Protein 3OTN (pdb70)

Secondary structure (DSSP, 8-state):
---HHHHHHHHHHHTTGGGGGG---BBSS--GGGGGT---SEE-S-GGG-HHHHHTT---TT-SSHHHHHHHHHHHHHHHHHHHHHHTT--SS-HHHHHH--TTT--HHHHHHHHHHHSSB----S-GGG-S-SS--PBPHHHIIIIIIHHHHHHHHTS---S--SSS----HHHHHHHHHHHHHHSTTT---HHHHHHHHHHHHHHHHTT-----SSSGGGG-GGGTTSTTEEEEE---TTS---GGGGGGSPTT---SSSS------EE-HHHHTTSPTT-GGGSBTTTEES-----TTTS-TT-GGGT---SS-EE-TT--HHIIIIIS-----EEEEEHHHHH--HHHHHHHHSS--HHHHHHHHHHHHHTTPPPP----HHHHHHHHHHHHHHHHTTS-------S-EEE-TTT--EEESTT-B-TTS-B--GGGGSPPPPHHHHHH-TT----TT-/---HHHHHHHHHHHTTGGGGGG---BBSS--GGGTTT---SEE-S-GGG-HHHHHTT---TT-SSHHHHHHHHHHHHHHHHHHHHHHTT--SS-HHHHHH--TTT--HHHHHHHHHHHSSEE---S-GGG-S-SS--EEPHHHHIIIIIHHHHHHHHTS---S--SSS----HHHHHHHHHHHHHHSTTT---HHHHHHHHHHHHHHHHHT-----SSGGGGG-GGGTTSTTEEEEE---TTS---GGGGGSSPTT---SSSS------EE-HHHHTTSPTT-GGGSBTTTEES--PPPTTTS-TT-GGGT---SS-EE-TT--HHIIIIIS-----EEEEEHHHHH--HHHHHHHHSS--HHHHHHHHHHHHHTTPPPP----HHHHHHHHHHHHHHHHTTS-------S-EEE-TTT--EEESTT-B-TTS-B--GGGGSPPPPHHHHHH-TTS---TT-

Sequence (924 aa):
KLTSKESALALTNSAYLKNTVFNKTPGWGCNTILLLEYTGKATSENSQSNYKDFQDLLVSDRSLYIEEDWWQDCYAGIANCNLALQKLGEFENLDASLVNGYAEVKFRALYYFYLVRIFGDVPKITTVQSELGELQVSRAPVKEIYDEIIIPDLLEAEQSDLAFSDHHTGRVSGAVKALLADVYLTYAGYPLQGGKSYYAEESAKKRSLEVIKSNEYTLFTDYESLRLPSQNNKGEFIYQVQFSLNKRRHNESVRIFLPSRSGISAYDLEYGSLIPTKEFVESFEKGDKRTEEKQYFFTNYKGHPSKFSPGAAELEFDLNGYYIYKFFDQVAVDNNTAKSDLNWSVYRYTDVLLYAEAQVNADGTPNQQSIDIVNQQIRGRAGLAPFKQQTNASSAFLEEVWDQRYFDLCYENKWFDLRTRKIRDDKSGEYVDFIGYKTNWGKVYTEETQLLFPIPLSERRQANPNLTQNQGYKLTSKESALALTNSAYLKNTVFNKTPGWGCNTILLLEYTGKATSENSQSNYKDFQDLLVSDRSLYIEEDWWQDCYAGIANCNLALQKKLGEFENLDASLVNGYAEVKFRALYYFYLVRIFGDVPKITTVQSELGELQVSRAPVKEIYDEIIIPDLLEAEQSDLAFSDHHTGRVSGAVKALLADVYLTYAGYPLQGGKSYYAESAKKRSLEVIKSNEYTTLFTDYESLRLPSQNNKGEFIYQVQFSLNKRRHNESVRIFLPSRSGISAYDDLEYGSLIPTKEFVESFEKGDKRTEEKQYFFTNYKGHPSKFSPGAAELEFDLNGYYIYKFFDQVAVDNNTAKSDLNWSVYRYTDVLLYAEAQVNADGTPNQQSIDIVNQIRGRAGLAPFKQTNASSAFLEEVWDQRYFDLCYENKWFDLRTRKIRDDKSGEYVDFIGYKTNWGKVYTETQLLFPIPLSERQANPNLTQNQGY

CATH classification: 1.25.40.390

B-factor: mean 27.87, std 10.06, range [10.9, 78.7]

Nearest PDB structures (foldseek):
  3otn-assembly1_A  TM=1.002E+00  e=6.088E-83  Parabacteroides distasonis ATCC 8503
  3qnk-assembly1_A  TM=7.348E-01  e=1.858E-20  Bacteroides fragilis NCTC 9343
  3qnk-assembly1_B  TM=7.389E-01  e=2.280E-20  Bacteroides fragilis NCTC 9343
  5e76-assembly1_A  TM=7.725E-01  e=3.586E-18  Bacteroides ovatus ATCC 8483
  4l7t-assembly1_A  TM=7.509E-01  e=1.425E-17  Bacteroides fragilis NCTC 9343

Organism: Parabacteroides distasonis (strain ATCC 8503 / DSM 20701 / CIP 104284 / JCM 5825 / NCTC 11152) (NCBI:txid435591)

InterPro domains:
  IPR011990 Tetratricopeptide-like helical domain superfamily [SSF48452] (17-506)
  IPR012944 RagB/SusD domain [PF07980] (345-506)
  IPR033985 SusD-like, N-terminal [PF14322] (22-223)

Foldseek 3Di:
DDPPVRVLVVLLVLLCPLVCLLWHDPWFLEILLVLLVLLLFKAFPFPRNQNVCS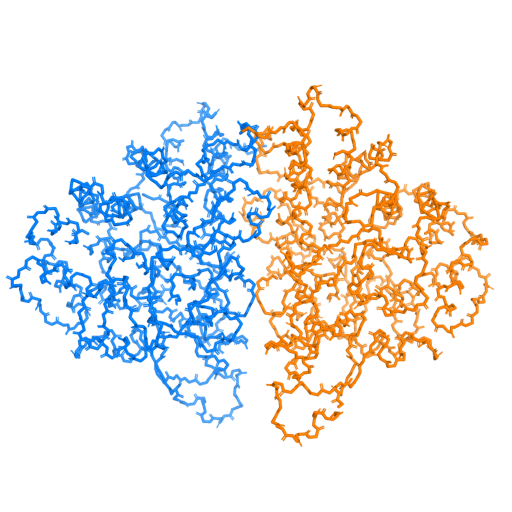LVVNFDLADPNLVSLVVSLVSSLLSLLVSVVVLVVDDPDDPQSSQQSLQSLLNLVSLVVVCQFFAFAFDDNHHPVPDPDPLTEGHGSVCCLVPRNVVSLVSSVVGNAAQADQPAGAGLSSLLSQLVSLLLCCFPDNVNDLVSLVVSLVSLVCSVVVPQAAADLALVLQAELVCRRHHFFGHWAFFDPVDHFRLNLLSQDQFQLQQFPDPTRGRGIFGDPLQLVLDDPQFQCNPDLGQKHFKGAHAPVRDDPPDPSRVMGNHGITGNSHNNPCCGRPNVGHRRIQGPGTSLSSLLSLLSQCSNVVFGDPSNQVSLQSLCVSRVHHRDDDDGSVVSNLSSVVSCCRVVPSNSPSSVLRHQWRQDSPPRDTHGVQQDAHPSGDGHHPQVSHRWNRPVSCVVRVSYDIGPPD/DDDPVRVLVVLLVLLCPLVCLCWDDPWPLEILLVLLVLLLFKAFPFPGHQNVCSVVVNFDLAGPNQVSLVVSLVSSLLSLLVSVVVLVPDDPPDPQSSQLSLLSLCNLVSLVVCCQFANFAFQDNHHPVPDPDPLTETDGSVCCLVPRNVVSLVSSVPGNAAQADLPAGAGVSSLLVQLVSLLLCCFPDNVPDLVSLVRSLVSLVVSVVVPQAAADLALCLQQELVCRSHHFFGHWDFFDPVDHFRLNLLSQDCFQPQQFPDPTRGRGIFGDPLQLVLDDPQFQCNPDLGQKHFKGAHAPVRDDPPDPSNVMGNHGITGNSNNNPCCGHPNVGHRRIAGPGTSLSSQLSLLSVCSNPVFGDPSSQVSLQVLCVSRVHHRDDDDGSVVSNLSSVVSCCSVVPSSSPNSVLRHQWRQDRPPRDTHGVQQDQHPSGDGHHPQVSHHWNRPVVCVVRVSYDIGPPD

Structure (mmCIF, N/CA/C/O backbone):
data_3OTN
#
_entry.id   3OTN
#
_cell.length_a   74.740
_cell.length_b   92.479
_cell.length_c   152.104
_cell.angle_alpha   90.000
_cell.angle_beta   90.000
_cell.angle_gamma   90.000
#
_symmetry.space_group_name_H-M   'P 21 21 21'
#
loop_
_entity.id
_entity.type
_entity.pdbx_description
1 polymer 'SusD superfamily protein'
2 non-polymer 'CHLORIDE ION'
3 non-polymer 'ACETATE ION'
4 non-polymer 1,2-ETHANEDIOL
5 non-polymer DI(HYDROXYETHYL)ETHER
6 water water
#
loop_
_atom_site.group_PDB
_atom_site.id
_atom_site.type_symbol
_atom_site.label_atom_id
_atom_site.label_alt_id
_atom_site.label_comp_id
_atom_site.label_asym_id
_atom_site.label_entity_id
_atom_site.label_seq_id
_atom_site.pdbx_PDB_ins_code
_atom_site.Cartn_x
_atom_site.Cartn_y
_atom_site.Cartn_z
_atom_site.occupancy
_atom_site.B_iso_or_equiv
_atom_site.auth_seq_id
_atom_site.auth_comp_id
_atom_site.auth_asym_id
_atom_site.auth_atom_id
_atom_site.pdbx_PDB_model_num
ATOM 1 N N . LYS A 1 12 ? 90.765 29.716 47.493 1.00 50.39 36 LYS A N 1
ATOM 2 C CA . LYS A 1 12 ? 90.357 30.995 48.168 1.00 51.62 36 LYS A CA 1
ATOM 3 C C . LYS A 1 12 ? 88.810 31.156 48.325 1.00 49.33 36 LYS A C 1
ATOM 4 O O . LYS A 1 12 ? 88.242 32.256 48.181 1.00 51.31 36 LYS A O 1
ATOM 7 N N . LEU A 1 13 ? 88.134 30.040 48.614 1.00 44.67 37 LEU A N 1
ATOM 8 C CA . LEU A 1 13 ? 86.827 30.105 49.268 1.00 38.94 37 LEU A CA 1
ATOM 9 C C . LEU A 1 13 ? 87.115 30.413 50.745 1.00 33.87 37 LEU A C 1
ATOM 10 O O . LEU A 1 13 ? 88.073 29.911 51.307 1.00 30.63 37 LEU A O 1
ATOM 15 N N . THR A 1 14 ? 86.292 31.247 51.361 1.00 29.27 38 THR A N 1
ATOM 16 C CA . THR A 1 14 ? 86.343 31.420 52.814 1.00 26.79 38 THR A CA 1
ATOM 17 C C . THR A 1 14 ? 85.778 30.172 53.487 1.00 22.58 38 THR A C 1
ATOM 18 O O . THR A 1 14 ? 85.137 29.326 52.853 1.00 21.50 38 THR A O 1
ATOM 22 N N . SER A 1 15 ? 86.027 30.037 54.774 1.00 20.95 39 SER A N 1
ATOM 23 C CA . SER A 1 15 ? 85.560 28.867 55.503 1.00 22.51 39 SER A CA 1
ATOM 24 C C . SER A 1 15 ? 84.041 28.674 55.386 1.00 21.94 39 SER A C 1
ATOM 25 O O . SER A 1 15 ? 83.559 27.528 55.189 1.00 21.96 39 SER A O 1
ATOM 28 N N . LYS A 1 16 ? 83.277 29.764 55.468 1.00 19.50 40 LYS A N 1
ATOM 29 C CA . LYS A 1 16 ? 81.826 29.623 55.380 1.00 20.18 40 LYS A CA 1
ATOM 30 C C . LYS A 1 16 ? 81.401 29.179 53.984 1.00 18.22 40 LYS A C 1
ATOM 31 O O . LYS A 1 16 ? 80.536 28.322 53.830 1.00 16.60 40 LYS A O 1
ATOM 37 N N . GLU A 1 17 ? 82.023 29.711 52.954 1.00 18.30 41 GLU A N 1
ATOM 38 C CA . GLU A 1 17 ? 81.666 29.271 51.612 1.00 18.61 41 GLU A CA 1
ATOM 39 C C . GLU A 1 17 ? 81.959 27.779 51.408 1.00 15.36 41 GLU A C 1
ATOM 40 O O . GLU A 1 17 ? 81.166 27.082 50.798 1.00 16.89 41 GLU A O 1
ATOM 46 N N . SER A 1 18 ? 83.086 27.321 51.923 1.00 20.96 42 SER A N 1
ATOM 47 C CA . SER A 1 18 ? 83.513 25.917 51.759 1.00 22.77 42 SER A CA 1
ATOM 48 C C . SER A 1 18 ? 82.561 24.962 52.503 1.00 21.70 42 SER A C 1
ATOM 49 O O . SER A 1 18 ? 82.092 23.987 51.925 1.00 19.97 42 SER A O 1
ATOM 52 N N . ALA A 1 19 ? 82.257 25.297 53.755 1.00 20.71 43 ALA A N 1
ATOM 53 C CA . ALA A 1 19 ? 81.287 24.560 54.580 1.00 19.64 43 ALA A CA 1
ATOM 54 C C . ALA A 1 19 ? 79.887 24.554 53.964 1.00 16.88 43 ALA A C 1
ATOM 55 O O . ALA A 1 19 ? 79.229 23.545 53.948 1.00 20.16 43 ALA A O 1
ATOM 57 N N . LEU A 1 20 ? 79.431 25.695 53.440 1.00 19.17 44 LEU A N 1
ATOM 58 C CA . LEU A 1 20 ? 78.121 25.761 52.780 1.00 18.64 44 LEU A CA 1
ATOM 59 C C . LEU A 1 20 ? 78.058 24.859 51.525 1.00 19.03 44 LEU A C 1
ATOM 60 O O . LEU A 1 20 ? 77.040 24.155 51.296 1.00 17.43 44 LEU A O 1
ATOM 65 N N . ALA A 1 21 ? 79.138 24.876 50.738 1.00 20.44 45 ALA A N 1
ATOM 66 C CA . ALA A 1 21 ? 79.236 24.041 49.543 1.00 22.74 45 ALA A CA 1
ATOM 67 C C . ALA A 1 21 ? 79.189 22.545 49.907 1.00 22.25 45 ALA A C 1
ATOM 68 O O . ALA A 1 21 ? 78.452 21.768 49.280 1.00 23.29 45 ALA A O 1
ATOM 70 N N . LEU A 1 22 ? 79.925 22.147 50.929 1.00 22.69 46 LEU A N 1
ATOM 71 C CA . LEU A 1 22 ? 79.861 20.754 51.429 1.00 23.10 46 LEU A CA 1
ATOM 72 C C . LEU A 1 22 ? 78.439 20.400 51.848 1.00 21.50 46 LEU A C 1
ATOM 73 O O . LEU A 1 22 ? 77.926 19.343 51.479 1.00 22.46 46 LEU A O 1
ATOM 78 N N . THR A 1 23 ? 77.798 21.304 52.603 1.00 19.15 47 THR A N 1
ATOM 79 C CA . THR A 1 23 ? 76.415 21.102 53.082 1.00 18.26 47 THR A CA 1
ATOM 80 C C . THR A 1 23 ? 75.454 21.002 51.927 1.00 19.86 47 THR A C 1
ATOM 81 O O . THR A 1 23 ? 74.631 20.064 51.876 1.00 16.35 47 THR A O 1
ATOM 85 N N . ASN A 1 24 ? 75.596 21.917 50.969 1.00 18.35 48 ASN A N 1
ATOM 86 C CA . ASN A 1 24 ? 74.758 21.898 49.761 1.00 20.81 48 ASN A CA 1
ATOM 87 C C . ASN A 1 24 ? 74.920 20.631 48.910 1.00 18.45 48 ASN A C 1
ATOM 88 O O . ASN A 1 24 ? 73.971 20.179 48.280 1.00 17.93 48 ASN A O 1
ATOM 93 N N . SER A 1 25 ? 76.103 20.021 48.948 1.00 19.81 49 SER A N 1
ATOM 94 C CA . SER A 1 25 ? 76.373 18.808 48.157 1.00 21.34 49 SER A CA 1
ATOM 95 C C . SER A 1 25 ? 75.403 17.683 48.560 1.00 19.33 49 SER A C 1
ATOM 96 O O . SER A 1 25 ? 75.048 16.839 47.735 1.00 19.36 49 SER A O 1
ATOM 99 N N . ALA A 1 26 ? 74.932 17.718 49.807 1.00 16.24 50 ALA A N 1
ATOM 100 C CA . ALA A 1 26 ? 73.991 16.715 50.334 1.00 16.29 50 ALA A CA 1
ATOM 101 C C . ALA A 1 26 ? 72.616 16.788 49.691 1.00 16.33 50 ALA A C 1
ATOM 102 O O . ALA A 1 26 ? 71.909 15.756 49.576 1.00 20.38 50 ALA A O 1
ATOM 104 N N . TYR A 1 27 ? 72.259 17.983 49.223 1.00 18.88 51 TYR A N 1
ATOM 105 C CA . TYR A 1 27 ? 70.978 18.230 48.545 1.00 20.17 51 TYR A CA 1
ATOM 106 C C . TYR A 1 27 ? 70.957 17.791 47.077 1.00 18.48 51 TYR A C 1
ATOM 107 O O . TYR A 1 27 ? 69.875 17.633 46.512 1.00 18.46 51 TYR A O 1
ATOM 116 N N . LEU A 1 28 ? 72.122 17.625 46.468 1.00 17.47 52 LEU A N 1
ATOM 117 C CA . LEU A 1 28 ? 72.223 17.458 45.014 1.00 19.08 52 LEU A CA 1
ATOM 118 C C . LEU A 1 28 ? 71.426 16.278 44.507 1.00 18.61 52 LEU A C 1
ATOM 119 O O . LEU A 1 28 ? 70.701 16.387 43.519 1.00 17.98 52 LEU A O 1
ATOM 124 N N . LYS A 1 29 ? 71.521 15.160 45.220 1.00 18.42 53 LYS A N 1
ATOM 125 C CA . LYS A 1 29 ? 70.852 13.941 44.769 1.00 19.88 53 LYS A CA 1
ATOM 126 C C . LYS A 1 29 ? 69.389 13.860 45.235 1.00 18.13 53 LYS A C 1
ATOM 127 O O . LYS A 1 29 ? 68.733 12.837 45.035 1.00 18.71 53 LYS A O 1
ATOM 133 N N . ASN A 1 30 ? 68.850 14.953 45.794 1.00 19.41 54 ASN A N 1
ATOM 134 C CA . ASN A 1 30 ? 67.393 15.111 45.927 1.00 18.78 54 ASN A CA 1
ATOM 135 C C . ASN A 1 30 ? 66.606 15.057 44.588 1.00 18.19 54 ASN A C 1
ATOM 136 O O . ASN A 1 30 ? 65.370 14.935 44.590 1.00 19.32 54 ASN A O 1
ATOM 141 N N . THR A 1 31 ? 67.313 15.197 43.472 1.00 17.22 55 THR A N 1
ATOM 142 C CA . THR A 1 31 ? 66.772 14.956 42.157 1.00 18.90 55 THR A CA 1
ATOM 143 C C . THR A 1 31 ? 66.120 13.588 42.072 1.00 18.15 55 THR A C 1
ATOM 144 O O . THR A 1 31 ? 65.109 13.440 41.401 1.00 18.32 55 THR A O 1
ATOM 148 N N . VAL A 1 32 ? 66.619 12.608 42.816 1.00 19.23 56 VAL A N 1
ATOM 149 C CA . VAL A 1 32 ? 66.051 11.237 42.737 1.00 17.88 56 VAL A CA 1
ATOM 150 C C . VAL A 1 32 ? 64.563 11.151 43.109 1.00 17.90 56 VAL A C 1
ATOM 151 O O . VAL A 1 32 ? 63.846 10.263 42.623 1.00 17.70 56 VAL A O 1
ATOM 155 N N . PHE A 1 33 ? 64.085 12.075 43.948 1.00 16.21 57 PHE A N 1
ATOM 156 C CA . PHE A 1 33 ? 62.696 12.034 44.431 1.00 18.40 57 PHE A CA 1
ATOM 157 C C . PHE A 1 33 ? 61.706 12.466 43.340 1.00 18.71 57 PHE A C 1
ATOM 158 O O . PHE A 1 33 ? 60.496 12.234 43.482 1.00 15.87 57 PHE A O 1
ATOM 166 N N . ASN A 1 34 ? 62.215 13.125 42.290 1.00 16.13 58 ASN A N 1
ATOM 167 C CA . ASN A 1 34 ? 61.404 13.436 41.093 1.00 15.46 58 ASN A CA 1
ATOM 168 C C . ASN A 1 34 ? 62.348 13.852 40.005 1.00 16.94 58 ASN A C 1
ATOM 169 O O . ASN A 1 34 ? 62.852 14.981 39.985 1.00 19.66 58 ASN A O 1
ATOM 174 N N . LYS A 1 35 ? 62.660 12.914 39.126 1.00 17.32 59 LYS A N 1
ATOM 175 C CA . LYS A 1 35 ? 63.439 13.237 37.970 1.00 18.36 59 LYS A CA 1
ATOM 176 C C . LYS A 1 35 ? 63.063 12.336 36.811 1.00 17.18 59 LYS A C 1
ATOM 177 O O . LYS A 1 35 ? 62.633 11.181 37.002 1.00 14.23 59 LYS A O 1
ATOM 191 N N . THR A 1 37 ? 63.758 9.893 33.737 1.00 18.97 61 THR A N 1
ATOM 192 C CA . THR A 1 37 ? 64.644 8.743 33.529 1.00 21.56 61 THR A CA 1
ATOM 193 C C . THR A 1 37 ? 64.574 8.276 32.043 1.00 22.29 61 THR A C 1
ATOM 194 O O . THR A 1 37 ? 63.756 8.763 31.266 1.00 21.83 61 THR A O 1
ATOM 198 N N . PRO A 1 38 ? 65.459 7.366 31.627 1.00 25.03 62 PRO A N 1
ATOM 199 C CA . PRO A 1 38 ? 65.436 6.959 30.194 1.00 28.31 62 PRO A CA 1
ATOM 200 C C . PRO A 1 38 ? 64.133 6.316 29.832 1.00 31.18 62 PRO A C 1
ATOM 201 O O . PRO A 1 38 ? 63.613 5.543 30.615 1.00 26.44 62 PRO A O 1
ATOM 205 N N . GLY A 1 39 ? 63.609 6.638 28.654 1.00 36.93 63 GLY A N 1
ATOM 206 C CA . GLY A 1 39 ? 62.300 6.181 28.239 1.00 40.08 63 GLY A CA 1
ATOM 207 C C . GLY A 1 39 ? 61.453 7.403 27.951 1.00 46.08 63 GLY A C 1
ATOM 208 O O . GLY A 1 39 ? 61.922 8.518 28.137 1.00 50.11 63 GLY A O 1
ATOM 209 N N . TRP A 1 40 ? 60.203 7.203 27.553 1.00 47.42 64 TRP A N 1
ATOM 210 C CA . TRP A 1 40 ? 59.334 8.323 27.263 1.00 49.08 64 TRP A CA 1
ATOM 211 C C . TRP A 1 40 ? 58.392 8.477 28.404 1.00 41.70 64 TRP A C 1
ATOM 212 O O . TRP A 1 40 ? 57.657 7.545 28.748 1.00 41.97 64 TRP A O 1
ATOM 223 N N . GLY A 1 41 ? 58.403 9.664 28.994 1.00 35.62 65 GLY A N 1
ATOM 224 C CA . GLY A 1 41 ? 57.556 9.908 30.140 1.00 29.48 65 GLY A CA 1
ATOM 225 C C . GLY A 1 41 ? 57.898 9.019 31.318 1.00 22.36 65 GLY A C 1
ATOM 226 O O . GLY A 1 41 ? 57.032 8.676 32.065 1.00 23.77 65 GLY A O 1
ATOM 227 N N . CYS A 1 42 ? 59.171 8.664 31.485 1.00 21.99 66 CYS A N 1
ATOM 228 C CA . CYS A 1 42 ? 59.624 7.839 32.632 1.00 20.33 66 CYS A CA 1
ATOM 229 C C . CYS A 1 42 ? 60.224 8.768 33.692 1.00 17.35 66 CYS A C 1
ATOM 230 O O . CYS A 1 42 ? 60.987 9.677 33.389 1.00 17.09 66 CYS A O 1
ATOM 233 N N . ASN A 1 43 ? 59.888 8.517 34.934 1.00 15.96 67 ASN A N 1
ATOM 234 C CA . ASN A 1 43 ? 60.296 9.375 36.051 1.00 16.32 67 ASN A CA 1
ATOM 235 C C . ASN A 1 43 ? 60.327 8.496 37.254 1.00 16.46 67 ASN A C 1
ATOM 236 O O . ASN A 1 43 ? 59.497 7.588 37.351 1.00 16.21 67 ASN A O 1
ATOM 241 N N . THR A 1 44 ? 61.251 8.793 38.179 1.00 18.57 68 THR A N 1
ATOM 242 C CA . THR A 1 44 ? 61.428 8.035 39.405 1.00 16.93 68 THR A CA 1
ATOM 243 C C . THR A 1 44 ? 60.138 7.912 40.235 1.00 19.21 68 THR A C 1
ATOM 244 O O . THR A 1 44 ? 59.943 6.890 40.933 1.00 18.16 68 THR A O 1
ATOM 248 N N . ILE A 1 45 ? 59.265 8.919 40.168 1.00 17.29 69 ILE A N 1
ATOM 249 C CA . ILE A 1 45 ? 58.008 8.874 40.927 1.00 16.69 69 ILE A CA 1
ATOM 250 C C . ILE A 1 45 ? 57.090 7.729 40.545 1.00 18.22 69 ILE A C 1
ATOM 251 O O . ILE A 1 45 ? 56.260 7.306 41.357 1.00 19.85 69 ILE A O 1
ATOM 256 N N . LEU A 1 46 ? 57.253 7.206 39.329 1.00 18.66 70 LEU A N 1
ATOM 257 C CA . LEU A 1 46 ? 56.394 6.139 38.857 1.00 18.27 70 LEU A CA 1
ATOM 258 C C . LEU A 1 46 ? 56.587 4.831 39.600 1.00 15.43 70 LEU A C 1
ATOM 259 O O . LEU A 1 46 ? 55.615 4.068 39.703 1.00 18.03 70 LEU A O 1
ATOM 264 N N . LEU A 1 47 ? 57.800 4.567 40.105 1.00 18.87 71 LEU A N 1
ATOM 265 C CA . LEU A 1 47 ? 58.092 3.319 40.833 1.00 19.25 71 LEU A CA 1
ATOM 266 C C . LEU A 1 47 ? 57.147 3.125 42.003 1.00 19.14 71 LEU A C 1
ATOM 267 O O . LEU A 1 47 ? 56.697 2.001 42.272 1.00 16.96 71 LEU A O 1
ATOM 272 N N . LEU A 1 48 ? 56.868 4.228 42.694 1.00 16.47 72 LEU A N 1
ATOM 273 C CA . LEU A 1 48 ? 56.048 4.225 43.900 1.00 18.06 72 LEU A CA 1
ATOM 274 C C . LEU A 1 48 ? 54.557 4.367 43.632 1.00 20.17 72 LEU A C 1
ATOM 275 O O . LEU A 1 48 ? 53.775 4.311 44.563 1.00 22.51 72 LEU A O 1
ATOM 280 N N . GLU A 1 49 ? 54.166 4.550 42.375 1.00 17.31 73 GLU A N 1
ATOM 281 C CA . GLU A 1 49 ? 52.752 4.574 41.993 1.00 19.46 73 GLU A CA 1
ATOM 282 C C . GLU A 1 49 ? 52.297 3.376 41.207 1.00 19.33 73 GLU A C 1
ATOM 283 O O . GLU A 1 49 ? 51.094 3.064 41.184 1.00 20.36 73 GLU A O 1
ATOM 289 N N . TYR A 1 50 ? 53.221 2.710 40.536 1.00 20.57 74 TYR A N 1
ATOM 290 C CA . TYR A 1 50 ? 52.810 1.615 39.629 1.00 19.48 74 TYR A CA 1
ATOM 291 C C . TYR A 1 50 ? 52.371 0.334 40.284 1.00 21.03 74 TYR A C 1
ATOM 292 O O . TYR A 1 50 ? 51.703 -0.470 39.613 1.00 21.40 74 TYR A O 1
ATOM 309 N N . THR A 1 52 ? 50.473 0.289 43.288 1.00 22.93 76 THR A N 1
ATOM 310 C CA . THR A 1 52 ? 49.314 0.496 44.131 1.00 21.77 76 THR A CA 1
ATOM 311 C C . THR A 1 52 ? 48.055 -0.133 43.574 1.00 19.97 76 THR A C 1
ATOM 312 O O . THR A 1 52 ? 47.133 -0.391 44.336 1.00 20.02 76 THR A O 1
ATOM 316 N N . GLY A 1 53 ? 47.999 -0.343 42.257 1.00 19.81 77 GLY A N 1
ATOM 317 C CA . GLY A 1 53 ? 46.771 -0.735 41.588 1.00 22.38 77 GLY A CA 1
ATOM 318 C C . GLY A 1 53 ? 45.768 0.391 41.347 1.00 21.75 77 GLY A C 1
ATOM 319 O O . GLY A 1 53 ? 44.646 0.140 40.869 1.00 22.57 77 GLY A O 1
ATOM 320 N N . LYS A 1 54 ? 46.174 1.632 41.638 1.00 23.13 78 LYS A N 1
ATOM 321 C CA . LYS A 1 54 ? 45.335 2.817 41.468 1.00 23.32 78 LYS A CA 1
ATOM 322 C C . LYS A 1 54 ? 45.793 3.735 40.324 1.00 23.14 78 LYS A C 1
ATOM 323 O O . LYS A 1 54 ? 45.228 4.819 40.138 1.00 21.44 78 LYS A O 1
ATOM 329 N N . ALA A 1 55 ? 46.795 3.304 39.571 1.00 21.28 79 ALA A N 1
ATOM 330 C CA . ALA A 1 55 ? 47.299 4.064 38.438 1.00 23.41 79 ALA A CA 1
ATOM 331 C C . ALA A 1 55 ? 47.639 3.115 37.310 1.00 23.98 79 ALA A C 1
ATOM 332 O O . ALA A 1 55 ? 48.083 1.984 37.541 1.00 23.59 79 ALA A O 1
ATOM 334 N N . THR A 1 56 ? 47.419 3.582 36.090 1.00 24.35 80 THR A N 1
ATOM 335 C CA . THR A 1 56 ? 47.872 2.914 34.877 1.00 25.22 80 THR A CA 1
ATOM 336 C C . THR A 1 56 ? 48.653 3.942 34.016 1.00 27.20 80 THR A C 1
ATOM 337 O O . THR A 1 56 ? 49.023 5.045 34.492 1.00 20.89 80 THR A O 1
ATOM 341 N N . SER A 1 57 ? 48.941 3.544 32.782 1.00 27.77 81 SER A N 1
ATOM 342 C CA . SER A 1 57 ? 49.691 4.347 31.832 1.00 29.13 81 SER A CA 1
ATOM 343 C C . SER A 1 57 ? 49.012 4.251 30.482 1.00 32.01 81 SER A C 1
ATOM 344 O O . SER A 1 57 ? 48.445 3.212 30.164 1.00 33.93 81 SER A O 1
ATOM 347 N N . GLU A 1 58 ? 49.003 5.351 29.733 1.00 32.12 82 GLU A N 1
ATOM 348 C CA . GLU A 1 58 ? 48.696 5.333 28.289 1.00 36.55 82 GLU A CA 1
ATOM 349 C C . GLU A 1 58 ? 50.014 5.246 27.453 1.00 42.59 82 GLU A C 1
ATOM 350 O O . GLU A 1 58 ? 49.969 5.215 26.231 1.00 49.80 82 GLU A O 1
ATOM 356 N N . ASN A 1 59 ? 51.164 5.234 28.129 1.00 46.60 83 ASN A N 1
ATOM 357 C CA . ASN A 1 59 ? 52.498 5.368 27.542 1.00 46.32 83 ASN A CA 1
ATOM 358 C C . ASN A 1 59 ? 53.221 4.006 27.649 1.00 49.46 83 ASN A C 1
ATOM 359 O O . ASN A 1 59 ? 53.627 3.579 28.732 1.00 52.39 83 ASN A O 1
ATOM 364 N N . SER A 1 60 ? 53.386 3.364 26.503 1.00 49.80 84 SER A N 1
ATOM 365 C CA . SER A 1 60 ? 54.011 2.030 26.352 1.00 48.18 84 SER A CA 1
ATOM 366 C C . SER A 1 60 ? 55.490 1.911 26.799 1.00 46.06 84 SER A C 1
ATOM 367 O O . SER A 1 60 ? 55.970 0.818 27.146 1.00 40.88 84 SER A O 1
ATOM 370 N N . GLN A 1 61 ? 56.198 3.036 26.734 1.00 43.83 85 GLN A N 1
ATOM 371 C CA . GLN A 1 61 ? 57.616 3.108 27.080 1.00 47.53 85 GLN A CA 1
ATOM 372 C C . GLN A 1 61 ? 57.891 3.229 28.583 1.00 44.40 85 GLN A C 1
ATOM 373 O O . GLN A 1 61 ? 59.046 3.156 28.988 1.00 44.89 85 GLN A O 1
ATOM 379 N N . SER A 1 62 ? 56.844 3.455 29.380 1.00 44.17 86 SER A N 1
ATOM 380 C CA . SER A 1 62 ? 56.965 3.646 30.844 1.00 42.18 86 SER A CA 1
ATOM 381 C C . SER A 1 62 ? 57.174 2.350 31.610 1.00 44.09 86 SER A C 1
ATOM 382 O O . SER A 1 62 ? 57.401 2.392 32.829 1.00 48.03 86 SER A O 1
ATOM 385 N N . ASN A 1 63 ? 57.082 1.214 30.911 1.00 42.69 87 ASN A N 1
ATOM 386 C CA . ASN A 1 63 ? 57.233 -0.111 31.517 1.00 44.07 87 ASN A CA 1
ATOM 387 C C . ASN A 1 63 ? 56.137 -0.365 32.552 1.00 40.01 87 ASN A C 1
ATOM 388 O O . ASN A 1 63 ? 56.309 -1.258 33.384 1.00 42.98 87 ASN A O 1
ATOM 393 N N . TYR A 1 64 ? 54.998 0.351 32.477 1.00 34.90 88 TYR A N 1
ATOM 394 C CA . TYR A 1 64 ? 53.880 0.015 33.371 1.00 29.63 88 TYR A CA 1
ATOM 395 C C . TYR A 1 64 ? 53.555 -1.461 33.243 1.00 27.12 88 TYR A C 1
ATOM 396 O O . TYR A 1 64 ? 53.249 -2.083 34.257 1.00 25.99 88 TYR A O 1
ATOM 405 N N . LYS A 1 65 ? 53.662 -2.023 32.023 1.00 27.29 89 LYS A N 1
ATOM 406 C CA . LYS A 1 65 ? 53.339 -3.438 31.774 1.00 29.07 89 LYS A CA 1
ATOM 407 C C . LYS A 1 65 ? 53.944 -4.438 32.760 1.00 26.81 89 LYS A C 1
ATOM 408 O O . LYS A 1 65 ? 53.228 -5.313 33.225 1.00 27.52 89 LYS A O 1
ATOM 410 N N . ASP A 1 66 ? 55.251 -4.341 33.037 1.00 28.08 90 ASP A N 1
ATOM 411 C CA . ASP A 1 66 ? 55.911 -5.235 34.031 1.00 26.48 90 ASP A CA 1
ATOM 412 C C . ASP A 1 66 ? 55.144 -5.220 35.390 1.00 26.99 90 ASP A C 1
ATOM 413 O O . ASP A 1 66 ? 54.932 -6.256 36.020 1.00 25.74 90 ASP A O 1
ATOM 418 N N . PHE A 1 67 ? 54.768 -4.025 35.816 1.00 23.93 91 PHE A N 1
ATOM 419 C CA . PHE A 1 67 ? 54.110 -3.793 37.100 1.00 26.70 91 PHE A CA 1
ATOM 420 C C . PHE A 1 67 ? 52.672 -4.325 37.042 1.00 29.63 91 PHE A C 1
ATOM 421 O O . PHE A 1 67 ? 52.260 -5.057 37.932 1.00 26.61 91 PHE A O 1
ATOM 429 N N . GLN A 1 68 ? 51.933 -3.989 35.983 1.00 32.36 92 GLN A N 1
ATOM 430 C CA . GLN A 1 68 ? 50.575 -4.571 35.784 1.00 34.42 92 GLN A CA 1
ATOM 431 C C . GLN A 1 68 ? 50.533 -6.095 35.729 1.00 33.42 92 GLN A C 1
ATOM 432 O O . GLN A 1 68 ? 49.588 -6.720 36.218 1.00 33.29 92 GLN A O 1
ATOM 438 N N . ASP A 1 69 ? 51.545 -6.686 35.106 1.00 31.98 93 ASP A N 1
ATOM 439 C CA . ASP A 1 69 ? 51.572 -8.124 34.897 1.00 33.87 93 ASP A CA 1
ATOM 440 C C . ASP A 1 69 ? 52.163 -8.908 36.061 1.00 34.17 93 ASP A C 1
ATOM 441 O O . ASP A 1 69 ? 52.209 -10.145 36.009 1.00 34.13 93 ASP A O 1
ATOM 446 N N . LEU A 1 70 ? 52.615 -8.208 37.101 1.00 30.15 94 LEU A N 1
ATOM 447 C CA . LEU A 1 70 ? 53.379 -8.843 38.172 1.00 30.75 94 LEU A CA 1
ATOM 448 C C . LEU A 1 70 ? 54.575 -9.622 37.598 1.00 31.21 94 LEU A C 1
ATOM 449 O O . LEU A 1 70 ? 54.792 -10.795 37.923 1.00 34.92 94 LEU A O 1
ATOM 454 N N . LEU A 1 71 ? 55.312 -8.963 36.705 1.00 27.87 95 LEU A N 1
ATOM 455 C CA . LEU A 1 71 ? 56.540 -9.487 36.113 1.00 28.95 95 LEU A CA 1
ATOM 456 C C . LEU A 1 71 ? 57.727 -8.542 36.303 1.00 25.38 95 LEU A C 1
ATOM 457 O O . LEU A 1 71 ? 58.684 -8.602 35.557 1.00 26.93 95 LEU A O 1
ATOM 462 N N . VAL A 1 72 ? 57.651 -7.679 37.294 1.00 21.16 96 VAL A N 1
ATOM 463 C CA . VAL A 1 72 ? 58.767 -6.860 37.713 1.00 20.00 96 VAL A CA 1
ATOM 464 C C . VAL A 1 72 ? 59.994 -7.769 37.961 1.00 23.89 96 VAL A C 1
ATOM 465 O O . VAL A 1 72 ? 59.869 -8.885 38.524 1.00 23.19 96 VAL A O 1
ATOM 469 N N . SER A 1 73 ? 61.145 -7.316 37.468 1.00 21.59 97 SER A N 1
ATOM 470 C CA . SER A 1 73 ? 62.393 -8.104 37.510 1.00 23.18 97 SER A CA 1
ATOM 471 C C . SER A 1 73 ? 63.562 -7.193 37.842 1.00 21.31 97 SER A C 1
ATOM 472 O O . SER A 1 73 ? 63.401 -5.954 37.962 1.00 19.59 97 SER A O 1
ATOM 475 N N . ASP A 1 74 ? 64.746 -7.798 37.962 1.00 20.31 98 ASP A N 1
ATOM 476 C CA . ASP A 1 74 ? 65.965 -7.020 38.201 1.00 20.02 98 ASP A CA 1
ATOM 477 C C . ASP A 1 74 ? 66.339 -6.110 37.015 1.00 20.87 98 ASP A C 1
ATOM 478 O O . ASP A 1 74 ? 67.203 -5.276 37.151 1.00 21.10 98 ASP A O 1
ATOM 483 N N . ARG A 1 75 ? 65.699 -6.299 35.863 1.00 21.61 99 ARG A N 1
ATOM 484 C CA . ARG A 1 75 ? 65.846 -5.416 34.696 1.00 24.78 99 ARG A CA 1
ATOM 485 C C . ARG A 1 75 ? 64.748 -4.335 34.583 1.00 24.06 99 ARG A C 1
ATOM 486 O O . ARG A 1 75 ? 64.787 -3.532 33.657 1.00 21.70 99 ARG A O 1
ATOM 494 N N . SER A 1 76 ? 63.776 -4.304 35.487 1.00 21.59 100 SER A N 1
ATOM 495 C CA . SER A 1 76 ? 62.717 -3.265 35.398 1.00 22.98 100 SER A CA 1
ATOM 496 C C . SER A 1 76 ? 63.264 -1.834 35.516 1.00 21.68 100 SER A C 1
ATOM 497 O O . SER A 1 76 ? 64.347 -1.584 36.041 1.00 22.77 100 SER A O 1
ATOM 500 N N . LEU A 1 77 ? 62.519 -0.893 34.976 1.00 22.53 101 LEU A N 1
ATOM 501 C CA . LEU A 1 77 ? 62.868 0.506 35.064 1.00 21.81 101 LEU A CA 1
ATOM 502 C C . LEU A 1 77 ? 62.819 1.060 36.486 1.00 22.39 101 LEU A C 1
ATOM 503 O O . LEU A 1 77 ? 62.260 0.445 37.413 1.00 22.05 101 LEU A O 1
ATOM 508 N N . TYR A 1 78 ? 63.408 2.247 36.639 1.00 22.67 102 TYR A N 1
ATOM 509 C CA . TYR A 1 78 ? 63.394 3.070 37.863 1.00 19.40 102 TYR A CA 1
ATOM 510 C C . TYR A 1 78 ? 64.293 2.608 38.983 1.00 19.06 102 TYR A C 1
ATOM 511 O O . TYR A 1 78 ? 64.900 3.436 39.656 1.00 22.48 102 TYR A O 1
ATOM 520 N N . ILE A 1 79 ? 64.336 1.300 39.249 1.00 20.85 103 ILE A N 1
ATOM 521 C CA . ILE A 1 79 ? 65.077 0.777 40.367 1.00 19.25 103 ILE A CA 1
ATOM 522 C C . ILE A 1 79 ? 66.590 1.149 40.295 1.00 20.16 103 ILE A C 1
ATOM 523 O O . ILE A 1 79 ? 67.199 1.425 41.321 1.00 19.26 103 ILE A O 1
ATOM 528 N N . GLU A 1 80 ? 67.186 1.172 39.106 1.00 18.98 104 GLU A N 1
ATOM 529 C CA A GLU A 1 80 ? 68.593 1.576 38.961 0.50 19.58 104 GLU A CA 1
ATOM 530 C CA B GLU A 1 80 ? 68.589 1.548 38.979 0.50 20.34 104 GLU A CA 1
ATOM 531 C C . GLU A 1 80 ? 68.815 3.010 39.407 1.00 19.41 104 GLU A C 1
ATOM 532 O O . GLU A 1 80 ? 69.796 3.312 40.079 1.00 17.67 104 GLU A O 1
ATOM 543 N N . ASP A 1 81 ? 67.905 3.893 38.997 1.00 17.26 105 ASP A N 1
ATOM 544 C CA . ASP A 1 81 ? 68.021 5.333 39.282 1.00 21.19 105 ASP A CA 1
ATOM 545 C C . ASP A 1 81 ? 67.911 5.574 40.785 1.00 20.14 105 ASP A C 1
ATOM 546 O O . ASP A 1 81 ? 68.668 6.351 41.354 1.00 15.53 105 ASP A O 1
ATOM 551 N N . TRP A 1 82 ? 66.961 4.883 41.404 1.00 19.09 106 TRP A N 1
ATOM 552 C CA . TRP A 1 82 ? 66.742 5.017 42.822 1.00 18.72 106 TRP A CA 1
ATOM 553 C C . TRP A 1 82 ? 67.942 4.526 43.608 1.00 20.26 106 TRP A C 1
ATOM 554 O O . TRP A 1 82 ? 68.377 5.218 44.518 1.00 20.19 106 TRP A O 1
ATOM 565 N N . TRP A 1 83 ? 68.484 3.364 43.242 1.00 17.84 107 TRP A N 1
ATOM 566 C CA . TRP A 1 83 ? 69.657 2.825 43.948 1.00 19.29 107 TRP A CA 1
ATOM 567 C C . TRP A 1 83 ? 70.907 3.701 43.775 1.00 17.57 107 TRP A C 1
ATOM 568 O O . TRP A 1 83 ? 71.531 4.075 44.729 1.00 18.76 107 TRP A O 1
ATOM 579 N N . GLN A 1 84 ? 71.257 3.993 42.543 1.00 20.65 108 GLN A N 1
ATOM 580 C CA . GLN A 1 84 ? 72.482 4.739 42.244 1.00 21.99 108 GLN A CA 1
ATOM 581 C C . GLN A 1 84 ? 72.446 6.155 42.819 1.00 21.01 108 GLN A C 1
ATOM 582 O O . GLN A 1 84 ? 73.442 6.601 43.405 1.00 20.87 108 GLN A O 1
ATOM 588 N N . ASP A 1 85 ? 71.309 6.842 42.705 1.00 16.35 109 ASP A N 1
ATOM 589 C CA . ASP A 1 85 ? 71.267 8.245 43.159 1.00 18.66 109 ASP A CA 1
ATOM 590 C C . ASP A 1 85 ? 71.169 8.360 44.654 1.00 18.00 109 ASP A C 1
ATOM 591 O O . ASP A 1 85 ? 71.762 9.264 45.191 1.00 19.41 109 ASP A O 1
ATOM 596 N N . CYS A 1 86 ? 70.400 7.480 45.317 1.00 17.90 110 CYS A N 1
ATOM 597 C CA . CYS A 1 86 ? 70.410 7.439 46.778 1.00 18.71 110 CYS A CA 1
ATOM 598 C C . CYS A 1 86 ? 71.816 7.171 47.293 1.00 17.10 110 CYS A C 1
ATOM 599 O O . CYS A 1 86 ? 72.298 7.875 48.194 1.00 19.66 110 CYS A O 1
ATOM 602 N N . TYR A 1 87 ? 72.497 6.182 46.720 1.00 18.40 111 TYR A N 1
ATOM 603 C CA . TYR A 1 87 ? 73.863 5.898 47.165 1.00 17.94 111 TYR A CA 1
ATOM 604 C C . TYR A 1 87 ? 74.847 7.019 46.817 1.00 17.66 111 TYR A C 1
ATOM 605 O O . TYR A 1 87 ? 75.729 7.311 47.636 1.00 17.65 111 TYR A O 1
ATOM 614 N N . ALA A 1 88 ? 74.676 7.676 45.668 1.00 16.40 112 ALA A N 1
ATOM 615 C CA . ALA A 1 88 ? 75.509 8.876 45.364 1.00 19.01 112 ALA A CA 1
ATOM 616 C C . ALA A 1 88 ? 75.268 9.961 46.408 1.00 17.59 112 ALA A C 1
ATOM 617 O O . ALA A 1 88 ? 76.195 10.586 46.876 1.00 17.57 112 ALA A O 1
ATOM 619 N N . GLY A 1 89 ? 74.002 10.186 46.765 1.00 19.17 113 GLY A N 1
ATOM 620 C CA . GLY A 1 89 ? 73.649 11.132 47.820 1.00 19.63 113 GLY A CA 1
ATOM 621 C C . GLY A 1 89 ? 74.291 10.810 49.164 1.00 19.59 113 GLY A C 1
ATOM 622 O O . GLY A 1 89 ? 74.796 11.708 49.844 1.00 15.82 113 GLY A O 1
ATOM 623 N N . ILE A 1 90 ? 74.274 9.521 49.525 1.00 18.61 114 ILE A N 1
ATOM 624 C CA . ILE A 1 90 ? 74.879 9.020 50.766 1.00 18.44 114 ILE A CA 1
ATOM 625 C C . ILE A 1 90 ? 76.386 9.246 50.736 1.00 17.94 114 ILE A C 1
ATOM 626 O O . ILE A 1 90 ? 76.956 9.715 51.744 1.00 20.88 114 ILE A O 1
ATOM 631 N N . ALA A 1 91 ? 77.016 9.003 49.587 1.00 19.78 115 ALA A N 1
ATOM 632 C CA . ALA A 1 91 ? 78.483 9.268 49.426 1.00 20.46 115 ALA A CA 1
ATOM 633 C C . ALA A 1 91 ? 78.772 10.746 49.607 1.00 18.19 115 ALA A C 1
ATOM 634 O O . ALA A 1 91 ? 79.759 11.108 50.265 1.00 18.77 115 ALA A O 1
ATOM 636 N N . ASN A 1 92 ? 77.911 11.603 49.053 1.00 19.14 116 ASN A N 1
ATOM 637 C CA . ASN A 1 92 ? 78.039 13.053 49.275 1.00 21.66 116 ASN A CA 1
ATOM 638 C C . ASN A 1 92 ? 77.935 13.394 50.745 1.00 19.62 116 ASN A C 1
ATOM 639 O O . ASN A 1 92 ? 78.730 14.175 51.243 1.00 19.36 116 ASN A O 1
ATOM 644 N N . CYS A 1 93 ? 76.966 12.799 51.435 1.00 20.39 117 CYS A N 1
ATOM 645 C CA . CYS A 1 93 ? 76.786 13.039 52.854 1.00 17.56 117 CYS A CA 1
ATOM 646 C C . CYS A 1 93 ? 77.952 12.577 53.703 1.00 18.50 117 CYS A C 1
ATOM 647 O O . CYS A 1 93 ? 78.339 13.287 54.660 1.00 16.67 117 CYS A O 1
ATOM 650 N N . ASN A 1 94 ? 78.473 11.376 53.428 1.00 18.79 118 ASN A N 1
ATOM 651 C CA . ASN A 1 94 ? 79.581 10.835 54.217 1.00 20.34 118 ASN A CA 1
ATOM 652 C C . ASN A 1 94 ? 80.808 11.711 54.107 1.00 21.01 118 ASN A C 1
ATOM 653 O O . ASN A 1 94 ? 81.471 11.989 55.099 1.00 21.24 118 ASN A O 1
ATOM 658 N N . LEU A 1 95 ? 81.092 12.183 52.901 1.00 21.16 119 LEU A N 1
ATOM 659 C CA . LEU A 1 95 ? 82.245 13.045 52.672 1.00 21.34 119 LEU A CA 1
ATOM 660 C C . LEU A 1 95 ? 82.037 14.436 53.294 1.00 21.26 119 LEU A C 1
ATOM 661 O O . LEU A 1 95 ? 82.956 15.009 53.911 1.00 19.16 119 LEU A O 1
ATOM 666 N N . ALA A 1 96 ? 80.830 14.979 53.123 1.00 18.99 120 ALA A N 1
ATOM 667 C CA . ALA A 1 96 ? 80.428 16.240 53.743 1.00 19.58 120 ALA A CA 1
ATOM 668 C C . ALA A 1 96 ? 80.604 16.211 55.276 1.00 21.86 120 ALA A C 1
ATOM 669 O O . ALA A 1 96 ? 81.181 17.145 55.861 1.00 21.40 120 ALA A O 1
ATOM 671 N N . LEU A 1 97 ? 80.144 15.135 55.922 1.00 21.51 121 LEU A N 1
ATOM 672 C CA . LEU A 1 97 ? 80.268 15.010 57.372 1.00 21.25 121 LEU A CA 1
ATOM 673 C C . LEU A 1 97 ? 81.725 14.873 57.807 1.00 23.28 121 LEU A C 1
ATOM 674 O O . LEU A 1 97 ? 82.107 15.422 58.843 1.00 22.98 121 LEU A O 1
ATOM 679 N N . GLN A 1 98 ? 82.540 14.162 57.033 1.00 22.47 122 GLN A N 1
ATOM 680 C CA . GLN A 1 98 ? 83.972 14.030 57.368 1.00 24.92 122 GLN A CA 1
ATOM 681 C C . GLN A 1 98 ? 84.644 15.391 57.282 1.00 24.81 122 GLN A C 1
ATOM 682 O O . GLN A 1 98 ? 85.315 15.803 58.216 1.00 26.33 122 GLN A O 1
ATOM 688 N N . LYS A 1 99 ? 84.397 16.123 56.192 1.00 23.23 123 LYS A N 1
ATOM 689 C CA . LYS A 1 99 ? 85.033 17.431 56.012 1.00 23.21 123 LYS A CA 1
ATOM 690 C C . LYS A 1 99 ? 84.501 18.503 56.977 1.00 23.61 123 LYS A C 1
ATOM 691 O O . LYS A 1 99 ? 85.291 19.291 57.539 1.00 25.30 123 LYS A O 1
ATOM 697 N N . LEU A 1 100 ? 83.193 18.522 57.216 1.00 20.98 124 LEU A N 1
ATOM 698 C CA . LEU A 1 100 ? 82.609 19.468 58.197 1.00 24.09 124 LEU A CA 1
ATOM 699 C C . LEU A 1 100 ? 83.210 19.337 59.607 1.00 28.31 124 LEU A C 1
ATOM 700 O O . LEU A 1 100 ? 83.360 20.341 60.316 1.00 30.91 124 LEU A O 1
ATOM 705 N N . GLY A 1 101 ? 83.559 18.109 60.002 1.00 31.66 125 GLY A N 1
ATOM 706 C CA . GLY A 1 101 ? 84.192 17.839 61.289 1.00 34.20 125 GLY A CA 1
ATOM 707 C C . GLY A 1 101 ? 85.620 18.328 61.411 1.00 36.75 125 GLY A C 1
ATOM 708 O O . GLY A 1 101 ? 86.141 18.385 62.509 1.00 42.08 125 GLY A O 1
ATOM 709 N N . GLU A 1 102 ? 86.252 18.672 60.293 1.00 39.04 126 GLU A N 1
ATOM 710 C CA . GLU A 1 102 ? 87.622 19.176 60.264 1.00 41.33 126 GLU A CA 1
ATOM 711 C C . GLU A 1 102 ? 87.715 20.697 60.292 1.00 43.40 126 GLU A C 1
ATOM 712 O O . GLU A 1 102 ? 88.825 21.227 60.313 1.00 47.33 126 GLU A O 1
ATOM 718 N N . PHE A 1 103 ? 86.576 21.401 60.261 1.00 42.91 127 PHE A N 1
ATOM 719 C CA . PHE A 1 103 ? 86.556 22.869 60.422 1.00 45.27 127 PHE A CA 1
ATOM 720 C C . PHE A 1 103 ? 86.798 23.207 61.892 1.00 48.29 127 PHE A C 1
ATOM 721 O O . PHE A 1 103 ? 86.035 22.761 62.753 1.00 51.49 127 PHE A O 1
ATOM 729 N N . GLU A 1 104 ? 87.833 23.983 62.188 1.00 50.55 128 GLU A N 1
ATOM 730 C CA . GLU A 1 104 ? 88.148 24.333 63.591 1.00 54.03 128 GLU A CA 1
ATOM 731 C C . GLU A 1 104 ? 87.824 25.778 63.959 1.00 52.82 128 GLU A C 1
ATOM 732 O O . GLU A 1 104 ? 87.219 26.021 65.005 1.00 55.29 128 GLU A O 1
ATOM 738 N N . ASN A 1 105 ? 88.198 26.720 63.101 1.00 50.33 129 ASN A N 1
ATOM 739 C CA . ASN A 1 105 ? 88.018 28.148 63.397 1.00 49.97 129 ASN A CA 1
ATOM 740 C C . ASN A 1 105 ? 86.590 28.712 63.177 1.00 48.26 129 ASN A C 1
ATOM 741 O O . ASN A 1 105 ? 86.240 29.749 63.764 1.00 49.90 129 ASN A O 1
ATOM 743 N N . LEU A 1 106 ? 85.783 28.067 62.320 1.00 43.35 130 LEU A N 1
ATOM 744 C CA . LEU A 1 106 ? 84.442 28.579 61.967 1.00 37.76 130 LEU A CA 1
ATOM 745 C C . LEU A 1 106 ? 83.425 28.323 63.076 1.00 35.02 130 LEU A C 1
ATOM 746 O O . LEU A 1 106 ? 83.437 27.257 63.688 1.00 34.43 130 LEU A O 1
ATOM 751 N N . ASP A 1 107 ? 82.538 29.289 63.283 1.00 29.89 131 ASP A N 1
ATOM 752 C CA . ASP A 1 107 ? 81.530 29.268 64.334 1.00 30.02 131 ASP A CA 1
ATOM 753 C C . ASP A 1 107 ? 80.907 27.885 64.505 1.00 30.43 131 ASP A C 1
ATOM 754 O O . ASP A 1 107 ? 80.436 27.290 63.514 1.00 24.69 131 ASP A O 1
ATOM 759 N N . ALA A 1 108 ? 80.932 27.372 65.745 1.00 29.14 132 ALA A N 1
ATOM 760 C CA . ALA A 1 108 ? 80.434 26.006 66.037 1.00 29.43 132 ALA A CA 1
ATOM 761 C C . ALA A 1 108 ? 78.932 25.857 65.810 1.00 28.84 132 ALA A C 1
ATOM 762 O O . ALA A 1 108 ? 78.459 24.817 65.296 1.00 27.19 132 ALA A O 1
ATOM 764 N N . SER A 1 109 ? 78.180 26.889 66.172 1.00 28.06 133 SER A N 1
ATOM 765 C CA . SER A 1 109 ? 76.741 26.880 65.946 1.00 30.95 133 SER A CA 1
ATOM 766 C C . SER A 1 109 ? 76.399 26.718 64.455 1.00 28.83 133 SER A C 1
ATOM 767 O O . SER A 1 109 ? 75.537 25.937 64.108 1.00 24.32 133 SER A O 1
ATOM 770 N N . LEU A 1 110 ? 77.092 27.460 63.594 1.00 26.25 134 LEU A N 1
ATOM 771 C CA . LEU A 1 110 ? 76.881 27.404 62.153 1.00 25.13 134 LEU A CA 1
ATOM 772 C C . LEU A 1 110 ? 77.256 26.029 61.604 1.00 23.69 134 LEU A C 1
ATOM 773 O O . LEU A 1 110 ? 76.477 25.414 60.850 1.00 20.26 134 LEU A O 1
ATOM 778 N N . VAL A 1 111 ? 78.422 25.516 62.023 1.00 23.23 135 VAL A N 1
ATOM 779 C CA . VAL A 1 111 ? 78.848 24.143 61.618 1.00 23.12 135 VAL A CA 1
ATOM 780 C C . VAL A 1 111 ? 77.889 23.048 62.149 1.00 26.00 135 VAL A C 1
ATOM 781 O O . VAL A 1 111 ? 77.524 22.130 61.404 1.00 22.94 135 VAL A O 1
ATOM 785 N N . ASN A 1 112 ? 77.442 23.170 63.398 1.00 26.02 136 ASN A N 1
ATOM 786 C CA . ASN A 1 112 ? 76.454 22.235 63.976 1.00 23.75 136 ASN A CA 1
ATOM 787 C C . ASN A 1 112 ? 75.162 22.147 63.138 1.00 22.22 136 ASN A C 1
ATOM 788 O O . ASN A 1 112 ? 74.653 21.053 62.867 1.00 20.10 136 ASN A O 1
ATOM 793 N N . GLY A 1 113 ? 74.651 23.296 62.707 1.00 19.70 137 GLY A N 1
ATOM 794 C CA . GLY A 1 113 ? 73.465 23.349 61.831 1.00 21.63 137 GLY A CA 1
ATOM 795 C C . GLY A 1 113 ? 73.676 22.643 60.526 1.00 20.28 137 GLY A C 1
ATOM 796 O O . GLY A 1 113 ? 72.851 21.825 60.094 1.00 18.80 137 GLY A O 1
ATOM 797 N N . TYR A 1 114 ? 74.820 22.934 59.917 1.00 20.33 138 TYR A N 1
ATOM 798 C CA . TYR A 1 114 ? 75.167 22.352 58.653 1.00 20.00 138 TYR A CA 1
ATOM 799 C C . TYR A 1 114 ? 75.251 20.828 58.739 1.00 19.04 138 TYR A C 1
ATOM 800 O O . TYR A 1 114 ? 74.748 20.144 57.873 1.00 18.66 138 TYR A O 1
ATOM 822 N N . ALA A 1 116 ? 73.768 18.960 60.916 1.00 18.39 140 ALA A N 1
ATOM 823 C CA . ALA A 1 116 ? 72.380 18.499 61.100 1.00 20.08 140 ALA A CA 1
ATOM 824 C C . ALA A 1 116 ? 71.650 18.342 59.756 1.00 18.53 140 ALA A C 1
ATOM 825 O O . ALA A 1 116 ? 70.848 17.421 59.568 1.00 16.74 140 ALA A O 1
ATOM 827 N N . GLU A 1 117 ? 71.894 19.249 58.823 1.00 19.29 141 GLU A N 1
ATOM 828 C CA . GLU A 1 117 ? 71.229 19.177 57.511 1.00 18.13 141 GLU A CA 1
ATOM 829 C C . GLU A 1 117 ? 71.686 17.885 56.781 1.00 15.67 141 GLU A C 1
ATOM 830 O O . GLU A 1 117 ? 70.897 17.198 56.147 1.00 16.83 141 GLU A O 1
ATOM 836 N N . VAL A 1 118 ? 72.974 17.612 56.856 1.00 15.40 142 VAL A N 1
ATOM 837 C CA . VAL A 1 118 ? 73.610 16.477 56.194 1.00 17.34 142 VAL A CA 1
ATOM 838 C C . VAL A 1 118 ? 73.173 15.193 56.859 1.00 17.14 142 VAL A C 1
ATOM 839 O O . VAL A 1 118 ? 72.889 14.219 56.164 1.00 19.21 142 VAL A O 1
ATOM 843 N N . LYS A 1 119 ? 73.086 15.170 58.189 1.00 17.15 143 LYS A N 1
ATOM 844 C CA . LYS A 1 119 ? 72.627 13.947 58.849 1.00 18.11 143 LYS A CA 1
ATOM 845 C C . LYS A 1 119 ? 71.165 13.679 58.514 1.00 16.21 143 LYS A C 1
ATOM 846 O O . LYS A 1 119 ? 70.790 12.522 58.306 1.00 19.41 143 LYS A O 1
ATOM 852 N N . PHE A 1 120 ? 70.339 14.734 58.477 1.00 16.52 144 PHE A N 1
ATOM 853 C CA . PHE A 1 120 ? 68.956 14.596 58.011 1.00 14.91 144 PHE A CA 1
ATOM 854 C C . PHE A 1 120 ? 68.941 13.928 56.638 1.00 17.33 144 PHE A C 1
ATOM 855 O O . PHE A 1 120 ? 68.176 12.984 56.426 1.00 18.95 144 PHE A O 1
ATOM 871 N N . ARG A 1 122 ? 71.179 12.062 54.998 1.00 18.54 146 ARG A N 1
ATOM 872 C CA . ARG A 1 122 ? 71.648 10.706 54.976 1.00 16.13 146 ARG A CA 1
ATOM 873 C C . ARG A 1 122 ? 70.525 9.792 55.450 1.00 15.64 146 ARG A C 1
ATOM 874 O O . ARG A 1 122 ? 70.266 8.767 54.837 1.00 16.73 146 ARG A O 1
ATOM 882 N N . ALA A 1 123 ? 69.868 10.168 56.548 1.00 16.29 147 ALA A N 1
ATOM 883 C CA . ALA A 1 123 ? 68.720 9.450 57.043 1.00 16.23 147 ALA A CA 1
ATOM 884 C C . ALA A 1 123 ? 67.625 9.341 55.993 1.00 16.07 147 ALA A C 1
ATOM 885 O O . ALA A 1 123 ? 67.012 8.285 55.871 1.00 17.20 147 ALA A O 1
ATOM 887 N N . LEU A 1 124 ? 67.372 10.427 55.273 1.00 15.78 148 LEU A N 1
ATOM 888 C CA . LEU A 1 124 ? 66.344 10.479 54.238 1.00 16.99 148 LEU A CA 1
ATOM 889 C C . LEU A 1 124 ? 66.628 9.485 53.091 1.00 16.25 148 LEU A C 1
ATOM 890 O O . LEU A 1 124 ? 65.757 8.685 52.705 1.00 14.57 148 LEU A O 1
ATOM 895 N N . TYR A 1 125 ? 67.855 9.512 52.581 1.00 16.75 149 TYR A N 1
ATOM 896 C CA . TYR A 1 125 ? 68.237 8.626 51.472 1.00 16.08 149 TYR A CA 1
ATOM 897 C C . TYR A 1 125 ? 68.090 7.153 51.894 1.00 16.53 149 TYR A C 1
ATOM 898 O O . TYR A 1 125 ? 67.531 6.348 51.136 1.00 18.01 149 TYR A O 1
ATOM 907 N N . TYR A 1 126 ? 68.578 6.825 53.096 1.00 16.10 150 TYR A N 1
ATOM 908 C CA . TYR A 1 126 ? 68.505 5.473 53.611 1.00 16.30 150 TYR A CA 1
ATOM 909 C C . TYR A 1 126 ? 67.077 5.021 53.888 1.00 17.29 150 TYR A C 1
ATOM 910 O O . TYR A 1 126 ? 66.751 3.865 53.654 1.00 16.29 150 TYR A O 1
ATOM 919 N N . PHE A 1 127 ? 66.229 5.934 54.359 1.00 16.00 151 PHE A N 1
ATOM 920 C CA . PHE A 1 127 ? 64.824 5.605 54.626 1.00 15.77 151 PHE A CA 1
ATOM 921 C C . PHE A 1 127 ? 64.105 5.240 53.341 1.00 18.29 151 PHE A C 1
ATOM 922 O O . PHE A 1 127 ? 63.277 4.345 53.366 1.00 19.77 151 PHE A O 1
ATOM 930 N N . TYR A 1 128 ? 64.402 5.921 52.225 1.00 15.92 152 TYR A N 1
ATOM 931 C CA . TYR A 1 128 ? 63.842 5.516 50.927 1.00 17.20 152 TYR A CA 1
ATOM 932 C C . TYR A 1 128 ? 64.427 4.148 50.516 1.00 18.24 152 TYR A C 1
ATOM 933 O O . TYR A 1 128 ? 63.675 3.223 50.200 1.00 17.93 152 TYR A O 1
ATOM 942 N N . LEU A 1 129 ? 65.754 4.008 50.603 1.00 16.36 153 LEU A N 1
ATOM 943 C CA . LEU A 1 129 ? 66.398 2.733 50.241 1.00 18.43 153 LEU A CA 1
ATOM 944 C C . LEU A 1 129 ? 65.835 1.516 50.984 1.00 18.36 153 LEU A C 1
ATOM 945 O O . LEU A 1 129 ? 65.502 0.477 50.352 1.00 17.75 153 LEU A O 1
ATOM 950 N N . VAL A 1 130 ? 65.683 1.617 52.294 1.00 17.06 154 VAL A N 1
ATOM 951 C CA . VAL A 1 130 ? 65.226 0.445 53.066 1.00 18.08 154 VAL A CA 1
ATOM 952 C C . VAL A 1 130 ? 63.784 0.098 52.782 1.00 18.25 154 VAL A C 1
ATOM 953 O O . VAL A 1 130 ? 63.439 -1.085 52.780 1.00 19.08 154 VAL A O 1
ATOM 957 N N . ARG A 1 131 ? 62.943 1.103 52.527 1.00 19.72 155 ARG A N 1
ATOM 958 C CA . ARG A 1 131 ? 61.513 0.865 52.238 1.00 20.80 155 ARG A CA 1
ATOM 959 C C . ARG A 1 131 ? 61.284 0.246 50.861 1.00 20.13 155 ARG A C 1
ATOM 960 O O . ARG A 1 131 ? 60.403 -0.585 50.713 1.00 18.02 155 ARG A O 1
ATOM 968 N N . ILE A 1 132 ? 62.109 0.646 49.899 1.00 18.04 156 ILE A N 1
ATOM 969 C CA . ILE A 1 132 ? 62.026 0.196 48.510 1.00 20.04 156 ILE A CA 1
ATOM 970 C C . ILE A 1 132 ? 62.642 -1.181 48.335 1.00 19.68 156 ILE A C 1
ATOM 971 O O . ILE A 1 132 ? 62.018 -2.046 47.722 1.00 20.57 156 ILE A O 1
ATOM 976 N N . PHE A 1 133 ? 63.861 -1.365 48.870 1.00 16.47 157 PHE A N 1
ATOM 977 C CA . PHE A 1 133 ? 64.682 -2.541 48.611 1.00 17.16 157 PHE A CA 1
ATOM 978 C C . PHE A 1 133 ? 64.917 -3.458 49.771 1.00 17.43 157 PHE A C 1
ATOM 979 O O . PHE A 1 133 ? 65.471 -4.539 49.565 1.00 20.89 157 PHE A O 1
ATOM 987 N N . GLY A 1 134 ? 64.584 -3.037 50.995 1.00 19.19 158 GLY A N 1
ATOM 988 C CA . GLY A 1 134 ? 64.775 -3.885 52.159 1.00 17.96 158 GLY A CA 1
ATOM 989 C C . GLY A 1 134 ? 66.203 -3.765 52.653 1.00 20.40 158 GLY A C 1
ATOM 990 O O . GLY A 1 134 ? 66.685 -2.659 52.844 1.00 20.00 158 GLY A O 1
ATOM 991 N N . ASP A 1 135 ? 66.867 -4.891 52.886 1.00 18.39 159 ASP A N 1
ATOM 992 C CA . ASP A 1 135 ? 68.257 -4.888 53.329 1.00 20.53 159 ASP A CA 1
ATOM 993 C C . ASP A 1 135 ? 69.115 -4.163 52.277 1.00 19.84 159 ASP A C 1
ATOM 994 O O . ASP A 1 135 ? 68.955 -4.414 51.108 1.00 20.55 159 ASP A O 1
ATOM 999 N N . VAL A 1 136 ? 69.997 -3.287 52.710 1.00 20.54 160 VAL A N 1
ATOM 1000 C CA . VAL A 1 136 ? 70.897 -2.541 51.813 1.00 19.12 160 VAL A CA 1
ATOM 1001 C C . VAL A 1 136 ? 72.235 -2.348 52.492 1.00 19.95 160 VAL A C 1
ATOM 1002 O O . VAL A 1 136 ? 72.323 -2.482 53.740 1.00 20.65 160 VAL A O 1
ATOM 1006 N N . PRO A 1 137 ? 73.303 -2.090 51.702 1.00 19.48 161 PRO A N 1
ATOM 1007 C CA . PRO A 1 137 ? 74.614 -1.829 52.310 1.00 19.93 161 PRO A CA 1
ATOM 1008 C C . PRO A 1 137 ? 74.623 -0.684 53.315 1.00 20.21 161 PRO A C 1
ATOM 1009 O O . PRO A 1 137 ? 74.043 0.356 53.076 1.00 19.16 161 PRO A O 1
ATOM 1013 N N . LYS A 1 138 ? 75.288 -0.931 54.430 1.00 20.08 162 LYS A N 1
ATOM 1014 C CA . LYS A 1 138 ? 75.402 -0.031 55.549 1.00 21.38 162 LYS A CA 1
ATOM 1015 C C . LYS A 1 138 ? 76.726 0.726 55.416 1.00 21.92 162 LYS A C 1
ATOM 1016 O O . LYS A 1 138 ? 77.760 0.223 55.822 1.00 24.97 162 LYS A O 1
ATOM 1022 N N . ILE A 1 139 ? 76.664 1.940 54.856 1.00 20.65 163 ILE A N 1
ATOM 1023 C CA . ILE A 1 139 ? 77.826 2.744 54.494 1.00 21.29 163 ILE A CA 1
ATOM 1024 C C . ILE A 1 139 ? 77.723 4.138 55.100 1.00 20.63 163 ILE A C 1
ATOM 1025 O O . ILE A 1 139 ? 76.843 4.926 54.729 1.00 19.72 163 ILE A O 1
ATOM 1030 N N . THR A 1 140 ? 78.595 4.410 56.058 1.00 20.86 164 THR A N 1
ATOM 1031 C CA . THR A 1 140 ? 78.708 5.720 56.681 1.00 23.28 164 THR A CA 1
ATOM 1032 C C . THR A 1 140 ? 80.131 6.254 56.617 1.00 26.51 164 THR A C 1
ATOM 1033 O O . THR A 1 140 ? 80.414 7.283 57.230 1.00 29.38 164 THR A O 1
ATOM 1037 N N . THR A 1 141 ? 81.033 5.577 55.909 1.00 25.69 165 THR A N 1
ATOM 1038 C CA . THR A 1 141 ? 82.416 6.032 55.814 1.00 28.18 165 THR A CA 1
ATOM 1039 C C . THR A 1 141 ? 82.700 6.390 54.365 1.00 26.73 165 THR A C 1
ATOM 1040 O O . THR A 1 141 ? 82.053 5.877 53.457 1.00 25.26 165 THR A O 1
ATOM 1044 N N . VAL A 1 142 ? 83.670 7.281 54.159 1.00 22.99 166 VAL A N 1
ATOM 1045 C CA . VAL A 1 142 ? 84.050 7.686 52.826 1.00 23.43 166 VAL A CA 1
ATOM 1046 C C . VAL A 1 142 ? 84.596 6.447 52.101 1.00 26.29 166 VAL A C 1
ATOM 1047 O O . VAL A 1 142 ? 85.155 5.535 52.739 1.00 25.54 166 VAL A O 1
ATOM 1051 N N . GLN A 1 143 ? 84.388 6.401 50.785 1.00 27.49 167 GLN A N 1
ATOM 1052 C CA . GLN A 1 143 ? 84.705 5.200 49.989 1.00 31.63 167 GLN A CA 1
ATOM 1053 C C . GLN A 1 143 ? 86.139 4.724 50.078 1.00 31.27 167 GLN A C 1
ATOM 1054 O O . GLN A 1 143 ? 86.373 3.521 50.132 1.00 34.40 167 GLN A O 1
ATOM 1060 N N . SER A 1 144 ? 87.091 5.656 50.094 1.00 31.16 168 SER A N 1
ATOM 1061 C CA . SER A 1 144 ? 88.512 5.311 50.206 1.00 30.91 168 SER A CA 1
ATOM 1062 C C . SER A 1 144 ? 88.868 4.656 51.549 1.00 32.44 168 SER A C 1
ATOM 1063 O O . SER A 1 144 ? 89.877 3.978 51.645 1.00 31.37 168 SER A O 1
ATOM 1066 N N . GLU A 1 145 ? 88.035 4.847 52.571 1.00 34.23 169 GLU A N 1
ATOM 1067 C CA . GLU A 1 145 ? 88.295 4.274 53.898 1.00 36.85 169 GLU A CA 1
ATOM 1068 C C . GLU A 1 145 ? 87.481 3.022 54.173 1.00 38.54 169 GLU A C 1
ATOM 1069 O O . GLU A 1 145 ? 87.576 2.475 55.260 1.00 40.50 169 GLU A O 1
ATOM 1075 N N . LEU A 1 146 ? 86.684 2.578 53.206 1.00 38.99 170 LEU A N 1
ATOM 1076 C CA . LEU A 1 146 ? 86.066 1.243 53.262 1.00 42.67 170 LEU A CA 1
ATOM 1077 C C . LEU A 1 146 ? 87.145 0.175 53.043 1.00 44.57 170 LEU A C 1
ATOM 1078 O O . LEU A 1 146 ? 88.065 0.341 52.215 1.00 46.39 170 LEU A O 1
ATOM 1083 N N . GLY A 1 147 ? 87.020 -0.915 53.789 1.00 46.89 171 GLY A N 1
ATOM 1084 C CA . GLY A 1 147 ? 87.936 -2.045 53.677 1.00 47.92 171 GLY A CA 1
ATOM 1085 C C . GLY A 1 147 ? 87.792 -2.856 52.394 1.00 47.90 171 GLY A C 1
ATOM 1086 O O . GLY A 1 147 ? 88.798 -3.298 51.823 1.00 52.61 171 GLY A O 1
ATOM 1087 N N . GLU A 1 148 ? 86.552 -3.077 51.963 1.00 42.93 172 GLU A N 1
ATOM 1088 C CA . GLU A 1 148 ? 86.255 -3.870 50.760 1.00 41.37 172 GLU A CA 1
ATOM 1089 C C . GLU A 1 148 ? 85.051 -3.231 50.065 1.00 38.03 172 GLU A C 1
ATOM 1090 O O . GLU A 1 148 ? 84.006 -3.037 50.686 1.00 35.42 172 GLU A O 1
ATOM 1096 N N . LEU A 1 149 ? 85.220 -2.882 48.791 1.00 35.22 173 LEU A N 1
ATOM 1097 C CA . LEU A 1 149 ? 84.188 -2.168 48.043 1.00 33.42 173 LEU A CA 1
ATOM 1098 C C . LEU A 1 149 ? 83.044 -3.069 47.558 1.00 30.48 173 LEU A C 1
ATOM 1099 O O . LEU A 1 149 ? 81.947 -2.560 47.295 1.00 25.87 173 LEU A O 1
ATOM 1104 N N . GLN A 1 150 ? 83.285 -4.387 47.497 1.00 27.39 174 GLN A N 1
ATOM 1105 C CA . GLN A 1 150 ? 82.239 -5.396 47.282 1.00 27.03 174 GLN A CA 1
ATOM 1106 C C . GLN A 1 150 ? 81.449 -5.598 48.592 1.00 24.80 174 GLN A C 1
ATOM 1107 O O . GLN A 1 150 ? 81.470 -6.653 49.193 1.00 24.70 174 GLN A O 1
ATOM 1113 N N . VAL A 1 151 ? 80.710 -4.562 48.998 1.00 24.56 175 VAL A N 1
ATOM 1114 C CA . VAL A 1 151 ? 79.913 -4.586 50.243 1.00 23.15 175 VAL A CA 1
ATOM 1115 C C . VAL A 1 151 ? 78.762 -5.597 50.159 1.00 22.53 175 VAL A C 1
ATOM 1116 O O . VAL A 1 151 ? 78.424 -6.056 49.076 1.00 24.64 175 VAL A O 1
ATOM 1120 N N . SER A 1 152 ? 78.174 -5.919 51.310 1.00 21.97 176 SER A N 1
ATOM 1121 C CA . SER A 1 152 ? 77.016 -6.780 51.414 1.00 22.82 176 SER A CA 1
ATOM 1122 C C . SER A 1 152 ? 75.850 -5.972 51.934 1.00 22.70 176 SER A C 1
ATOM 1123 O O . SER A 1 152 ? 76.034 -4.918 52.532 1.00 24.89 176 SER A O 1
ATOM 1126 N N . ARG A 1 153 ? 74.651 -6.479 51.703 1.00 24.69 177 ARG A N 1
ATOM 1127 C CA . ARG A 1 153 ? 73.441 -5.845 52.192 1.00 22.24 177 ARG A CA 1
ATOM 1128 C C . ARG A 1 153 ? 73.336 -6.136 53.690 1.00 24.81 177 ARG A C 1
ATOM 1129 O O . ARG A 1 153 ? 73.520 -7.265 54.105 1.00 25.28 177 ARG A O 1
ATOM 1137 N N . ALA A 1 154 ? 72.999 -5.126 54.493 1.00 21.57 178 ALA A N 1
ATOM 1138 C CA . ALA A 1 154 ? 72.888 -5.285 55.939 1.00 21.28 178 ALA A CA 1
ATOM 1139 C C . ALA A 1 154 ? 71.388 -5.347 56.287 1.00 22.37 178 ALA A C 1
ATOM 1140 O O . ALA A 1 154 ? 70.540 -4.824 55.522 1.00 21.80 178 ALA A O 1
ATOM 1142 N N . PRO A 1 155 ? 71.046 -5.928 57.447 1.00 22.44 179 PRO A N 1
ATOM 1143 C CA . PRO A 1 155 ? 69.608 -5.990 57.785 1.00 23.50 179 PRO A CA 1
ATOM 1144 C C . PRO A 1 155 ? 68.939 -4.625 57.862 1.00 23.44 179 PRO A C 1
ATOM 1145 O O . PRO A 1 155 ? 69.559 -3.675 58.328 1.00 23.57 179 PRO A O 1
ATOM 1149 N N . VAL A 1 156 ? 67.686 -4.539 57.426 1.00 23.69 180 VAL A N 1
ATOM 1150 C CA . VAL A 1 156 ? 66.902 -3.325 57.567 1.00 21.62 180 VAL A CA 1
ATOM 1151 C C . VAL A 1 156 ? 67.005 -2.764 58.993 1.00 21.95 180 VAL A C 1
ATOM 1152 O O . VAL A 1 156 ? 67.310 -1.580 59.179 1.00 17.93 180 VAL A O 1
ATOM 1156 N N . LYS A 1 157 ? 66.806 -3.606 60.003 1.00 19.74 181 LYS A N 1
ATOM 1157 C CA . LYS A 1 157 ? 66.850 -3.137 61.400 1.00 21.96 181 LYS A CA 1
ATOM 1158 C C . LYS A 1 157 ? 68.149 -2.407 61.767 1.00 22.31 181 LYS A C 1
ATOM 1159 O O . LYS A 1 157 ? 68.109 -1.373 62.449 1.00 22.52 181 LYS A O 1
ATOM 1165 N N . GLU A 1 158 ? 69.276 -2.903 61.272 1.00 21.68 182 GLU A N 1
ATOM 1166 C CA . GLU A 1 158 ? 70.555 -2.237 61.480 1.00 20.28 182 GLU A CA 1
ATOM 1167 C C . GLU A 1 158 ? 70.634 -0.853 60.811 1.00 19.71 182 GLU A C 1
ATOM 1168 O O . GLU A 1 158 ? 71.209 0.073 61.384 1.00 20.18 182 GLU A O 1
ATOM 1174 N N . ILE A 1 159 ? 70.078 -0.712 59.612 1.00 19.52 183 ILE A N 1
ATOM 1175 C CA . ILE A 1 159 ? 70.098 0.565 58.911 1.00 19.65 183 ILE A CA 1
ATOM 1176 C C . ILE A 1 159 ? 69.299 1.584 59.744 1.00 20.54 183 ILE A C 1
ATOM 1177 O O . ILE A 1 159 ? 69.765 2.696 59.984 1.00 18.91 183 ILE A O 1
ATOM 1182 N N . TYR A 1 160 ? 68.119 1.191 60.205 1.00 20.09 184 TYR A N 1
ATOM 1183 C CA . TYR A 1 160 ? 67.344 2.046 61.092 1.00 21.19 184 TYR A CA 1
ATOM 1184 C C . TYR A 1 160 ? 68.074 2.354 62.426 1.00 19.46 184 TYR A C 1
ATOM 1185 O O . TYR A 1 160 ? 68.199 3.517 62.807 1.00 20.29 184 TYR A O 1
ATOM 1194 N N . ASP A 1 161 ? 68.547 1.322 63.112 1.00 20.77 185 ASP A N 1
ATOM 1195 C CA . ASP A 1 161 ? 69.096 1.511 64.466 1.00 19.65 185 ASP A CA 1
ATOM 1196 C C . ASP A 1 161 ? 70.466 2.202 64.488 1.00 20.35 185 ASP A C 1
ATOM 1197 O O . ASP A 1 161 ? 70.796 2.865 65.466 1.00 21.37 185 ASP A O 1
ATOM 1202 N N . GLU A 1 162 ? 71.276 1.980 63.459 1.00 19.45 186 GLU A N 1
ATOM 1203 C CA . GLU A 1 162 ? 72.637 2.514 63.405 1.00 21.76 186 GLU A CA 1
ATOM 1204 C C . GLU A 1 162 ? 72.794 3.773 62.587 1.00 20.10 186 GLU A C 1
ATOM 1205 O O . GLU A 1 162 ? 73.704 4.569 62.855 1.00 21.15 186 GLU A O 1
ATOM 1211 N N . ILE A 1 163 ? 71.944 3.976 61.589 1.00 19.80 187 ILE A N 1
ATOM 1212 C CA . ILE A 1 163 ? 72.081 5.141 60.724 1.00 20.85 187 ILE A CA 1
ATOM 1213 C C . ILE A 1 163 ? 70.903 6.089 60.849 1.00 17.73 187 ILE A C 1
ATOM 1214 O O . ILE A 1 163 ? 71.046 7.203 61.328 1.00 20.16 187 ILE A O 1
ATOM 1219 N N . ILE A 1 164 ? 69.733 5.644 60.418 1.00 17.71 188 ILE A N 1
ATOM 1220 C CA . ILE A 1 164 ? 68.591 6.529 60.270 1.00 15.72 188 ILE A CA 1
ATOM 1221 C C . ILE A 1 164 ? 68.212 7.203 61.598 1.00 18.64 188 ILE A C 1
ATOM 1222 O O . ILE A 1 164 ? 68.145 8.422 61.671 1.00 18.77 188 ILE A O 1
ATOM 1227 N N . ILE A 1 165 ? 67.963 6.409 62.637 1.00 20.26 189 ILE A N 1
ATOM 1228 C CA . ILE A 1 165 ? 67.481 6.963 63.909 1.00 21.95 189 ILE A CA 1
ATOM 1229 C C . ILE A 1 165 ? 68.552 7.814 64.601 1.00 21.40 189 ILE A C 1
ATOM 1230 O O . ILE A 1 165 ? 68.257 8.962 64.971 1.00 21.49 189 ILE A O 1
ATOM 1235 N N . PRO A 1 166 ? 69.783 7.296 64.741 1.00 19.90 190 PRO A N 1
ATOM 1236 C CA . PRO A 1 166 ? 70.790 8.164 65.387 1.00 21.73 190 PRO A CA 1
ATOM 1237 C C . PRO A 1 166 ? 71.053 9.473 64.647 1.00 21.87 190 PRO A C 1
ATOM 1238 O O . PRO A 1 166 ? 71.240 10.500 65.290 1.00 22.08 190 PRO A O 1
ATOM 1242 N N . ASP A 1 167 ? 71.044 9.459 63.314 1.00 22.28 191 ASP A N 1
ATOM 1243 C CA . ASP A 1 167 ? 71.228 10.706 62.529 1.00 22.86 191 ASP A CA 1
ATOM 1244 C C . ASP A 1 167 ? 70.138 11.714 62.891 1.00 22.41 191 ASP A C 1
ATOM 1245 O O . ASP A 1 167 ? 70.412 12.883 63.150 1.00 20.12 191 ASP A O 1
ATOM 1250 N N . LEU A 1 168 ? 68.899 11.234 62.920 1.00 18.68 192 LEU A N 1
ATOM 1251 C CA . LEU A 1 168 ? 67.760 12.114 63.145 1.00 19.86 192 LEU A CA 1
ATOM 1252 C C . LEU A 1 168 ? 67.725 12.581 64.608 1.00 21.18 192 LEU A C 1
ATOM 1253 O O . LEU A 1 168 ? 67.425 13.735 64.863 1.00 18.83 192 LEU A O 1
ATOM 1258 N N . LEU A 1 169 ? 68.108 11.717 65.545 1.00 18.72 193 LEU A N 1
ATOM 1259 C CA . LEU A 1 169 ? 68.084 12.105 66.960 1.00 20.98 193 LEU A CA 1
ATOM 1260 C C . LEU A 1 169 ? 69.157 13.158 67.226 1.00 22.15 193 LEU A C 1
ATOM 1261 O O . LEU A 1 169 ? 68.966 14.060 68.060 1.00 21.30 193 LEU A O 1
ATOM 1266 N N . GLU A 1 170 ? 70.292 13.043 66.541 1.00 20.63 194 GLU A N 1
ATOM 1267 C CA . GLU A 1 170 ? 71.333 14.075 66.668 1.00 22.74 194 GLU A CA 1
ATOM 1268 C C . GLU A 1 170 ? 70.858 15.365 65.985 1.00 21.61 194 GLU A C 1
ATOM 1269 O O . GLU A 1 170 ? 70.977 16.456 66.574 1.00 21.70 194 GLU A O 1
ATOM 1275 N N . ALA A 1 171 ? 70.266 15.256 64.788 1.00 18.46 195 ALA A N 1
ATOM 1276 C CA . ALA A 1 171 ? 69.778 16.469 64.089 1.00 22.80 195 ALA A CA 1
ATOM 1277 C C . ALA A 1 171 ? 68.722 17.212 64.943 1.00 24.71 195 ALA A C 1
ATOM 1278 O O . ALA A 1 171 ? 68.687 18.449 65.025 1.00 23.78 195 ALA A O 1
ATOM 1280 N N . GLU A 1 172 ? 67.885 16.425 65.607 1.00 24.82 196 GLU A N 1
ATOM 1281 C CA . GLU A 1 172 ? 66.885 16.932 66.530 1.00 27.88 196 GLU A CA 1
ATOM 1282 C C . GLU A 1 172 ? 67.466 17.746 67.726 1.00 28.37 196 GLU A C 1
ATOM 1283 O O . GLU A 1 172 ? 66.818 18.654 68.265 1.00 28.24 196 GLU A O 1
ATOM 1289 N N . GLN A 1 173 ? 68.684 17.418 68.136 1.00 29.30 197 GLN A N 1
ATOM 1290 C CA . GLN A 1 173 ? 69.362 18.136 69.231 1.00 31.30 197 GLN A CA 1
ATOM 1291 C C . GLN A 1 173 ? 70.293 19.236 68.733 1.00 32.39 197 GLN A C 1
ATOM 1292 O O . GLN A 1 173 ? 71.168 19.667 69.468 1.00 38.07 197 GLN A O 1
ATOM 1298 N N . SER A 1 174 ? 70.073 19.742 67.522 1.00 29.97 198 SER A N 1
ATOM 1299 C CA . SER A 1 174 ? 70.993 20.691 66.895 1.00 29.24 198 SER A CA 1
ATOM 1300 C C . SER A 1 174 ? 70.446 22.107 66.931 1.00 30.43 198 SER A C 1
ATOM 1301 O O . SER A 1 174 ? 69.330 22.357 67.393 1.00 32.27 198 SER A O 1
ATOM 1304 N N . ASP A 1 175 ? 71.227 23.024 66.381 1.00 35.29 199 ASP A N 1
ATOM 1305 C CA . ASP A 1 175 ? 70.833 24.423 66.213 1.00 36.86 199 ASP A CA 1
ATOM 1306 C C . ASP A 1 175 ? 69.972 24.772 64.959 1.00 36.72 199 ASP A C 1
ATOM 1307 O O . ASP A 1 175 ? 69.800 25.951 64.667 1.00 36.67 199 ASP A O 1
ATOM 1312 N N . LEU A 1 176 ? 69.374 23.787 64.278 1.00 33.27 200 LEU A N 1
ATOM 1313 C CA . LEU A 1 176 ? 68.566 24.047 63.073 1.00 33.10 200 LEU A CA 1
ATOM 1314 C C . LEU A 1 176 ? 67.333 24.886 63.317 1.00 32.65 200 LEU A C 1
ATOM 1315 O O . LEU A 1 176 ? 66.602 24.614 64.267 1.00 32.99 200 LEU A O 1
ATOM 1320 N N . ALA A 1 177 ? 67.042 25.829 62.408 1.00 29.31 201 ALA A N 1
ATOM 1321 C CA . ALA A 1 177 ? 65.814 26.625 62.482 1.00 32.48 201 ALA A CA 1
ATOM 1322 C C . ALA A 1 177 ? 64.610 25.708 62.391 1.00 33.64 201 ALA A C 1
ATOM 1323 O O . ALA A 1 177 ? 64.697 24.682 61.706 1.00 32.88 201 ALA A O 1
ATOM 1325 N N . PHE A 1 178 ? 63.479 26.051 63.027 1.00 33.97 202 PHE A N 1
ATOM 1326 C CA . PHE A 1 178 ? 62.316 25.148 62.965 1.00 34.45 202 PHE A CA 1
ATOM 1327 C C . PHE A 1 178 ? 61.675 25.071 61.587 1.00 32.52 202 PHE A C 1
ATOM 1328 O O . PHE A 1 178 ? 61.217 24.006 61.177 1.00 32.00 202 PHE A O 1
ATOM 1336 N N . SER A 1 179 ? 61.616 26.199 60.878 1.00 31.56 203 SER A N 1
ATOM 1337 C CA . SER A 1 179 ? 61.045 26.241 59.548 1.00 30.78 203 SER A CA 1
ATOM 1338 C C . SER A 1 179 ? 61.972 27.013 58.621 1.00 28.80 203 SER A C 1
ATOM 1339 O O . SER A 1 179 ? 62.838 27.755 59.084 1.00 29.93 203 SER A O 1
ATOM 1342 N N . ASP A 1 180 ? 61.821 26.777 57.323 1.00 26.15 204 ASP A N 1
ATOM 1343 C CA . ASP A 1 180 ? 62.561 27.510 56.304 1.00 24.75 204 ASP A CA 1
ATOM 1344 C C . ASP A 1 180 ? 61.735 27.580 55.042 1.00 25.26 204 ASP A C 1
ATOM 1345 O O . ASP A 1 180 ? 61.301 26.529 54.517 1.00 28.24 204 ASP A O 1
ATOM 1350 N N . HIS A 1 181 ? 61.625 28.770 54.474 1.00 26.12 205 HIS A N 1
ATOM 1351 C CA A HIS A 1 181 ? 60.773 29.050 53.300 0.50 28.41 205 HIS A CA 1
ATOM 1352 C CA B HIS A 1 181 ? 60.758 28.936 53.309 0.50 28.95 205 HIS A CA 1
ATOM 1353 C C . HIS A 1 181 ? 61.551 29.206 52.023 1.00 29.75 205 HIS A C 1
ATOM 1354 O O . HIS A 1 181 ? 61.040 29.759 51.057 1.00 31.93 205 HIS A O 1
ATOM 1367 N N . THR A 1 182 ? 62.797 28.731 52.012 1.00 27.03 206 THR A N 1
ATOM 1368 C CA . THR A 1 182 ? 63.640 28.798 50.835 1.00 27.80 206 THR A CA 1
ATOM 1369 C C . THR A 1 182 ? 64.027 27.427 50.336 1.00 25.97 206 THR A C 1
ATOM 1370 O O . THR A 1 182 ? 64.650 27.330 49.321 1.00 27.97 206 THR A O 1
ATOM 1374 N N . GLY A 1 183 ? 63.679 26.368 51.050 1.00 24.66 207 GLY A N 1
ATOM 1375 C CA . GLY A 1 183 ? 63.942 25.021 50.590 1.00 25.73 207 GLY A CA 1
ATOM 1376 C C . GLY A 1 183 ? 64.966 24.277 51.444 1.00 26.42 207 GLY A C 1
ATOM 1377 O O . GLY A 1 183 ? 65.159 23.094 51.230 1.00 23.37 207 GLY A O 1
ATOM 1378 N N . ARG A 1 184 ? 65.577 24.926 52.437 1.00 21.91 208 ARG A N 1
ATOM 1379 C CA . ARG A 1 184 ? 66.626 24.231 53.249 1.00 22.18 208 ARG A CA 1
ATOM 1380 C C . ARG A 1 184 ? 65.961 23.299 54.268 1.00 20.13 208 ARG A C 1
ATOM 1381 O O . ARG A 1 184 ? 64.779 23.463 54.582 1.00 18.78 208 ARG A O 1
ATOM 1389 N N . VAL A 1 185 ? 66.703 22.284 54.694 1.00 16.33 209 VAL A N 1
ATOM 1390 C CA . VAL A 1 185 ? 66.283 21.422 55.791 1.00 18.32 209 VAL A CA 1
ATOM 1391 C C . VAL A 1 185 ? 66.020 22.288 57.057 1.00 19.02 209 VAL A C 1
ATOM 1392 O O . VAL A 1 185 ? 66.722 23.263 57.303 1.00 22.67 209 VAL A O 1
ATOM 1396 N N . SER A 1 186 ? 64.979 21.961 57.810 1.00 18.10 210 SER A N 1
ATOM 1397 C CA . SER A 1 186 ? 64.589 22.683 59.023 1.00 18.48 210 SER A CA 1
ATOM 1398 C C . SER A 1 186 ? 64.264 21.643 60.081 1.00 21.12 210 SER A C 1
ATOM 1399 O O . SER A 1 186 ? 64.150 20.467 59.767 1.00 16.58 210 SER A O 1
ATOM 1410 N N . GLY A 1 188 ? 61.426 21.278 61.393 1.00 18.54 212 GLY A N 1
ATOM 1411 C CA . GLY A 1 188 ? 60.143 20.701 60.971 1.00 20.07 212 GLY A CA 1
ATOM 1412 C C . GLY A 1 188 ? 60.312 19.499 60.032 1.00 18.45 212 GLY A C 1
ATOM 1413 O O . GLY A 1 188 ? 59.596 18.515 60.150 1.00 19.28 212 GLY A O 1
ATOM 1414 N N . ALA A 1 189 ? 61.275 19.585 59.109 1.00 19.68 213 ALA A N 1
ATOM 1415 C CA . ALA A 1 189 ? 61.601 18.500 58.217 1.00 17.14 213 ALA A CA 1
ATOM 1416 C C . ALA A 1 189 ? 62.127 17.292 59.002 1.00 16.67 213 ALA A C 1
ATOM 1417 O O . ALA A 1 189 ? 61.721 16.157 58.741 1.00 16.20 213 ALA A O 1
ATOM 1419 N N . VAL A 1 190 ? 63.018 17.549 59.962 1.00 18.57 214 VAL A N 1
ATOM 1420 C CA . VAL A 1 190 ? 63.573 16.481 60.794 1.00 19.23 214 VAL A CA 1
ATOM 1421 C C . VAL A 1 190 ? 62.471 15.787 61.567 1.00 20.61 214 VAL A C 1
ATOM 1422 O O . VAL A 1 190 ? 62.459 14.557 61.654 1.00 20.38 214 VAL A O 1
ATOM 1426 N N . LYS A 1 191 ? 61.572 16.570 62.155 1.00 18.99 215 LYS A N 1
ATOM 1427 C CA . LYS A 1 191 ? 60.474 15.983 62.956 1.00 19.63 215 LYS A CA 1
ATOM 1428 C C . LYS A 1 191 ? 59.494 15.222 62.080 1.00 19.69 215 LYS A C 1
ATOM 1429 O O . LYS A 1 191 ? 59.020 14.185 62.489 1.00 19.70 215 LYS A O 1
ATOM 1435 N N . ALA A 1 192 ? 59.209 15.722 60.879 1.00 17.37 216 ALA A N 1
ATOM 1436 C CA . ALA A 1 192 ? 58.301 15.028 59.935 1.00 18.69 216 ALA A CA 1
ATOM 1437 C C . ALA A 1 192 ? 58.891 13.683 59.498 1.00 19.40 216 ALA A C 1
ATOM 1438 O O . ALA A 1 192 ? 58.207 12.658 59.500 1.00 22.09 216 ALA A O 1
ATOM 1440 N N . LEU A 1 193 ? 60.167 13.686 59.130 1.00 17.25 217 LEU A N 1
ATOM 1441 C CA . LEU A 1 193 ? 60.845 12.471 58.748 1.00 17.48 217 LEU A CA 1
ATOM 1442 C C . LEU A 1 193 ? 60.936 11.493 59.897 1.00 17.17 217 LEU A C 1
ATOM 1443 O O . LEU A 1 193 ? 60.653 10.306 59.704 1.00 20.20 217 LEU A O 1
ATOM 1448 N N . LEU A 1 194 ? 61.321 11.980 61.084 1.00 17.41 218 LEU A N 1
ATOM 1449 C CA . LEU A 1 194 ? 61.475 11.101 62.241 1.00 18.69 218 LEU A CA 1
ATOM 1450 C C . LEU A 1 194 ? 60.100 10.549 62.691 1.00 20.00 218 LEU A C 1
ATOM 1451 O O . LEU A 1 194 ? 60.008 9.383 63.094 1.00 19.77 218 LEU A O 1
ATOM 1456 N N . ALA A 1 195 ? 59.026 11.334 62.558 1.00 19.67 219 ALA A N 1
ATOM 1457 C CA . ALA A 1 195 ? 57.676 10.787 62.796 1.00 22.68 219 ALA A CA 1
ATOM 1458 C C . ALA A 1 195 ? 57.398 9.567 61.881 1.00 18.95 219 ALA A C 1
ATOM 1459 O O . ALA A 1 195 ? 56.912 8.526 62.312 1.00 18.61 219 ALA A O 1
ATOM 1461 N N . ASP A 1 196 ? 57.737 9.725 60.625 1.00 18.61 220 ASP A N 1
ATOM 1462 C CA . ASP A 1 196 ? 57.497 8.724 59.614 1.00 20.85 220 ASP A CA 1
ATOM 1463 C C . ASP A 1 196 ? 58.396 7.491 59.861 1.00 20.56 220 ASP A C 1
ATOM 1464 O O . ASP A 1 196 ? 57.933 6.329 59.732 1.00 21.97 220 ASP A O 1
ATOM 1469 N N . VAL A 1 197 ? 59.658 7.737 60.213 1.00 18.83 221 VAL A N 1
ATOM 1470 C CA . VAL A 1 197 ? 60.587 6.665 60.559 1.00 17.35 221 VAL A CA 1
ATOM 1471 C C . VAL A 1 197 ? 60.054 5.787 61.694 1.00 19.29 221 VAL A C 1
ATOM 1472 O O . VAL A 1 197 ? 59.970 4.585 61.558 1.00 19.48 221 VAL A O 1
ATOM 1476 N N . TYR A 1 198 ? 59.666 6.402 62.795 1.00 17.79 222 TYR A N 1
ATOM 1477 C CA . TYR A 1 198 ? 59.145 5.660 63.926 1.00 18.86 222 TYR A CA 1
ATOM 1478 C C . TYR A 1 198 ? 57.790 4.983 63.678 1.00 18.12 222 TYR A C 1
ATOM 1479 O O . TYR A 1 198 ? 57.578 3.859 64.125 1.00 18.21 222 TYR A O 1
ATOM 1488 N N . LEU A 1 199 ? 56.889 5.656 62.945 1.00 21.73 223 LEU A N 1
ATOM 1489 C CA . LEU A 1 199 ? 55.624 5.054 62.547 1.00 20.89 223 LEU A CA 1
ATOM 1490 C C . LEU A 1 199 ? 55.861 3.793 61.707 1.00 20.81 223 LEU A C 1
ATOM 1491 O O . LEU A 1 199 ? 55.212 2.764 61.934 1.00 22.26 223 LEU A O 1
ATOM 1496 N N . THR A 1 200 ? 56.799 3.868 60.766 1.00 20.50 224 THR A N 1
ATOM 1497 C CA . THR A 1 200 ? 57.157 2.740 59.888 1.00 18.83 224 THR A CA 1
ATOM 1498 C C . THR A 1 200 ? 57.835 1.624 60.665 1.00 20.39 224 THR A C 1
ATOM 1499 O O . THR A 1 200 ? 57.520 0.447 60.467 1.00 22.32 224 THR A O 1
ATOM 1503 N N . TYR A 1 201 ? 58.754 1.993 61.559 1.00 21.65 225 TYR A N 1
ATOM 1504 C CA . TYR A 1 201 ? 59.439 1.032 62.442 1.00 20.08 225 TYR A CA 1
ATOM 1505 C C . TYR A 1 201 ? 58.466 0.207 63.256 1.00 20.36 225 TYR A C 1
ATOM 1506 O O . TYR A 1 201 ? 58.689 -0.981 63.474 1.00 24.64 225 TYR A O 1
ATOM 1515 N N . ALA A 1 202 ? 57.368 0.827 63.684 1.00 20.46 226 ALA A N 1
ATOM 1516 C CA . ALA A 1 202 ? 56.309 0.129 64.409 1.00 20.59 226 ALA A CA 1
ATOM 1517 C C . ALA A 1 202 ? 55.492 -0.801 63.507 1.00 23.56 226 ALA A C 1
ATOM 1518 O O . ALA A 1 202 ? 54.933 -1.787 63.984 1.00 23.31 226 ALA A O 1
ATOM 1520 N N . GLY A 1 203 ? 55.416 -0.474 62.223 1.00 21.47 227 GLY A N 1
ATOM 1521 C CA . GLY A 1 203 ? 54.727 -1.294 61.228 1.00 23.04 227 GLY A CA 1
ATOM 1522 C C . GLY A 1 203 ? 55.654 -2.313 60.605 1.00 22.49 227 GLY A C 1
ATOM 1523 O O . GLY A 1 203 ? 56.720 -2.628 61.147 1.00 21.28 227 GLY A O 1
ATOM 1524 N N . TYR A 1 204 ? 55.265 -2.813 59.451 1.00 22.21 228 TYR A N 1
ATOM 1525 C CA . TYR A 1 204 ? 56.062 -3.834 58.759 1.00 23.08 228 TYR A CA 1
ATOM 1526 C C . TYR A 1 204 ? 57.183 -3.205 57.926 1.00 22.03 228 TYR A C 1
ATOM 1527 O O . TYR A 1 204 ? 57.006 -2.103 57.391 1.00 21.85 228 TYR A O 1
ATOM 1536 N N . PRO A 1 205 ? 58.315 -3.922 57.759 1.00 23.53 229 PRO A N 1
ATOM 1537 C CA . PRO A 1 205 ? 58.585 -5.286 58.259 1.00 22.78 229 PRO A CA 1
ATOM 1538 C C . PRO A 1 205 ? 59.030 -5.421 59.729 1.00 23.23 229 PRO A C 1
ATOM 1539 O O . PRO A 1 205 ? 58.972 -6.537 60.270 1.00 22.19 229 PRO A O 1
ATOM 1543 N N . LEU A 1 206 ? 59.499 -4.349 60.367 1.00 21.06 230 LEU A N 1
ATOM 1544 C CA . LEU A 1 206 ? 60.215 -4.509 61.650 1.00 23.71 230 LEU A CA 1
ATOM 1545 C C . LEU A 1 206 ? 59.327 -4.838 62.872 1.00 23.55 230 LEU A C 1
ATOM 1546 O O . LEU A 1 206 ? 59.769 -5.532 63.771 1.00 24.87 230 LEU A O 1
ATOM 1551 N N . GLN A 1 207 ? 58.111 -4.313 62.893 1.00 23.58 231 GLN A N 1
ATOM 1552 C CA . GLN A 1 207 ? 57.155 -4.495 63.988 1.00 24.93 231 GLN A CA 1
ATOM 1553 C C . GLN A 1 207 ? 57.807 -4.244 65.323 1.00 25.06 231 GLN A C 1
ATOM 1554 O O . GLN A 1 207 ? 57.807 -5.104 66.190 1.00 21.13 231 GLN A O 1
ATOM 1560 N N . GLY A 1 208 ? 58.399 -3.065 65.444 1.00 23.73 232 GLY A N 1
ATOM 1561 C CA . GLY A 1 208 ? 59.304 -2.779 66.523 1.00 25.12 232 GLY A CA 1
ATOM 1562 C C . GLY A 1 208 ? 58.712 -2.679 67.906 1.00 23.40 232 GLY A C 1
ATOM 1563 O O . GLY A 1 208 ? 59.442 -2.783 68.862 1.00 26.27 232 GLY A O 1
ATOM 1564 N N . GLY A 1 209 ? 57.414 -2.429 68.005 1.00 24.72 233 GLY A N 1
ATOM 1565 C CA . GLY A 1 209 ? 56.738 -2.332 69.294 1.00 27.41 233 GLY A CA 1
ATOM 1566 C C . GLY A 1 209 ? 55.905 -1.063 69.382 1.00 28.81 233 GLY A C 1
ATOM 1567 O O . GLY A 1 209 ? 56.194 -0.052 68.699 1.00 23.43 233 GLY A O 1
ATOM 1568 N N . LYS A 1 210 ? 54.866 -1.102 70.224 1.00 26.16 234 LYS A N 1
ATOM 1569 C CA . LYS A 1 210 ? 53.946 0.031 70.340 1.00 25.70 234 LYS A CA 1
ATOM 1570 C C . LYS A 1 210 ? 54.608 1.331 70.781 1.00 24.05 234 LYS A C 1
ATOM 1571 O O . LYS A 1 210 ? 54.148 2.396 70.413 1.00 23.56 234 LYS A O 1
ATOM 1577 N N . SER A 1 211 ? 55.689 1.267 71.562 1.00 25.47 235 SER A N 1
ATOM 1578 C CA . SER A 1 211 ? 56.354 2.484 72.000 1.00 27.41 235 SER A CA 1
ATOM 1579 C C . SER A 1 211 ? 56.821 3.327 70.804 1.00 27.51 235 SER A C 1
ATOM 1580 O O . SER A 1 211 ? 56.889 4.562 70.919 1.00 26.39 235 SER A O 1
ATOM 1583 N N . TYR A 1 212 ? 57.089 2.673 69.666 1.00 24.33 236 TYR A N 1
ATOM 1584 C CA . TYR A 1 212 ? 57.487 3.391 68.461 1.00 26.31 236 TYR A CA 1
ATOM 1585 C C . TYR A 1 212 ? 56.365 4.274 67.927 1.00 23.94 236 TYR A C 1
ATOM 1586 O O . TYR A 1 212 ? 56.632 5.373 67.410 1.00 22.36 236 TYR A O 1
ATOM 1595 N N . TYR A 1 213 ? 55.121 3.840 68.078 1.00 21.78 237 TYR A N 1
ATOM 1596 C CA . TYR A 1 213 ? 53.993 4.739 67.759 1.00 23.90 237 TYR A CA 1
ATOM 1597 C C . TYR A 1 213 ? 54.015 5.991 68.646 1.00 25.03 237 TYR A C 1
ATOM 1598 O O . TYR A 1 213 ? 53.773 7.085 68.168 1.00 22.15 237 TYR A O 1
ATOM 1607 N N . ALA A 1 214 ? 54.282 5.816 69.946 1.00 24.68 238 ALA A N 1
ATOM 1608 C CA . ALA A 1 214 ? 54.322 6.963 70.857 1.00 24.08 238 ALA A CA 1
ATOM 1609 C C . ALA A 1 214 ? 55.508 7.881 70.509 1.00 24.85 238 ALA A C 1
ATOM 1610 O O . ALA A 1 214 ? 55.365 9.106 70.555 1.00 27.40 238 ALA A O 1
ATOM 1612 N N . GLU A 1 215 ? 56.667 7.314 70.156 1.00 23.17 239 GLU A N 1
ATOM 1613 C CA A GLU A 1 215 ? 57.807 8.151 69.746 0.50 24.52 239 GLU A CA 1
ATOM 1614 C CA B GLU A 1 215 ? 57.814 8.150 69.744 0.50 24.77 239 GLU A CA 1
ATOM 1615 C C . GLU A 1 215 ? 57.464 8.954 68.484 1.00 23.79 239 GLU A C 1
ATOM 1616 O O . GLU A 1 215 ? 57.862 10.117 68.358 1.00 22.58 239 GLU A O 1
ATOM 1627 N N . SER A 1 216 ? 56.727 8.330 67.554 1.00 22.20 240 SER A N 1
ATOM 1628 C CA . SER A 1 216 ? 56.265 9.009 66.313 1.00 22.70 240 SER A CA 1
ATOM 1629 C C . SER A 1 216 ? 55.371 10.191 66.637 1.00 21.56 240 SER A C 1
ATOM 1630 O O . SER A 1 216 ? 55.639 11.322 66.196 1.00 21.63 240 SER A O 1
ATOM 1633 N N . ALA A 1 217 ? 54.312 9.907 67.394 1.00 23.24 241 ALA A N 1
ATOM 1634 C CA . ALA A 1 217 ? 53.317 10.903 67.802 1.00 22.75 241 ALA A CA 1
ATOM 1635 C C . ALA A 1 217 ? 53.956 12.148 68.471 1.00 23.99 241 ALA A C 1
ATOM 1636 O O . ALA A 1 217 ? 53.500 13.259 68.211 1.00 23.72 241 ALA A O 1
ATOM 1638 N N . LYS A 1 218 ? 55.018 11.952 69.269 1.00 24.43 242 LYS A N 1
ATOM 1639 C CA A LYS A 1 218 ? 55.755 13.047 69.911 0.50 26.54 242 LYS A CA 1
ATOM 1640 C CA B LYS A 1 218 ? 55.734 13.071 69.904 0.50 26.73 242 LYS A CA 1
ATOM 1641 C C . LYS A 1 218 ? 56.246 14.055 68.858 1.00 26.32 242 LYS A C 1
ATOM 1642 O O . LYS A 1 218 ? 56.118 15.286 69.025 1.00 23.85 242 LYS A O 1
ATOM 1653 N N . ARG A 1 219 ? 56.829 13.525 67.781 1.00 24.56 243 ARG A N 1
ATOM 1654 C CA . ARG A 1 219 ? 57.422 14.372 66.751 1.00 22.60 243 ARG A CA 1
ATOM 1655 C C . ARG A 1 219 ? 56.407 15.128 65.924 1.00 21.82 243 ARG A C 1
ATOM 1656 O O . ARG A 1 219 ? 56.578 16.306 65.690 1.00 20.43 243 ARG A O 1
ATOM 1664 N N . SER A 1 220 ? 55.383 14.435 65.450 1.00 21.68 244 SER A N 1
ATOM 1665 C CA . SER A 1 220 ? 54.327 15.094 64.676 1.00 21.32 244 SER A CA 1
ATOM 1666 C C . SER A 1 220 ? 53.585 16.138 65.522 1.00 23.30 244 SER A C 1
ATOM 1667 O O . SER A 1 220 ? 53.221 17.209 64.996 1.00 22.75 244 SER A O 1
ATOM 1670 N N . LEU A 1 221 ? 53.374 15.843 66.820 1.00 22.73 245 LEU A N 1
ATOM 1671 C CA . LEU A 1 221 ? 52.740 16.794 67.735 1.00 23.12 245 LEU A CA 1
ATOM 1672 C C . LEU A 1 221 ? 53.589 18.054 67.891 1.00 23.64 245 LEU A C 1
ATOM 1673 O O . LEU A 1 221 ? 53.037 19.158 67.913 1.00 21.72 245 LEU A O 1
ATOM 1678 N N . GLU A 1 222 ? 54.917 17.893 67.959 1.00 26.61 246 GLU A N 1
ATOM 1679 C CA . GLU A 1 222 ? 55.833 19.049 68.012 1.00 27.07 246 GLU A CA 1
ATOM 1680 C C . GLU A 1 222 ? 55.625 19.954 66.796 1.00 25.97 246 GLU A C 1
ATOM 1681 O O . GLU A 1 222 ? 55.571 21.188 66.942 1.00 24.09 246 GLU A O 1
ATOM 1687 N N . VAL A 1 223 ? 55.480 19.355 65.604 1.00 23.76 247 VAL A N 1
ATOM 1688 C CA . VAL A 1 223 ? 55.247 20.143 64.387 1.00 23.40 247 VAL A CA 1
ATOM 1689 C C . VAL A 1 223 ? 53.922 20.924 64.476 1.00 21.56 247 VAL A C 1
ATOM 1690 O O . VAL A 1 223 ? 53.862 22.088 64.091 1.00 24.89 247 VAL A O 1
ATOM 1694 N N . ILE A 1 224 ? 52.876 20.267 64.954 1.00 23.06 248 ILE A N 1
ATOM 1695 C CA . ILE A 1 224 ? 51.568 20.911 65.174 1.00 26.17 248 ILE A CA 1
ATOM 1696 C C . ILE A 1 224 ? 51.703 22.087 66.150 1.00 27.25 248 ILE A C 1
ATOM 1697 O O . ILE A 1 224 ? 51.289 23.203 65.847 1.00 27.31 248 ILE A O 1
ATOM 1702 N N . LYS A 1 225 ? 52.299 21.831 67.311 1.00 27.87 249 LYS A N 1
ATOM 1703 C CA . LYS A 1 225 ? 52.433 22.855 68.372 1.00 29.89 249 LYS A CA 1
ATOM 1704 C C . LYS A 1 225 ? 53.341 24.018 67.996 1.00 30.41 249 LYS A C 1
ATOM 1705 O O . LYS A 1 225 ? 53.217 25.085 68.564 1.00 31.23 249 LYS A O 1
ATOM 1711 N N . SER A 1 226 ? 54.241 23.809 67.044 1.00 26.85 250 SER A N 1
ATOM 1712 C CA . SER A 1 226 ? 55.110 24.875 66.556 1.00 28.08 250 SER A CA 1
ATOM 1713 C C . SER A 1 226 ? 54.375 26.052 65.919 1.00 29.22 250 SER A C 1
ATOM 1714 O O . SER A 1 226 ? 54.903 27.147 65.939 1.00 29.52 250 SER A O 1
ATOM 1717 N N . ASN A 1 227 ? 53.181 25.840 65.349 1.00 30.89 251 ASN A N 1
ATOM 1718 C CA . ASN A 1 227 ? 52.437 26.920 64.657 1.00 31.86 251 ASN A CA 1
ATOM 1719 C C . ASN A 1 227 ? 53.200 27.522 63.468 1.00 30.70 251 ASN A C 1
ATOM 1720 O O . ASN A 1 227 ? 52.894 28.606 63.043 1.00 31.77 251 ASN A O 1
ATOM 1725 N N . GLU A 1 228 ? 54.166 26.803 62.921 1.00 28.84 252 GLU A N 1
ATOM 1726 C CA . GLU A 1 228 ? 54.943 27.252 61.776 1.00 30.04 252 GLU A CA 1
ATOM 1727 C C . GLU A 1 228 ? 54.350 26.798 60.448 1.00 28.48 252 GLU A C 1
ATOM 1728 O O . GLU A 1 228 ? 54.892 27.154 59.413 1.00 26.06 252 GLU A O 1
ATOM 1734 N N . TYR A 1 229 ? 53.329 25.932 60.486 1.00 25.01 253 TYR A N 1
ATOM 1735 C CA . TYR A 1 229 ? 52.680 25.402 59.274 1.00 23.72 253 TYR A CA 1
ATOM 1736 C C . TYR A 1 229 ? 51.169 25.517 59.475 1.00 24.76 253 TYR A C 1
ATOM 1737 O O . TYR A 1 229 ? 50.669 25.428 60.605 1.00 23.59 253 TYR A O 1
ATOM 1746 N N . THR A 1 230 ? 50.461 25.693 58.368 1.00 23.60 254 THR A N 1
ATOM 1747 C CA . THR A 1 230 ? 49.011 25.837 58.358 1.00 25.94 254 THR A CA 1
ATOM 1748 C C . THR A 1 230 ? 48.479 25.024 57.198 1.00 23.82 254 THR A C 1
ATOM 1749 O O . THR A 1 230 ? 49.180 24.831 56.204 1.00 27.25 254 THR A O 1
ATOM 1753 N N . LEU A 1 231 ? 47.269 24.509 57.350 1.00 21.95 255 LEU A N 1
ATOM 1754 C CA . LEU A 1 231 ? 46.603 23.770 56.286 1.00 25.06 255 LEU A CA 1
ATOM 1755 C C . LEU A 1 231 ? 46.174 24.740 55.162 1.00 26.18 255 LEU A C 1
ATOM 1756 O O . LEU A 1 231 ? 45.715 25.847 55.427 1.00 27.41 255 LEU A O 1
ATOM 1761 N N . PHE A 1 232 ? 46.334 24.321 53.915 1.00 23.51 256 PHE A N 1
ATOM 1762 C CA . PHE A 1 232 ? 45.765 25.057 52.781 1.00 22.95 256 PHE A CA 1
ATOM 1763 C C . PHE A 1 232 ? 44.251 24.953 52.860 1.00 21.45 256 PHE A C 1
ATOM 1764 O O . PHE A 1 232 ? 43.713 23.929 53.272 1.00 22.84 256 PHE A O 1
ATOM 1772 N N . THR A 1 233 ? 43.563 26.003 52.447 1.00 23.97 257 THR A N 1
ATOM 1773 C CA . THR A 1 233 ? 42.102 26.031 52.502 1.00 26.53 257 THR A CA 1
ATOM 1774 C C . THR A 1 233 ? 41.507 25.359 51.294 1.00 28.43 257 THR A C 1
ATOM 1775 O O . THR A 1 233 ? 40.369 24.919 51.332 1.00 32.37 257 THR A O 1
ATOM 1779 N N . ASP A 1 234 ? 42.259 25.290 50.206 1.00 31.57 258 ASP A N 1
ATOM 1780 C CA . ASP A 1 234 ? 41.799 24.537 49.027 1.00 34.51 258 ASP A CA 1
ATOM 1781 C C . ASP A 1 234 ? 42.933 23.776 48.342 1.00 31.87 258 ASP A C 1
ATOM 1782 O O . ASP A 1 234 ? 44.063 23.797 48.817 1.00 38.14 258 ASP A O 1
ATOM 1787 N N . TYR A 1 235 ? 42.636 23.119 47.232 1.00 26.95 259 TYR A N 1
ATOM 1788 C CA . TYR A 1 235 ? 43.584 22.208 46.581 1.00 24.00 259 TYR A CA 1
ATOM 1789 C C . TYR A 1 235 ? 44.448 22.857 45.547 1.00 24.60 259 TYR A C 1
ATOM 1790 O O . TYR A 1 235 ? 45.471 22.297 45.191 1.00 21.64 259 TYR A O 1
ATOM 1799 N N . GLU A 1 236 ? 44.030 24.021 45.037 1.00 22.87 260 GLU A N 1
ATOM 1800 C CA . GLU A 1 236 ? 44.831 24.757 44.053 1.00 24.01 260 GLU A CA 1
ATOM 1801 C C . GLU A 1 236 ? 46.265 25.064 44.567 1.00 20.87 260 GLU A C 1
ATOM 1802 O O . GLU A 1 236 ? 47.231 25.130 43.785 1.00 20.17 260 GLU A O 1
ATOM 1808 N N . SER A 1 237 ? 46.420 25.269 45.864 1.00 20.95 261 SER A N 1
ATOM 1809 C CA . SER A 1 237 ? 47.769 25.500 46.400 1.00 22.81 261 SER A CA 1
ATOM 1810 C C . SER A 1 237 ? 48.811 24.432 46.048 1.00 24.39 261 SER A C 1
ATOM 1811 O O . SER A 1 237 ? 49.999 24.770 45.936 1.00 23.61 261 SER A O 1
ATOM 1814 N N . LEU A 1 238 ? 48.373 23.175 45.873 1.00 21.38 262 LEU A N 1
ATOM 1815 C CA . LEU A 1 238 ? 49.283 22.050 45.563 1.00 21.42 262 LEU A CA 1
ATOM 1816 C C . LEU A 1 238 ? 49.878 22.171 44.155 1.00 20.41 262 LEU A C 1
ATOM 1817 O O . LEU A 1 238 ? 50.827 21.485 43.852 1.00 21.37 262 LEU A O 1
ATOM 1822 N N . ARG A 1 239 ? 49.295 23.030 43.312 1.00 19.97 263 ARG A N 1
ATOM 1823 C CA . ARG A 1 239 ? 49.724 23.219 41.941 1.00 20.35 263 ARG A CA 1
ATOM 1824 C C . ARG A 1 239 ? 49.979 24.692 41.602 1.00 21.45 263 ARG A C 1
ATOM 1825 O O . ARG A 1 239 ? 49.975 25.058 40.422 1.00 21.50 263 ARG A O 1
ATOM 1833 N N . LEU A 1 240 ? 50.212 25.522 42.635 1.00 19.31 264 LEU A N 1
ATOM 1834 C CA . LEU A 1 240 ? 50.600 26.892 42.473 1.00 17.69 264 LEU A CA 1
ATOM 1835 C C . LEU A 1 240 ? 52.068 27.093 42.834 1.00 17.91 264 LEU A C 1
ATOM 1836 O O . LEU A 1 240 ? 52.442 26.954 44.016 1.00 16.73 264 LEU A O 1
ATOM 1841 N N . PRO A 1 241 ? 52.913 27.468 41.846 1.00 17.50 265 PRO A N 1
ATOM 1842 C CA . PRO A 1 241 ? 54.329 27.714 42.186 1.00 18.33 265 PRO A CA 1
ATOM 1843 C C . PRO A 1 241 ? 54.578 28.768 43.286 1.00 17.84 265 PRO A C 1
ATOM 1844 O O . PRO A 1 241 ? 55.571 28.668 44.029 1.00 18.29 265 PRO A O 1
ATOM 1848 N N . SER A 1 242 ? 53.699 29.763 43.392 1.00 19.29 266 SER A N 1
ATOM 1849 C CA . SER A 1 242 ? 53.815 30.802 44.412 1.00 20.61 266 SER A CA 1
ATOM 1850 C C . SER A 1 242 ? 53.764 30.283 45.841 1.00 20.67 266 SER A C 1
ATOM 1851 O O . SER A 1 242 ? 54.272 30.948 46.743 1.00 19.27 266 SER A O 1
ATOM 1854 N N . GLN A 1 243 ? 53.141 29.117 46.039 1.00 20.63 267 GLN A N 1
ATOM 1855 C CA . GLN A 1 243 ? 53.091 28.433 47.326 1.00 21.77 267 GLN A CA 1
ATOM 1856 C C . GLN A 1 243 ? 54.303 27.547 47.665 1.00 18.63 267 GLN A C 1
ATOM 1857 O O . GLN A 1 243 ? 54.342 26.997 48.749 1.00 17.66 267 GLN A O 1
ATOM 1863 N N . ASN A 1 244 ? 55.299 27.465 46.777 1.00 20.31 268 ASN A N 1
ATOM 1864 C CA . ASN A 1 244 ? 56.538 26.693 47.016 1.00 19.03 268 ASN A CA 1
ATOM 1865 C C . ASN A 1 244 ? 57.197 27.018 48.381 1.00 19.87 268 ASN A C 1
ATOM 1866 O O . ASN A 1 244 ? 57.419 28.186 48.685 1.00 16.23 268 ASN A O 1
ATOM 1871 N N . ASN A 1 245 ? 57.442 25.985 49.196 1.00 19.29 269 ASN A N 1
ATOM 1872 C CA . ASN A 1 245 ? 58.136 26.091 50.512 1.00 22.00 269 ASN A CA 1
ATOM 1873 C C . ASN A 1 245 ? 57.376 26.835 51.622 1.00 22.92 269 ASN A C 1
ATOM 1874 O O . ASN A 1 245 ? 57.978 27.190 52.636 1.00 23.92 269 ASN A O 1
ATOM 1879 N N . LYS A 1 246 ? 56.073 27.076 51.430 1.00 21.33 270 LYS A N 1
ATOM 1880 C CA . LYS A 1 246 ? 55.234 27.833 52.358 1.00 20.87 270 LYS A CA 1
ATOM 1881 C C . LYS A 1 246 ? 53.987 27.030 52.666 1.00 20.38 270 LYS A C 1
ATOM 1882 O O . LYS A 1 246 ? 53.690 26.026 52.015 1.00 20.72 270 LYS A O 1
ATOM 1888 N N . GLY A 1 247 ? 53.208 27.536 53.605 1.00 21.58 271 GLY A N 1
ATOM 1889 C CA . GLY A 1 247 ? 51.875 26.986 53.886 1.00 21.47 271 GLY A CA 1
ATOM 1890 C C . GLY A 1 247 ? 52.033 25.628 54.536 1.00 21.95 271 GLY A C 1
ATOM 1891 O O . GLY A 1 247 ? 52.554 25.533 55.638 1.00 22.25 271 GLY A O 1
ATOM 1892 N N . GLU A 1 248 ? 51.674 24.571 53.817 1.00 20.12 272 GLU A N 1
ATOM 1893 C CA . GLU A 1 248 ? 51.842 23.205 54.322 1.00 17.96 272 GLU A CA 1
ATOM 1894 C C . GLU A 1 248 ? 53.230 22.632 54.099 1.00 19.30 272 GLU A C 1
ATOM 1895 O O . GLU A 1 248 ? 53.622 21.661 54.775 1.00 19.06 272 GLU A O 1
ATOM 1901 N N . PHE A 1 249 ? 53.967 23.180 53.146 1.00 18.12 273 PHE A N 1
ATOM 1902 C CA . PHE A 1 249 ? 55.153 22.487 52.663 1.00 18.90 273 PHE A CA 1
ATOM 1903 C C . PHE A 1 249 ? 56.305 22.566 53.664 1.00 18.26 273 PHE A C 1
ATOM 1904 O O . PHE A 1 249 ? 56.717 23.647 54.083 1.00 16.53 273 PHE A O 1
ATOM 1912 N N . ILE A 1 250 ? 56.830 21.393 54.004 1.00 18.80 274 ILE A N 1
ATOM 1913 C CA . ILE A 1 250 ? 57.888 21.225 55.027 1.00 19.27 274 ILE A CA 1
ATOM 1914 C C . ILE A 1 250 ? 59.218 20.911 54.350 1.00 17.85 274 ILE A C 1
ATOM 1915 O O . ILE A 1 250 ? 60.244 21.560 54.639 1.00 20.27 274 ILE A O 1
ATOM 1920 N N . TYR A 1 251 ? 59.208 19.944 53.446 1.00 17.22 275 TYR A N 1
ATOM 1921 C CA . TYR A 1 251 ? 60.393 19.661 52.622 1.00 18.15 275 TYR A CA 1
ATOM 1922 C C . TYR A 1 251 ? 59.971 19.277 51.196 1.00 19.52 275 TYR A C 1
ATOM 1923 O O . TYR A 1 251 ? 59.069 18.473 51.012 1.00 17.88 275 TYR A O 1
ATOM 1932 N N . GLN A 1 252 ? 60.645 19.834 50.197 1.00 16.80 276 GLN A N 1
ATOM 1933 C CA . GLN A 1 252 ? 60.255 19.639 48.831 1.00 16.71 276 GLN A CA 1
ATOM 1934 C C . GLN A 1 252 ? 61.470 19.493 47.930 1.00 17.28 276 GLN A C 1
ATOM 1935 O O . GLN A 1 252 ? 62.535 20.022 48.209 1.00 16.12 276 GLN A O 1
ATOM 1941 N N . VAL A 1 253 ? 61.259 18.846 46.795 1.00 17.95 277 VAL A N 1
ATOM 1942 C CA . VAL A 1 253 ? 62.166 18.920 45.681 1.00 16.55 277 VAL A CA 1
ATOM 1943 C C . VAL A 1 253 ? 61.964 20.281 45.004 1.00 15.33 277 VAL A C 1
ATOM 1944 O O . VAL A 1 253 ? 60.822 20.685 44.746 1.00 17.55 277 VAL A O 1
ATOM 1948 N N . GLN A 1 254 ? 63.061 20.974 44.715 1.00 16.92 278 GLN A N 1
ATOM 1949 C CA . GLN A 1 254 ? 63.016 22.368 44.214 1.00 17.69 278 GLN A CA 1
ATOM 1950 C C . GLN A 1 254 ? 63.077 22.410 42.698 1.00 18.78 278 GLN A C 1
ATOM 1951 O O . GLN A 1 254 ? 63.998 21.848 42.067 1.00 16.94 278 GLN A O 1
ATOM 1957 N N . PHE A 1 255 ? 62.095 23.111 42.137 1.00 18.11 279 PHE A N 1
ATOM 1958 C CA . PHE A 1 255 ? 62.016 23.410 40.708 1.00 17.43 279 PHE A CA 1
ATOM 1959 C C . PHE A 1 255 ? 61.871 24.917 40.567 1.00 19.02 279 PHE A C 1
ATOM 1960 O O . PHE A 1 255 ? 61.147 25.556 41.346 1.00 16.89 279 PHE A O 1
ATOM 1968 N N . SER A 1 256 ? 62.624 25.512 39.657 1.00 18.82 280 SER A N 1
ATOM 1969 C CA . SER A 1 256 ? 62.547 26.947 39.415 1.00 20.39 280 SER A CA 1
ATOM 1970 C C . SER A 1 256 ? 62.941 27.264 37.986 1.00 22.28 280 SER A C 1
ATOM 1971 O O . SER A 1 256 ? 63.730 26.512 37.365 1.00 23.50 280 SER A O 1
ATOM 1974 N N . LEU A 1 257 ? 62.474 28.408 37.487 1.00 18.14 281 LEU A N 1
ATOM 1975 C CA . LEU A 1 257 ? 62.792 28.825 36.120 1.00 20.51 281 LEU A CA 1
ATOM 1976 C C . LEU A 1 257 ? 64.310 28.947 35.875 1.00 24.53 281 LEU A C 1
ATOM 1977 O O . LEU A 1 257 ? 64.745 28.599 34.804 1.00 27.57 281 LEU A O 1
ATOM 1982 N N . ASN A 1 258 ? 65.079 29.396 36.867 1.00 25.63 282 ASN A N 1
ATOM 1983 C CA . ASN A 1 258 ? 66.554 29.542 36.718 1.00 29.91 282 ASN A CA 1
ATOM 1984 C C . ASN A 1 258 ? 67.380 28.290 37.123 1.00 27.44 282 ASN A C 1
ATOM 1985 O O . ASN A 1 258 ? 68.584 28.264 36.890 1.00 26.75 282 ASN A O 1
ATOM 1990 N N . LYS A 1 259 ? 66.735 27.279 37.714 1.00 26.13 283 LYS A N 1
ATOM 1991 C CA . LYS A 1 259 ? 67.365 25.953 37.926 1.00 23.80 283 LYS A CA 1
ATOM 1992 C C . LYS A 1 259 ? 66.651 24.823 37.156 1.00 23.51 283 LYS A C 1
ATOM 1993 O O . LYS A 1 259 ? 66.475 24.953 35.956 1.00 24.30 283 LYS A O 1
ATOM 1999 N N . ARG A 1 260 ? 66.278 23.716 37.801 1.00 22.00 284 ARG A N 1
ATOM 2000 C CA A ARG A 1 260 ? 65.622 22.607 37.116 0.50 21.45 284 ARG A CA 1
ATOM 2001 C CA B ARG A 1 260 ? 65.598 22.599 37.133 0.50 22.34 284 ARG A CA 1
ATOM 2002 C C . ARG A 1 260 ? 64.112 22.896 36.964 1.00 22.67 284 ARG A C 1
ATOM 2003 O O . ARG A 1 260 ? 63.452 23.377 37.916 1.00 19.09 284 ARG A O 1
ATOM 2018 N N . HIS A 1 261 ? 63.573 22.576 35.787 1.00 21.04 285 HIS A N 1
ATOM 2019 C CA . HIS A 1 261 ? 62.151 22.702 35.512 1.00 23.21 285 HIS A CA 1
ATOM 2020 C C . HIS A 1 261 ? 61.482 21.379 35.899 1.00 23.67 285 HIS A C 1
ATOM 2021 O O . HIS A 1 261 ? 62.097 20.304 35.790 1.00 24.41 285 HIS A O 1
ATOM 2028 N N . ASN A 1 262 ? 60.238 21.457 36.361 1.00 22.89 286 ASN A N 1
ATOM 2029 C CA . ASN A 1 262 ? 59.474 20.268 36.775 1.00 19.48 286 ASN A CA 1
ATOM 2030 C C . ASN A 1 262 ? 58.836 19.615 35.547 1.00 22.82 286 ASN A C 1
ATOM 2031 O O . ASN A 1 262 ? 57.734 19.979 35.125 1.00 22.22 286 ASN A O 1
ATOM 2036 N N . GLU A 1 263 ? 59.540 18.644 34.981 1.00 22.82 287 GLU A N 1
ATOM 2037 C CA . GLU A 1 263 ? 59.051 17.929 33.803 1.00 23.80 287 GLU A CA 1
ATOM 2038 C C . GLU A 1 263 ? 57.947 16.951 34.139 1.00 20.84 287 GLU A C 1
ATOM 2039 O O . GLU A 1 263 ? 57.206 16.577 33.274 1.00 23.62 287 GLU A O 1
ATOM 2045 N N . SER A 1 264 ? 57.845 16.519 35.396 1.00 20.97 288 SER A N 1
ATOM 2046 C CA . SER A 1 264 ? 56.807 15.577 35.808 1.00 20.52 288 SER A CA 1
ATOM 2047 C C . SER A 1 264 ? 55.388 16.096 35.603 1.00 22.36 288 SER A C 1
ATOM 2048 O O . SER A 1 264 ? 54.443 15.288 35.542 1.00 23.11 288 SER A O 1
ATOM 2051 N N . VAL A 1 265 ? 55.223 17.420 35.485 1.00 19.49 289 VAL A N 1
ATOM 2052 C CA . VAL A 1 265 ? 53.912 18.000 35.155 1.00 19.67 289 VAL A CA 1
ATOM 2053 C C . VAL A 1 265 ? 53.301 17.306 33.914 1.00 19.53 289 VAL A C 1
ATOM 2054 O O . VAL A 1 265 ? 52.115 17.006 33.885 1.00 23.50 289 VAL A O 1
ATOM 2058 N N . ARG A 1 266 ? 54.151 16.971 32.944 1.00 19.19 290 ARG A N 1
ATOM 2059 C CA . ARG A 1 266 ? 53.734 16.345 31.665 1.00 22.45 290 ARG A CA 1
ATOM 2060 C C . ARG A 1 266 ? 53.297 14.875 31.788 1.00 20.52 290 ARG A C 1
ATOM 2061 O O . ARG A 1 266 ? 52.593 14.357 30.909 1.00 20.04 290 ARG A O 1
ATOM 2069 N N . ILE A 1 267 ? 53.762 14.217 32.842 1.00 19.16 291 ILE A N 1
ATOM 2070 C CA . ILE A 1 267 ? 53.450 12.804 33.166 1.00 22.73 291 ILE A CA 1
ATOM 2071 C C . ILE A 1 267 ? 51.951 12.544 33.308 1.00 25.98 291 ILE A C 1
ATOM 2072 O O . ILE A 1 267 ? 51.456 11.494 32.879 1.00 24.11 291 ILE A O 1
ATOM 2077 N N . PHE A 1 268 ? 51.249 13.509 33.902 1.00 24.62 292 PHE A N 1
ATOM 2078 C CA . PHE A 1 268 ? 49.824 13.387 34.218 1.00 23.22 292 PHE A CA 1
ATOM 2079 C C . PHE A 1 268 ? 48.885 13.797 33.096 1.00 23.66 292 PHE A C 1
ATOM 2080 O O . PHE A 1 268 ? 47.687 13.504 33.152 1.00 22.41 292 PHE A O 1
ATOM 2088 N N . LEU A 1 269 ? 49.418 14.434 32.060 1.00 23.87 293 LEU A N 1
ATOM 2089 C CA . LEU A 1 269 ? 48.596 15.043 31.028 1.00 22.21 293 LEU A CA 1
ATOM 2090 C C . LEU A 1 269 ? 48.245 13.952 30.034 1.00 23.57 293 LEU A C 1
ATOM 2091 O O . LEU A 1 269 ? 49.079 13.095 29.807 1.00 19.97 293 LEU A O 1
ATOM 2096 N N . PRO A 1 270 ? 47.019 13.954 29.467 1.00 23.44 294 PRO A N 1
ATOM 2097 C CA . PRO A 1 270 ? 46.583 12.892 28.528 1.00 27.05 294 PRO A CA 1
ATOM 2098 C C . PRO A 1 270 ? 47.484 12.756 27.329 1.00 26.62 294 PRO A C 1
ATOM 2099 O O . PRO A 1 270 ? 47.785 13.756 26.681 1.00 26.42 294 PRO A O 1
ATOM 2103 N N . SER A 1 271 ? 47.910 11.531 27.044 1.00 29.54 295 SER A N 1
ATOM 2104 C CA . SER A 1 271 ? 48.937 11.283 26.033 1.00 31.25 295 SER A CA 1
ATOM 2105 C C . SER A 1 271 ? 48.580 11.813 24.655 1.00 33.05 295 SER A C 1
ATOM 2106 O O . SER A 1 271 ? 47.454 11.620 24.186 1.00 30.57 295 SER A O 1
ATOM 2109 N N . ARG A 1 272 ? 49.553 12.472 24.023 1.00 35.84 296 ARG A N 1
ATOM 2110 C CA . ARG A 1 272 ? 49.432 12.977 22.657 1.00 39.94 296 ARG A CA 1
ATOM 2111 C C . ARG A 1 272 ? 48.060 13.666 22.409 1.00 38.45 296 ARG A C 1
ATOM 2112 O O . ARG A 1 272 ? 47.471 13.501 21.374 1.00 40.21 296 ARG A O 1
ATOM 2116 N N . SER A 1 273 ? 47.585 14.446 23.386 1.00 34.49 297 SER A N 1
ATOM 2117 C CA . SER A 1 273 ? 46.267 15.119 23.350 1.00 31.43 297 SER A CA 1
ATOM 2118 C C . SER A 1 273 ? 46.271 16.549 22.776 1.00 32.09 297 SER A C 1
ATOM 2119 O O . SER A 1 273 ? 45.234 17.055 22.327 1.00 34.77 297 SER A O 1
ATOM 2122 N N . GLY A 1 274 ? 47.406 17.230 22.874 1.00 30.74 298 GLY A N 1
ATOM 2123 C CA . GLY A 1 274 ? 47.515 18.593 22.381 1.00 29.51 298 GLY A CA 1
ATOM 2124 C C . GLY A 1 274 ? 46.878 19.657 23.260 1.00 27.89 298 GLY A C 1
ATOM 2125 O O . GLY A 1 274 ? 46.649 20.764 22.769 1.00 26.54 298 GLY A O 1
ATOM 2126 N N . ILE A 1 275 ? 46.630 19.346 24.551 1.00 25.44 299 ILE A N 1
ATOM 2127 C CA . ILE A 1 275 ? 46.046 20.319 25.486 1.00 24.62 299 ILE A CA 1
ATOM 2128 C C . ILE A 1 275 ? 47.041 21.331 26.062 1.00 23.91 299 ILE A C 1
ATOM 2129 O O . ILE A 1 275 ? 46.619 22.254 26.746 1.00 25.55 299 ILE A O 1
ATOM 2134 N N . SER A 1 276 ? 48.333 21.127 25.801 1.00 22.18 300 SER A N 1
ATOM 2135 C CA . SER A 1 276 ? 49.426 21.861 26.433 1.00 22.28 300 SER A CA 1
ATOM 2136 C C . SER A 1 276 ? 50.413 22.487 25.460 1.00 23.78 300 SER A C 1
ATOM 2137 O O . SER A 1 276 ? 50.395 22.200 24.260 1.00 23.59 300 SER A O 1
ATOM 2140 N N . ALA A 1 277 ? 51.281 23.330 26.025 1.00 24.11 301 ALA A N 1
ATOM 2141 C CA . ALA A 1 277 ? 52.365 24.039 25.309 1.00 24.24 301 ALA A CA 1
ATOM 2142 C C . ALA A 1 277 ? 53.583 23.144 25.140 1.00 23.97 301 ALA A C 1
ATOM 2143 O O . ALA A 1 277 ? 54.479 23.468 24.386 1.00 23.13 301 ALA A O 1
ATOM 2145 N N . TYR A 1 278 ? 53.632 22.033 25.870 1.00 24.42 302 TYR A N 1
ATOM 2146 C CA . TYR A 1 278 ? 54.736 21.085 25.733 1.00 24.76 302 TYR A CA 1
ATOM 2147 C C . TYR A 1 278 ? 54.740 20.462 24.335 1.00 28.81 302 TYR A C 1
ATOM 2148 O O . TYR A 1 278 ? 53.685 20.335 23.711 1.00 26.04 302 TYR A O 1
ATOM 2157 N N . ASP A 1 279 ? 55.906 20.054 23.844 1.00 28.79 303 ASP A N 1
ATOM 2158 C CA . ASP A 1 279 ? 55.922 19.397 22.530 1.00 33.87 303 ASP A CA 1
ATOM 2159 C C . ASP A 1 279 ? 55.156 18.060 22.512 1.00 33.72 303 ASP A C 1
ATOM 2160 O O . ASP A 1 279 ? 54.607 17.683 21.470 1.00 34.26 303 ASP A O 1
ATOM 2165 N N . LEU A 1 280 ? 55.090 17.378 23.663 1.00 31.38 304 LEU A N 1
ATOM 2166 C CA . LEU A 1 280 ? 54.302 16.146 23.823 1.00 29.88 304 LEU A CA 1
ATOM 2167 C C . LEU A 1 280 ? 53.873 15.928 25.268 1.00 26.62 304 LEU A C 1
ATOM 2168 O O . LEU A 1 280 ? 54.648 16.168 26.201 1.00 24.05 304 LEU A O 1
ATOM 2173 N N . GLU A 1 281 ? 52.633 15.476 25.441 1.00 23.58 305 GLU A N 1
ATOM 2174 C CA . GLU A 1 281 ? 52.135 15.053 26.726 1.00 23.14 305 GLU A CA 1
ATOM 2175 C C . GLU A 1 281 ? 52.358 13.547 26.822 1.00 23.87 305 GLU A C 1
ATOM 2176 O O . GLU A 1 281 ? 52.157 12.841 25.845 1.00 23.33 305 GLU A O 1
ATOM 2182 N N . TYR A 1 282 ? 52.769 13.076 27.997 1.00 24.44 306 TYR A N 1
ATOM 2183 C CA . TYR A 1 282 ? 53.222 11.717 28.172 1.00 24.83 306 TYR A CA 1
ATOM 2184 C C . TYR A 1 282 ? 52.118 10.745 28.506 1.00 26.67 306 TYR A C 1
ATOM 2185 O O . TYR A 1 282 ? 52.124 9.635 27.992 1.00 25.38 306 TYR A O 1
ATOM 2194 N N . GLY A 1 283 ? 51.225 11.125 29.427 1.00 22.57 307 GLY A N 1
ATOM 2195 C CA . GLY A 1 283 ? 50.175 10.213 29.843 1.00 24.08 307 GLY A CA 1
ATOM 2196 C C . GLY A 1 283 ? 50.688 8.968 30.558 1.00 22.70 307 GLY A C 1
ATOM 2197 O O . GLY A 1 283 ? 50.069 7.920 30.426 1.00 23.52 307 GLY A O 1
ATOM 2198 N N . SER A 1 284 ? 51.775 9.101 31.316 1.00 22.25 308 SER A N 1
ATOM 2199 C CA . SER A 1 284 ? 52.449 7.963 32.007 1.00 23.41 308 SER A CA 1
ATOM 2200 C C . SER A 1 284 ? 51.840 7.563 33.357 1.00 21.79 308 SER A C 1
ATOM 2201 O O . SER A 1 284 ? 52.179 6.494 33.909 1.00 19.63 308 SER A O 1
ATOM 2204 N N . LEU A 1 285 ? 51.042 8.455 33.948 1.00 20.69 309 LEU A N 1
ATOM 2205 C CA . LEU A 1 285 ? 50.379 8.180 35.222 1.00 21.71 309 LEU A CA 1
ATOM 2206 C C . LEU A 1 285 ? 48.929 8.655 35.149 1.00 23.72 309 LEU A C 1
ATOM 2207 O O . LEU A 1 285 ? 48.633 9.858 35.082 1.00 23.76 309 LEU A O 1
ATOM 2212 N N . ILE A 1 286 ? 48.040 7.675 35.081 1.00 22.25 310 ILE A N 1
ATOM 2213 C CA . ILE A 1 286 ? 46.639 7.875 34.829 1.00 22.13 310 ILE A CA 1
ATOM 2214 C C . ILE A 1 286 ? 45.918 7.224 36.008 1.00 22.73 310 ILE A C 1
ATOM 2215 O O . ILE A 1 286 ? 46.214 6.073 36.312 1.00 24.43 310 ILE A O 1
ATOM 2220 N N . PRO A 1 287 ? 44.959 7.931 36.655 1.00 21.30 311 PRO A N 1
ATOM 2221 C CA . PRO A 1 287 ? 44.253 7.298 37.766 1.00 21.73 311 PRO A CA 1
ATOM 2222 C C . PRO A 1 287 ? 43.270 6.258 37.242 1.00 22.13 311 PRO A C 1
ATOM 2223 O O . PRO A 1 287 ? 42.777 6.392 36.127 1.00 21.90 311 PRO A O 1
ATOM 2227 N N . THR A 1 288 ? 42.984 5.234 38.036 1.00 21.54 312 THR A N 1
ATOM 2228 C CA . THR A 1 288 ? 41.965 4.280 37.645 1.00 23.55 312 THR A CA 1
ATOM 2229 C C . THR A 1 288 ? 40.588 4.890 37.876 1.00 23.58 312 THR A C 1
ATOM 2230 O O . THR A 1 288 ? 40.369 5.637 38.834 1.00 21.24 312 THR A O 1
ATOM 2234 N N . LYS A 1 289 ? 39.671 4.553 36.984 1.00 25.44 313 LYS A N 1
ATOM 2235 C CA . LYS A 1 289 ? 38.242 4.840 37.150 1.00 24.56 313 LYS A CA 1
ATOM 2236 C C . LYS A 1 289 ? 37.732 4.324 38.509 1.00 22.52 313 LYS A C 1
ATOM 2237 O O . LYS A 1 289 ? 37.004 5.009 39.181 1.00 23.28 313 LYS A O 1
ATOM 2243 N N . GLU A 1 290 ? 38.157 3.130 38.914 1.00 25.80 314 GLU A N 1
ATOM 2244 C CA . GLU A 1 290 ? 37.746 2.493 40.195 1.00 26.59 314 GLU A CA 1
ATOM 2245 C C . GLU A 1 290 ? 38.178 3.267 41.446 1.00 24.96 314 GLU A C 1
ATOM 2246 O O . GLU A 1 290 ? 37.418 3.371 42.419 1.00 24.97 314 GLU A O 1
ATOM 2252 N N . PHE A 1 291 ? 39.390 3.827 41.429 1.00 22.90 315 PHE A N 1
ATOM 2253 C CA . PHE A 1 291 ? 39.817 4.674 42.525 1.00 21.75 315 PHE A CA 1
ATOM 2254 C C . PHE A 1 291 ? 39.057 5.976 42.559 1.00 20.67 315 PHE A C 1
ATOM 2255 O O . PHE A 1 291 ? 38.622 6.411 43.633 1.00 20.12 315 PHE A O 1
ATOM 2263 N N . VAL A 1 292 ? 38.906 6.618 41.403 1.00 21.68 316 VAL A N 1
ATOM 2264 C CA . VAL A 1 292 ? 38.204 7.898 41.359 1.00 20.59 316 VAL A CA 1
ATOM 2265 C C . VAL A 1 292 ? 36.777 7.708 41.884 1.00 22.96 316 VAL A C 1
ATOM 2266 O O . VAL A 1 292 ? 36.284 8.511 42.696 1.00 25.61 316 VAL A O 1
ATOM 2270 N N . GLU A 1 293 ? 36.129 6.616 41.471 1.00 23.21 317 GLU A N 1
ATOM 2271 C CA . GLU A 1 293 ? 34.729 6.381 41.841 1.00 25.24 317 GLU A CA 1
ATOM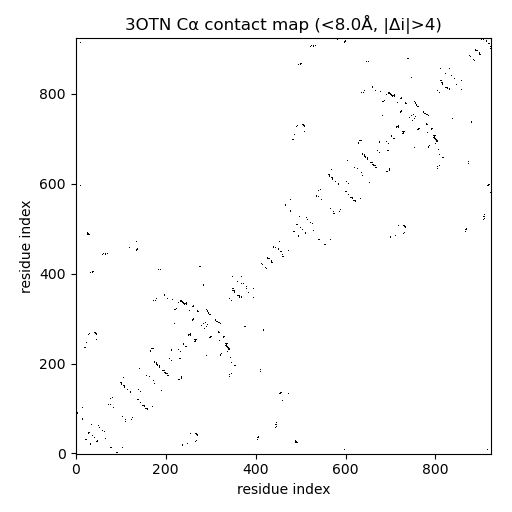 2272 C C . GLU A 1 293 ? 34.564 5.852 43.282 1.00 26.18 317 GLU A C 1
ATOM 2273 O O . GLU A 1 293 ? 33.445 5.696 43.720 1.00 26.38 317 GLU A O 1
ATOM 2279 N N . SER A 1 294 ? 35.678 5.599 43.996 1.00 25.05 318 SER A N 1
ATOM 2280 C CA . SER A 1 294 ? 35.664 5.146 45.406 1.00 26.42 318 SER A CA 1
ATOM 2281 C C . SER A 1 294 ? 35.536 6.251 46.452 1.00 27.33 318 SER A C 1
ATOM 2282 O O . SER A 1 294 ? 35.302 5.957 47.625 1.00 25.18 318 SER A O 1
ATOM 2285 N N . PHE A 1 295 ? 35.749 7.505 46.047 1.00 27.31 319 PHE A N 1
ATOM 2286 C CA . PHE A 1 295 ? 35.605 8.648 46.941 1.00 28.02 319 PHE A CA 1
ATOM 2287 C C . PHE A 1 295 ? 34.145 8.783 47.379 1.00 29.84 319 PHE A C 1
ATOM 2288 O O . PHE A 1 295 ? 33.244 8.470 46.625 1.00 27.66 319 PHE A O 1
ATOM 2296 N N . GLU A 1 296 ? 33.953 9.305 48.582 1.00 28.88 320 GLU A N 1
ATOM 2297 C CA . GLU A 1 296 ? 32.644 9.536 49.152 1.00 33.60 320 GLU A CA 1
ATOM 2298 C C . GLU A 1 296 ? 31.822 10.448 48.217 1.00 32.76 320 GLU A C 1
ATOM 2299 O O . GLU A 1 296 ? 32.377 11.341 47.539 1.00 30.10 320 GLU A O 1
ATOM 2305 N N . LYS A 1 297 ? 30.520 10.185 48.125 1.00 32.54 321 LYS A N 1
ATOM 2306 C CA . LYS A 1 297 ? 29.602 11.017 47.325 1.00 32.86 321 LYS A CA 1
ATOM 2307 C C . LYS A 1 297 ? 29.694 12.457 47.804 1.00 33.29 321 LYS A C 1
ATOM 2308 O O . LYS A 1 297 ? 29.771 12.697 49.007 1.00 34.13 321 LYS A O 1
ATOM 2311 N N . GLY A 1 298 ? 29.764 13.413 46.879 1.00 31.89 322 GLY A N 1
ATOM 2312 C CA . GLY A 1 298 ? 29.893 14.834 47.255 1.00 33.27 322 GLY A CA 1
ATOM 2313 C C . GLY A 1 298 ? 31.282 15.317 47.700 1.00 30.81 322 GLY A C 1
ATOM 2314 O O . GLY A 1 298 ? 31.451 16.471 48.159 1.00 31.63 322 GLY A O 1
ATOM 2315 N N . ASP A 1 299 ? 32.293 14.466 47.567 1.00 29.68 323 ASP A N 1
ATOM 2316 C CA . ASP A 1 299 ? 33.681 14.876 47.914 1.00 26.88 323 ASP A CA 1
ATOM 2317 C C . ASP A 1 299 ? 34.159 15.993 46.961 1.00 26.37 323 ASP A C 1
ATOM 2318 O O . ASP A 1 299 ? 34.104 15.846 45.730 1.00 26.37 323 ASP A O 1
ATOM 2323 N N . LYS A 1 300 ? 34.604 17.119 47.513 1.00 26.57 324 LYS A N 1
ATOM 2324 C CA . LYS A 1 300 ? 35.198 18.174 46.698 1.00 27.36 324 LYS A CA 1
ATOM 2325 C C . LYS A 1 300 ? 36.358 17.676 45.819 1.00 26.91 324 LYS A C 1
ATOM 2326 O O . LYS A 1 300 ? 36.539 18.167 44.706 1.00 25.66 324 LYS A O 1
ATOM 2332 N N . ARG A 1 301 ? 37.139 16.710 46.307 1.00 24.69 325 ARG A N 1
ATOM 2333 C CA . ARG A 1 301 ? 38.312 16.236 45.571 1.00 23.52 325 ARG A CA 1
ATOM 2334 C C . ARG A 1 301 ? 37.976 15.629 44.209 1.00 25.85 325 ARG A C 1
ATOM 2335 O O . ARG A 1 301 ? 38.816 15.678 43.285 1.00 22.78 325 ARG A O 1
ATOM 2343 N N . THR A 1 302 ? 36.756 15.085 44.073 1.00 23.47 326 THR A N 1
ATOM 2344 C CA . THR A 1 302 ? 36.308 14.511 42.798 1.00 25.66 326 THR A CA 1
ATOM 2345 C C . THR A 1 302 ? 35.471 15.480 41.941 1.00 27.21 326 THR A C 1
ATOM 2346 O O . THR A 1 302 ? 34.942 15.093 40.895 1.00 26.65 326 THR A O 1
ATOM 2350 N N . GLU A 1 303 ? 35.366 16.736 42.350 1.00 27.58 327 GLU A N 1
ATOM 2351 C CA . GLU A 1 303 ? 34.724 17.740 41.496 1.00 28.39 327 GLU A CA 1
ATOM 2352 C C . GLU A 1 303 ? 35.696 18.122 40.384 1.00 26.75 327 GLU A C 1
ATOM 2353 O O . GLU A 1 303 ? 36.930 18.085 40.568 1.00 23.05 327 GLU A O 1
ATOM 2359 N N . GLU A 1 304 ? 35.130 18.460 39.235 1.00 24.66 328 GLU A N 1
ATOM 2360 C CA . GLU A 1 304 ? 35.911 18.740 38.035 1.00 26.38 328 GLU A CA 1
ATOM 2361 C C . GLU A 1 304 ? 36.982 19.780 38.325 1.00 27.29 328 GLU A C 1
ATOM 2362 O O . GLU A 1 304 ? 36.686 20.839 38.867 1.00 26.64 328 GLU A O 1
ATOM 2368 N N . LYS A 1 305 ? 38.217 19.468 37.928 1.00 25.61 329 LYS A N 1
ATOM 2369 C CA . LYS A 1 305 ? 39.363 20.362 38.126 1.00 26.72 329 LYS A CA 1
ATOM 2370 C C . LYS A 1 305 ? 39.685 20.683 39.602 1.00 25.38 329 LYS A C 1
ATOM 2371 O O . LYS A 1 305 ? 40.106 21.792 39.949 1.00 27.14 329 LYS A O 1
ATOM 2377 N N . GLN A 1 306 ? 39.522 19.665 40.443 1.00 21.96 330 GLN A N 1
ATOM 2378 C CA . GLN A 1 306 ? 40.087 19.645 41.778 1.00 23.30 330 GLN A CA 1
ATOM 2379 C C . GLN A 1 306 ? 41.241 18.672 41.655 1.00 20.44 330 GLN A C 1
ATOM 2380 O O . GLN A 1 306 ? 42.248 19.045 41.081 1.00 20.97 330 GLN A O 1
ATOM 2386 N N . TYR A 1 307 ? 41.119 17.436 42.116 1.00 20.78 331 TYR A N 1
ATOM 2387 C CA . TYR A 1 307 ? 42.207 16.478 41.954 1.00 19.25 331 TYR A CA 1
ATOM 2388 C C . TYR A 1 307 ? 42.235 15.832 40.578 1.00 22.76 331 TYR A C 1
ATOM 2389 O O . TYR A 1 307 ? 43.297 15.355 40.131 1.00 23.43 331 TYR A O 1
ATOM 2398 N N . PHE A 1 308 ? 41.077 15.803 39.913 1.00 18.18 332 PHE A N 1
ATOM 2399 C CA . PHE A 1 308 ? 40.932 15.148 38.621 1.00 19.08 332 PHE A CA 1
ATOM 2400 C C . PHE A 1 308 ? 40.296 16.083 37.610 1.00 20.32 332 PHE A C 1
ATOM 2401 O O . PHE A 1 308 ? 39.605 17.050 37.985 1.00 22.84 332 PHE A O 1
ATOM 2409 N N . PHE A 1 309 ? 40.526 15.786 36.336 1.00 22.12 333 PHE A N 1
ATOM 2410 C CA . PHE A 1 309 ? 39.850 16.472 35.223 1.00 22.50 333 PHE A CA 1
ATOM 2411 C C . PHE A 1 309 ? 39.516 15.516 34.096 1.00 23.28 333 PHE A C 1
ATOM 2412 O O . PHE A 1 309 ? 40.049 14.412 34.019 1.00 25.66 333 PHE A O 1
ATOM 2420 N N . THR A 1 310 ? 38.547 15.929 33.284 1.00 24.35 334 THR A N 1
ATOM 2421 C CA . THR A 1 310 ? 37.956 15.092 32.226 1.00 24.21 334 THR A CA 1
ATOM 2422 C C . THR A 1 310 ? 37.745 15.855 30.916 1.00 24.57 334 THR A C 1
ATOM 2423 O O . THR A 1 310 ? 37.365 15.262 29.915 1.00 25.60 334 THR A O 1
ATOM 2427 N N . ASN A 1 311 ? 37.930 17.175 30.930 1.00 23.91 335 ASN A N 1
ATOM 2428 C CA . ASN A 1 311 ? 37.912 17.968 29.730 1.00 22.59 335 ASN A CA 1
ATOM 2429 C C . ASN A 1 311 ? 38.907 19.145 29.834 1.00 23.21 335 ASN A C 1
ATOM 2430 O O . ASN A 1 311 ? 39.303 19.560 30.934 1.00 24.99 335 ASN A O 1
ATOM 2435 N N . TYR A 1 312 ? 39.308 19.663 28.684 1.00 24.44 336 TYR A N 1
ATOM 2436 C CA . TYR A 1 312 ? 40.185 20.841 28.614 1.00 27.45 336 TYR A CA 1
ATOM 2437 C C . TYR A 1 312 ? 39.985 21.464 27.241 1.00 29.18 336 TYR A C 1
ATOM 2438 O O . TYR A 1 312 ? 38.921 21.289 26.653 1.00 34.89 336 TYR A O 1
ATOM 2447 N N . LYS A 1 313 ? 40.869 22.336 26.802 1.00 30.29 337 LYS A N 1
ATOM 2448 C CA . LYS A 1 313 ? 40.810 22.881 25.447 1.00 31.99 337 LYS A CA 1
ATOM 2449 C C . LYS A 1 313 ? 42.124 22.542 24.771 1.00 29.21 337 LYS A C 1
ATOM 2450 O O . LYS A 1 313 ? 43.151 22.416 25.440 1.00 24.95 337 LYS A O 1
ATOM 2456 N N . GLY A 1 314 ? 42.090 22.382 23.458 1.00 29.35 338 GLY A N 1
ATOM 2457 C CA . GLY A 1 314 ? 43.307 22.196 22.681 1.00 30.20 338 GLY A CA 1
ATOM 2458 C C . GLY A 1 314 ? 44.148 23.463 22.730 1.00 29.92 338 GLY A C 1
ATOM 2459 O O . GLY A 1 314 ? 43.620 24.565 22.723 1.00 26.92 338 GLY A O 1
ATOM 2460 N N . HIS A 1 315 ? 45.460 23.304 22.793 1.00 28.19 339 HIS A N 1
ATOM 2461 C CA . HIS A 1 315 ? 46.349 24.464 22.876 1.00 29.54 339 HIS A CA 1
ATOM 2462 C C . HIS A 1 315 ? 46.448 25.101 21.471 1.00 29.80 339 HIS A C 1
ATOM 2463 O O . HIS A 1 315 ? 46.496 24.360 20.488 1.00 30.39 339 HIS A O 1
ATOM 2470 N N . PRO A 1 316 ? 46.468 26.450 21.364 1.00 32.69 340 PRO A N 1
ATOM 2471 C CA . PRO A 1 316 ? 46.540 27.097 20.022 1.00 36.13 340 PRO A CA 1
ATOM 2472 C C . PRO A 1 316 ? 47.741 26.733 19.139 1.00 37.26 340 PRO A C 1
ATOM 2473 O O . PRO A 1 316 ? 47.671 26.907 17.930 1.00 36.53 340 PRO A O 1
ATOM 2477 N N . SER A 1 317 ? 48.831 26.239 19.716 1.00 35.84 341 SER A N 1
ATOM 2478 C CA . SER A 1 317 ? 49.974 25.810 18.897 1.00 37.70 341 SER A CA 1
ATOM 2479 C C . SER A 1 317 ? 49.776 24.417 18.273 1.00 40.02 341 SER A C 1
ATOM 2480 O O . SER A 1 317 ? 50.595 23.975 17.458 1.00 41.67 341 SER A O 1
ATOM 2483 N N . LYS A 1 318 ? 48.733 23.710 18.702 1.00 38.25 342 LYS A N 1
ATOM 2484 C CA . LYS A 1 318 ? 48.537 22.315 18.355 1.00 36.87 342 LYS A CA 1
ATOM 2485 C C . LYS A 1 318 ? 47.384 22.070 17.362 1.00 38.58 342 LYS A C 1
ATOM 2486 O O . LYS A 1 318 ? 47.314 20.990 16.786 1.00 38.31 342 LYS A O 1
ATOM 2492 N N . PHE A 1 319 ? 46.486 23.044 17.188 1.00 38.79 343 PHE A N 1
ATOM 2493 C CA . PHE A 1 319 ? 45.339 22.915 16.298 1.00 40.94 343 PHE A CA 1
ATOM 2494 C C . PHE A 1 319 ? 45.239 24.158 15.427 1.00 45.50 343 PHE A C 1
ATOM 2495 O O . PHE A 1 319 ? 45.553 25.267 15.874 1.00 46.33 343 PHE A O 1
ATOM 2503 N N . SER A 1 320 ? 44.774 23.958 14.191 1.00 49.50 344 SER A N 1
ATOM 2504 C CA . SER A 1 320 ? 44.568 25.049 13.229 1.00 51.48 344 SER A CA 1
ATOM 2505 C C . SER A 1 320 ? 43.488 26.004 13.735 1.00 51.91 344 SER A C 1
ATOM 2506 O O . SER A 1 320 ? 42.553 25.559 14.418 1.00 50.85 344 SER A O 1
ATOM 2509 N N . PRO A 1 321 ? 43.613 27.314 13.422 1.00 53.09 345 PRO A N 1
ATOM 2510 C CA . PRO A 1 321 ? 42.578 28.255 13.852 1.00 53.62 345 PRO A CA 1
ATOM 2511 C C . PRO A 1 321 ? 41.178 27.806 13.449 1.00 53.92 345 PRO A C 1
ATOM 2512 O O . PRO A 1 321 ? 41.006 27.147 12.418 1.00 52.74 345 PRO A O 1
ATOM 2516 N N . GLY A 1 322 ? 40.203 28.084 14.307 1.00 55.32 346 GLY A N 1
ATOM 2517 C CA . GLY A 1 322 ? 38.832 27.609 14.097 1.00 55.95 346 GLY A CA 1
ATOM 2518 C C . GLY A 1 322 ? 38.559 26.119 14.291 1.00 55.16 346 GLY A C 1
ATOM 2519 O O . GLY A 1 322 ? 37.423 25.690 14.081 1.00 56.60 346 GLY A O 1
ATOM 2520 N N . ALA A 1 323 ? 39.564 25.319 14.680 1.00 53.73 347 ALA A N 1
ATOM 2521 C CA . ALA A 1 323 ? 39.328 23.904 15.033 1.00 51.88 347 ALA A CA 1
ATOM 2522 C C . ALA A 1 323 ? 38.423 23.848 16.283 1.00 49.92 347 ALA A C 1
ATOM 2523 O O . ALA A 1 323 ? 38.532 24.696 17.185 1.00 47.18 347 ALA A O 1
ATOM 2525 N N . ALA A 1 324 ? 37.504 22.881 16.312 1.00 48.24 348 ALA A N 1
ATOM 2526 C CA . ALA A 1 324 ? 36.569 22.740 17.438 1.00 45.12 348 ALA A CA 1
ATOM 2527 C C . ALA A 1 324 ? 37.315 22.460 18.743 1.00 41.04 348 ALA A C 1
ATOM 2528 O O . ALA A 1 324 ? 36.926 22.957 19.807 1.00 39.41 348 ALA A O 1
ATOM 2530 N N . GLU A 1 325 ? 38.411 21.706 18.646 1.00 39.79 349 GLU A N 1
ATOM 2531 C CA . GLU A 1 325 ? 39.242 21.342 19.824 1.00 37.58 349 GLU A CA 1
ATOM 2532 C C . GLU A 1 325 ? 39.686 22.542 20.634 1.00 36.22 349 GLU A C 1
ATOM 2533 O O . GLU A 1 325 ? 39.861 22.437 21.840 1.00 34.39 349 GLU A O 1
ATOM 2539 N N . LEU A 1 326 ? 39.878 23.682 19.967 1.00 37.32 350 LEU A N 1
ATOM 2540 C CA . LEU A 1 326 ? 40.281 24.920 20.633 1.00 38.06 350 LEU A CA 1
ATOM 2541 C C . LEU A 1 326 ? 39.226 25.443 21.584 1.00 37.87 350 LEU A C 1
ATOM 2542 O O . LEU A 1 326 ? 39.558 26.150 22.516 1.00 37.32 350 LEU A O 1
ATOM 2547 N N . GLU A 1 327 ? 37.958 25.127 21.332 1.00 40.48 351 GLU A N 1
ATOM 2548 C CA . GLU A 1 327 ? 36.857 25.563 22.207 1.00 42.74 351 GLU A CA 1
ATOM 2549 C C . GLU A 1 327 ? 36.659 24.586 23.366 1.00 39.50 351 GLU A C 1
ATOM 2550 O O . GLU A 1 327 ? 36.408 24.995 24.495 1.00 39.67 351 GLU A O 1
ATOM 2556 N N . PHE A 1 328 ? 36.753 23.294 23.074 1.00 37.08 352 PHE A N 1
ATOM 2557 C CA . PHE A 1 328 ? 36.440 22.269 24.066 1.00 35.09 352 PHE A CA 1
ATOM 2558 C C . PHE A 1 328 ? 36.945 20.934 23.572 1.00 33.83 352 PHE A C 1
ATOM 2559 O O . PHE A 1 328 ? 36.851 20.648 22.375 1.00 33.83 352 PHE A O 1
ATOM 2575 N N . ASP A 1 330 ? 36.695 16.935 25.157 1.00 29.33 354 ASP A N 1
ATOM 2576 C CA . ASP A 1 330 ? 36.402 15.871 26.078 1.00 28.48 354 ASP A CA 1
ATOM 2577 C C . ASP A 1 330 ? 37.630 14.957 26.073 1.00 28.83 354 ASP A C 1
ATOM 2578 O O . ASP A 1 330 ? 38.032 14.473 25.026 1.00 33.69 354 ASP A O 1
ATOM 2583 N N . LEU A 1 331 ? 38.223 14.700 27.231 1.00 26.93 355 LEU A N 1
ATOM 2584 C CA . LEU A 1 331 ? 39.386 13.792 27.306 1.00 27.59 355 LEU A CA 1
ATOM 2585 C C . LEU A 1 331 ? 38.982 12.318 27.404 1.00 27.41 355 LEU A C 1
ATOM 2586 O O . LEU A 1 331 ? 39.845 11.431 27.380 1.00 30.53 355 LEU A O 1
ATOM 2591 N N . ASN A 1 332 ? 37.689 12.067 27.540 1.00 29.49 356 ASN A N 1
ATOM 2592 C CA . ASN A 1 332 ? 37.115 10.712 27.542 1.00 33.42 356 ASN A CA 1
ATOM 2593 C C . ASN A 1 332 ? 37.717 9.821 28.634 1.00 34.23 356 ASN A C 1
ATOM 2594 O O . ASN A 1 332 ? 38.004 8.655 28.406 1.00 34.62 356 ASN A O 1
ATOM 2599 N N . GLY A 1 333 ? 37.878 10.375 29.826 1.00 33.05 357 GLY A N 1
ATOM 2600 C CA . GLY A 1 333 ? 38.417 9.615 30.961 1.00 30.09 357 GLY A CA 1
ATOM 2601 C C . GLY A 1 333 ? 38.822 10.542 32.073 1.00 27.28 357 GLY A C 1
ATOM 2602 O O . GLY A 1 333 ? 38.855 11.757 31.884 1.00 26.52 357 GLY A O 1
ATOM 2603 N N . TYR A 1 334 ? 39.153 9.974 33.226 1.00 23.83 358 TYR A N 1
ATOM 2604 C CA . TYR A 1 334 ? 39.715 10.769 34.313 1.00 23.98 358 TYR A CA 1
ATOM 2605 C C . TYR A 1 334 ? 41.230 10.909 34.161 1.00 23.26 358 TYR A C 1
ATOM 2606 O O . TYR A 1 334 ? 41.934 9.954 33.842 1.00 20.96 358 TYR A O 1
ATOM 2615 N N . TYR A 1 335 ? 41.717 12.120 34.410 1.00 21.63 359 TYR A N 1
ATOM 2616 C CA . TYR A 1 335 ? 43.140 12.394 34.492 1.00 21.41 359 TYR A CA 1
ATOM 2617 C C . TYR A 1 335 ? 43.436 13.171 35.767 1.00 19.44 359 TYR A C 1
ATOM 2618 O O . TYR A 1 335 ? 42.548 13.858 36.313 1.00 21.93 359 TYR A O 1
ATOM 2627 N N . ILE A 1 336 ? 44.668 13.039 36.247 1.00 19.11 360 ILE A N 1
ATOM 2628 C CA . ILE A 1 336 ? 45.111 13.767 37.424 1.00 20.07 360 ILE A CA 1
ATOM 2629 C C . ILE A 1 336 ? 45.368 15.233 37.106 1.00 20.10 360 ILE A C 1
ATOM 2630 O O . ILE A 1 336 ? 46.201 15.558 36.272 1.00 21.82 360 ILE A O 1
ATOM 2635 N N . TYR A 1 337 ? 44.609 16.091 37.786 1.00 21.87 361 TYR A N 1
ATOM 2636 C CA . TYR A 1 337 ? 44.711 17.546 37.741 1.00 22.18 361 TYR A CA 1
ATOM 2637 C C . TYR A 1 337 ? 45.423 18.120 38.965 1.00 21.33 361 TYR A C 1
ATOM 2638 O O . TYR A 1 337 ? 45.766 19.305 38.978 1.00 19.07 361 TYR A O 1
ATOM 2647 N N . LYS A 1 338 ? 45.692 17.277 39.967 1.00 21.12 362 LYS A N 1
ATOM 2648 C CA . LYS A 1 338 ? 46.272 17.709 41.266 1.00 21.56 362 LYS A CA 1
ATOM 2649 C C . LYS A 1 338 ? 47.550 18.563 41.145 1.00 20.13 362 LYS A C 1
ATOM 2650 O O . LYS A 1 338 ? 47.776 19.498 41.935 1.00 19.70 362 LYS A O 1
ATOM 2656 N N . PHE A 1 339 ? 48.327 18.305 40.100 1.00 17.27 363 PHE A N 1
ATOM 2657 C CA . PHE A 1 339 ? 49.627 18.951 39.884 1.00 20.06 363 PHE A CA 1
ATOM 2658 C C . PHE A 1 339 ? 49.677 19.778 38.599 1.00 17.05 363 PHE A C 1
ATOM 2659 O O . PHE A 1 339 ? 50.736 20.007 38.074 1.00 20.54 363 PHE A O 1
ATOM 2667 N N . PHE A 1 340 ? 48.526 20.289 38.172 1.00 17.99 364 PHE A N 1
ATOM 2668 C CA . PHE A 1 340 ? 48.385 21.025 36.916 1.00 19.10 364 PHE A CA 1
ATOM 2669 C C . PHE A 1 340 ? 48.815 22.504 37.078 1.00 19.33 364 PHE A C 1
ATOM 2670 O O . PHE A 1 340 ? 48.022 23.406 37.395 1.00 22.83 364 PHE A O 1
ATOM 2678 N N . ASP A 1 341 ? 50.113 22.713 36.907 1.00 19.47 365 ASP A N 1
ATOM 2679 C CA . ASP A 1 341 ? 50.738 24.041 36.842 1.00 19.70 365 ASP A CA 1
ATOM 2680 C C . ASP A 1 341 ? 50.220 24.693 35.572 1.00 19.13 365 ASP A C 1
ATOM 2681 O O . ASP A 1 341 ? 50.745 24.480 34.475 1.00 20.44 365 ASP A O 1
ATOM 2686 N N . GLN A 1 342 ? 49.174 25.489 35.743 1.00 19.23 366 GLN A N 1
ATOM 2687 C CA . GLN A 1 342 ? 48.412 26.013 34.644 1.00 22.76 366 GLN A CA 1
ATOM 2688 C C . GLN A 1 342 ? 49.208 26.968 33.754 1.00 22.38 366 GLN A C 1
ATOM 2689 O O . GLN A 1 342 ? 49.077 26.923 32.532 1.00 20.21 366 GLN A O 1
ATOM 2695 N N . VAL A 1 343 ? 50.047 27.804 34.355 1.00 22.21 367 VAL A N 1
ATOM 2696 C CA . VAL A 1 343 ? 50.951 28.658 33.580 1.00 20.44 367 VAL A CA 1
ATOM 2697 C C . VAL A 1 343 ? 51.902 27.812 32.718 1.00 19.08 367 VAL A C 1
ATOM 2698 O O . VAL A 1 343 ? 52.128 28.122 31.555 1.00 20.51 367 VAL A O 1
ATOM 2702 N N . ALA A 1 344 ? 52.410 26.724 33.278 1.00 17.30 368 ALA A N 1
ATOM 2703 C CA . ALA A 1 344 ? 53.328 25.852 32.548 1.00 17.92 368 ALA A CA 1
ATOM 2704 C C . ALA A 1 344 ? 52.608 25.168 31.372 1.00 19.36 368 ALA A C 1
ATOM 2705 O O . ALA A 1 344 ? 53.120 25.140 30.228 1.00 18.86 368 ALA A O 1
ATOM 2707 N N . VAL A 1 345 ? 51.407 24.673 31.644 1.00 19.57 369 VAL A N 1
ATOM 2708 C CA . VAL A 1 345 ? 50.660 23.894 30.655 1.00 20.36 369 VAL A CA 1
ATOM 2709 C C . VAL A 1 345 ? 50.133 24.800 29.553 1.00 20.75 369 VAL A C 1
ATOM 2710 O O . VAL A 1 345 ? 50.231 24.442 28.390 1.00 24.10 369 VAL A O 1
ATOM 2714 N N . ASP A 1 346 ? 49.540 25.932 29.915 1.00 20.78 370 ASP A N 1
ATOM 2715 C CA . ASP A 1 346 ? 48.935 26.830 28.942 1.00 22.51 370 ASP A CA 1
ATOM 2716 C C . ASP A 1 346 ? 49.914 27.709 28.182 1.00 21.91 370 ASP A C 1
ATOM 2717 O O . ASP A 1 346 ? 49.615 28.114 27.049 1.00 22.05 370 ASP A O 1
ATOM 2722 N N . ASN A 1 347 ? 51.063 28.039 28.771 1.00 22.03 371 ASN A N 1
ATOM 2723 C CA A ASN A 1 347 ? 51.882 29.115 28.230 0.50 21.87 371 ASN A CA 1
ATOM 2724 C CA B ASN A 1 347 ? 51.899 29.109 28.214 0.50 23.49 371 ASN A CA 1
ATOM 2725 C C . ASN A 1 347 ? 53.370 28.758 28.092 1.00 23.16 371 ASN A C 1
ATOM 2726 O O . ASN A 1 347 ? 53.901 28.766 26.995 1.00 24.58 371 ASN A O 1
ATOM 2735 N N . THR A 1 348 ? 54.033 28.441 29.203 1.00 19.78 372 THR A N 1
ATOM 2736 C CA . THR A 1 348 ? 55.492 28.427 29.159 1.00 18.65 372 THR A CA 1
ATOM 2737 C C . THR A 1 348 ? 56.166 27.095 28.883 1.00 20.61 372 THR A C 1
ATOM 2738 O O . THR A 1 348 ? 57.281 27.120 28.423 1.00 20.52 372 THR A O 1
ATOM 2742 N N . ALA A 1 349 ? 55.544 25.964 29.242 1.00 21.08 373 ALA A N 1
ATOM 2743 C CA . ALA A 1 349 ? 56.191 24.634 29.144 1.00 23.30 373 ALA A CA 1
ATOM 2744 C C . ALA A 1 349 ? 57.463 24.536 30.002 1.00 23.51 373 ALA A C 1
ATOM 2745 O O . ALA A 1 349 ? 58.374 23.764 29.712 1.00 23.37 373 ALA A O 1
ATOM 2747 N N . LYS A 1 350 ? 57.488 25.308 31.098 1.00 21.33 374 LYS A N 1
ATOM 2748 C CA . LYS A 1 350 ? 58.603 25.359 32.030 1.00 22.73 374 LYS A CA 1
ATOM 2749 C C . LYS A 1 350 ? 58.038 25.525 33.442 1.00 20.26 374 LYS A C 1
ATOM 2750 O O . LYS A 1 350 ? 57.882 26.654 33.943 1.00 20.41 374 LYS A O 1
ATOM 2756 N N . SER A 1 351 ? 57.699 24.394 34.056 1.00 19.14 375 SER A N 1
ATOM 2757 C CA . SER A 1 351 ? 57.069 24.417 35.357 1.00 20.59 375 SER A CA 1
ATOM 2758 C C . SER A 1 351 ? 58.079 24.682 36.432 1.00 19.56 375 SER A C 1
ATOM 2759 O O . SER A 1 351 ? 59.107 23.993 36.508 1.00 17.68 375 SER A O 1
ATOM 2762 N N . ASP A 1 352 ? 57.741 25.642 37.293 1.00 19.94 376 ASP A N 1
ATOM 2763 C CA . ASP A 1 352 ? 58.514 25.941 38.496 1.00 17.25 376 ASP A CA 1
ATOM 2764 C C . ASP A 1 352 ? 57.728 25.553 39.754 1.00 17.85 376 ASP A C 1
ATOM 2765 O O . ASP A 1 352 ? 57.887 26.146 40.830 1.00 17.15 376 ASP A O 1
ATOM 2770 N N . LEU A 1 353 ? 56.913 24.510 39.618 1.00 16.95 377 LEU A N 1
ATOM 2771 C CA . LEU A 1 353 ? 56.155 23.928 40.743 1.00 17.80 377 LEU A CA 1
ATOM 2772 C C . LEU A 1 353 ? 57.013 22.891 41.491 1.00 16.61 377 LEU A C 1
ATOM 2773 O O . LEU A 1 353 ? 57.494 21.925 40.893 1.00 19.98 377 LEU A O 1
ATOM 2778 N N . ASN A 1 354 ? 57.165 23.078 42.810 1.00 17.44 378 ASN A N 1
ATOM 2779 C CA . ASN A 1 354 ? 57.939 22.143 43.651 1.00 17.19 378 ASN A CA 1
ATOM 2780 C C . ASN A 1 354 ? 57.183 20.816 43.754 1.00 17.70 378 ASN A C 1
ATOM 2781 O O . ASN A 1 354 ? 55.960 20.776 43.506 1.00 17.73 378 ASN A O 1
ATOM 2786 N N . TRP A 1 355 ? 57.910 19.738 44.031 1.00 16.95 379 TRP A N 1
ATOM 2787 C CA . TRP A 1 355 ? 57.334 18.415 44.368 1.00 16.90 379 TRP A CA 1
ATOM 2788 C C . TRP A 1 355 ? 57.556 18.125 45.859 1.00 20.49 379 TRP A C 1
ATOM 2789 O O . TRP A 1 355 ? 58.687 18.133 46.334 1.00 19.83 379 TRP A O 1
ATOM 2800 N N . SER A 1 356 ? 56.481 17.872 46.591 1.00 17.36 380 SER A N 1
ATOM 2801 C CA . SER A 1 356 ? 56.596 17.620 48.027 1.00 21.62 380 SER A CA 1
ATOM 2802 C C . SER A 1 356 ? 57.234 16.301 48.432 1.00 19.81 380 SER A C 1
ATOM 2803 O O . SER A 1 356 ? 56.964 15.268 47.835 1.00 19.00 380 SER A O 1
ATOM 2806 N N . VAL A 1 357 ? 58.093 16.360 49.445 1.00 19.24 381 VAL A N 1
ATOM 2807 C CA . VAL A 1 357 ? 58.538 15.176 50.184 1.00 20.12 381 VAL A CA 1
ATOM 2808 C C . VAL A 1 357 ? 57.708 15.061 51.484 1.00 19.97 381 VAL A C 1
ATOM 2809 O O . VAL A 1 357 ? 57.205 13.985 51.795 1.00 20.09 381 VAL A O 1
ATOM 2813 N N . TYR A 1 358 ? 57.588 16.149 52.240 1.00 17.86 382 TYR A N 1
ATOM 2814 C CA . TYR A 1 358 ? 56.648 16.215 53.395 1.00 18.34 382 TYR A CA 1
ATOM 2815 C C . TYR A 1 358 ? 55.853 17.502 53.357 1.00 16.59 382 TYR A C 1
ATOM 2816 O O . TYR A 1 358 ? 56.424 18.577 53.168 1.00 16.87 382 TYR A O 1
ATOM 2825 N N . ARG A 1 359 ? 54.549 17.394 53.564 1.00 19.10 383 ARG A N 1
ATOM 2826 C CA . ARG A 1 359 ? 53.680 18.539 53.777 1.00 19.28 383 ARG A CA 1
ATOM 2827 C C . ARG A 1 359 ? 52.843 18.317 55.043 1.00 17.27 383 ARG A C 1
ATOM 2828 O O . ARG A 1 359 ? 52.744 17.224 55.554 1.00 17.77 383 ARG A O 1
ATOM 2836 N N . TYR A 1 360 ? 52.305 19.390 55.576 1.00 17.35 384 TYR A N 1
ATOM 2837 C CA . TYR A 1 360 ? 51.609 19.358 56.865 1.00 19.28 384 TYR A CA 1
ATOM 2838 C C . TYR A 1 360 ? 50.438 18.401 56.931 1.00 20.57 384 TYR A C 1
ATOM 2839 O O . TYR A 1 360 ? 50.236 17.743 57.974 1.00 22.10 384 TYR A O 1
ATOM 2848 N N . THR A 1 361 ? 49.670 18.279 55.849 1.00 19.11 385 THR A N 1
ATOM 2849 C CA . THR A 1 361 ? 48.532 17.307 55.867 1.00 20.80 385 THR A CA 1
ATOM 2850 C C . THR A 1 361 ? 48.975 15.877 56.213 1.00 20.14 385 THR A C 1
ATOM 2851 O O . THR A 1 361 ? 48.341 15.208 57.037 1.00 20.12 385 THR A O 1
ATOM 2855 N N . ASP A 1 362 ? 50.085 15.441 55.620 1.00 21.47 386 ASP A N 1
ATOM 2856 C CA . ASP A 1 362 ? 50.689 14.129 55.872 1.00 22.66 386 ASP A CA 1
ATOM 2857 C C . ASP A 1 362 ? 51.083 14.020 57.344 1.00 21.46 386 ASP A C 1
ATOM 2858 O O . ASP A 1 362 ? 50.773 13.038 57.996 1.00 19.68 386 ASP A O 1
ATOM 2863 N N . VAL A 1 363 ? 51.690 15.072 57.876 1.00 21.65 387 VAL A N 1
ATOM 2864 C CA . VAL A 1 363 ? 52.141 15.053 59.266 1.00 20.94 387 VAL A CA 1
ATOM 2865 C C . VAL A 1 363 ? 50.935 14.944 60.219 1.00 19.87 387 VAL A C 1
ATOM 2866 O O . VAL A 1 363 ? 50.999 14.195 61.176 1.00 22.70 387 VAL A O 1
ATOM 2870 N N . LEU A 1 364 ? 49.872 15.704 59.966 1.00 18.62 388 LEU A N 1
ATOM 2871 C CA . LEU A 1 364 ? 48.638 15.608 60.758 1.00 18.66 388 LEU A CA 1
ATOM 2872 C C . LEU A 1 364 ? 48.042 14.173 60.759 1.00 18.44 388 LEU A C 1
ATOM 2873 O O . LEU A 1 364 ? 47.683 13.622 61.816 1.00 19.44 388 LEU A O 1
ATOM 2878 N N . LEU A 1 365 ? 47.963 13.562 59.586 1.00 18.23 389 LEU A N 1
ATOM 2879 C CA . LEU A 1 365 ? 47.422 12.206 59.505 1.00 18.26 389 LEU A CA 1
ATOM 2880 C C . LEU A 1 365 ? 48.395 11.194 60.139 1.00 19.47 389 LEU A C 1
ATOM 2881 O O . LEU A 1 365 ? 47.952 10.224 60.718 1.00 23.02 389 LEU A O 1
ATOM 2894 N N . TYR A 1 367 ? 50.212 11.932 62.782 1.00 20.14 391 TYR A N 1
ATOM 2895 C CA . TYR A 1 367 ? 49.871 12.086 64.204 1.00 20.67 391 TYR A CA 1
ATOM 2896 C C . TYR A 1 367 ? 48.637 11.263 64.581 1.00 22.59 391 TYR A C 1
ATOM 2897 O O . TYR A 1 367 ? 48.701 10.491 65.555 1.00 21.49 391 TYR A O 1
ATOM 2906 N N . ALA A 1 368 ? 47.523 11.443 63.857 1.00 21.80 392 ALA A N 1
ATOM 2907 C CA . ALA A 1 368 ? 46.277 10.686 64.131 1.00 20.95 392 ALA A CA 1
ATOM 2908 C C . ALA A 1 368 ? 46.530 9.175 64.131 1.00 21.63 392 ALA A C 1
ATOM 2909 O O . ALA A 1 368 ? 46.028 8.464 65.006 1.00 23.09 392 ALA A O 1
ATOM 2911 N N . GLU A 1 369 ? 47.296 8.696 63.154 1.00 18.90 393 GLU A N 1
ATOM 2912 C CA . GLU A 1 369 ? 47.578 7.261 63.044 1.00 20.74 393 GLU A CA 1
ATOM 2913 C C . GLU A 1 369 ? 48.406 6.745 64.205 1.00 19.14 393 GLU A C 1
ATOM 2914 O O . GLU A 1 369 ? 48.038 5.773 64.846 1.00 21.46 393 GLU A O 1
ATOM 2920 N N . ALA A 1 370 ? 49.522 7.399 64.483 1.00 20.73 394 ALA A N 1
ATOM 2921 C CA . ALA A 1 370 ? 50.380 7.017 65.604 1.00 22.03 394 ALA A CA 1
ATOM 2922 C C . ALA A 1 370 ? 49.647 7.078 66.948 1.00 23.97 394 ALA A C 1
ATOM 2923 O O . ALA A 1 370 ? 49.809 6.184 67.803 1.00 22.56 394 ALA A O 1
ATOM 2925 N N . GLN A 1 371 ? 48.876 8.155 67.143 1.00 25.08 395 GLN A N 1
ATOM 2926 C CA . GLN A 1 371 ? 48.178 8.408 68.405 1.00 25.60 395 GLN A CA 1
ATOM 2927 C C . GLN A 1 371 ? 47.150 7.317 68.675 1.00 24.65 395 GLN A C 1
ATOM 2928 O O . GLN A 1 371 ? 47.120 6.753 69.785 1.00 24.51 395 GLN A O 1
ATOM 2934 N N . VAL A 1 372 ? 46.321 7.007 67.677 1.00 24.69 396 VAL A N 1
ATOM 2935 C CA . VAL A 1 372 ? 45.316 5.972 67.871 1.00 27.45 396 VAL A CA 1
ATOM 2936 C C . VAL A 1 372 ? 45.946 4.581 68.091 1.00 26.74 396 VAL A C 1
ATOM 2937 O O . VAL A 1 372 ? 45.424 3.781 68.860 1.00 26.89 396 VAL A O 1
ATOM 2941 N N . ASN A 1 373 ? 47.058 4.313 67.428 1.00 25.42 397 ASN A N 1
ATOM 2942 C CA . ASN A 1 373 ? 47.774 3.056 67.595 1.00 26.62 397 ASN A CA 1
ATOM 2943 C C . ASN A 1 373 ? 48.449 2.961 68.967 1.00 27.97 397 ASN A C 1
ATOM 2944 O O . ASN A 1 373 ? 48.396 1.925 69.603 1.00 29.46 397 ASN A O 1
ATOM 2949 N N . ALA A 1 374 ? 49.086 4.037 69.425 1.00 29.67 398 ALA A N 1
ATOM 2950 C CA . ALA A 1 374 ? 49.684 4.044 70.775 1.00 29.92 398 ALA A CA 1
ATOM 2951 C C . ALA A 1 374 ? 48.607 3.931 71.845 1.00 34.85 398 ALA A C 1
ATOM 2952 O O . ALA A 1 374 ? 48.644 3.017 72.675 1.00 37.89 398 ALA A O 1
ATOM 2954 N N . ASP A 1 375 ? 47.650 4.857 71.824 1.00 34.11 399 ASP A N 1
ATOM 2955 C CA . ASP A 1 375 ? 46.661 4.982 72.895 1.00 34.76 399 ASP A CA 1
ATOM 2956 C C . ASP A 1 375 ? 45.452 4.043 72.781 1.00 35.74 399 ASP A C 1
ATOM 2957 O O . ASP A 1 375 ? 44.675 3.935 73.724 1.00 37.60 399 ASP A O 1
ATOM 2962 N N . GLY A 1 376 ? 45.252 3.414 71.628 1.00 32.92 400 GLY A N 1
ATOM 2963 C CA . GLY A 1 376 ? 44.104 2.532 71.413 1.00 34.83 400 GLY A CA 1
ATOM 2964 C C . GLY A 1 376 ? 42.772 3.247 71.250 1.00 33.64 400 GLY A C 1
ATOM 2965 O O . GLY A 1 376 ? 41.747 2.598 71.122 1.00 35.48 400 GLY A O 1
ATOM 2966 N N . THR A 1 377 ? 42.771 4.580 71.246 1.00 31.69 401 THR A N 1
ATOM 2967 C CA . THR A 1 377 ? 41.532 5.356 71.179 1.00 31.39 401 THR A CA 1
ATOM 2968 C C . THR A 1 377 ? 41.910 6.792 70.729 1.00 31.34 401 THR A C 1
ATOM 2969 O O . THR A 1 377 ? 42.949 7.313 71.142 1.00 28.75 401 THR A O 1
ATOM 2973 N N . PRO A 1 378 ? 41.102 7.412 69.849 1.00 30.18 402 PRO A N 1
ATOM 2974 C CA . PRO A 1 378 ? 41.499 8.721 69.366 1.00 32.32 402 PRO A CA 1
ATOM 2975 C C . PRO A 1 378 ? 41.308 9.796 70.435 1.00 32.95 402 PRO A C 1
ATOM 2976 O O . PRO A 1 378 ? 40.317 9.768 71.154 1.00 33.16 402 PRO A O 1
ATOM 2980 N N . ASN A 1 379 ? 42.259 10.718 70.542 1.00 32.45 403 ASN A N 1
ATOM 2981 C CA . ASN A 1 379 ? 42.090 11.917 71.377 1.00 31.67 403 ASN A CA 1
ATOM 2982 C C . ASN A 1 379 ? 41.495 13.065 70.532 1.00 33.35 403 ASN A C 1
ATOM 2983 O O . ASN A 1 379 ? 41.294 12.929 69.300 1.00 28.50 403 ASN A O 1
ATOM 2988 N N . GLN A 1 380 ? 41.221 14.203 71.180 1.00 33.26 404 GLN A N 1
ATOM 2989 C CA . GLN A 1 380 ? 40.537 15.307 70.502 1.00 30.74 404 GLN A CA 1
ATOM 2990 C C . GLN A 1 380 ? 41.338 15.866 69.326 1.00 29.86 404 GLN A C 1
ATOM 2991 O O . GLN A 1 380 ? 40.745 16.270 68.331 1.00 28.81 404 GLN A O 1
ATOM 2997 N N . GLN A 1 381 ? 42.670 15.885 69.449 1.00 28.60 405 GLN A N 1
ATOM 2998 C CA . GLN A 1 381 ? 43.545 16.416 68.402 1.00 28.47 405 GLN A CA 1
ATOM 2999 C C . GLN A 1 381 ? 43.397 15.587 67.119 1.00 27.47 405 GLN A C 1
ATOM 3000 O O . GLN A 1 381 ? 43.296 16.149 66.037 1.00 27.35 405 GLN A O 1
ATOM 3006 N N . SER A 1 382 ? 43.322 14.264 67.267 1.00 28.46 406 SER A N 1
ATOM 3007 C CA . SER A 1 382 ? 43.192 13.346 66.120 1.00 24.39 406 SER A CA 1
ATOM 3008 C C . SER A 1 382 ? 41.819 13.459 65.502 1.00 22.56 406 SER A C 1
ATOM 3009 O O . SER A 1 382 ? 41.691 13.475 64.284 1.00 24.10 406 SER A O 1
ATOM 3012 N N . ILE A 1 383 ? 40.792 13.546 66.345 1.00 26.23 407 ILE A N 1
ATOM 3013 C CA . ILE A 1 383 ? 39.424 13.747 65.889 1.00 26.64 407 ILE A CA 1
ATOM 3014 C C . ILE A 1 383 ? 39.342 15.032 65.072 1.00 27.05 407 ILE A C 1
ATOM 3015 O O . ILE A 1 383 ? 38.789 15.030 63.976 1.00 25.81 407 ILE A O 1
ATOM 3020 N N . ASP A 1 384 ? 39.915 16.114 65.602 1.00 28.33 408 ASP A N 1
ATOM 3021 C CA . ASP A 1 384 ? 39.900 17.410 64.910 1.00 27.11 408 ASP A CA 1
ATOM 3022 C C . ASP A 1 384 ? 40.654 17.343 63.566 1.00 25.33 408 ASP A C 1
ATOM 3023 O O . ASP A 1 384 ? 40.227 17.944 62.606 1.00 25.98 408 ASP A O 1
ATOM 3028 N N . ILE A 1 385 ? 41.765 16.611 63.503 1.00 27.23 409 ILE A N 1
ATOM 3029 C CA . ILE A 1 385 ? 42.562 16.464 62.262 1.00 25.50 409 ILE A CA 1
ATOM 3030 C C . ILE A 1 385 ? 41.723 15.803 61.149 1.00 25.31 409 ILE A C 1
ATOM 3031 O O . ILE A 1 385 ? 41.616 16.346 60.044 1.00 28.20 409 ILE A O 1
ATOM 3036 N N . VAL A 1 386 ? 41.078 14.686 61.476 1.00 24.10 410 VAL A N 1
ATOM 3037 C CA . VAL A 1 386 ? 40.207 13.999 60.538 1.00 25.19 410 VAL A CA 1
ATOM 3038 C C . VAL A 1 386 ? 39.048 14.900 60.092 1.00 25.98 410 VAL A C 1
ATOM 3039 O O . VAL A 1 386 ? 38.737 14.963 58.905 1.00 24.67 410 VAL A O 1
ATOM 3043 N N . ASN A 1 387 ? 38.444 15.638 61.020 1.00 24.63 411 ASN A N 1
ATOM 3044 C CA . ASN A 1 387 ? 37.337 16.536 60.640 1.00 25.71 411 ASN A CA 1
ATOM 3045 C C . ASN A 1 387 ? 37.745 17.776 59.826 1.00 26.46 411 ASN A C 1
ATOM 3046 O O . ASN A 1 387 ? 36.973 18.242 58.998 1.00 26.74 411 ASN A O 1
ATOM 3051 N N . GLN A 1 388 ? 38.954 18.290 60.059 1.00 28.11 412 GLN A N 1
ATOM 3052 C CA A GLN A 1 388 ? 39.490 19.409 59.272 0.50 27.99 412 GLN A CA 1
ATOM 3053 C CA B GLN A 1 388 ? 39.489 19.404 59.262 0.50 28.34 412 GLN A CA 1
ATOM 3054 C C . GLN A 1 388 ? 39.738 18.968 57.826 1.00 25.22 412 GLN A C 1
ATOM 3055 O O . GLN A 1 388 ? 39.369 19.668 56.899 1.00 25.34 412 GLN A O 1
ATOM 3066 N N . ILE A 1 389 ? 40.350 17.788 57.649 1.00 25.25 413 ILE A N 1
ATOM 3067 C CA . ILE A 1 389 ? 40.657 17.238 56.313 1.00 24.05 413 ILE A CA 1
ATOM 3068 C C . ILE A 1 389 ? 39.384 16.907 55.565 1.00 23.50 413 ILE A C 1
ATOM 3069 O O . ILE A 1 389 ? 39.232 17.257 54.408 1.00 22.13 413 ILE A O 1
ATOM 3074 N N . ARG A 1 390 ? 38.433 16.303 56.257 1.00 25.30 414 ARG A N 1
ATOM 3075 C CA . ARG A 1 390 ? 37.122 16.038 55.701 1.00 27.03 414 ARG A CA 1
ATOM 3076 C C . ARG A 1 390 ? 36.376 17.338 55.350 1.00 27.36 414 ARG A C 1
ATOM 3077 O O . ARG A 1 390 ? 35.800 17.429 54.273 1.00 28.93 414 ARG A O 1
ATOM 3085 N N . GLY A 1 391 ? 36.427 18.336 56.237 1.00 26.83 415 GLY A N 1
ATOM 3086 C CA . GLY A 1 391 ? 35.770 19.649 56.006 1.00 28.02 415 GLY A CA 1
ATOM 3087 C C . GLY A 1 391 ? 36.281 20.393 54.773 1.00 26.08 415 GLY A C 1
ATOM 3088 O O . GLY A 1 391 ? 35.502 20.944 54.013 1.00 23.87 415 GLY A O 1
ATOM 3089 N N . ARG A 1 392 ? 37.598 20.406 54.578 1.00 25.47 416 ARG A N 1
ATOM 3090 C CA . ARG A 1 392 ? 38.183 20.935 53.365 1.00 24.40 416 ARG A CA 1
ATOM 3091 C C . ARG A 1 392 ? 37.631 20.208 52.121 1.00 26.63 416 ARG A C 1
ATOM 3092 O O . ARG A 1 392 ? 37.411 20.841 51.093 1.00 26.68 416 ARG A O 1
ATOM 3100 N N . ALA A 1 393 ? 37.392 18.895 52.231 1.00 25.29 417 ALA A N 1
ATOM 3101 C CA . ALA A 1 393 ? 36.776 18.119 51.137 1.00 23.51 417 ALA A CA 1
ATOM 3102 C C . ALA A 1 393 ? 35.235 18.255 51.036 1.00 25.59 417 ALA A C 1
ATOM 3103 O O . ALA A 1 393 ? 34.607 17.531 50.261 1.00 23.43 417 ALA A O 1
ATOM 3105 N N . GLY A 1 394 ? 34.624 19.172 51.789 1.00 25.43 418 GLY A N 1
ATOM 3106 C CA . GLY A 1 394 ? 33.182 19.372 51.742 1.00 26.63 418 GLY A CA 1
ATOM 3107 C C . GLY A 1 394 ? 32.352 18.281 52.381 1.00 27.78 418 GLY A C 1
ATOM 3108 O O . GLY A 1 394 ? 31.149 18.233 52.157 1.00 33.50 418 GLY A O 1
ATOM 3109 N N . LEU A 1 395 ? 32.989 17.421 53.172 1.00 26.66 419 LEU A N 1
ATOM 3110 C CA . LEU A 1 395 ? 32.360 16.294 53.817 1.00 27.42 419 LEU A CA 1
ATOM 3111 C C . LEU A 1 395 ? 31.989 16.628 55.252 1.00 31.81 419 LEU A C 1
ATOM 3112 O O . LEU A 1 395 ? 32.675 17.402 55.930 1.00 34.20 419 LEU A O 1
ATOM 3117 N N . ALA A 1 396 ? 30.904 16.006 55.715 1.00 32.28 420 ALA A N 1
ATOM 3118 C CA . ALA A 1 396 ? 30.455 16.151 57.088 1.00 32.28 420 ALA A CA 1
ATOM 3119 C C . ALA A 1 396 ? 31.461 15.532 58.064 1.00 32.52 420 ALA A C 1
ATOM 3120 O O . ALA A 1 396 ? 32.282 14.674 57.660 1.00 31.96 420 ALA A O 1
ATOM 3122 N N . PRO A 1 397 ? 31.411 15.947 59.350 1.00 33.59 421 PRO A N 1
ATOM 3123 C CA . PRO A 1 397 ? 32.378 15.383 60.305 1.00 33.44 421 PRO A CA 1
ATOM 3124 C C . PRO A 1 397 ? 32.207 13.884 60.497 1.00 33.36 421 PRO A C 1
ATOM 3125 O O . PRO A 1 397 ? 31.147 13.343 60.241 1.00 32.15 421 PRO A O 1
ATOM 3129 N N . PHE A 1 398 ? 33.279 13.218 60.901 1.00 34.07 422 PHE A N 1
ATOM 3130 C CA . PHE A 1 398 ? 33.279 11.775 61.065 1.00 36.04 422 PHE A CA 1
ATOM 3131 C C . PHE A 1 398 ? 32.644 11.391 62.423 1.00 41.61 422 PHE A C 1
ATOM 3132 O O . PHE A 1 398 ? 33.083 11.864 63.470 1.00 43.22 422 PHE A O 1
ATOM 3140 N N . LYS A 1 399 ? 31.616 10.551 62.362 1.00 47.51 423 LYS A N 1
ATOM 3141 C CA . LYS A 1 399 ? 30.983 9.910 63.537 1.00 52.45 423 LYS A CA 1
ATOM 3142 C C . LYS A 1 399 ? 31.786 8.677 64.022 1.00 53.58 423 LYS A C 1
ATOM 3143 O O . LYS A 1 399 ? 31.758 7.621 63.354 1.00 56.86 423 LYS A O 1
ATOM 3146 N N . GLN A 1 400 ? 32.477 8.782 65.164 1.00 52.38 424 GLN A N 1
ATOM 3147 C CA A GLN A 1 400 ? 33.323 7.663 65.629 0.50 54.16 424 GLN A CA 1
ATOM 3148 C CA B GLN A 1 400 ? 33.323 7.689 65.672 0.50 53.74 424 GLN A CA 1
ATOM 3149 C C . GLN A 1 400 ? 32.459 6.564 66.237 1.00 56.57 424 GLN A C 1
ATOM 3150 O O . GLN A 1 400 ? 31.391 6.816 66.819 1.00 58.95 424 GLN A O 1
ATOM 3161 N N . THR A 1 401 ? 32.917 5.330 66.057 1.00 58.33 425 THR A N 1
ATOM 3162 C CA . THR A 1 401 ? 32.292 4.157 66.654 1.00 58.84 425 THR A CA 1
ATOM 3163 C C . THR A 1 401 ? 33.327 3.369 67.479 1.00 56.82 425 THR A C 1
ATOM 3164 O O . THR A 1 401 ? 33.029 2.953 68.619 1.00 61.26 425 THR A O 1
ATOM 3168 N N . ASN A 1 402 ? 34.529 3.176 66.933 1.00 50.21 426 ASN A N 1
ATOM 3169 C CA . ASN A 1 402 ? 35.613 2.519 67.658 1.00 45.21 426 ASN A CA 1
ATOM 3170 C C . ASN A 1 402 ? 37.017 2.906 67.146 1.00 41.03 426 ASN A C 1
ATOM 3171 O O . ASN A 1 402 ? 37.157 3.644 66.154 1.00 36.93 426 ASN A O 1
ATOM 3176 N N . ALA A 1 403 ? 38.053 2.473 67.860 1.00 35.20 427 ALA A N 1
ATOM 3177 C CA . ALA A 1 403 ? 39.415 2.787 67.482 1.00 32.79 427 ALA A CA 1
ATOM 3178 C C . ALA A 1 403 ? 39.774 2.237 66.098 1.00 31.53 427 ALA A C 1
ATOM 3179 O O . ALA A 1 403 ? 40.488 2.891 65.342 1.00 28.08 427 ALA A O 1
ATOM 3181 N N . SER A 1 404 ? 39.283 1.042 65.778 1.00 30.11 428 SER A N 1
ATOM 3182 C CA A SER A 1 404 ? 39.580 0.389 64.507 0.50 31.01 428 SER A CA 1
ATOM 3183 C CA B SER A 1 404 ? 39.604 0.419 64.490 0.50 30.06 428 SER A CA 1
ATOM 3184 C C . SER A 1 404 ? 38.929 1.158 63.341 1.00 30.05 428 SER A C 1
ATOM 3185 O O . SER A 1 404 ? 39.571 1.410 62.328 1.00 25.69 428 SER A O 1
ATOM 3190 N N . ALA A 1 405 ? 37.653 1.520 63.505 1.00 26.76 429 ALA A N 1
ATOM 3191 C CA . ALA A 1 405 ? 36.960 2.335 62.504 1.00 28.03 429 ALA A CA 1
ATOM 3192 C C . ALA A 1 405 ? 37.660 3.692 62.335 1.00 27.77 429 ALA A C 1
ATOM 3193 O O . ALA A 1 405 ? 37.743 4.195 61.211 1.00 25.70 429 ALA A O 1
ATOM 3195 N N . PHE A 1 406 ? 38.125 4.287 63.443 1.00 25.62 430 PHE A N 1
ATOM 3196 C CA . PHE A 1 406 ? 38.877 5.551 63.361 1.00 25.87 430 PHE A CA 1
ATOM 3197 C C . PHE A 1 406 ? 40.206 5.401 62.626 1.00 24.44 430 PHE A C 1
ATOM 3198 O O . PHE A 1 406 ? 40.547 6.242 61.802 1.00 26.11 430 PHE A O 1
ATOM 3206 N N . LEU A 1 407 ? 40.964 4.349 62.915 1.00 23.71 431 LEU A N 1
ATOM 3207 C CA . LEU A 1 407 ? 42.192 4.094 62.172 1.00 23.04 431 LEU A CA 1
ATOM 3208 C C . LEU A 1 407 ? 41.932 3.939 60.667 1.00 23.50 431 LEU A C 1
ATOM 3209 O O . LEU A 1 407 ? 42.685 4.468 59.837 1.00 22.31 431 LEU A O 1
ATOM 3214 N N . GLU A 1 408 ? 40.853 3.245 60.303 1.00 22.90 432 GLU A N 1
ATOM 3215 C CA . GLU A 1 408 ? 40.558 3.056 58.893 1.00 24.27 432 GLU A CA 1
ATOM 3216 C C . GLU A 1 408 ? 40.122 4.368 58.213 1.00 23.10 432 GLU A C 1
ATOM 3217 O O . GLU A 1 408 ? 40.389 4.566 57.013 1.00 23.55 432 GLU A O 1
ATOM 3223 N N . GLU A 1 409 ? 39.461 5.252 58.955 1.00 25.38 433 GLU A N 1
ATOM 3224 C CA . GLU A 1 409 ? 39.112 6.592 58.431 1.00 24.81 433 GLU A CA 1
ATOM 3225 C C . GLU A 1 409 ? 40.356 7.449 58.206 1.00 25.55 433 GLU A C 1
ATOM 3226 O O . GLU A 1 409 ? 40.407 8.175 57.215 1.00 24.98 433 GLU A O 1
ATOM 3232 N N . VAL A 1 410 ? 41.347 7.361 59.105 1.00 23.88 434 VAL A N 1
ATOM 3233 C CA . VAL A 1 410 ? 42.660 8.054 58.912 1.00 23.39 434 VAL A CA 1
ATOM 3234 C C . VAL A 1 410 ? 43.335 7.523 57.644 1.00 19.73 434 VAL A C 1
ATOM 3235 O O . VAL A 1 410 ? 43.757 8.284 56.781 1.00 19.88 434 VAL A O 1
ATOM 3239 N N . TRP A 1 411 ? 43.366 6.196 57.510 1.00 21.86 435 TRP A N 1
ATOM 3240 C CA . TRP A 1 411 ? 43.859 5.569 56.295 1.00 22.63 435 TRP A CA 1
ATOM 3241 C C . TRP A 1 411 ? 43.095 6.095 55.076 1.00 23.19 435 TRP A C 1
ATOM 3242 O O . TRP A 1 411 ? 43.720 6.479 54.081 1.00 21.74 435 TRP A O 1
ATOM 3253 N N . ASP A 1 412 ? 41.760 6.147 55.165 1.00 23.74 436 ASP A N 1
ATOM 3254 C CA . ASP A 1 412 ? 40.955 6.637 54.050 1.00 23.01 436 ASP A CA 1
ATOM 3255 C C . ASP A 1 412 ? 41.415 8.035 53.614 1.00 23.86 436 ASP A C 1
ATOM 3256 O O . ASP A 1 412 ? 41.651 8.294 52.404 1.00 22.69 436 ASP A O 1
ATOM 3261 N N . GLN A 1 413 ? 41.550 8.940 54.580 1.00 21.65 437 GLN A N 1
ATOM 3262 C CA . GLN A 1 413 ? 41.972 10.286 54.247 1.00 19.65 437 GLN A CA 1
ATOM 3263 C C . GLN A 1 413 ? 43.400 10.342 53.702 1.00 15.96 437 GLN A C 1
ATOM 3264 O O . GLN A 1 413 ? 43.698 11.211 52.896 1.00 17.17 437 GLN A O 1
ATOM 3270 N N . ARG A 1 414 ? 44.259 9.403 54.098 1.00 16.93 438 ARG A N 1
ATOM 3271 C CA . ARG A 1 414 ? 45.567 9.294 53.503 1.00 17.86 438 ARG A CA 1
ATOM 3272 C C . ARG A 1 414 ? 45.444 8.938 52.014 1.00 19.89 438 ARG A C 1
ATOM 3273 O O . ARG A 1 414 ? 46.125 9.538 51.180 1.00 18.86 438 ARG A O 1
ATOM 3281 N N . TYR A 1 415 ? 44.612 7.943 51.691 1.00 19.77 439 TYR A N 1
ATOM 3282 C CA . TYR A 1 415 ? 44.413 7.562 50.303 1.00 19.86 439 TYR A CA 1
ATOM 3283 C C . TYR A 1 415 ? 43.809 8.742 49.517 1.00 19.09 439 TYR A C 1
ATOM 3284 O O . TYR A 1 415 ? 44.309 9.123 48.457 1.00 19.81 439 TYR A O 1
ATOM 3293 N N . PHE A 1 416 ? 42.746 9.316 50.059 1.00 21.27 440 PHE A N 1
ATOM 3294 C CA . PHE A 1 416 ? 41.988 10.318 49.336 1.00 20.36 440 PHE A CA 1
ATOM 3295 C C . PHE A 1 416 ? 42.691 11.660 49.214 1.00 20.48 440 PHE A C 1
ATOM 3296 O O . PHE A 1 416 ? 42.586 12.293 48.152 1.00 20.71 440 PHE A O 1
ATOM 3304 N N . ASP A 1 417 ? 43.346 12.108 50.279 1.00 20.65 441 ASP A N 1
ATOM 3305 C CA . ASP A 1 417 ? 43.976 13.429 50.311 1.00 20.39 441 ASP A CA 1
ATOM 3306 C C . ASP A 1 417 ? 45.395 13.432 49.764 1.00 22.41 441 ASP A C 1
ATOM 3307 O O . ASP A 1 417 ? 45.814 14.410 49.121 1.00 18.98 441 ASP A O 1
ATOM 3312 N N . LEU A 1 418 ? 46.136 12.355 50.031 1.00 20.03 442 LEU A N 1
ATOM 3313 C CA . LEU A 1 418 ? 47.526 12.254 49.584 1.00 19.36 442 LEU A CA 1
ATOM 3314 C C . LEU A 1 418 ? 47.762 11.424 48.305 1.00 18.06 442 LEU A C 1
ATOM 3315 O O . LEU A 1 418 ? 48.898 11.064 47.997 1.00 20.63 442 LEU A O 1
ATOM 3320 N N . CYS A 1 419 ? 46.715 11.107 47.553 1.00 18.38 443 CYS A N 1
ATOM 3321 C CA . CYS A 1 419 ? 46.895 10.262 46.385 1.00 18.18 443 CYS A CA 1
ATOM 3322 C C . CYS A 1 419 ? 47.881 10.844 45.377 1.00 17.27 443 CYS A C 1
ATOM 3323 O O . CYS A 1 419 ? 47.873 12.044 45.129 1.00 17.93 443 CYS A O 1
ATOM 3326 N N . TYR A 1 420 ? 48.688 9.953 44.795 1.00 17.79 444 TYR A N 1
ATOM 3327 C CA . TYR A 1 420 ? 49.630 10.252 43.736 1.00 17.10 444 TYR A CA 1
ATOM 3328 C C . TYR A 1 420 ? 50.768 11.146 44.181 1.00 18.95 444 TYR A C 1
ATOM 3329 O O . TYR A 1 420 ? 51.395 11.793 43.337 1.00 18.79 444 TYR A O 1
ATOM 3338 N N . GLU A 1 421 ? 51.028 11.166 45.495 1.00 18.08 445 GLU A N 1
ATOM 3339 C CA . GLU A 1 421 ? 52.127 11.946 46.110 1.00 18.59 445 GLU A CA 1
ATOM 3340 C C . GLU A 1 421 ? 53.241 11.059 46.651 1.00 18.80 445 GLU A C 1
ATOM 3341 O O . GLU A 1 421 ? 54.043 11.500 47.483 1.00 17.84 445 GLU A O 1
ATOM 3347 N N . ASN A 1 422 ? 53.312 9.814 46.174 1.00 17.07 446 ASN A N 1
ATOM 3348 C CA . ASN A 1 422 ? 54.353 8.865 46.561 1.00 16.37 446 ASN A CA 1
ATOM 3349 C C . ASN A 1 422 ? 54.294 8.494 48.040 1.00 17.97 446 ASN A C 1
ATOM 3350 O O . ASN A 1 422 ? 55.334 8.318 48.694 1.00 19.86 446 ASN A O 1
ATOM 3355 N N . LYS A 1 423 ? 53.085 8.398 48.594 1.00 19.63 447 LYS A N 1
ATOM 3356 C CA . LYS A 1 423 ? 52.885 7.989 50.014 1.00 18.71 447 LYS A CA 1
ATOM 3357 C C . LYS A 1 423 ? 52.162 6.670 50.182 1.00 20.37 447 LYS A C 1
ATOM 3358 O O . LYS A 1 423 ? 52.402 5.943 51.155 1.00 21.43 447 LYS A O 1
ATOM 3372 N N . TRP A 1 425 ? 52.040 3.769 48.439 1.00 19.83 449 TRP A N 1
ATOM 3373 C CA . TRP A 1 425 ? 52.756 2.486 48.331 1.00 20.40 449 TRP A CA 1
ATOM 3374 C C . TRP A 1 425 ? 53.449 2.177 49.681 1.00 21.12 449 TRP A C 1
ATOM 3375 O O . TRP A 1 425 ? 53.311 1.085 50.216 1.00 22.55 449 TRP A O 1
ATOM 3386 N N . PHE A 1 426 ? 54.138 3.167 50.224 1.00 21.43 450 PHE A N 1
ATOM 3387 C CA . PHE A 1 426 ? 54.770 3.032 51.550 1.00 22.10 450 PHE A CA 1
ATOM 3388 C C . PHE A 1 426 ? 53.751 2.729 52.682 1.00 21.70 450 PHE A C 1
ATOM 3389 O O . PHE A 1 426 ? 54.025 1.889 53.542 1.00 21.80 450 PHE A O 1
ATOM 3397 N N . ASP A 1 427 ? 52.581 3.369 52.656 1.00 19.81 451 ASP A N 1
ATOM 3398 C CA . ASP A 1 427 ? 51.492 2.990 53.603 1.00 22.09 451 ASP A CA 1
ATOM 3399 C C . ASP A 1 427 ? 51.086 1.493 53.484 1.00 21.47 451 ASP A C 1
ATOM 3400 O O . ASP A 1 427 ? 50.945 0.772 54.482 1.00 22.03 451 ASP A O 1
ATOM 3413 N N . LEU A 1 429 ? 52.918 -0.975 52.409 1.00 17.84 453 LEU A N 1
ATOM 3414 C CA . LEU A 1 429 ? 53.999 -1.844 52.888 1.00 19.88 453 LEU A CA 1
ATOM 3415 C C . LEU A 1 429 ? 54.058 -1.898 54.430 1.00 19.50 453 LEU A C 1
ATOM 3416 O O . LEU A 1 429 ? 54.266 -2.971 55.003 1.00 20.41 453 LEU A O 1
ATOM 3421 N N . ARG A 1 430 ? 53.874 -0.764 55.100 1.00 20.77 454 ARG A N 1
ATOM 3422 C CA . ARG A 1 430 ? 53.984 -0.738 56.558 1.00 23.47 454 ARG A CA 1
ATOM 3423 C C . ARG A 1 430 ? 52.756 -1.285 57.286 1.00 24.53 454 ARG A C 1
ATOM 3424 O O . ARG A 1 430 ? 52.898 -1.775 58.404 1.00 21.00 454 ARG A O 1
ATOM 3432 N N . THR A 1 431 ? 51.583 -1.248 56.648 1.00 23.21 455 THR A N 1
ATOM 3433 C CA . THR A 1 431 ? 50.379 -1.842 57.215 1.00 22.53 455 THR A CA 1
ATOM 3434 C C . THR A 1 431 ? 50.148 -3.267 56.689 1.00 24.39 455 THR A C 1
ATOM 3435 O O . THR A 1 431 ? 49.448 -4.034 57.325 1.00 24.31 455 THR A O 1
ATOM 3439 N N . ARG A 1 432 ? 50.726 -3.607 55.529 1.00 23.36 456 ARG A N 1
ATOM 3440 C CA . ARG A 1 432 ? 50.395 -4.835 54.755 1.00 23.40 456 ARG A CA 1
ATOM 3441 C C . ARG A 1 432 ? 48.880 -4.960 54.537 1.00 23.88 456 ARG A C 1
ATOM 3442 O O . ARG A 1 432 ? 48.321 -6.050 54.606 1.00 23.39 456 ARG A O 1
ATOM 3450 N N . LYS A 1 433 ? 48.260 -3.812 54.260 1.00 21.75 457 LYS A N 1
ATOM 3451 C CA . LYS A 1 433 ? 46.846 -3.711 53.927 1.00 21.98 457 LYS A CA 1
ATOM 3452 C C . LYS A 1 433 ? 46.695 -2.875 52.665 1.00 22.21 457 LYS A C 1
ATOM 3453 O O . LYS A 1 433 ? 47.393 -1.884 52.479 1.00 20.41 457 LYS A O 1
ATOM 3459 N N . ILE A 1 434 ? 45.759 -3.275 51.811 1.00 25.27 458 ILE A N 1
ATOM 3460 C CA . ILE A 1 434 ? 45.413 -2.539 50.593 1.00 25.12 458 ILE A CA 1
ATOM 3461 C C . ILE A 1 434 ? 43.906 -2.197 50.634 1.00 23.91 458 ILE A C 1
ATOM 3462 O O . ILE A 1 434 ? 43.046 -3.084 50.850 1.00 24.13 458 ILE A O 1
ATOM 3467 N N . ARG A 1 435 ? 43.589 -0.920 50.428 1.00 21.27 459 ARG A N 1
ATOM 3468 C CA . ARG A 1 435 ? 42.197 -0.508 50.369 1.00 22.41 459 ARG A CA 1
ATOM 3469 C C . ARG A 1 435 ? 41.559 -1.010 49.058 1.00 23.53 459 ARG A C 1
ATOM 3470 O O . ARG A 1 435 ? 42.028 -0.697 47.977 1.00 23.54 459 ARG A O 1
ATOM 3478 N N . ASP A 1 436 ? 40.494 -1.792 49.171 1.00 24.47 460 ASP A N 1
ATOM 3479 C CA . ASP A 1 436 ? 39.754 -2.268 48.017 1.00 25.82 460 ASP A CA 1
ATOM 3480 C C . ASP A 1 436 ? 38.779 -1.191 47.541 1.00 25.32 460 ASP A C 1
ATOM 3481 O O . ASP A 1 436 ? 37.985 -0.673 48.324 1.00 25.42 460 ASP A O 1
ATOM 3486 N N . ASP A 1 437 ? 38.818 -0.863 46.257 1.00 28.38 461 ASP A N 1
ATOM 3487 C CA . ASP A 1 437 ? 38.074 0.310 45.753 1.00 27.14 461 ASP A CA 1
ATOM 3488 C C . ASP A 1 437 ? 36.548 0.104 45.838 1.00 29.89 461 ASP A C 1
ATOM 3489 O O . ASP A 1 437 ? 35.816 1.022 46.200 1.00 31.24 461 ASP A O 1
ATOM 3494 N N . LYS A 1 438 ? 36.102 -1.104 45.519 1.00 29.22 462 LYS A N 1
ATOM 3495 C CA . LYS A 1 438 ? 34.679 -1.411 45.445 1.00 33.82 462 LYS A CA 1
ATOM 3496 C C . LYS A 1 438 ? 34.028 -1.424 46.836 1.00 35.90 462 LYS A C 1
ATOM 3497 O O . LYS A 1 438 ? 32.967 -0.844 47.029 1.00 35.52 462 LYS A O 1
ATOM 3499 N N . SER A 1 439 ? 34.678 -2.059 47.810 1.00 36.00 463 SER A N 1
ATOM 3500 C CA . SER A 1 439 ? 34.050 -2.291 49.127 1.00 34.05 463 SER A CA 1
ATOM 3501 C C . SER A 1 439 ? 34.510 -1.283 50.177 1.00 33.50 463 SER A C 1
ATOM 3502 O O . SER A 1 439 ? 33.859 -1.107 51.198 1.00 29.09 463 SER A O 1
ATOM 3505 N N . GLY A 1 440 ? 35.655 -0.650 49.937 1.00 32.49 464 GLY A N 1
ATOM 3506 C CA . GLY A 1 440 ? 36.239 0.267 50.894 1.00 32.40 464 GLY A CA 1
ATOM 3507 C C . GLY A 1 440 ? 36.896 -0.443 52.062 1.00 32.59 464 GLY A C 1
ATOM 3508 O O . GLY A 1 440 ? 37.330 0.216 53.019 1.00 33.59 464 GLY A O 1
ATOM 3509 N N . GLU A 1 441 ? 37.039 -1.768 51.969 1.00 28.91 465 GLU A N 1
ATOM 3510 C CA . GLU A 1 441 ? 37.631 -2.546 53.048 1.00 30.37 465 GLU A CA 1
ATOM 3511 C C . GLU A 1 441 ? 39.136 -2.653 52.883 1.00 29.23 465 GLU A C 1
ATOM 3512 O O . GLU A 1 441 ? 39.645 -2.670 51.766 1.00 27.49 465 GLU A O 1
ATOM 3518 N N . TYR A 1 442 ? 39.837 -2.738 54.013 1.00 31.33 466 TYR A N 1
ATOM 3519 C CA . TYR A 1 442 ? 41.264 -2.919 54.032 1.00 29.01 466 TYR A CA 1
ATOM 3520 C C . TYR A 1 442 ? 41.531 -4.418 54.035 1.00 29.54 466 TYR A C 1
ATOM 3521 O O . TYR A 1 442 ? 41.194 -5.112 54.991 1.00 32.15 466 TYR A O 1
ATOM 3530 N N . VAL A 1 443 ? 42.075 -4.928 52.931 1.00 26.09 467 VAL A N 1
ATOM 3531 C CA . VAL A 1 443 ? 42.307 -6.363 52.772 1.00 26.19 467 VAL A CA 1
ATOM 3532 C C . VAL A 1 443 ? 43.807 -6.614 52.892 1.00 25.30 467 VAL A C 1
ATOM 3533 O O . VAL A 1 443 ? 44.602 -5.698 52.733 1.00 26.34 467 VAL A O 1
ATOM 3537 N N . ASP A 1 444 ? 44.199 -7.850 53.197 1.00 23.90 468 ASP A N 1
ATOM 3538 C CA . ASP A 1 444 ? 45.604 -8.155 53.331 1.00 25.12 468 ASP A CA 1
ATOM 3539 C C . ASP A 1 444 ? 46.316 -7.969 52.013 1.00 26.31 468 ASP A C 1
ATOM 3540 O O . ASP A 1 444 ? 45.794 -8.346 50.952 1.00 23.13 468 ASP A O 1
ATOM 3545 N N . PHE A 1 445 ? 47.506 -7.371 52.096 1.00 25.49 469 PHE A N 1
ATOM 3546 C CA . PHE A 1 445 ? 48.368 -7.189 50.936 1.00 24.76 469 PHE A CA 1
ATOM 3547 C C . PHE A 1 445 ? 48.603 -8.540 50.267 1.00 24.51 469 PHE A C 1
ATOM 3548 O O . PHE A 1 445 ? 48.397 -8.654 49.066 1.00 24.49 469 PHE A O 1
ATOM 3556 N N . ILE A 1 446 ? 49.024 -9.544 51.049 1.00 24.90 470 ILE A N 1
ATOM 3557 C CA . ILE A 1 446 ? 49.340 -10.882 50.529 1.00 25.95 470 ILE A CA 1
ATOM 3558 C C . ILE A 1 446 ? 47.993 -11.578 50.266 1.00 27.42 470 ILE A C 1
ATOM 3559 O O . ILE A 1 446 ? 47.229 -11.839 51.186 1.00 29.66 470 ILE A O 1
ATOM 3564 N N . GLY A 1 447 ? 47.684 -11.826 49.004 1.00 28.02 471 GLY A N 1
ATOM 3565 C CA . GLY A 1 447 ? 46.353 -12.260 48.586 1.00 27.81 471 GLY A CA 1
ATOM 3566 C C . GLY A 1 447 ? 45.535 -11.214 47.840 1.00 30.81 471 GLY A C 1
ATOM 3567 O O . GLY A 1 447 ? 44.559 -11.583 47.178 1.00 27.77 471 GLY A O 1
ATOM 3568 N N . TYR A 1 448 ? 45.898 -9.922 47.895 1.00 32.26 472 TYR A N 1
ATOM 3569 C CA . TYR A 1 448 ? 45.146 -8.903 47.114 1.00 32.98 472 TYR A CA 1
ATOM 3570 C C . TYR A 1 448 ? 45.133 -9.230 45.608 1.00 35.17 472 TYR A C 1
ATOM 3571 O O . TYR A 1 448 ? 46.189 -9.525 45.028 1.00 30.23 472 TYR A O 1
ATOM 3580 N N . LYS A 1 449 ? 43.945 -9.167 45.002 1.00 38.14 473 LYS A N 1
ATOM 3581 C CA . LYS A 1 449 ? 43.747 -9.372 43.556 1.00 40.37 473 LYS A CA 1
ATOM 3582 C C . LYS A 1 449 ? 43.503 -8.026 42.892 1.00 40.47 473 LYS A C 1
ATOM 3583 O O . LYS A 1 449 ? 42.622 -7.256 43.321 1.00 39.41 473 LYS A O 1
ATOM 3589 N N . THR A 1 450 ? 44.271 -7.725 41.846 1.00 38.62 474 THR A N 1
ATOM 3590 C CA . THR A 1 450 ? 44.204 -6.392 41.245 1.00 37.37 474 THR A CA 1
ATOM 3591 C C . THR A 1 450 ? 43.055 -6.363 40.261 1.00 38.04 474 THR A C 1
ATOM 3592 O O . THR A 1 450 ? 42.476 -7.413 39.946 1.00 37.98 474 THR A O 1
ATOM 3596 N N . ASN A 1 451 ? 42.758 -5.153 39.763 1.00 38.84 475 ASN A N 1
ATOM 3597 C CA . ASN A 1 451 ? 41.773 -4.944 38.667 1.00 38.85 475 ASN A CA 1
ATOM 3598 C C . ASN A 1 451 ? 42.008 -5.850 37.456 1.00 38.80 475 ASN A C 1
ATOM 3599 O O . ASN A 1 451 ? 41.058 -6.199 36.758 1.00 37.11 475 ASN A O 1
ATOM 3604 N N . TRP A 1 452 ? 43.261 -6.259 37.247 1.00 38.34 476 TRP A N 1
ATOM 3605 C CA . TRP A 1 452 ? 43.672 -7.050 36.069 1.00 42.11 476 TRP A CA 1
ATOM 3606 C C . TRP A 1 452 ? 43.893 -8.566 36.346 1.00 41.53 476 TRP A C 1
ATOM 3607 O O . TRP A 1 452 ? 44.542 -9.255 35.552 1.00 42.04 476 TRP A O 1
ATOM 3618 N N . GLY A 1 453 ? 43.344 -9.078 37.455 1.00 38.84 477 GLY A N 1
ATOM 3619 C CA . GLY A 1 453 ? 43.438 -10.515 37.811 1.00 37.19 477 GLY A CA 1
ATOM 3620 C C . GLY A 1 453 ? 44.704 -11.042 38.507 1.00 36.91 477 GLY A C 1
ATOM 3621 O O . GLY A 1 453 ? 44.829 -12.255 38.744 1.00 35.06 477 GLY A O 1
ATOM 3622 N N . LYS A 1 454 ? 45.642 -10.167 38.859 1.00 33.97 478 LYS A N 1
ATOM 3623 C CA . LYS A 1 454 ? 46.935 -10.614 39.442 1.00 33.31 478 LYS A CA 1
ATOM 3624 C C . LYS A 1 454 ? 46.863 -10.622 40.959 1.00 31.82 478 LYS A C 1
ATOM 3625 O O . LYS A 1 454 ? 46.238 -9.737 41.542 1.00 32.70 478 LYS A O 1
ATOM 3631 N N . VAL A 1 455 ? 47.540 -11.583 41.592 1.00 29.46 479 VAL A N 1
ATOM 3632 C CA . VAL A 1 455 ? 47.474 -11.737 43.044 1.00 30.29 479 VAL A CA 1
ATOM 3633 C C . VAL A 1 455 ? 48.824 -11.420 43.681 1.00 26.78 479 VAL A C 1
ATOM 3634 O O . VAL A 1 455 ? 49.849 -11.987 43.296 1.00 28.54 479 VAL A O 1
ATOM 3638 N N . TYR A 1 456 ? 48.837 -10.496 44.644 1.00 25.43 480 TYR A N 1
ATOM 3639 C CA . TYR A 1 456 ? 50.073 -10.098 45.318 1.00 23.02 480 TYR A CA 1
ATOM 3640 C C . TYR A 1 456 ? 50.531 -11.191 46.276 1.00 24.95 480 TYR A C 1
ATOM 3641 O O . TYR A 1 456 ? 49.704 -11.844 46.932 1.00 23.47 480 TYR A O 1
ATOM 3650 N N . THR A 1 457 ? 51.844 -11.408 46.304 1.00 23.04 481 THR A N 1
ATOM 3651 C CA . THR A 1 457 ? 52.496 -12.352 47.177 1.00 22.75 481 THR A CA 1
ATOM 3652 C C . THR A 1 457 ? 53.558 -11.638 48.013 1.00 23.84 481 THR A C 1
ATOM 3653 O O . THR A 1 457 ? 53.740 -10.404 47.905 1.00 27.31 481 THR A O 1
ATOM 3657 N N . GLU A 1 458 ? 54.290 -12.403 48.825 1.00 25.32 482 GLU A N 1
ATOM 3658 C CA A GLU A 1 458 ? 55.420 -11.884 49.603 0.50 26.74 482 GLU A CA 1
ATOM 3659 C CA B GLU A 1 458 ? 55.420 -11.836 49.605 0.50 26.50 482 GLU A CA 1
ATOM 3660 C C . GLU A 1 458 ? 56.459 -11.146 48.716 1.00 24.05 482 GLU A C 1
ATOM 3661 O O . GLU A 1 458 ? 57.092 -10.161 49.143 1.00 23.12 482 GLU A O 1
ATOM 3672 N N . THR A 1 459 ? 56.636 -11.621 47.485 1.00 24.40 483 THR A N 1
ATOM 3673 C CA . THR A 1 459 ? 57.567 -11.008 46.521 1.00 21.05 483 THR A CA 1
ATOM 3674 C C . THR A 1 459 ? 57.356 -9.509 46.310 1.00 24.02 483 THR A C 1
ATOM 3675 O O . THR A 1 459 ? 58.328 -8.735 46.303 1.00 20.91 483 THR A O 1
ATOM 3679 N N . GLN A 1 460 ? 56.087 -9.106 46.198 1.00 23.88 484 GLN A N 1
ATOM 3680 C CA . GLN A 1 460 ? 55.726 -7.723 45.866 1.00 24.56 484 GLN A CA 1
ATOM 3681 C C . GLN A 1 460 ? 55.942 -6.747 47.036 1.00 25.25 484 GLN A C 1
ATOM 3682 O O . GLN A 1 460 ? 55.885 -5.541 46.828 1.00 21.42 484 GLN A O 1
ATOM 3688 N N . LEU A 1 461 ? 56.208 -7.268 48.243 1.00 22.42 485 LEU A N 1
ATOM 3689 C CA . LEU A 1 461 ? 56.561 -6.412 49.394 1.00 22.26 485 LEU A CA 1
ATOM 3690 C C . LEU A 1 461 ? 57.846 -5.571 49.207 1.00 22.49 485 LEU A C 1
ATOM 3691 O O . LEU A 1 461 ? 58.027 -4.558 49.898 1.00 22.00 485 LEU A O 1
ATOM 3696 N N . LEU A 1 462 ? 58.735 -6.005 48.311 1.00 20.15 486 LEU A N 1
ATOM 3697 C CA . LEU A 1 462 ? 59.960 -5.270 48.004 1.00 20.11 486 LEU A CA 1
ATOM 3698 C C . LEU A 1 462 ? 60.190 -5.236 46.502 1.00 18.67 486 LEU A C 1
ATOM 3699 O O . LEU A 1 462 ? 59.632 -6.047 45.767 1.00 18.11 486 LEU A O 1
ATOM 3704 N N . PHE A 1 463 ? 60.999 -4.277 46.063 1.00 20.35 487 PHE A N 1
ATOM 3705 C CA . PHE A 1 463 ? 61.465 -4.206 44.694 1.00 18.42 487 PHE A CA 1
ATOM 3706 C C . PHE A 1 463 ? 62.808 -4.898 44.602 1.00 19.44 487 PHE A C 1
ATOM 3707 O O . PHE A 1 463 ? 63.513 -5.021 45.602 1.00 18.58 487 PHE A O 1
ATOM 3715 N N . PRO A 1 464 ? 63.174 -5.350 43.392 1.00 20.30 488 PRO A N 1
ATOM 3716 C CA . PRO A 1 464 ? 64.426 -6.075 43.251 1.00 21.79 488 PRO A CA 1
ATOM 3717 C C . PRO A 1 464 ? 65.640 -5.164 43.335 1.00 20.54 488 PRO A C 1
ATOM 3718 O O . PRO A 1 464 ? 65.568 -3.964 42.979 1.00 19.53 488 PRO A O 1
ATOM 3722 N N . ILE A 1 465 ? 66.753 -5.746 43.735 1.00 22.21 489 ILE A N 1
ATOM 3723 C CA . ILE A 1 465 ? 68.041 -5.084 43.627 1.00 20.13 489 ILE A CA 1
ATOM 3724 C C . ILE A 1 465 ? 68.324 -5.108 42.125 1.00 18.11 489 ILE A C 1
ATOM 3725 O O . ILE A 1 465 ? 68.143 -6.134 41.511 1.00 18.28 489 ILE A O 1
ATOM 3730 N N . PRO A 1 466 ? 68.729 -3.972 41.526 1.00 19.29 490 PRO A N 1
ATOM 3731 C CA . PRO A 1 466 ? 69.001 -3.921 40.075 1.00 19.39 490 PRO A CA 1
ATOM 3732 C C . PRO A 1 466 ? 70.068 -4.877 39.601 1.00 22.83 490 PRO A C 1
ATOM 3733 O O . PRO A 1 466 ? 71.107 -5.017 40.251 1.00 19.63 490 PRO A O 1
ATOM 3737 N N . LEU A 1 467 ? 69.823 -5.489 38.450 1.00 21.58 491 LEU A N 1
ATOM 3738 C CA . LEU A 1 467 ? 70.740 -6.407 37.856 1.00 23.56 491 LEU A CA 1
ATOM 3739 C C . LEU A 1 467 ? 72.103 -5.760 37.683 1.00 24.39 491 LEU A C 1
ATOM 3740 O O . LEU A 1 467 ? 73.088 -6.395 37.989 1.00 22.96 491 LEU A O 1
ATOM 3745 N N . SER A 1 468 ? 72.164 -4.501 37.223 1.00 22.43 492 SER A N 1
ATOM 3746 C CA . SER A 1 468 ? 73.457 -3.855 37.044 1.00 22.13 492 SER A CA 1
ATOM 3747 C C . SER A 1 468 ? 74.315 -3.839 38.328 1.00 21.42 49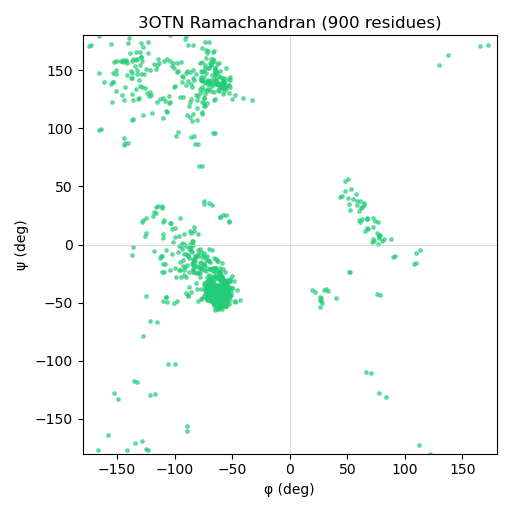2 SER A C 1
ATOM 3748 O O . SER A 1 468 ? 75.537 -4.068 38.280 1.00 22.77 492 SER A O 1
ATOM 3751 N N . GLU A 1 469 ? 73.677 -3.542 39.453 1.00 19.94 493 GLU A N 1
ATOM 3752 C CA . GLU A 1 469 ? 74.346 -3.504 40.759 1.00 21.65 493 GLU A CA 1
ATOM 3753 C C . GLU A 1 469 ? 74.840 -4.879 41.192 1.00 22.20 493 GLU A C 1
ATOM 3754 O O . GLU A 1 469 ? 75.974 -5.002 41.654 1.00 23.40 493 GLU A O 1
ATOM 3760 N N . ARG A 1 470 ? 74.024 -5.907 40.957 1.00 22.71 494 ARG A N 1
ATOM 3761 C CA A ARG A 1 470 ? 74.382 -7.292 41.315 0.50 23.08 494 ARG A CA 1
ATOM 3762 C CA B ARG A 1 470 ? 74.379 -7.293 41.313 0.50 22.66 494 ARG A CA 1
ATOM 3763 C C . ARG A 1 470 ? 75.500 -7.838 40.439 1.00 23.20 494 ARG A C 1
ATOM 3764 O O . ARG A 1 470 ? 76.351 -8.574 40.925 1.00 24.06 494 ARG A O 1
ATOM 3779 N N . GLN A 1 471 ? 75.512 -7.478 39.142 1.00 22.64 495 GLN A N 1
ATOM 3780 C CA . GLN A 1 471 ? 76.617 -7.920 38.253 1.00 27.05 495 GLN A CA 1
ATOM 3781 C C . GLN A 1 471 ? 77.949 -7.204 38.586 1.00 26.71 495 GLN A C 1
ATOM 3782 O O . GLN A 1 471 ? 79.029 -7.808 38.474 1.00 26.45 495 GLN A O 1
ATOM 3788 N N . ALA A 1 472 ? 77.857 -5.949 39.014 1.00 25.07 496 ALA A N 1
ATOM 3789 C CA . ALA A 1 472 ? 79.019 -5.166 39.499 1.00 25.99 496 ALA A CA 1
ATOM 3790 C C . ALA A 1 472 ? 79.565 -5.698 40.844 1.00 28.74 496 ALA A C 1
ATOM 3791 O O . ALA A 1 472 ? 80.744 -5.598 41.117 1.00 31.83 496 ALA A O 1
ATOM 3793 N N . ASN A 1 473 ? 78.657 -6.213 41.669 1.00 27.24 497 ASN A N 1
ATOM 3794 C CA . ASN A 1 473 ? 78.934 -6.640 43.031 1.00 28.25 497 ASN A CA 1
ATOM 3795 C C . ASN A 1 473 ? 78.118 -7.896 43.340 1.00 29.16 497 ASN A C 1
ATOM 3796 O O . ASN A 1 473 ? 77.008 -7.800 43.877 1.00 26.38 497 ASN A O 1
ATOM 3801 N N . PRO A 1 474 ? 78.669 -9.076 43.024 1.00 30.66 498 PRO A N 1
ATOM 3802 C CA . PRO A 1 474 ? 77.967 -10.294 43.375 1.00 30.61 498 PRO A CA 1
ATOM 3803 C C . PRO A 1 474 ? 77.864 -10.574 44.876 1.00 28.75 498 PRO A C 1
ATOM 3804 O O . PRO A 1 474 ? 77.241 -11.569 45.210 1.00 25.21 498 PRO A O 1
ATOM 3808 N N . ASN A 1 475 ? 78.479 -9.766 45.754 1.00 25.47 499 ASN A N 1
ATOM 3809 C CA . ASN A 1 475 ? 78.181 -9.858 47.201 1.00 25.85 499 ASN A CA 1
ATOM 3810 C C . ASN A 1 475 ? 76.804 -9.316 47.603 1.00 24.88 499 ASN A C 1
ATOM 3811 O O . ASN A 1 475 ? 76.411 -9.481 48.744 1.00 24.84 499 ASN A O 1
ATOM 3816 N N . LEU A 1 476 ? 76.096 -8.645 46.692 1.00 23.78 500 LEU A N 1
ATOM 3817 C CA . LEU A 1 476 ? 74.697 -8.272 46.924 1.00 23.47 500 LEU A CA 1
ATOM 3818 C C . LEU A 1 476 ? 73.769 -9.449 46.661 1.00 22.80 500 LEU A C 1
ATOM 3819 O O . LEU A 1 476 ? 73.668 -9.954 45.543 1.00 22.42 500 LEU A O 1
ATOM 3824 N N . THR A 1 477 ? 73.068 -9.889 47.689 1.00 24.06 501 THR A N 1
ATOM 3825 C CA . THR A 1 477 ? 71.968 -10.854 47.508 1.00 25.26 501 THR A CA 1
ATOM 3826 C C . THR A 1 477 ? 70.768 -10.173 46.807 1.00 26.05 501 THR A C 1
ATOM 3827 O O . THR A 1 477 ? 70.768 -8.948 46.582 1.00 24.64 501 THR A O 1
ATOM 3831 N N . GLN A 1 478 ? 69.753 -10.976 46.480 1.00 26.02 502 GLN A N 1
ATOM 3832 C CA . GLN A 1 478 ? 68.526 -10.510 45.866 1.00 23.50 502 GLN A CA 1
ATOM 3833 C C . GLN A 1 478 ? 67.327 -10.737 46.779 1.00 24.03 502 GLN A C 1
ATOM 3834 O O . GLN A 1 478 ? 67.312 -11.618 47.626 1.00 22.64 502 GLN A O 1
ATOM 3840 N N . ASN A 1 479 ? 66.336 -9.877 46.629 1.00 20.92 503 ASN A N 1
ATOM 3841 C CA . ASN A 1 479 ? 65.076 -10.051 47.305 1.00 21.82 503 ASN A CA 1
ATOM 3842 C C . ASN A 1 479 ? 64.355 -11.276 46.772 1.00 25.34 503 ASN A C 1
ATOM 3843 O O . ASN A 1 479 ? 64.438 -11.612 45.575 1.00 24.91 503 ASN A O 1
ATOM 3848 N N . GLN A 1 480 ? 63.735 -12.006 47.697 1.00 24.62 504 GLN A N 1
ATOM 3849 C CA . GLN A 1 480 ? 63.003 -13.222 47.344 1.00 28.34 504 GLN A CA 1
ATOM 3850 C C . GLN A 1 480 ? 61.987 -12.984 46.193 1.00 27.72 504 GLN A C 1
ATOM 3851 O O . GLN A 1 480 ? 61.327 -11.928 46.137 1.00 22.24 504 GLN A O 1
ATOM 3857 N N . GLY A 1 481 ? 61.886 -13.976 45.303 1.00 27.79 505 GLY A N 1
ATOM 3858 C CA . GLY A 1 481 ? 60.988 -13.920 44.144 1.00 24.10 505 GLY A CA 1
ATOM 3859 C C . GLY A 1 481 ? 61.595 -13.327 42.899 1.00 24.89 505 GLY A C 1
ATOM 3860 O O . GLY A 1 481 ? 61.002 -13.414 41.829 1.00 24.90 505 GLY A O 1
ATOM 3861 N N . TYR A 1 482 ? 62.775 -12.709 43.001 1.00 22.12 506 TYR A N 1
ATOM 3862 C CA . TYR A 1 482 ? 63.387 -12.049 41.850 1.00 22.89 506 TYR A CA 1
ATOM 3863 C C . TYR A 1 482 ? 64.712 -12.712 41.478 1.00 23.69 506 TYR A C 1
ATOM 3864 O O . TYR A 1 482 ? 65.185 -13.573 42.194 1.00 23.97 506 TYR A O 1
ATOM 3874 N N . LYS B 1 12 ? 85.309 -12.311 52.992 1.00 55.85 36 LYS B N 1
ATOM 3875 C CA . LYS B 1 12 ? 86.316 -13.360 52.656 1.00 57.13 36 LYS B CA 1
ATOM 3876 C C . LYS B 1 12 ? 86.465 -13.540 51.114 1.00 53.67 36 LYS B C 1
ATOM 3877 O O . LYS B 1 12 ? 86.478 -14.670 50.594 1.00 55.36 36 LYS B O 1
ATOM 3880 N N . LEU B 1 13 ? 86.558 -12.414 50.391 1.00 48.04 37 LEU B N 1
ATOM 3881 C CA . LEU B 1 13 ? 87.117 -12.426 49.037 1.00 42.29 37 LEU B CA 1
ATOM 3882 C C . LEU B 1 13 ? 88.625 -12.734 49.141 1.00 38.77 37 LEU B C 1
ATOM 3883 O O . LEU B 1 13 ? 89.314 -12.268 50.053 1.00 35.75 37 LEU B O 1
ATOM 3888 N N . THR B 1 14 ? 89.134 -13.525 48.201 1.00 34.95 38 THR B N 1
ATOM 3889 C CA . THR B 1 14 ? 90.573 -13.682 48.065 1.00 30.68 38 THR B CA 1
ATOM 3890 C C . THR B 1 14 ? 91.191 -12.403 47.470 1.00 25.88 38 THR B C 1
ATOM 3891 O O . THR B 1 14 ? 90.473 -11.485 46.987 1.00 22.56 38 THR B O 1
ATOM 3895 N N . SER B 1 15 ? 92.515 -12.322 47.548 1.00 24.30 39 SER B N 1
ATOM 3896 C CA . SER B 1 15 ? 93.242 -11.174 47.029 1.00 23.93 39 SER B CA 1
ATOM 3897 C C . SER B 1 15 ? 92.966 -11.040 45.537 1.00 21.41 39 SER B C 1
ATOM 3898 O O . SER B 1 15 ? 92.695 -9.922 45.069 1.00 22.01 39 SER B O 1
ATOM 3901 N N . LYS B 1 16 ? 93.012 -12.138 44.766 1.00 20.08 40 LYS B N 1
ATOM 3902 C CA . LYS B 1 16 ? 92.706 -11.960 43.309 1.00 21.13 40 LYS B CA 1
ATOM 3903 C C . LYS B 1 16 ? 91.275 -11.456 43.044 1.00 18.98 40 LYS B C 1
ATOM 3904 O O . LYS B 1 16 ? 91.043 -10.604 42.186 1.00 17.69 40 LYS B O 1
ATOM 3910 N N . GLU B 1 17 ? 90.309 -12.003 43.743 1.00 19.29 41 GLU B N 1
ATOM 3911 C CA . GLU B 1 17 ? 88.917 -11.566 43.519 1.00 18.18 41 GLU B CA 1
ATOM 3912 C C . GLU B 1 17 ? 88.743 -10.078 43.864 1.00 18.97 41 GLU B C 1
ATOM 3913 O O . GLU B 1 17 ? 88.041 -9.392 43.154 1.00 20.21 41 GLU B O 1
ATOM 3919 N N . SER B 1 18 ? 89.347 -9.628 44.967 1.00 19.75 42 SER B N 1
ATOM 3920 C CA . SER B 1 18 ? 89.287 -8.211 45.366 1.00 23.69 42 SER B CA 1
ATOM 3921 C C . SER B 1 18 ? 89.981 -7.301 44.322 1.00 22.52 42 SER B C 1
ATOM 3922 O O . SER B 1 18 ? 89.419 -6.283 43.904 1.00 22.22 42 SER B O 1
ATOM 3925 N N . ALA B 1 19 ? 91.159 -7.723 43.862 1.00 21.99 43 ALA B N 1
ATOM 3926 C CA . ALA B 1 19 ? 91.911 -6.987 42.859 1.00 19.79 43 ALA B CA 1
ATOM 3927 C C . ALA B 1 19 ? 91.140 -6.943 41.537 1.00 19.36 43 ALA B C 1
ATOM 3928 O O . ALA B 1 19 ? 91.028 -5.879 40.918 1.00 19.74 43 ALA B O 1
ATOM 3930 N N . LEU B 1 20 ? 90.545 -8.069 41.118 1.00 19.28 44 LEU B N 1
ATOM 3931 C CA . LEU B 1 20 ? 89.764 -8.086 39.882 1.00 19.97 44 LEU B CA 1
ATOM 3932 C C . LEU B 1 20 ? 88.527 -7.220 39.981 1.00 18.44 44 LEU B C 1
ATOM 3933 O O . LEU B 1 20 ? 88.162 -6.595 38.991 1.00 18.53 44 LEU B O 1
ATOM 3938 N N . ALA B 1 21 ? 87.909 -7.163 41.170 1.00 19.82 45 ALA B N 1
ATOM 3939 C CA . ALA B 1 21 ? 86.700 -6.342 41.360 1.00 21.12 45 ALA B CA 1
ATOM 3940 C C . ALA B 1 21 ? 87.048 -4.866 41.231 1.00 19.17 45 ALA B C 1
ATOM 3941 O O . ALA B 1 21 ? 86.310 -4.082 40.590 1.00 19.47 45 ALA B O 1
ATOM 3943 N N . LEU B 1 22 ? 88.203 -4.488 41.767 1.00 19.47 46 LEU B N 1
ATOM 3944 C CA . LEU B 1 22 ? 88.663 -3.107 41.669 1.00 20.87 46 LEU B CA 1
ATOM 3945 C C . LEU B 1 22 ? 88.908 -2.727 40.203 1.00 19.29 46 LEU B C 1
ATOM 3946 O O . LEU B 1 22 ? 88.503 -1.657 39.745 1.00 21.38 46 LEU B O 1
ATOM 3951 N N . THR B 1 23 ? 89.558 -3.627 39.462 1.00 20.23 47 THR B N 1
ATOM 3952 C CA . THR B 1 23 ? 89.891 -3.380 38.076 1.00 18.70 47 THR B CA 1
ATOM 3953 C C . THR B 1 23 ? 88.639 -3.296 37.218 1.00 18.08 47 THR B C 1
ATOM 3954 O O . THR B 1 23 ? 88.532 -2.406 36.370 1.00 18.68 47 THR B O 1
ATOM 3958 N N . ASN B 1 24 ? 87.685 -4.213 37.448 1.00 17.26 48 ASN B N 1
ATOM 3959 C CA . ASN B 1 24 ? 86.386 -4.201 36.752 1.00 18.19 48 ASN B CA 1
ATOM 3960 C C . ASN B 1 24 ? 85.598 -2.955 37.023 1.00 18.00 48 ASN B C 1
ATOM 3961 O O . ASN B 1 24 ? 84.835 -2.491 36.156 1.00 19.30 48 ASN B O 1
ATOM 3966 N N . SER B 1 25 ? 85.808 -2.366 38.201 1.00 19.20 49 SER B N 1
ATOM 3967 C CA . SER B 1 25 ? 85.107 -1.146 38.549 1.00 17.94 49 SER B CA 1
ATOM 3968 C C . SER B 1 25 ? 85.432 0.004 37.536 1.00 19.25 49 SER B C 1
ATOM 3969 O O . SER B 1 25 ? 84.567 0.823 37.263 1.00 20.34 49 SER B O 1
ATOM 3972 N N . ALA B 1 26 ? 86.635 0.010 36.949 1.00 18.35 50 ALA B N 1
ATOM 3973 C CA . ALA B 1 26 ? 87.022 1.023 35.938 1.00 19.98 50 ALA B CA 1
ATOM 3974 C C . ALA B 1 26 ? 86.191 0.920 34.659 1.00 17.85 50 ALA B C 1
ATOM 3975 O O . ALA B 1 26 ? 86.001 1.922 33.939 1.00 21.88 50 ALA B O 1
ATOM 3977 N N . TYR B 1 27 ? 85.734 -0.289 34.346 1.00 16.56 51 TYR B N 1
ATOM 3978 C CA . TYR B 1 27 ? 84.909 -0.501 33.148 1.00 18.66 51 TYR B CA 1
ATOM 3979 C C . TYR B 1 27 ? 83.434 -0.085 33.285 1.00 18.53 51 TYR B C 1
ATOM 3980 O O . TYR B 1 27 ? 82.735 0.022 32.274 1.00 17.89 51 TYR B O 1
ATOM 3989 N N . LEU B 1 28 ? 82.955 0.110 34.512 1.00 18.18 52 LEU B N 1
ATOM 3990 C CA . LEU B 1 28 ? 81.511 0.236 34.745 1.00 19.02 52 LEU B CA 1
ATOM 3991 C C . LEU B 1 28 ? 80.897 1.398 34.000 1.00 18.58 52 LEU B C 1
ATOM 3992 O O . LEU B 1 28 ? 79.813 1.280 33.436 1.00 17.57 52 LEU B O 1
ATOM 3997 N N . LYS B 1 29 ? 81.594 2.523 33.995 1.00 17.19 53 LYS B N 1
ATOM 3998 C CA . LYS B 1 29 ? 81.082 3.725 33.348 1.00 17.22 53 LYS B CA 1
ATOM 3999 C C . LYS B 1 29 ? 81.415 3.813 31.865 1.00 16.83 53 LYS B C 1
ATOM 4000 O O . LYS B 1 29 ? 81.223 4.880 31.235 1.00 16.74 53 LYS B O 1
ATOM 4006 N N . ASN B 1 30 ? 81.896 2.709 31.283 1.00 18.09 54 ASN B N 1
ATOM 4007 C CA . ASN B 1 30 ? 81.959 2.610 29.823 1.00 17.92 54 ASN B CA 1
ATOM 4008 C C . ASN B 1 30 ? 80.554 2.681 29.194 1.00 17.45 54 ASN B C 1
ATOM 4009 O O . ASN B 1 30 ? 80.427 2.894 27.978 1.00 15.96 54 ASN B O 1
ATOM 4014 N N . THR B 1 31 ? 79.526 2.519 30.008 1.00 16.68 55 THR B N 1
ATOM 4015 C CA . THR B 1 31 ? 78.153 2.739 29.556 1.00 17.61 55 THR B CA 1
ATOM 4016 C C . THR B 1 31 ? 78.020 4.114 28.910 1.00 17.73 55 THR B C 1
ATOM 4017 O O . THR B 1 31 ? 77.207 4.256 27.991 1.00 17.91 55 THR B O 1
ATOM 4021 N N . VAL B 1 32 ? 78.817 5.107 29.367 1.00 18.05 56 VAL B N 1
ATOM 4022 C CA . VAL B 1 32 ? 78.706 6.479 28.853 1.00 18.87 56 VAL B CA 1
ATOM 4023 C C . VAL B 1 32 ? 78.879 6.591 27.354 1.00 17.52 56 VAL B C 1
ATOM 4024 O O . VAL B 1 32 ? 78.270 7.461 26.733 1.00 16.13 56 VAL B O 1
ATOM 4028 N N . PHE B 1 33 ? 79.678 5.698 26.767 1.00 14.94 57 PHE B N 1
ATOM 4029 C CA . PHE B 1 33 ? 79.985 5.771 25.335 1.00 17.18 57 PHE B CA 1
ATOM 4030 C C . PHE B 1 33 ? 78.790 5.306 24.466 1.00 17.29 57 PHE B C 1
ATOM 4031 O O . PHE B 1 33 ? 78.781 5.538 23.256 1.00 17.21 57 PHE B O 1
ATOM 4039 N N . ASN B 1 34 ? 77.825 4.605 25.072 1.00 17.33 58 ASN B N 1
ATOM 4040 C CA . ASN B 1 34 ? 76.563 4.277 24.381 1.00 16.46 58 ASN B CA 1
ATOM 4041 C C . ASN B 1 34 ? 75.553 3.850 25.409 1.00 15.81 58 ASN B C 1
ATOM 4042 O O . ASN B 1 34 ? 75.600 2.734 25.906 1.00 17.11 58 ASN B O 1
ATOM 4047 N N . LYS B 1 35 ? 74.679 4.772 25.776 1.00 18.09 59 LYS B N 1
ATOM 4048 C CA . LYS B 1 35 ? 73.587 4.447 26.654 1.00 18.20 59 LYS B CA 1
ATOM 4049 C C . LYS B 1 35 ? 72.406 5.359 26.445 1.00 18.50 59 LYS B C 1
ATOM 4050 O O . LYS B 1 35 ? 72.565 6.516 26.047 1.00 16.80 59 LYS B O 1
ATOM 4064 N N . THR B 1 37 ? 69.565 7.873 27.568 1.00 18.89 61 THR B N 1
ATOM 4065 C CA . THR B 1 37 ? 69.492 8.990 28.496 1.00 19.48 61 THR B CA 1
ATOM 4066 C C . THR B 1 37 ? 68.027 9.451 28.620 1.00 22.58 61 THR B C 1
ATOM 4067 O O . THR B 1 37 ? 67.149 8.965 27.883 1.00 22.98 61 THR B O 1
ATOM 4071 N N . PRO B 1 38 ? 67.738 10.360 29.571 1.00 25.69 62 PRO B N 1
ATOM 4072 C CA . PRO B 1 38 ? 66.331 10.737 29.761 1.00 29.81 62 PRO B CA 1
ATOM 4073 C C . PRO B 1 38 ? 65.717 11.372 28.548 1.00 29.50 62 PRO B C 1
ATOM 4074 O O . PRO B 1 38 ? 66.357 12.128 27.826 1.00 27.54 62 PRO B O 1
ATOM 4078 N N . GLY B 1 39 ? 64.447 11.087 28.339 1.00 35.27 63 GLY B N 1
ATOM 4079 C CA . GLY B 1 39 ? 63.760 11.476 27.116 1.00 33.52 63 GLY B CA 1
ATOM 4080 C C . GLY B 1 39 ? 63.480 10.183 26.416 1.00 36.88 63 GLY B C 1
ATOM 4081 O O . GLY B 1 39 ? 63.739 9.079 26.980 1.00 39.68 63 GLY B O 1
ATOM 4082 N N . TRP B 1 40 ? 62.989 10.288 25.193 1.00 37.14 64 TRP B N 1
ATOM 4083 C CA . TRP B 1 40 ? 62.649 9.123 24.410 1.00 39.14 64 TRP B CA 1
ATOM 4084 C C . TRP B 1 40 ? 63.467 9.138 23.131 1.00 35.68 64 TRP B C 1
ATOM 4085 O O . TRP B 1 40 ? 63.518 10.146 22.439 1.00 37.47 64 TRP B O 1
ATOM 4096 N N . GLY B 1 41 ? 64.126 8.011 22.856 1.00 31.80 65 GLY B N 1
ATOM 4097 C CA . GLY B 1 41 ? 65.098 7.892 21.762 1.00 25.72 65 GLY B CA 1
ATOM 4098 C C . GLY B 1 41 ? 66.377 8.714 21.945 1.00 24.38 65 GLY B C 1
ATOM 4099 O O . GLY B 1 41 ? 67.044 9.027 20.982 1.00 27.88 65 GLY B O 1
ATOM 4100 N N . CYS B 1 42 ? 66.708 9.054 23.180 1.00 21.36 66 CYS B N 1
ATOM 4101 C CA . CYS B 1 42 ? 67.891 9.860 23.535 1.00 18.53 66 CYS B CA 1
ATOM 4102 C C . CYS B 1 42 ? 68.982 8.909 24.017 1.00 17.01 66 CYS B C 1
ATOM 4103 O O . CYS B 1 42 ? 68.717 7.986 24.798 1.00 19.36 66 CYS B O 1
ATOM 4106 N N . ASN B 1 43 ? 70.196 9.152 23.532 1.00 18.02 67 ASN B N 1
ATOM 4107 C CA . ASN B 1 43 ? 71.368 8.317 23.828 1.00 17.73 67 ASN B CA 1
ATOM 4108 C C . ASN B 1 43 ? 72.611 9.208 23.757 1.00 19.25 67 ASN B C 1
ATOM 4109 O O . ASN B 1 43 ? 72.645 10.123 22.926 1.00 18.17 67 ASN B O 1
ATOM 4114 N N . THR B 1 44 ? 73.625 8.921 24.595 1.00 15.20 68 THR B N 1
ATOM 4115 C CA . THR B 1 44 ? 74.876 9.671 24.597 1.00 16.17 68 THR B CA 1
ATOM 4116 C C . THR B 1 44 ? 75.551 9.813 23.220 1.00 18.76 68 THR B C 1
ATOM 4117 O O . THR B 1 44 ? 76.203 10.843 22.974 1.00 18.30 68 THR B O 1
ATOM 4121 N N . ILE B 1 45 ? 75.360 8.837 22.320 1.00 16.32 69 ILE B N 1
ATOM 4122 C CA . ILE B 1 45 ? 76.065 8.854 21.034 1.00 16.75 69 ILE B CA 1
ATOM 4123 C C . ILE B 1 45 ? 75.544 10.010 20.141 1.00 17.73 69 ILE B C 1
ATOM 4124 O O . ILE B 1 45 ? 76.194 10.381 19.182 1.00 20.70 69 ILE B O 1
ATOM 4129 N N . LEU B 1 46 ? 74.337 10.515 20.414 1.00 17.16 70 LEU B N 1
ATOM 4130 C CA . LEU B 1 46 ? 73.769 11.587 19.603 1.00 17.92 70 LEU B CA 1
ATOM 4131 C C . LEU B 1 46 ? 74.526 12.900 19.731 1.00 17.19 70 LEU B C 1
ATOM 4132 O O . LEU B 1 46 ? 74.571 13.681 18.786 1.00 18.17 70 LEU B O 1
ATOM 4137 N N . LEU B 1 47 ? 75.089 13.165 20.893 1.00 16.60 71 LEU B N 1
ATOM 4138 C CA . LEU B 1 47 ? 75.876 14.385 21.099 1.00 17.97 71 LEU B CA 1
ATOM 4139 C C . LEU B 1 47 ? 76.987 14.550 20.049 1.00 20.53 71 LEU B C 1
ATOM 4140 O O . LEU B 1 47 ? 77.223 15.662 19.558 1.00 22.07 71 LEU B O 1
ATOM 4145 N N . LEU B 1 48 ? 77.642 13.446 19.713 1.00 17.90 72 LEU B N 1
ATOM 4146 C CA . LEU B 1 48 ? 78.743 13.457 18.780 1.00 17.49 72 LEU B CA 1
ATOM 4147 C C . LEU B 1 48 ? 78.338 13.356 17.324 1.00 20.23 72 LEU B C 1
ATOM 4148 O O . LEU B 1 48 ? 79.210 13.400 16.448 1.00 20.63 72 LEU B O 1
ATOM 4153 N N . GLU B 1 49 ? 77.037 13.211 17.058 1.00 17.74 73 GLU B N 1
ATOM 4154 C CA . GLU B 1 49 ? 76.506 13.187 15.686 1.00 21.84 73 GLU B CA 1
ATOM 4155 C C . GLU B 1 49 ? 75.661 14.402 15.269 1.00 20.04 73 GLU B C 1
ATOM 4156 O O . GLU B 1 49 ? 75.503 14.684 14.084 1.00 21.61 73 GLU B O 1
ATOM 4162 N N . TYR B 1 50 ? 75.085 15.092 16.245 1.00 19.71 74 TYR B N 1
ATOM 4163 C CA . TYR B 1 50 ? 74.142 16.153 15.953 1.00 19.49 74 TYR B CA 1
ATOM 4164 C C . TYR B 1 50 ? 74.751 17.460 15.433 1.00 22.83 74 TYR B C 1
ATOM 4165 O O . TYR B 1 50 ? 73.994 18.288 14.927 1.00 22.78 74 TYR B O 1
ATOM 4182 N N . THR B 1 52 ? 77.678 17.473 13.282 1.00 20.91 76 THR B N 1
ATOM 4183 C CA . THR B 1 52 ? 78.407 17.234 12.041 1.00 23.15 76 THR B CA 1
ATOM 4184 C C . THR B 1 52 ? 77.681 17.855 10.853 1.00 22.78 76 THR B C 1
ATOM 4185 O O . THR B 1 52 ? 78.308 18.157 9.848 1.00 25.40 76 THR B O 1
ATOM 4189 N N . GLY B 1 53 ? 76.371 18.062 10.978 1.00 24.59 77 GLY B N 1
ATOM 4190 C CA . GLY B 1 53 ? 75.567 18.522 9.843 1.00 25.41 77 GLY B CA 1
ATOM 4191 C C . GLY B 1 53 ? 75.189 17.395 8.891 1.00 26.02 77 GLY B C 1
ATOM 4192 O O . GLY B 1 53 ? 74.549 17.661 7.886 1.00 31.34 77 GLY B O 1
ATOM 4193 N N . LYS B 1 54 ? 75.552 16.141 9.198 1.00 23.95 78 LYS B N 1
ATOM 4194 C CA . LYS B 1 54 ? 75.226 14.976 8.333 1.00 25.32 78 LYS B CA 1
ATOM 4195 C C . LYS B 1 54 ? 74.185 14.050 8.938 1.00 25.57 78 LYS B C 1
ATOM 4196 O O . LYS B 1 54 ? 73.971 12.950 8.415 1.00 23.39 78 LYS B O 1
ATOM 4202 N N . ALA B 1 55 ? 73.567 14.476 10.030 1.00 23.25 79 ALA B N 1
ATOM 4203 C CA . ALA B 1 55 ? 72.495 13.724 10.689 1.00 25.16 79 ALA B CA 1
ATOM 4204 C C . ALA B 1 55 ? 71.375 14.674 11.099 1.00 26.93 79 ALA B C 1
ATOM 4205 O O . ALA B 1 55 ? 71.629 15.822 11.456 1.00 28.02 79 ALA B O 1
ATOM 4207 N N . THR B 1 56 ? 70.146 14.165 11.075 1.00 27.36 80 THR B N 1
ATOM 4208 C CA . THR B 1 56 ? 68.984 14.839 11.618 1.00 27.29 80 THR B CA 1
ATOM 4209 C C . THR B 1 56 ? 68.180 13.830 12.446 1.00 26.25 80 THR B C 1
ATOM 4210 O O . THR B 1 56 ? 68.629 12.729 12.699 1.00 23.84 80 THR B O 1
ATOM 4214 N N . SER B 1 57 ? 66.985 14.213 12.872 1.00 28.97 81 SER B N 1
ATOM 4215 C CA . SER B 1 57 ? 66.132 13.360 13.679 1.00 28.59 81 SER B CA 1
ATOM 4216 C C . SER B 1 57 ? 64.691 13.459 13.213 1.00 31.64 81 SER B C 1
ATOM 4217 O O . SER B 1 57 ? 64.241 14.531 12.817 1.00 30.49 81 SER B O 1
ATOM 4220 N N . GLU B 1 58 ? 63.974 12.343 13.253 1.00 31.43 82 GLU B N 1
ATOM 4221 C CA . GLU B 1 58 ? 62.503 12.344 13.128 1.00 36.04 82 GLU B CA 1
ATOM 4222 C C . GLU B 1 58 ? 61.855 12.504 14.528 1.00 38.96 82 GLU B C 1
ATOM 4223 O O . GLU B 1 58 ? 60.697 12.844 14.618 1.00 45.12 82 GLU B O 1
ATOM 4229 N N . ASN B 1 59 ? 62.637 12.240 15.589 1.00 40.52 83 ASN B N 1
ATOM 4230 C CA . ASN B 1 59 ? 62.242 12.262 17.010 1.00 39.53 83 ASN B CA 1
ATOM 4231 C C . ASN B 1 59 ? 62.295 13.718 17.629 1.00 40.74 83 ASN B C 1
ATOM 4232 O O . ASN B 1 59 ? 63.373 14.288 17.840 1.00 38.49 83 ASN B O 1
ATOM 4237 N N . SER B 1 60 ? 61.137 14.267 17.966 1.00 40.89 84 SER B N 1
ATOM 4238 C CA . SER B 1 60 ? 61.031 15.615 18.568 1.00 42.51 84 SER B CA 1
ATOM 4239 C C . SER B 1 60 ? 61.685 15.723 19.950 1.00 40.97 84 SER B C 1
ATOM 4240 O O . SER B 1 60 ? 62.120 16.804 20.365 1.00 41.10 84 SER B O 1
ATOM 4243 N N . GLN B 1 61 ? 61.751 14.591 20.645 1.00 38.89 85 GLN B N 1
ATOM 4244 C CA . GLN B 1 61 ? 62.187 14.528 22.031 1.00 41.68 85 GLN B CA 1
ATOM 4245 C C . GLN B 1 61 ? 63.695 14.400 22.232 1.00 41.88 85 GLN B C 1
ATOM 4246 O O . GLN B 1 61 ? 64.136 14.326 23.376 1.00 41.69 85 GLN B O 1
ATOM 4252 N N . SER B 1 62 ? 64.462 14.366 21.144 1.00 41.50 86 SER B N 1
ATOM 4253 C CA . SER B 1 62 ? 65.919 14.154 21.206 1.00 40.34 86 SER B CA 1
ATOM 4254 C C . SER B 1 62 ? 66.703 15.446 21.271 1.00 42.16 86 SER B C 1
ATOM 4255 O O . SER B 1 62 ? 67.947 15.411 21.307 1.00 43.90 86 SER B O 1
ATOM 4258 N N . ASN B 1 63 ? 66.000 16.580 21.274 1.00 42.75 87 ASN B N 1
ATOM 4259 C CA . ASN B 1 63 ? 66.645 17.892 21.368 1.00 43.55 87 ASN B CA 1
ATOM 4260 C C . ASN B 1 63 ? 67.470 18.215 20.106 1.00 40.36 87 ASN B C 1
ATOM 4261 O O . ASN B 1 63 ? 68.226 19.191 20.147 1.00 43.77 87 ASN B O 1
ATOM 4266 N N . TYR B 1 64 ? 67.297 17.467 18.991 1.00 36.48 88 TYR B N 1
ATOM 4267 C CA . TYR B 1 64 ? 68.051 17.753 17.737 1.00 32.31 88 TYR B CA 1
ATOM 4268 C C . TYR B 1 64 ? 67.946 19.225 17.372 1.00 30.22 88 TYR B C 1
ATOM 4269 O O . TYR B 1 64 ? 68.929 19.829 16.892 1.00 26.93 88 TYR B O 1
ATOM 4278 N N . LYS B 1 65 ? 66.770 19.810 17.615 1.00 29.22 89 LYS B N 1
ATOM 4279 C CA . LYS B 1 65 ? 66.523 21.180 17.240 1.00 31.20 89 LYS B CA 1
ATOM 4280 C C . LYS B 1 65 ? 67.523 22.178 17.833 1.00 30.74 89 LYS B C 1
ATOM 4281 O O . LYS B 1 65 ? 67.940 23.094 17.134 1.00 35.04 89 LYS B O 1
ATOM 4284 N N . ASP B 1 66 ? 67.933 22.013 19.088 1.00 29.34 90 ASP B N 1
ATOM 4285 C CA . ASP B 1 66 ? 68.977 22.896 19.657 1.00 30.92 90 ASP B CA 1
ATOM 4286 C C . ASP B 1 66 ? 70.245 22.915 18.787 1.00 29.52 90 ASP B C 1
ATOM 4287 O O . ASP B 1 66 ? 70.830 23.955 18.579 1.00 28.92 90 ASP B O 1
ATOM 4292 N N . PHE B 1 67 ? 70.628 21.747 18.279 1.00 28.21 91 PHE B N 1
ATOM 4293 C CA . PHE B 1 67 ? 71.854 21.558 17.519 1.00 29.58 91 PHE B CA 1
ATOM 4294 C C . PHE B 1 67 ? 71.667 22.111 16.089 1.00 29.52 91 PHE B C 1
ATOM 4295 O O . PHE B 1 67 ? 72.522 22.853 15.598 1.00 28.36 91 PHE B O 1
ATOM 4303 N N . GLN B 1 68 ? 70.544 21.787 15.454 1.00 30.77 92 GLN B N 1
ATOM 4304 C CA . GLN B 1 68 ? 70.200 22.325 14.112 1.00 33.03 92 GLN B CA 1
ATOM 4305 C C . GLN B 1 68 ? 70.158 23.873 14.080 1.00 32.93 92 GLN B C 1
ATOM 4306 O O . GLN B 1 68 ? 70.630 24.491 13.117 1.00 37.18 92 GLN B O 1
ATOM 4312 N N . ASP B 1 69 ? 69.611 24.482 15.135 1.00 31.13 93 ASP B N 1
ATOM 4313 C CA . ASP B 1 69 ? 69.448 25.935 15.216 1.00 32.72 93 ASP B CA 1
ATOM 4314 C C . ASP B 1 69 ? 70.685 26.691 15.739 1.00 32.62 93 ASP B C 1
ATOM 4315 O O . ASP B 1 69 ? 70.642 27.909 15.880 1.00 34.79 93 ASP B O 1
ATOM 4320 N N . LEU B 1 70 ? 71.782 25.987 16.013 1.00 33.47 94 LEU B N 1
ATOM 4321 C CA . LEU B 1 70 ? 72.950 26.565 16.708 1.00 34.47 94 LEU B CA 1
ATOM 4322 C C . LEU B 1 70 ? 72.500 27.322 17.944 1.00 31.83 94 LEU B C 1
ATOM 4323 O O . LEU B 1 70 ? 72.906 28.477 18.169 1.00 34.68 94 LEU B O 1
ATOM 4328 N N . LEU B 1 71 ? 71.603 26.676 18.706 1.00 27.85 95 LEU B N 1
ATOM 4329 C CA . LEU B 1 71 ? 71.067 27.202 19.969 1.00 29.43 95 LEU B CA 1
ATOM 4330 C C . LEU B 1 71 ? 71.410 26.286 21.147 1.00 27.23 95 LEU B C 1
ATOM 4331 O O . LEU B 1 71 ? 70.764 26.326 22.188 1.00 27.02 95 LEU B O 1
ATOM 4336 N N . VAL B 1 72 ? 72.481 25.500 21.011 1.00 25.64 96 VAL B N 1
ATOM 4337 C CA . VAL B 1 72 ? 72.950 24.666 22.104 1.00 23.37 96 VAL B CA 1
ATOM 4338 C C . VAL B 1 72 ? 73.248 25.552 23.307 1.00 26.26 96 VAL B C 1
ATOM 4339 O O . VAL B 1 72 ? 73.731 26.696 23.158 1.00 28.02 96 VAL B O 1
ATOM 4343 N N . SER B 1 73 ? 72.882 25.055 24.491 1.00 25.71 97 SER B N 1
ATOM 4344 C CA . SER B 1 73 ? 73.014 25.818 25.739 1.00 24.15 97 SER B CA 1
ATOM 4345 C C . SER B 1 73 ? 73.475 24.881 26.835 1.00 21.52 97 SER B C 1
ATOM 4346 O O . SER B 1 73 ? 73.535 23.663 26.660 1.00 23.72 97 SER B O 1
ATOM 4349 N N . ASP B 1 74 ? 73.765 25.455 27.982 1.00 22.14 98 ASP B N 1
ATOM 4350 C CA . ASP B 1 74 ? 74.091 24.674 29.167 1.00 21.12 98 ASP B CA 1
ATOM 4351 C C . ASP B 1 74 ? 72.918 23.785 29.682 1.00 24.10 98 ASP B C 1
ATOM 4352 O O . ASP B 1 74 ? 73.135 22.933 30.558 1.00 21.76 98 ASP B O 1
ATOM 4357 N N . ARG B 1 75 ? 71.690 24.004 29.174 1.00 23.15 99 ARG B N 1
ATOM 4358 C CA . ARG B 1 75 ? 70.540 23.103 29.433 1.00 25.41 99 ARG B CA 1
ATOM 4359 C C . ARG B 1 75 ? 70.319 22.012 28.371 1.00 25.68 99 ARG B C 1
ATOM 4360 O O . ARG B 1 75 ? 69.358 21.234 28.465 1.00 27.52 99 ARG B O 1
ATOM 4368 N N . SER B 1 76 ? 71.171 21.952 27.355 1.00 23.49 100 SER B N 1
ATOM 4369 C CA . SER B 1 76 ? 70.991 20.967 26.271 1.00 22.53 100 SER B CA 1
ATOM 4370 C C . SER B 1 76 ? 71.175 19.555 26.813 1.00 22.79 100 SER B C 1
ATOM 4371 O O . SER B 1 76 ? 71.825 19.355 27.858 1.00 24.31 100 SER B O 1
ATOM 4374 N N . LEU B 1 77 ? 70.610 18.576 26.115 1.00 21.94 101 LEU B N 1
ATOM 4375 C CA . LEU B 1 77 ? 70.667 17.177 26.513 1.00 23.18 101 LEU B CA 1
ATOM 4376 C C . LEU B 1 77 ? 72.073 16.620 26.331 1.00 23.41 101 LEU B C 1
ATOM 4377 O O . LEU B 1 77 ? 72.918 17.246 25.682 1.00 20.13 101 LEU B O 1
ATOM 4382 N N . TYR B 1 78 ? 72.306 15.452 26.926 1.00 19.44 102 TYR B N 1
ATOM 4383 C CA . TYR B 1 78 ? 73.524 14.631 26.736 1.00 19.86 102 TYR B CA 1
ATOM 4384 C C . TYR B 1 78 ? 74.747 15.089 27.497 1.00 21.78 102 TYR B C 1
ATOM 4385 O O . TYR B 1 78 ? 75.480 14.252 28.078 1.00 18.49 102 TYR B O 1
ATOM 4394 N N . ILE B 1 79 ? 75.005 16.391 27.498 1.00 20.63 103 ILE B N 1
ATOM 4395 C CA . ILE B 1 79 ? 76.162 16.906 28.215 1.00 20.78 103 ILE B CA 1
ATOM 4396 C C . ILE B 1 79 ? 76.259 16.539 29.688 1.00 19.44 103 ILE B C 1
ATOM 4397 O O . ILE B 1 79 ? 77.363 16.244 30.148 1.00 20.11 103 ILE B O 1
ATOM 4402 N N . GLU B 1 80 ? 75.148 16.545 30.422 1.00 20.55 104 GLU B N 1
ATOM 4403 C CA A GLU B 1 80 ? 75.179 16.178 31.835 0.50 23.02 104 GLU B CA 1
ATOM 4404 C CA B GLU B 1 80 ? 75.165 16.156 31.843 0.50 22.98 104 GLU B CA 1
ATOM 4405 C C . GLU B 1 80 ? 75.625 14.716 32.001 1.00 22.55 104 GLU B C 1
ATOM 4406 O O . GLU B 1 80 ? 76.395 14.403 32.909 1.00 19.59 104 GLU B O 1
ATOM 4417 N N . ASP B 1 81 ? 75.118 13.842 31.124 1.00 18.03 105 ASP B N 1
ATOM 4418 C CA . ASP B 1 81 ? 75.431 12.406 31.185 1.00 19.49 105 ASP B CA 1
ATOM 4419 C C . ASP B 1 81 ? 76.909 12.171 30.883 1.00 19.00 105 ASP B C 1
ATOM 4420 O O . ASP B 1 81 ? 77.565 11.411 31.565 1.00 18.59 105 ASP B O 1
ATOM 4425 N N . TRP B 1 82 ? 77.423 12.808 29.840 1.00 19.41 106 TRP B N 1
ATOM 4426 C CA . TRP B 1 82 ? 78.852 12.676 29.520 1.00 19.13 106 TRP B CA 1
ATOM 4427 C C . TRP B 1 82 ? 79.717 13.148 30.661 1.00 19.33 106 TRP B C 1
ATOM 4428 O O . TRP B 1 82 ? 80.667 12.442 31.054 1.00 18.43 106 TRP B O 1
ATOM 4439 N N . TRP B 1 83 ? 79.401 14.319 31.198 1.00 19.10 107 TRP B N 1
ATOM 4440 C CA . TRP B 1 83 ? 80.209 14.893 32.289 1.00 18.39 107 TRP B CA 1
ATOM 4441 C C . TRP B 1 83 ? 80.162 14.013 33.522 1.00 18.59 107 TRP B C 1
ATOM 4442 O O . TRP B 1 83 ? 81.226 13.637 34.050 1.00 16.44 107 TRP B O 1
ATOM 4453 N N . GLN B 1 84 ? 78.948 13.737 34.003 1.00 19.84 108 GLN B N 1
ATOM 4454 C CA . GLN B 1 84 ? 78.752 12.962 35.242 1.00 20.39 108 GLN B CA 1
ATOM 4455 C C . GLN B 1 84 ? 79.352 11.550 35.179 1.00 18.66 108 GLN B C 1
ATOM 4456 O O . GLN B 1 84 ? 80.049 11.125 36.116 1.00 15.35 108 GLN B O 1
ATOM 4462 N N . ASP B 1 85 ? 79.089 10.818 34.087 1.00 18.64 109 ASP B N 1
ATOM 4463 C CA . ASP B 1 85 ? 79.546 9.452 33.995 1.00 18.23 109 ASP B CA 1
ATOM 4464 C C . ASP B 1 85 ? 81.050 9.345 33.758 1.00 20.07 109 ASP B C 1
ATOM 4465 O O . ASP B 1 85 ? 81.690 8.419 34.318 1.00 16.86 109 ASP B O 1
ATOM 4470 N N . CYS B 1 86 ? 81.627 10.230 32.921 1.00 17.04 110 CYS B N 1
ATOM 4471 C CA . CYS B 1 86 ? 83.064 10.210 32.765 1.00 17.99 110 CYS B CA 1
ATOM 4472 C C . CYS B 1 86 ? 83.749 10.481 34.123 1.00 18.36 110 CYS B C 1
ATOM 4473 O O . CYS B 1 86 ? 84.724 9.819 34.460 1.00 17.01 110 CYS B O 1
ATOM 4476 N N . TYR B 1 87 ? 83.231 11.439 34.897 1.00 17.84 111 TYR B N 1
ATOM 4477 C CA . TYR B 1 87 ? 83.842 11.752 36.192 1.00 18.65 111 TYR B CA 1
ATOM 4478 C C . TYR B 1 87 ? 83.587 10.658 37.207 1.00 17.19 111 TYR B C 1
ATOM 4479 O O . TYR B 1 87 ? 84.473 10.377 38.039 1.00 20.41 111 TYR B O 1
ATOM 4488 N N . ALA B 1 88 ? 82.411 10.032 37.162 1.00 18.50 112 ALA B N 1
ATOM 4489 C CA . ALA B 1 88 ? 82.160 8.845 38.001 1.00 17.54 112 ALA B CA 1
ATOM 4490 C C . ALA B 1 88 ? 83.175 7.747 37.660 1.00 18.48 112 ALA B C 1
ATOM 4491 O O . ALA B 1 88 ? 83.736 7.138 38.545 1.00 17.60 112 ALA B O 1
ATOM 4493 N N . GLY B 1 89 ? 83.419 7.504 36.368 1.00 18.52 113 GLY B N 1
ATOM 4494 C CA . GLY B 1 89 ? 84.458 6.561 35.929 1.00 17.69 113 GLY B CA 1
ATOM 4495 C C . GLY B 1 89 ? 85.862 6.891 36.419 1.00 16.24 113 GLY B C 1
ATOM 4496 O O . GLY B 1 89 ? 86.586 6.010 36.936 1.00 17.76 113 GLY B O 1
ATOM 4497 N N . ILE B 1 90 ? 86.229 8.172 36.299 1.00 18.58 114 ILE B N 1
ATOM 4498 C CA . ILE B 1 90 ? 87.532 8.670 36.804 1.00 17.92 114 ILE B CA 1
ATOM 4499 C C . ILE B 1 90 ? 87.661 8.419 38.285 1.00 18.11 114 ILE B C 1
ATOM 4500 O O . ILE B 1 90 ? 88.689 7.927 38.730 1.00 20.34 114 ILE B O 1
ATOM 4505 N N . ALA B 1 91 ? 86.597 8.698 39.031 1.00 18.20 115 ALA B N 1
ATOM 4506 C CA . ALA B 1 91 ? 86.574 8.431 40.473 1.00 22.51 115 ALA B CA 1
ATOM 4507 C C . ALA B 1 91 ? 86.749 6.936 40.793 1.00 19.85 115 ALA B C 1
ATOM 4508 O O . ALA B 1 91 ? 87.512 6.587 41.722 1.00 18.20 115 ALA B O 1
ATOM 4510 N N . ASN B 1 92 ? 86.113 6.069 40.003 1.00 18.22 116 ASN B N 1
ATOM 4511 C CA . ASN B 1 92 ? 86.327 4.613 40.139 1.00 19.74 116 ASN B CA 1
ATOM 4512 C C . ASN B 1 92 ? 87.789 4.236 39.881 1.00 18.88 116 ASN B C 1
ATOM 4513 O O . ASN B 1 92 ? 88.380 3.505 40.677 1.00 17.52 116 ASN B O 1
ATOM 4518 N N . CYS B 1 93 ? 88.366 4.782 38.809 1.00 19.79 117 CYS B N 1
ATOM 4519 C CA . CYS B 1 93 ? 89.812 4.582 38.477 1.00 18.82 117 CYS B CA 1
ATOM 4520 C C . CYS B 1 93 ? 90.783 5.047 39.568 1.00 20.01 117 CYS B C 1
ATOM 4521 O O . CYS B 1 93 ? 91.739 4.320 39.907 1.00 22.65 117 CYS B O 1
ATOM 4524 N N . ASN B 1 94 ? 90.554 6.245 40.090 1.00 19.25 118 ASN B N 1
ATOM 4525 C CA . ASN B 1 94 ? 91.406 6.804 41.146 1.00 20.34 118 ASN B CA 1
ATOM 4526 C C . ASN B 1 94 ? 91.337 5.943 42.377 1.00 19.21 118 ASN B C 1
ATOM 4527 O O . ASN B 1 94 ? 92.361 5.626 42.961 1.00 18.70 118 ASN B O 1
ATOM 4532 N N . LEU B 1 95 ? 90.138 5.524 42.750 1.00 19.74 119 LEU B N 1
ATOM 4533 C CA . LEU B 1 95 ? 89.991 4.630 43.883 1.00 23.30 119 LEU B CA 1
ATOM 4534 C C . LEU B 1 95 ? 90.659 3.273 43.646 1.00 21.56 119 LEU B C 1
ATOM 4535 O O . LEU B 1 95 ? 91.367 2.759 44.542 1.00 21.44 119 LEU B O 1
ATOM 4540 N N . ALA B 1 96 ? 90.439 2.708 42.465 1.00 19.67 120 ALA B N 1
ATOM 4541 C CA . ALA B 1 96 ? 91.003 1.405 42.093 1.00 20.67 120 ALA B CA 1
ATOM 4542 C C . ALA B 1 96 ? 92.524 1.443 42.096 1.00 20.19 120 ALA B C 1
ATOM 4543 O O . ALA B 1 96 ? 93.150 0.501 42.535 1.00 21.14 120 ALA B O 1
ATOM 4545 N N . LEU B 1 97 ? 93.116 2.531 41.615 1.00 21.87 121 LEU B N 1
ATOM 4546 C CA . LEU B 1 97 ? 94.586 2.649 41.581 1.00 22.36 121 LEU B CA 1
ATOM 4547 C C . LEU B 1 97 ? 95.150 2.794 42.966 1.00 25.09 121 LEU B C 1
ATOM 4548 O O . LEU B 1 97 ? 96.158 2.184 43.265 1.00 24.99 121 LEU B O 1
ATOM 4553 N N . GLN B 1 98 ? 94.498 3.593 43.821 1.00 24.99 122 GLN B N 1
ATOM 4554 C CA . GLN B 1 98 ? 94.918 3.669 45.206 1.00 26.31 122 GLN B CA 1
ATOM 4555 C C . GLN B 1 98 ? 94.944 2.268 45.866 1.00 27.32 122 GLN B C 1
ATOM 4556 O O . GLN B 1 98 ? 95.971 1.860 46.443 1.00 27.30 122 GLN B O 1
ATOM 4562 N N . LYS B 1 99 ? 93.822 1.549 45.775 1.00 25.95 123 LYS B N 1
ATOM 4563 C CA A LYS B 1 99 ? 93.705 0.250 46.450 0.50 26.31 123 LYS B CA 1
ATOM 4564 C CA B LYS B 1 99 ? 93.680 0.242 46.443 0.50 26.79 123 LYS B CA 1
ATOM 4565 C C . LYS B 1 99 ? 94.574 -0.822 45.801 1.00 26.44 123 LYS B C 1
ATOM 4566 O O . LYS B 1 99 ? 95.194 -1.617 46.507 1.00 33.53 123 LYS B O 1
ATOM 4577 N N . LEU B 1 100 ? 94.653 -0.842 44.473 1.00 24.96 124 LEU B N 1
ATOM 4578 C CA . LEU B 1 100 ? 95.524 -1.817 43.779 1.00 25.67 124 LEU B CA 1
ATOM 4579 C C . LEU B 1 100 ? 96.989 -1.631 44.207 1.00 30.26 124 LEU B C 1
ATOM 4580 O O . LEU B 1 100 ? 97.716 -2.602 44.391 1.00 29.32 124 LEU B O 1
ATOM 4585 N N . GLY B 1 101 ? 97.407 -0.381 44.393 1.00 32.87 125 GLY B N 1
ATOM 4586 C CA . GLY B 1 101 ? 98.766 -0.077 44.877 1.00 37.99 125 GLY B CA 1
ATOM 4587 C C . GLY B 1 101 ? 99.104 -0.585 46.271 1.00 40.08 125 GLY B C 1
ATOM 4588 O O . GLY B 1 101 ? 100.270 -0.603 46.643 1.00 41.80 125 GLY B O 1
ATOM 4589 N N . GLU B 1 102 ? 98.089 -0.982 47.038 1.00 42.92 126 GLU B N 1
ATOM 4590 C CA . GLU B 1 102 ? 98.263 -1.468 48.400 1.00 45.51 126 GLU B CA 1
ATOM 4591 C C . GLU B 1 102 ? 98.405 -2.975 48.506 1.00 47.22 126 GLU B C 1
ATOM 4592 O O . GLU B 1 102 ? 98.772 -3.437 49.577 1.00 47.44 126 GLU B O 1
ATOM 4598 N N . PHE B 1 103 ? 98.099 -3.744 47.447 1.00 46.49 127 PHE B N 1
ATOM 4599 C CA . PHE B 1 103 ? 98.223 -5.219 47.505 1.00 48.48 127 PHE B CA 1
ATOM 4600 C C . PHE B 1 103 ? 99.693 -5.609 47.651 1.00 51.42 127 PHE B C 1
ATOM 4601 O O . PHE B 1 103 ? 100.523 -5.103 46.922 1.00 53.84 127 PHE B O 1
ATOM 4609 N N . GLU B 1 104 ? 100.012 -6.490 48.588 1.00 55.01 128 GLU B N 1
ATOM 4610 C CA . GLU B 1 104 ? 101.423 -6.867 48.850 1.00 59.10 128 GLU B CA 1
ATOM 4611 C C . GLU B 1 104 ? 101.763 -8.300 48.424 1.00 59.47 128 GLU B C 1
ATOM 4612 O O . GLU B 1 104 ? 102.768 -8.531 47.739 1.00 60.39 128 GLU B O 1
ATOM 4618 N N . ASN B 1 105 ? 100.929 -9.259 48.819 1.00 58.26 129 ASN B N 1
ATOM 4619 C CA . ASN B 1 105 ? 101.225 -10.671 48.547 1.00 58.54 129 ASN B CA 1
ATOM 4620 C C . ASN B 1 105 ? 100.726 -11.219 47.195 1.00 54.82 129 ASN B C 1
ATOM 4621 O O . ASN B 1 105 ? 101.103 -12.337 46.834 1.00 58.02 129 ASN B O 1
ATOM 4626 N N . LEU B 1 106 ? 99.913 -10.455 46.453 1.00 47.18 130 LEU B N 1
ATOM 4627 C CA . LEU B 1 106 ? 99.386 -10.935 45.167 1.00 40.40 130 LEU B CA 1
ATOM 4628 C C . LEU B 1 106 ? 100.402 -10.662 44.065 1.00 36.83 130 LEU B C 1
ATOM 4629 O O . LEU B 1 106 ? 100.938 -9.562 43.957 1.00 35.11 130 LEU B O 1
ATOM 4634 N N . ASP B 1 107 ? 100.602 -11.662 43.221 1.00 34.15 131 ASP B N 1
ATOM 4635 C CA . ASP B 1 107 ? 101.522 -11.613 42.092 1.00 34.61 131 ASP B CA 1
ATOM 4636 C C . ASP B 1 107 ? 101.674 -10.222 41.427 1.00 33.46 131 ASP B C 1
ATOM 4637 O O . ASP B 1 107 ? 100.690 -9.628 40.962 1.00 29.80 131 ASP B O 1
ATOM 4642 N N . ALA B 1 108 ? 102.920 -9.751 41.346 1.00 29.63 132 ALA B N 1
ATOM 4643 C CA . ALA B 1 108 ? 103.235 -8.401 40.847 1.00 29.45 132 ALA B CA 1
ATOM 4644 C C . ALA B 1 108 ? 102.821 -8.178 39.386 1.00 26.29 132 ALA B C 1
ATOM 4645 O O . ALA B 1 108 ? 102.364 -7.079 39.009 1.00 27.80 132 ALA B O 1
ATOM 4647 N N . SER B 1 109 ? 102.962 -9.214 38.564 1.00 25.25 133 SER B N 1
ATOM 4648 C CA . SER B 1 109 ? 102.649 -9.126 37.147 1.00 25.83 133 SER B CA 1
ATOM 4649 C C . SER B 1 109 ? 101.138 -9.006 36.925 1.00 24.88 133 SER B C 1
ATOM 4650 O O . SER B 1 109 ? 100.684 -8.224 36.081 1.00 25.74 133 SER B O 1
ATOM 4653 N N . LEU B 1 110 ? 100.377 -9.809 37.668 1.00 25.99 134 LEU B N 1
ATOM 4654 C CA . LEU B 1 110 ? 98.922 -9.764 37.646 1.00 25.70 134 LEU B CA 1
ATOM 4655 C C . LEU B 1 110 ? 98.450 -8.370 38.017 1.00 23.96 134 LEU B C 1
ATOM 4656 O O . LEU B 1 110 ? 97.664 -7.786 37.262 1.00 26.64 134 LEU B O 1
ATOM 4661 N N . VAL B 1 111 ? 98.945 -7.819 39.135 1.00 23.79 135 VAL B N 1
ATOM 4662 C CA . VAL B 1 111 ? 98.508 -6.470 39.608 1.00 22.92 135 VAL B CA 1
ATOM 4663 C C . VAL B 1 111 ? 98.972 -5.354 38.668 1.00 22.94 135 VAL B C 1
ATOM 4664 O O . VAL B 1 111 ? 98.292 -4.343 38.520 1.00 23.24 135 VAL B O 1
ATOM 4668 N N . ASN B 1 112 ? 100.140 -5.536 38.056 1.00 23.68 136 ASN B N 1
ATOM 4669 C CA . ASN B 1 112 ? 100.688 -4.587 37.083 1.00 23.68 136 ASN B CA 1
ATOM 4670 C C . ASN B 1 112 ? 99.752 -4.525 35.875 1.00 19.92 136 ASN B C 1
ATOM 4671 O O . ASN B 1 112 ? 99.418 -3.455 35.396 1.00 21.06 136 ASN B O 1
ATOM 4676 N N . GLY B 1 113 ? 99.310 -5.680 35.389 1.00 18.43 137 GLY B N 1
ATOM 4677 C CA . GLY B 1 113 ? 98.379 -5.698 34.281 1.00 17.07 137 GLY B CA 1
ATOM 4678 C C . GLY B 1 113 ? 97.062 -4.985 34.631 1.00 19.33 137 GLY B C 1
ATOM 4679 O O . GLY B 1 113 ? 96.583 -4.177 33.864 1.00 19.59 137 GLY B O 1
ATOM 4680 N N . TYR B 1 114 ? 96.498 -5.290 35.800 1.00 19.00 138 TYR B N 1
ATOM 4681 C CA . TYR B 1 114 ? 95.282 -4.625 36.303 1.00 16.87 138 TYR B CA 1
ATOM 4682 C C . TYR B 1 114 ? 95.414 -3.107 36.375 1.00 17.88 138 TYR B C 1
ATOM 4683 O O . TYR B 1 114 ? 94.525 -2.365 35.972 1.00 15.28 138 TYR B O 1
ATOM 4700 N N . ALA B 1 116 ? 97.375 -1.258 34.632 1.00 17.83 140 ALA B N 1
ATOM 4701 C CA . ALA B 1 116 ? 97.423 -0.790 33.237 1.00 18.88 140 ALA B CA 1
ATOM 4702 C C . ALA B 1 116 ? 96.038 -0.668 32.637 1.00 18.98 140 ALA B C 1
ATOM 4703 O O . ALA B 1 116 ? 95.760 0.298 31.958 1.00 19.09 140 ALA B O 1
ATOM 4705 N N . GLU B 1 117 ? 95.133 -1.610 32.954 1.00 19.85 141 GLU B N 1
ATOM 4706 C CA . GLU B 1 117 ? 93.768 -1.532 32.464 1.00 19.23 141 GLU B CA 1
ATOM 4707 C C . GLU B 1 117 ? 93.116 -0.288 33.029 1.00 16.57 141 GLU B C 1
ATOM 4708 O O . GLU B 1 117 ? 92.452 0.438 32.284 1.00 16.09 141 GLU B O 1
ATOM 4714 N N . VAL B 1 118 ? 93.338 -0.020 34.305 1.00 16.84 142 VAL B N 1
ATOM 4715 C CA . VAL B 1 118 ? 92.704 1.128 34.969 1.00 16.48 142 VAL B CA 1
ATOM 4716 C C . VAL B 1 118 ? 93.305 2.468 34.466 1.00 18.55 142 VAL B C 1
ATOM 4717 O O . VAL B 1 118 ? 92.578 3.420 34.232 1.00 19.80 142 VAL B O 1
ATOM 4721 N N . LYS B 1 119 ? 94.619 2.516 34.261 1.00 16.11 143 LYS B N 1
ATOM 4722 C CA . LYS B 1 119 ? 95.262 3.725 33.749 1.00 18.22 143 LYS B CA 1
ATOM 4723 C C . LYS B 1 119 ? 94.797 4.040 32.331 1.00 18.09 143 LYS B C 1
ATOM 4724 O O . LYS B 1 119 ? 94.554 5.193 32.007 1.00 19.73 143 LYS B O 1
ATOM 4730 N N . PHE B 1 120 ? 94.690 3.002 31.490 1.00 19.28 144 PHE B N 1
ATOM 4731 C CA . PHE B 1 120 ? 94.079 3.141 30.167 1.00 16.95 144 PHE B CA 1
ATOM 4732 C C . PHE B 1 120 ? 92.710 3.776 30.312 1.00 18.37 144 PHE B C 1
ATOM 4733 O O . PHE B 1 120 ? 92.369 4.700 29.569 1.00 18.97 144 PHE B O 1
ATOM 4749 N N . ARG B 1 122 ? 91.349 5.577 32.763 1.00 15.48 146 ARG B N 1
ATOM 4750 C CA . ARG B 1 122 ? 91.387 6.955 33.221 1.00 19.07 146 ARG B CA 1
ATOM 4751 C C . ARG B 1 122 ? 91.728 7.889 32.029 1.00 18.26 146 ARG B C 1
ATOM 4752 O O . ARG B 1 122 ? 91.093 8.934 31.841 1.00 14.69 146 ARG B O 1
ATOM 4760 N N . ALA B 1 123 ? 92.709 7.507 31.231 1.00 18.04 147 ALA B N 1
ATOM 4761 C CA . ALA B 1 123 ? 93.082 8.263 30.025 1.00 16.78 147 ALA B CA 1
ATOM 4762 C C . ALA B 1 123 ? 91.914 8.411 29.056 1.00 17.08 147 ALA B C 1
ATOM 4763 O O . ALA B 1 123 ? 91.689 9.467 28.492 1.00 17.88 147 ALA B O 1
ATOM 4765 N N . LEU B 1 124 ? 91.183 7.316 28.875 1.00 16.22 148 LEU B N 1
ATOM 4766 C CA . LEU B 1 124 ? 90.059 7.271 27.993 1.00 14.82 148 LEU B CA 1
ATOM 4767 C C . LEU B 1 124 ? 88.992 8.248 28.427 1.00 15.37 148 LEU B C 1
ATOM 4768 O O . LEU B 1 124 ? 88.544 9.046 27.609 1.00 16.51 148 LEU B O 1
ATOM 4773 N N . TYR B 1 125 ? 88.574 8.179 29.693 1.00 14.52 149 TYR B N 1
ATOM 4774 C CA . TYR B 1 125 ? 87.524 9.074 30.185 1.00 14.63 149 TYR B CA 1
ATOM 4775 C C . TYR B 1 125 ? 87.959 10.560 30.000 1.00 14.57 149 TYR B C 1
ATOM 4776 O O . TYR B 1 125 ? 87.204 11.369 29.459 1.00 18.56 149 TYR B O 1
ATOM 4785 N N . TYR B 1 126 ? 89.175 10.876 30.409 1.00 15.60 150 TYR B N 1
ATOM 4786 C CA . TYR B 1 126 ? 89.743 12.218 30.225 1.00 12.76 150 TYR B CA 1
ATOM 4787 C C . TYR B 1 126 ? 89.867 12.640 28.737 1.00 14.95 150 TYR B C 1
ATOM 4788 O O . TYR B 1 126 ? 89.545 13.770 28.416 1.00 17.32 150 TYR B O 1
ATOM 4797 N N . PHE B 1 127 ? 90.175 11.706 27.821 1.00 15.37 151 PHE B N 1
ATOM 4798 C CA . PHE B 1 127 ? 90.303 12.030 26.381 1.00 14.55 151 PHE B CA 1
ATOM 4799 C C . PHE B 1 127 ? 88.947 12.427 25.781 1.00 16.94 151 PHE B C 1
ATOM 4800 O O . PHE B 1 127 ? 88.860 13.416 24.995 1.00 16.38 151 PHE B O 1
ATOM 4808 N N . TYR B 1 128 ? 87.874 11.756 26.224 1.00 15.99 152 TYR B N 1
ATOM 4809 C CA . TYR B 1 128 ? 86.528 12.228 25.856 1.00 16.41 152 TYR B CA 1
ATOM 4810 C C . TYR B 1 128 ? 86.205 13.602 26.470 1.00 16.63 152 TYR B C 1
ATOM 4811 O O . TYR B 1 128 ? 85.779 14.501 25.765 1.00 18.29 152 TYR B O 1
ATOM 4820 N N . LEU B 1 129 ? 86.410 13.754 27.778 1.00 14.25 153 LEU B N 1
ATOM 4821 C CA . LEU B 1 129 ? 86.126 15.014 28.431 1.00 16.32 153 LEU B CA 1
ATOM 4822 C C . LEU B 1 129 ? 86.798 16.210 27.755 1.00 17.97 153 LEU B C 1
ATOM 4823 O O . LEU B 1 129 ? 86.111 17.187 27.422 1.00 17.92 153 LEU B O 1
ATOM 4828 N N . VAL B 1 130 ? 88.114 16.130 27.506 1.00 19.13 154 VAL B N 1
ATOM 4829 C CA . VAL B 1 130 ? 88.814 17.283 26.956 1.00 17.80 154 VAL B CA 1
ATOM 4830 C C . VAL B 1 130 ? 88.385 17.619 25.521 1.00 18.12 154 VAL B C 1
ATOM 4831 O O . VAL B 1 130 ? 88.335 18.786 25.162 1.00 18.07 154 VAL B O 1
ATOM 4835 N N . ARG B 1 131 ? 88.033 16.621 24.731 1.00 18.58 155 ARG B N 1
ATOM 4836 C CA . ARG B 1 131 ? 87.624 16.857 23.342 1.00 18.18 155 ARG B CA 1
ATOM 4837 C C . ARG B 1 131 ? 86.219 17.475 23.291 1.00 18.56 155 ARG B C 1
ATOM 4838 O O . ARG B 1 131 ? 85.973 18.358 22.484 1.00 18.49 155 ARG B O 1
ATOM 4846 N N . ILE B 1 132 ? 85.340 17.019 24.185 1.00 17.61 156 ILE B N 1
ATOM 4847 C CA . ILE B 1 132 ? 83.954 17.508 24.255 1.00 18.72 156 ILE B CA 1
ATOM 4848 C C . ILE B 1 132 ? 83.836 18.870 24.928 1.00 18.53 156 ILE B C 1
ATOM 4849 O O . ILE B 1 132 ? 83.119 19.768 24.437 1.00 19.20 156 ILE B O 1
ATOM 4854 N N . PHE B 1 133 ? 84.507 19.022 26.076 1.00 16.99 157 PHE B N 1
ATOM 4855 C CA . PHE B 1 133 ? 84.329 20.193 26.950 1.00 16.76 157 PHE B CA 1
ATOM 4856 C C . PHE B 1 133 ? 85.543 21.147 27.055 1.00 18.45 157 PHE B C 1
ATOM 4857 O O . PHE B 1 133 ? 85.432 22.225 27.646 1.00 18.99 157 PHE B O 1
ATOM 4865 N N . GLY B 1 134 ? 86.696 20.750 26.532 1.00 17.68 158 GLY B N 1
ATOM 4866 C CA . GLY B 1 134 ? 87.903 21.581 26.613 1.00 16.85 158 GLY B CA 1
ATOM 4867 C C . GLY B 1 134 ? 88.497 21.469 27.995 1.00 19.28 158 GLY B C 1
ATOM 4868 O O . GLY B 1 134 ? 88.718 20.366 28.481 1.00 17.67 158 GLY B O 1
ATOM 4869 N N . ASP B 1 135 ? 88.748 22.613 28.649 1.00 18.55 159 ASP B N 1
ATOM 4870 C CA . ASP B 1 135 ? 89.320 22.593 29.984 1.00 18.67 159 ASP B CA 1
ATOM 4871 C C . ASP B 1 135 ? 88.364 21.875 30.930 1.00 20.21 159 ASP B C 1
ATOM 4872 O O . ASP B 1 135 ? 87.147 22.094 30.887 1.00 21.01 159 ASP B O 1
ATOM 4877 N N . VAL B 1 136 ? 88.917 21.035 31.787 1.00 19.01 160 VAL B N 1
ATOM 4878 C CA . VAL B 1 136 ? 88.123 20.251 32.750 1.00 21.76 160 VAL B CA 1
ATOM 4879 C C . VAL B 1 136 ? 88.939 20.055 34.036 1.00 20.92 160 VAL B C 1
ATOM 4880 O O . VAL B 1 136 ? 90.171 20.205 34.012 1.00 22.63 160 VAL B O 1
ATOM 4884 N N . PRO B 1 137 ? 88.272 19.786 35.171 1.00 20.07 161 PRO B N 1
ATOM 4885 C CA . PRO B 1 137 ? 88.990 19.565 36.421 1.00 20.07 161 PRO B CA 1
ATOM 4886 C C . PRO B 1 137 ? 89.998 18.418 36.333 1.00 21.09 161 PRO B C 1
ATOM 4887 O O . PRO B 1 137 ? 89.704 17.373 35.738 1.00 18.58 161 PRO B O 1
ATOM 4891 N N . LYS B 1 138 ? 91.175 18.644 36.903 1.00 18.86 162 LYS B N 1
ATOM 4892 C CA . LYS B 1 138 ? 92.290 17.735 36.818 1.00 22.06 162 LYS B CA 1
ATOM 4893 C C . LYS B 1 138 ? 92.298 16.936 38.133 1.00 22.73 162 LYS B C 1
ATOM 4894 O O . LYS B 1 138 ? 92.778 17.400 39.161 1.00 22.49 162 LYS B O 1
ATOM 4900 N N . ILE B 1 139 ? 91.642 15.776 38.115 1.00 21.14 163 ILE B N 1
ATOM 4901 C CA . ILE B 1 139 ? 91.466 14.974 39.318 1.00 21.08 163 ILE B CA 1
ATOM 4902 C C . ILE B 1 139 ? 92.093 13.589 39.188 1.00 19.57 163 ILE B C 1
ATOM 4903 O O . ILE B 1 139 ? 91.599 12.694 38.443 1.00 17.23 163 ILE B O 1
ATOM 4908 N N . THR B 1 140 ? 93.131 13.380 39.975 1.00 17.00 164 THR B N 1
ATOM 4909 C CA . THR B 1 140 ? 93.748 12.079 40.044 1.00 22.12 164 THR B CA 1
ATOM 4910 C C . THR B 1 140 ? 93.829 11.525 41.469 1.00 24.39 164 THR B C 1
ATOM 4911 O O . THR B 1 140 ? 94.508 10.546 41.683 1.00 28.91 164 THR B O 1
ATOM 4915 N N . THR B 1 141 ? 93.172 12.150 42.442 1.00 26.94 165 THR B N 1
ATOM 4916 C CA . THR B 1 141 ? 93.224 11.685 43.824 1.00 28.73 165 THR B CA 1
ATOM 4917 C C . THR B 1 141 ? 91.806 11.302 44.230 1.00 26.42 165 THR B C 1
ATOM 4918 O O . THR B 1 141 ? 90.830 11.766 43.628 1.00 25.66 165 THR B O 1
ATOM 4922 N N . VAL B 1 142 ? 91.697 10.414 45.207 1.00 26.16 166 VAL B N 1
ATOM 4923 C CA . VAL B 1 142 ? 90.392 10.004 45.701 1.00 26.27 166 VAL B CA 1
ATOM 4924 C C . VAL B 1 142 ? 89.724 11.238 46.343 1.00 27.20 166 VAL B C 1
ATOM 4925 O O . VAL B 1 142 ? 90.400 12.142 46.824 1.00 23.47 166 VAL B O 1
ATOM 4929 N N . GLN B 1 143 ? 88.397 11.272 46.324 1.00 28.14 167 GLN B N 1
ATOM 4930 C CA . GLN B 1 143 ? 87.659 12.481 46.712 1.00 33.75 167 GLN B CA 1
ATOM 4931 C C . GLN B 1 143 ? 87.941 12.943 48.136 1.00 32.15 167 GLN B C 1
ATOM 4932 O O . GLN B 1 143 ? 88.007 14.154 48.389 1.00 34.69 167 GLN B O 1
ATOM 4938 N N . SER B 1 144 ? 88.100 11.995 49.067 1.00 30.46 168 SER B N 1
ATOM 4939 C CA . SER B 1 144 ? 88.328 12.364 50.478 1.00 33.36 168 SER B CA 1
ATOM 4940 C C . SER B 1 144 ? 89.690 13.042 50.694 1.00 33.06 168 SER B C 1
ATOM 4941 O O . SER B 1 144 ? 89.857 13.764 51.679 1.00 34.58 168 SER B O 1
ATOM 4944 N N . GLU B 1 145 ? 90.630 12.851 49.755 1.00 33.31 169 GLU B N 1
ATOM 4945 C CA . GLU B 1 145 ? 91.963 13.436 49.833 1.00 35.77 169 GLU B CA 1
ATOM 4946 C C . GLU B 1 145 ? 92.139 14.735 49.047 1.00 37.15 169 GLU B C 1
ATOM 4947 O O . GLU B 1 145 ? 93.192 15.361 49.159 1.00 37.80 169 GLU B O 1
ATOM 4953 N N . LEU B 1 146 ? 91.129 15.145 48.273 1.00 35.21 170 LEU B N 1
ATOM 4954 C CA . LEU B 1 146 ? 91.101 16.505 47.710 1.00 37.56 170 LEU B CA 1
ATOM 4955 C C . LEU B 1 146 ? 90.865 17.546 48.845 1.00 39.30 170 LEU B C 1
ATOM 4956 O O . LEU B 1 146 ? 90.040 17.335 49.759 1.00 40.40 170 LEU B O 1
ATOM 4961 N N . GLY B 1 147 ? 91.592 18.653 48.774 1.00 39.74 171 GLY B N 1
ATOM 4962 C CA . GLY B 1 147 ? 91.496 19.721 49.760 1.00 42.20 171 GLY B CA 1
ATOM 4963 C C . GLY B 1 147 ? 90.192 20.497 49.674 1.00 44.20 171 GLY B C 1
ATOM 4964 O O . GLY B 1 147 ? 89.570 20.780 50.714 1.00 48.54 171 GLY B O 1
ATOM 4965 N N . GLU B 1 148 ? 89.787 20.844 48.446 1.00 40.38 172 GLU B N 1
ATOM 4966 C CA . GLU B 1 148 ? 88.554 21.602 48.195 1.00 39.08 172 GLU B CA 1
ATOM 4967 C C . GLU B 1 148 ? 87.761 20.905 47.090 1.00 37.48 172 GLU B C 1
ATOM 4968 O O . GLU B 1 148 ? 88.261 20.663 46.000 1.00 36.35 172 GLU B O 1
ATOM 4974 N N . LEU B 1 149 ? 86.512 20.576 47.374 1.00 36.36 173 LEU B N 1
ATOM 4975 C CA . LEU B 1 149 ? 85.674 19.886 46.402 1.00 35.44 173 LEU B CA 1
ATOM 4976 C C . LEU B 1 149 ? 85.132 20.823 45.295 1.00 34.47 173 LEU B C 1
ATOM 4977 O O . LEU B 1 149 ? 84.764 20.358 44.180 1.00 29.65 173 LEU B O 1
ATOM 4982 N N . GLN B 1 150 ? 85.131 22.135 45.571 1.00 32.04 174 GLN B N 1
ATOM 4983 C CA . GLN B 1 150 ? 84.791 23.141 44.559 1.00 31.13 174 GLN B CA 1
ATOM 4984 C C . GLN B 1 150 ? 86.015 23.372 43.634 1.00 30.32 174 GLN B C 1
ATOM 4985 O O . GLN B 1 150 ? 86.649 24.454 43.637 1.00 29.90 174 GLN B O 1
ATOM 4991 N N . VAL B 1 151 ? 86.325 22.324 42.866 1.00 27.53 175 VAL B N 1
ATOM 4992 C CA . VAL B 1 151 ? 87.458 22.274 41.923 1.00 25.98 175 VAL B CA 1
ATOM 4993 C C . VAL B 1 151 ? 87.257 23.237 40.736 1.00 23.33 175 VAL B C 1
ATOM 4994 O O . VAL B 1 151 ? 86.140 23.621 40.405 1.00 25.84 175 VAL B O 1
ATOM 4998 N N . SER B 1 152 ? 88.361 23.615 40.117 1.00 24.95 176 SER B N 1
ATOM 4999 C CA . SER B 1 152 ? 88.392 24.467 38.950 1.00 21.85 176 SER B CA 1
ATOM 5000 C C . SER B 1 152 ? 88.787 23.663 37.736 1.00 20.82 176 SER B C 1
ATOM 5001 O O . SER B 1 152 ? 89.424 22.629 37.841 1.00 21.95 176 SER B O 1
ATOM 5004 N N . ARG B 1 153 ? 88.426 24.176 36.571 1.00 23.28 177 ARG B N 1
ATOM 5005 C CA . ARG B 1 153 ? 88.821 23.597 35.297 1.00 21.76 177 ARG B CA 1
ATOM 5006 C C . ARG B 1 153 ? 90.305 23.856 35.071 1.00 23.01 177 ARG B C 1
ATOM 5007 O O . ARG B 1 153 ? 90.754 24.955 35.312 1.00 25.34 177 ARG B O 1
ATOM 5015 N N . ALA B 1 154 ? 91.057 22.840 34.652 1.00 23.62 178 ALA B N 1
ATOM 5016 C CA . ALA B 1 154 ? 92.481 22.953 34.318 1.00 20.67 178 ALA B CA 1
ATOM 5017 C C . ALA B 1 154 ? 92.615 23.029 32.788 1.00 21.33 178 ALA B C 1
ATOM 5018 O O . ALA B 1 154 ? 91.807 22.429 32.068 1.00 23.23 178 ALA B O 1
ATOM 5020 N N . PRO B 1 155 ? 93.680 23.693 32.285 1.00 23.79 179 PRO B N 1
ATOM 5021 C CA . PRO B 1 155 ? 93.945 23.707 30.832 1.00 22.83 179 PRO B CA 1
ATOM 5022 C C . PRO B 1 155 ? 94.027 22.314 30.179 1.00 22.74 179 PRO B C 1
ATOM 5023 O O . PRO B 1 155 ? 94.644 21.364 30.734 1.00 20.89 179 PRO B O 1
ATOM 5027 N N . VAL B 1 156 ? 93.411 22.211 29.009 1.00 20.93 180 VAL B N 1
ATOM 5028 C CA . VAL B 1 156 ? 93.460 21.024 28.182 1.00 20.13 180 VAL B CA 1
ATOM 5029 C C . VAL B 1 156 ? 94.879 20.451 28.132 1.00 23.97 180 VAL B C 1
ATOM 5030 O O . VAL B 1 156 ? 95.052 19.248 28.348 1.00 19.51 180 VAL B O 1
ATOM 5034 N N . LYS B 1 157 ? 95.882 21.308 27.888 1.00 22.03 181 LYS B N 1
ATOM 5035 C CA . LYS B 1 157 ? 97.275 20.860 27.787 1.00 22.85 181 LYS B CA 1
ATOM 5036 C C . LYS B 1 157 ? 97.749 20.108 29.051 1.00 23.14 181 LYS B C 1
ATOM 5037 O O . LYS B 1 157 ? 98.489 19.139 28.937 1.00 20.86 181 LYS B O 1
ATOM 5043 N N . GLU B 1 158 ? 97.330 20.566 30.237 1.00 21.59 182 GLU B N 1
ATOM 5044 C CA . GLU B 1 158 ? 97.705 19.908 31.480 1.00 23.33 182 GLU B CA 1
ATOM 5045 C C . GLU B 1 158 ? 97.062 18.543 31.618 1.00 22.63 182 GLU B C 1
ATOM 5046 O O . GLU B 1 158 ? 97.723 17.626 32.120 1.00 20.81 182 GLU B O 1
ATOM 5052 N N . ILE B 1 159 ? 95.801 18.399 31.162 1.00 22.13 183 ILE B N 1
ATOM 5053 C CA . ILE B 1 159 ? 95.091 17.109 31.220 1.00 19.40 183 ILE B CA 1
ATOM 5054 C C . ILE B 1 159 ? 95.851 16.086 30.329 1.00 18.87 183 ILE B C 1
ATOM 5055 O O . ILE B 1 159 ? 96.123 14.967 30.736 1.00 17.87 183 ILE B O 1
ATOM 5060 N N . TYR B 1 160 ? 96.190 16.481 29.112 1.00 18.54 184 TYR B N 1
ATOM 5061 C CA . TYR B 1 160 ? 97.025 15.639 28.246 1.00 19.21 184 TYR B CA 1
ATOM 5062 C C . TYR B 1 160 ? 98.403 15.327 28.845 1.00 19.25 184 TYR B C 1
ATOM 5063 O O . TYR B 1 160 ? 98.790 14.149 28.945 1.00 21.46 184 TYR B O 1
ATOM 5072 N N . ASP B 1 161 ? 99.143 16.378 29.234 1.00 20.60 185 ASP B N 1
ATOM 5073 C CA . ASP B 1 161 ? 100.539 16.220 29.656 1.00 20.17 185 ASP B CA 1
ATOM 5074 C C . ASP B 1 161 ? 100.669 15.488 30.981 1.00 19.78 185 ASP B C 1
ATOM 5075 O O . ASP B 1 161 ? 101.687 14.814 31.219 1.00 18.64 185 ASP B O 1
ATOM 5080 N N . GLU B 1 162 ? 99.698 15.665 31.868 1.00 19.92 186 GLU B N 1
ATOM 5081 C CA . GLU B 1 162 ? 99.833 15.143 33.224 1.00 22.97 186 GLU B CA 1
ATOM 5082 C C . GLU B 1 162 ? 99.020 13.887 33.508 1.00 22.57 186 GLU B C 1
ATOM 5083 O O . GLU B 1 162 ? 99.345 13.172 34.432 1.00 22.63 186 GLU B O 1
ATOM 5089 N N . ILE B 1 163 ? 97.978 13.621 32.749 1.00 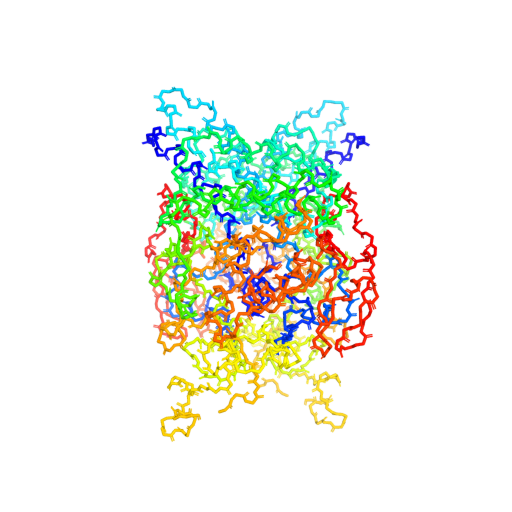20.58 187 ILE B N 1
ATOM 5090 C CA . ILE B 1 163 ? 97.094 12.479 33.036 1.00 20.38 187 ILE B CA 1
ATOM 5091 C C . ILE B 1 163 ? 97.077 11.553 31.834 1.00 17.97 187 ILE B C 1
ATOM 5092 O O . ILE B 1 163 ? 97.594 10.471 31.911 1.00 18.10 187 ILE B O 1
ATOM 5097 N N . ILE B 1 164 ? 96.544 12.007 30.703 1.00 17.64 188 ILE B N 1
ATOM 5098 C CA . ILE B 1 164 ? 96.264 11.111 29.592 1.00 16.27 188 ILE B CA 1
ATOM 5099 C C . ILE B 1 164 ? 97.565 10.459 29.066 1.00 18.06 188 ILE B C 1
ATOM 5100 O O . ILE B 1 164 ? 97.655 9.235 28.973 1.00 16.37 188 ILE B O 1
ATOM 5105 N N . ILE B 1 165 ? 98.567 11.276 28.730 1.00 18.95 189 ILE B N 1
ATOM 5106 C CA . ILE B 1 165 ? 99.773 10.727 28.114 1.00 19.55 189 ILE B CA 1
ATOM 5107 C C . ILE B 1 165 ? 100.569 9.877 29.115 1.00 19.15 189 ILE B C 1
ATOM 5108 O O . ILE B 1 165 ? 100.914 8.768 28.762 1.00 21.14 189 ILE B O 1
ATOM 5113 N N . PRO B 1 166 ? 100.838 10.362 30.361 1.00 21.70 190 PRO B N 1
ATOM 5114 C CA . PRO B 1 166 ? 101.567 9.465 31.279 1.00 21.59 190 PRO B CA 1
ATOM 5115 C C . PRO B 1 166 ? 100.862 8.161 31.616 1.00 20.42 190 PRO B C 1
ATOM 5116 O O . PRO B 1 166 ? 101.521 7.133 31.713 1.00 19.00 190 PRO B O 1
ATOM 5120 N N . ASP B 1 167 ? 99.547 8.195 31.762 1.00 16.66 191 ASP B N 1
ATOM 5121 C CA . ASP B 1 167 ? 98.790 6.943 32.003 1.00 18.31 191 ASP B CA 1
ATOM 5122 C C . ASP B 1 167 ? 99.010 5.924 30.875 1.00 19.24 191 ASP B C 1
ATOM 5123 O O . ASP B 1 167 ? 99.276 4.742 31.123 1.00 21.76 191 ASP B O 1
ATOM 5128 N N . LEU B 1 168 ? 98.945 6.400 29.636 1.00 18.90 192 LEU B N 1
ATOM 5129 C CA . LEU B 1 168 ? 99.087 5.523 28.469 1.00 18.99 192 LEU B CA 1
ATOM 5130 C C . LEU B 1 168 ? 100.536 5.060 28.275 1.00 19.71 192 LEU B C 1
ATOM 5131 O O . LEU B 1 168 ? 100.759 3.897 27.945 1.00 22.49 192 LEU B O 1
ATOM 5136 N N . LEU B 1 169 ? 101.512 5.934 28.526 1.00 20.09 193 LEU B N 1
ATOM 5137 C CA . LEU B 1 169 ? 102.945 5.515 28.434 1.00 20.99 193 LEU B CA 1
ATOM 5138 C C . LEU B 1 169 ? 103.267 4.459 29.480 1.00 20.38 193 LEU B C 1
ATOM 5139 O O . LEU B 1 169 ? 103.978 3.517 29.206 1.00 22.76 193 LEU B O 1
ATOM 5144 N N . GLU B 1 170 ? 102.727 4.610 30.687 1.00 20.13 194 GLU B N 1
ATOM 5145 C CA . GLU B 1 170 ? 102.856 3.591 31.710 1.00 21.29 194 GLU B CA 1
ATOM 5146 C C . GLU B 1 170 ? 102.115 2.296 31.283 1.00 23.46 194 GLU B C 1
ATOM 5147 O O . GLU B 1 170 ? 102.681 1.228 31.351 1.00 23.22 194 GLU B O 1
ATOM 5153 N N . ALA B 1 171 ? 100.859 2.386 30.846 1.00 19.66 195 ALA B N 1
ATOM 5154 C CA . ALA B 1 171 ? 100.137 1.185 30.367 1.00 21.29 195 ALA B CA 1
ATOM 5155 C C . ALA B 1 171 ? 100.888 0.459 29.223 1.00 24.01 195 ALA B C 1
ATOM 5156 O O . ALA B 1 171 ? 100.909 -0.773 29.143 1.00 25.92 195 ALA B O 1
ATOM 5158 N N . GLU B 1 172 ? 101.519 1.238 28.358 1.00 23.00 196 GLU B N 1
ATOM 5159 C CA . GLU B 1 172 ? 102.373 0.712 27.271 1.00 27.86 196 GLU B CA 1
ATOM 5160 C C . GLU B 1 172 ? 103.562 -0.146 27.731 1.00 28.52 196 GLU B C 1
ATOM 5161 O O . GLU B 1 172 ? 103.955 -1.106 27.053 1.00 29.21 196 GLU B O 1
ATOM 5167 N N . GLN B 1 173 ? 104.116 0.180 28.897 1.00 26.22 197 GLN B N 1
ATOM 5168 C CA . GLN B 1 173 ? 105.260 -0.569 29.449 1.00 31.54 197 GLN B CA 1
ATOM 5169 C C . GLN B 1 173 ? 104.845 -1.708 30.368 1.00 31.40 197 GLN B C 1
ATOM 5170 O O . GLN B 1 173 ? 105.692 -2.353 30.964 1.00 37.30 197 GLN B O 1
ATOM 5176 N N . SER B 1 174 ? 103.562 -2.013 30.428 1.00 29.96 198 SER B N 1
ATOM 5177 C CA . SER B 1 174 ? 103.044 -2.990 31.371 1.00 30.49 198 SER B CA 1
ATOM 5178 C C . SER B 1 174 ? 103.016 -4.426 30.803 1.00 31.06 198 SER B C 1
ATOM 5179 O O . SER B 1 174 ? 103.307 -4.648 29.638 1.00 28.98 198 SER B O 1
ATOM 5182 N N . ASP B 1 175 ? 102.569 -5.377 31.623 1.00 34.85 199 ASP B N 1
ATOM 5183 C CA . ASP B 1 175 ? 102.413 -6.763 31.201 1.00 38.66 199 ASP B CA 1
ATOM 5184 C C . ASP B 1 175 ? 101.083 -7.077 30.457 1.00 38.41 199 ASP B C 1
ATOM 5185 O O . ASP B 1 175 ? 100.800 -8.246 30.220 1.00 37.55 199 ASP B O 1
ATOM 5190 N N . LEU B 1 176 ? 100.291 -6.078 30.041 1.00 36.39 200 LEU B N 1
ATOM 5191 C CA . LEU B 1 176 ? 99.064 -6.345 29.244 1.00 34.16 200 LEU B CA 1
ATOM 5192 C C . LEU B 1 176 ? 99.285 -7.181 28.010 1.00 35.51 200 LEU B C 1
ATOM 5193 O O . LEU B 1 176 ? 100.269 -6.967 27.312 1.00 39.09 200 LEU B O 1
ATOM 5198 N N . ALA B 1 177 ? 98.325 -8.072 27.712 1.00 33.32 201 ALA B N 1
ATOM 5199 C CA . ALA B 1 177 ? 98.317 -8.895 26.502 1.00 33.80 201 ALA B CA 1
ATOM 5200 C C . ALA B 1 177 ? 98.038 -8.008 25.296 1.00 35.88 201 ALA B C 1
ATOM 5201 O O . ALA B 1 177 ? 97.365 -6.968 25.459 1.00 30.30 201 ALA B O 1
ATOM 5203 N N . PHE B 1 178 ? 98.523 -8.378 24.101 1.00 34.68 202 PHE B N 1
ATOM 5204 C CA . PHE B 1 178 ? 98.365 -7.471 22.953 1.00 33.92 202 PHE B CA 1
ATOM 5205 C C . PHE B 1 178 ? 96.956 -7.361 22.461 1.00 35.24 202 PHE B C 1
ATOM 5206 O O . PHE B 1 178 ? 96.525 -6.294 22.000 1.00 36.87 202 PHE B O 1
ATOM 5214 N N . SER B 1 179 ? 96.239 -8.476 22.490 1.00 37.24 203 SER B N 1
ATOM 5215 C CA . SER B 1 179 ? 94.832 -8.461 22.143 1.00 35.05 203 SER B CA 1
ATOM 5216 C C . SER B 1 179 ? 94.050 -9.241 23.179 1.00 31.59 203 SER B C 1
ATOM 5217 O O . SER B 1 179 ? 94.605 -9.961 24.009 1.00 28.08 203 SER B O 1
ATOM 5220 N N . ASP B 1 180 ? 92.748 -9.048 23.139 1.00 27.47 204 ASP B N 1
ATOM 5221 C CA . ASP B 1 180 ? 91.864 -9.757 24.020 1.00 28.47 204 ASP B CA 1
ATOM 5222 C C . ASP B 1 180 ? 90.561 -9.771 23.265 1.00 28.72 204 ASP B C 1
ATOM 5223 O O . ASP B 1 180 ? 90.061 -8.698 22.898 1.00 28.27 204 ASP B O 1
ATOM 5228 N N . HIS B 1 181 ? 90.038 -10.973 23.024 1.00 28.61 205 HIS B N 1
ATOM 5229 C CA A HIS B 1 181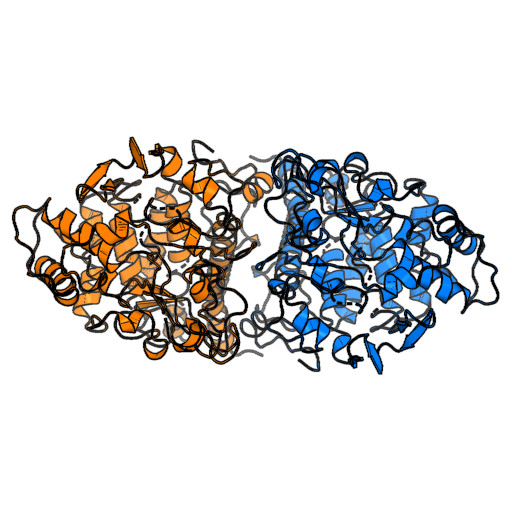 ? 88.808 -11.215 22.255 0.50 31.02 205 HIS B CA 1
ATOM 5230 C CA B HIS B 1 181 ? 88.813 -11.106 22.245 0.50 29.78 205 HIS B CA 1
ATOM 5231 C C . HIS B 1 181 ? 87.620 -11.418 23.181 1.00 29.76 205 HIS B C 1
ATOM 5232 O O . HIS B 1 181 ? 86.583 -11.940 22.762 1.00 32.12 205 HIS B O 1
ATOM 5245 N N . THR B 1 182 ? 87.763 -11.011 24.452 1.00 26.40 206 THR B N 1
ATOM 5246 C CA . THR B 1 182 ? 86.705 -11.143 25.457 1.00 24.03 206 THR B CA 1
ATOM 5247 C C . THR B 1 182 ? 86.124 -9.786 25.883 1.00 25.80 206 THR B C 1
ATOM 5248 O O . THR B 1 182 ? 85.132 -9.771 26.565 1.00 23.97 206 THR B O 1
ATOM 5252 N N . GLY B 1 183 ? 86.727 -8.653 25.485 1.00 22.85 207 GLY B N 1
ATOM 5253 C CA . GLY B 1 183 ? 86.257 -7.337 25.902 1.00 23.25 207 GLY B CA 1
ATOM 5254 C C . GLY B 1 183 ? 87.168 -6.594 26.878 1.00 23.54 207 GLY B C 1
ATOM 5255 O O . GLY B 1 183 ? 86.948 -5.426 27.152 1.00 25.81 207 GLY B O 1
ATOM 5256 N N . ARG B 1 184 ? 88.218 -7.238 27.392 1.00 19.69 208 ARG B N 1
ATOM 5257 C CA . ARG B 1 184 ? 89.124 -6.534 28.298 1.00 19.02 208 ARG B CA 1
ATOM 5258 C C . ARG B 1 184 ? 90.057 -5.590 27.538 1.00 19.73 208 ARG B C 1
ATOM 5259 O O . ARG B 1 184 ? 90.322 -5.768 26.330 1.00 17.39 208 ARG B O 1
ATOM 5267 N N . VAL B 1 185 ? 90.563 -4.592 28.264 1.00 17.15 209 VAL B N 1
ATOM 5268 C CA . VAL B 1 185 ? 91.619 -3.731 27.768 1.00 17.08 209 VAL B CA 1
ATOM 5269 C C . VAL B 1 185 ? 92.832 -4.580 27.374 1.00 16.06 209 VAL B C 1
ATOM 5270 O O . VAL B 1 185 ? 93.179 -5.535 28.067 1.00 19.74 209 VAL B O 1
ATOM 5274 N N . SER B 1 186 ? 93.425 -4.241 26.240 1.00 17.39 210 SER B N 1
ATOM 5275 C CA . SER B 1 186 ? 94.611 -4.921 25.697 1.00 21.74 210 SER B CA 1
ATOM 5276 C C . SER B 1 186 ? 95.640 -3.880 25.281 1.00 19.81 210 SER B C 1
ATOM 5277 O O . SER B 1 186 ? 95.328 -2.705 25.199 1.00 18.40 210 SER B O 1
ATOM 5288 N N . GLY B 1 188 ? 96.663 -3.524 22.314 1.00 21.38 212 GLY B N 1
ATOM 5289 C CA . GLY B 1 188 ? 96.068 -3.016 21.118 1.00 18.87 212 GLY B CA 1
ATOM 5290 C C . GLY B 1 188 ? 95.219 -1.771 21.361 1.00 18.37 212 GLY B C 1
ATOM 5291 O O . GLY B 1 188 ? 95.347 -0.790 20.634 1.00 19.21 212 GLY B O 1
ATOM 5292 N N . ALA B 1 189 ? 94.386 -1.825 22.389 1.00 16.50 213 ALA B N 1
ATOM 5293 C CA . ALA B 1 189 ? 93.561 -0.702 22.821 1.00 18.73 213 ALA B CA 1
ATOM 5294 C C . ALA B 1 189 ? 94.414 0.470 23.272 1.00 19.27 213 ALA B C 1
ATOM 5295 O O . ALA B 1 189 ? 94.174 1.606 22.884 1.00 17.89 213 ALA B O 1
ATOM 5297 N N . VAL B 1 190 ? 95.402 0.177 24.108 1.00 17.25 214 VAL B N 1
ATOM 5298 C CA . VAL B 1 190 ? 96.334 1.180 24.587 1.00 17.52 214 VAL B CA 1
ATOM 5299 C C . VAL B 1 190 ? 97.014 1.910 23.418 1.00 16.93 214 VAL B C 1
ATOM 5300 O O . VAL B 1 190 ? 97.092 3.127 23.440 1.00 16.73 214 VAL B O 1
ATOM 5304 N N . LYS B 1 191 ? 97.524 1.165 22.426 1.00 18.61 215 LYS B N 1
ATOM 5305 C CA . LYS B 1 191 ? 98.154 1.755 21.247 1.00 20.13 215 LYS B CA 1
ATOM 5306 C C . LYS B 1 191 ? 97.191 2.530 20.341 1.00 20.23 215 LYS B C 1
ATOM 5307 O O . LYS B 1 191 ? 97.556 3.597 19.809 1.00 21.88 215 LYS B O 1
ATOM 5313 N N . ALA B 1 192 ? 95.983 1.999 20.128 1.00 19.77 216 ALA B N 1
ATOM 5314 C CA . ALA B 1 192 ? 94.962 2.690 19.327 1.00 18.89 216 ALA B CA 1
ATOM 5315 C C . ALA B 1 192 ? 94.633 4.050 19.965 1.00 18.33 216 ALA B C 1
ATOM 5316 O O . ALA B 1 192 ? 94.612 5.076 19.302 1.00 17.60 216 ALA B O 1
ATOM 5318 N N . LEU B 1 193 ? 94.414 4.042 21.273 1.00 18.16 217 LEU B N 1
ATOM 5319 C CA . LEU B 1 193 ? 94.029 5.279 21.986 1.00 16.96 217 LEU B CA 1
ATOM 5320 C C . LEU B 1 193 ? 95.191 6.243 21.984 1.00 17.84 217 LEU B C 1
ATOM 5321 O O . LEU B 1 193 ? 95.001 7.420 21.713 1.00 17.70 217 LEU B O 1
ATOM 5326 N N . LEU B 1 194 ? 96.406 5.752 22.246 1.00 18.19 218 LEU B N 1
ATOM 5327 C CA . LEU B 1 194 ? 97.547 6.630 22.272 1.00 19.17 218 LEU B CA 1
ATOM 5328 C C . LEU B 1 194 ? 97.847 7.213 20.880 1.00 19.15 218 LEU B C 1
ATOM 5329 O O . LEU B 1 194 ? 98.262 8.374 20.757 1.00 17.65 218 LEU B O 1
ATOM 5334 N N . ALA B 1 195 ? 97.635 6.428 19.825 1.00 20.30 219 ALA B N 1
ATOM 5335 C CA . ALA B 1 195 ? 97.775 6.971 18.456 1.00 20.46 219 ALA B CA 1
ATOM 5336 C C . ALA B 1 195 ? 96.811 8.147 18.250 1.00 19.40 219 ALA B C 1
ATOM 5337 O O . ALA B 1 195 ? 97.182 9.163 17.656 1.00 21.07 219 ALA B O 1
ATOM 5339 N N . ASP B 1 196 ? 95.581 7.978 18.725 1.00 18.90 220 ASP B N 1
ATOM 5340 C CA . ASP B 1 196 ? 94.543 9.002 18.609 1.00 20.67 220 ASP B CA 1
ATOM 5341 C C . ASP B 1 196 ? 94.882 10.249 19.466 1.00 17.91 220 ASP B C 1
ATOM 5342 O O . ASP B 1 196 ? 94.753 11.372 18.992 1.00 20.46 220 ASP B O 1
ATOM 5347 N N . VAL B 1 197 ? 95.316 10.020 20.703 1.00 17.49 221 VAL B N 1
ATOM 5348 C CA . VAL B 1 197 ? 95.768 11.082 21.601 1.00 17.85 221 VAL B CA 1
ATOM 5349 C C . VAL B 1 197 ? 96.881 11.940 20.988 1.00 18.64 221 VAL B C 1
ATOM 5350 O O . VAL B 1 197 ? 96.796 13.183 20.944 1.00 19.18 221 VAL B O 1
ATOM 5354 N N . TYR B 1 198 ? 97.934 11.289 20.514 1.00 17.50 222 TYR B N 1
ATOM 5355 C CA . TYR B 1 198 ? 99.037 12.046 19.889 1.00 19.30 222 TYR B CA 1
ATOM 5356 C C . TYR B 1 198 ? 98.643 12.761 18.577 1.00 19.85 222 TYR B C 1
ATOM 5357 O O . TYR B 1 198 ? 99.046 13.905 18.352 1.00 23.05 222 TYR B O 1
ATOM 5366 N N . LEU B 1 199 ? 97.855 12.095 17.728 1.00 20.15 223 LEU B N 1
ATOM 5367 C CA . LEU B 1 199 ? 97.340 12.695 16.501 1.00 20.53 223 LEU B CA 1
ATOM 5368 C C . LEU B 1 199 ? 96.492 13.948 16.813 1.00 21.23 223 LEU B C 1
ATOM 5369 O O . LEU B 1 199 ? 96.631 14.986 16.169 1.00 19.55 223 LEU B O 1
ATOM 5374 N N . THR B 1 200 ? 95.651 13.835 17.831 1.00 20.44 224 THR B N 1
ATOM 5375 C CA . THR B 1 200 ? 94.789 14.929 18.241 1.00 19.96 224 THR B CA 1
ATOM 5376 C C . THR B 1 200 ? 95.594 16.074 18.840 1.00 21.43 224 THR B C 1
ATOM 5377 O O . THR B 1 200 ? 95.342 17.227 18.517 1.00 21.05 224 THR B O 1
ATOM 5381 N N . TYR B 1 201 ? 96.557 15.746 19.698 1.00 20.58 225 TYR B N 1
ATOM 5382 C CA . TYR B 1 201 ? 97.524 16.741 20.232 1.00 22.02 225 TYR B CA 1
ATOM 5383 C C . TYR B 1 201 ? 98.242 17.523 19.123 1.00 23.23 225 TYR B C 1
ATOM 5384 O O . TYR B 1 201 ? 98.498 18.736 19.244 1.00 25.18 225 TYR B O 1
ATOM 5393 N N . ALA B 1 202 ? 98.602 16.834 18.047 1.00 27.05 226 ALA B N 1
ATOM 5394 C CA . ALA B 1 202 ? 99.253 17.497 16.897 1.00 26.63 226 ALA B CA 1
ATOM 5395 C C . ALA B 1 202 ? 98.270 18.471 16.204 1.00 27.02 226 ALA B C 1
ATOM 5396 O O . ALA B 1 202 ? 98.677 19.498 15.672 1.00 26.21 226 ALA B O 1
ATOM 5398 N N . GLY B 1 203 ? 96.976 18.151 16.238 1.00 23.82 227 GLY B N 1
ATOM 5399 C CA . GLY B 1 203 ? 95.935 19.031 15.670 1.00 23.02 227 GLY B CA 1
ATOM 5400 C C . GLY B 1 203 ? 95.399 20.030 16.669 1.00 23.82 227 GLY B C 1
ATOM 5401 O O . GLY B 1 203 ? 96.054 20.352 17.650 1.00 23.51 227 GLY B O 1
ATOM 5402 N N . TYR B 1 204 ? 94.173 20.502 16.434 1.00 23.63 228 TYR B N 1
ATOM 5403 C CA . TYR B 1 204 ? 93.583 21.520 17.276 1.00 23.22 228 TYR B CA 1
ATOM 5404 C C . TYR B 1 204 ? 92.877 20.879 18.479 1.00 23.92 228 TYR B C 1
ATOM 5405 O O . TYR B 1 204 ? 92.326 19.753 18.363 1.00 22.67 228 TYR B O 1
ATOM 5414 N N . PRO B 1 205 ? 92.863 21.586 19.628 1.00 22.78 229 PRO B N 1
ATOM 5415 C CA . PRO B 1 205 ? 93.378 22.944 19.859 1.00 23.43 229 PRO B CA 1
ATOM 5416 C C . PRO B 1 205 ? 94.868 23.101 20.188 1.00 25.72 229 PRO B C 1
ATOM 5417 O O . PRO B 1 205 ? 95.365 24.224 20.120 1.00 22.46 229 PRO B O 1
ATOM 5421 N N . LEU B 1 206 ? 95.562 22.031 20.577 1.00 22.48 230 LEU B N 1
ATOM 5422 C CA . LEU B 1 206 ? 96.933 22.162 21.080 1.00 25.64 230 LEU B CA 1
ATOM 5423 C C . LEU B 1 206 ? 98.047 22.476 20.068 1.00 26.22 230 LEU B C 1
ATOM 5424 O O . LEU B 1 206 ? 98.975 23.197 20.412 1.00 28.33 230 LEU B O 1
ATOM 5429 N N . GLN B 1 207 ? 97.964 21.935 18.854 1.00 23.98 231 GLN B N 1
ATOM 5430 C CA . GLN B 1 207 ? 98.955 22.136 17.797 1.00 26.87 231 GLN B CA 1
ATOM 5431 C C . GLN B 1 207 ? 100.367 21.854 18.313 1.00 29.35 231 GLN B C 1
ATOM 5432 O O . GLN B 1 207 ? 101.232 22.718 18.268 1.00 27.57 231 GLN B O 1
ATOM 5438 N N . GLY B 1 208 ? 100.570 20.655 18.844 1.00 26.94 232 GLY B N 1
ATOM 5439 C CA . GLY B 1 208 ? 101.789 20.352 19.597 1.00 30.09 232 GLY B CA 1
ATOM 5440 C C . GLY B 1 208 ? 103.104 20.261 18.834 1.00 34.42 232 GLY B C 1
ATOM 5441 O O . GLY B 1 208 ? 104.185 20.455 19.422 1.00 37.37 232 GLY B O 1
ATOM 5442 N N . GLY B 1 209 ? 103.018 19.933 17.558 1.00 34.06 233 GLY B N 1
ATOM 5443 C CA . GLY B 1 209 ? 104.201 19.799 16.701 1.00 36.89 233 GLY B CA 1
ATOM 5444 C C . GLY B 1 209 ? 104.136 18.579 15.795 1.00 38.15 233 GLY B C 1
ATOM 5445 O O . GLY B 1 209 ? 103.356 17.618 16.036 1.00 34.55 233 GLY B O 1
ATOM 5446 N N . LYS B 1 210 ? 104.988 18.612 14.768 1.00 35.68 234 LYS B N 1
ATOM 5447 C CA . LYS B 1 210 ? 105.230 17.482 13.883 1.00 33.87 234 LYS B CA 1
ATOM 5448 C C . LYS B 1 210 ? 105.624 16.235 14.670 1.00 30.99 234 LYS B C 1
ATOM 5449 O O . LYS B 1 210 ? 105.271 15.120 14.285 1.00 29.84 234 LYS B O 1
ATOM 5451 N N . SER B 1 211 ? 106.374 16.406 15.762 1.00 32.98 235 SER B N 1
ATOM 5452 C CA . SER B 1 211 ? 106.857 15.242 16.513 1.00 34.03 235 SER B CA 1
ATOM 5453 C C . SER B 1 211 ? 105.697 14.408 17.127 1.00 32.32 235 SER B C 1
ATOM 5454 O O . SER B 1 211 ? 105.829 13.181 17.262 1.00 33.53 235 SER B O 1
ATOM 5457 N N . TYR B 1 212 ? 104.562 15.055 17.426 1.00 27.29 236 TYR B N 1
ATOM 5458 C CA . TYR B 1 212 ? 103.354 14.357 17.881 1.00 26.48 236 TYR B CA 1
ATOM 5459 C C . TYR B 1 212 ? 102.737 13.460 16.800 1.00 23.60 236 TYR B C 1
ATOM 5460 O O . TYR B 1 212 ? 102.242 12.376 17.110 1.00 23.83 236 TYR B O 1
ATOM 5469 N N . TYR B 1 213 ? 102.794 13.872 15.536 1.00 26.11 237 TYR B N 1
ATOM 5470 C CA . TYR B 1 213 ? 102.365 12.987 14.444 1.00 24.22 237 TYR B CA 1
ATOM 5471 C C . TYR B 1 213 ? 103.273 11.754 14.360 1.00 24.75 237 TYR B C 1
ATOM 5472 O O . TYR B 1 213 ? 102.792 10.641 14.149 1.00 23.76 237 TYR B O 1
ATOM 5481 N N . ALA B 1 214 ? 104.589 11.958 14.526 1.00 27.81 238 ALA B N 1
ATOM 5482 C CA . ALA B 1 214 ? 105.534 10.864 14.425 1.00 24.92 238 ALA B CA 1
ATOM 5483 C C . ALA B 1 214 ? 105.302 9.861 15.558 1.00 27.50 238 ALA B C 1
ATOM 5484 O O . ALA B 1 214 ? 105.314 8.647 15.317 1.00 29.49 238 ALA B O 1
ATOM 5486 N N . GLU B 1 215 ? 105.022 10.358 16.764 1.00 24.94 239 GLU B N 1
ATOM 5487 C CA . GLU B 1 215 ? 104.723 9.484 17.895 1.00 23.23 239 GLU B CA 1
ATOM 5488 C C . GLU B 1 215 ? 103.376 8.782 17.724 1.00 19.03 239 GLU B C 1
ATOM 5489 O O . GLU B 1 215 ? 103.259 7.645 18.129 1.00 19.53 239 GLU B O 1
ATOM 5495 N N . SER B 1 216 ? 102.381 9.432 17.114 1.00 20.14 240 SER B N 1
ATOM 5496 C CA . SER B 1 216 ? 101.091 8.726 16.765 1.00 21.04 240 SER B CA 1
ATOM 5497 C C . SER B 1 216 ? 101.348 7.554 15.823 1.00 19.42 240 SER B C 1
ATOM 5498 O O . SER B 1 216 ? 100.904 6.417 16.059 1.00 19.28 240 SER B O 1
ATOM 5501 N N . ALA B 1 217 ? 102.046 7.840 14.739 1.00 21.83 241 ALA B N 1
ATOM 5502 C CA . ALA B 1 217 ? 102.302 6.852 13.699 1.00 22.31 241 ALA B CA 1
ATOM 5503 C C . ALA B 1 217 ? 103.029 5.628 14.233 1.00 25.14 241 ALA B C 1
ATOM 5504 O O . ALA B 1 217 ? 102.712 4.532 13.788 1.00 26.13 241 ALA B O 1
ATOM 5506 N N . LYS B 1 218 ? 103.962 5.798 15.185 1.00 26.64 242 LYS B N 1
ATOM 5507 C CA A LYS B 1 218 ? 104.662 4.663 15.809 0.50 27.25 242 LYS B CA 1
ATOM 5508 C CA B LYS B 1 218 ? 104.664 4.659 15.797 0.50 27.27 242 LYS B CA 1
ATOM 5509 C C . LYS B 1 218 ? 103.686 3.671 16.432 1.00 25.96 242 LYS B C 1
ATOM 5510 O O . LYS B 1 218 ? 103.872 2.462 16.325 1.00 24.19 242 LYS B O 1
ATOM 5521 N N . ARG B 1 219 ? 102.649 4.181 17.095 1.00 23.51 243 ARG B N 1
ATOM 5522 C CA . ARG B 1 219 ? 101.691 3.303 17.780 1.00 22.05 243 ARG B CA 1
ATOM 5523 C C . ARG B 1 219 ? 100.762 2.586 16.820 1.00 21.05 243 ARG B C 1
ATOM 5524 O O . ARG B 1 219 ? 100.528 1.407 16.971 1.00 20.71 243 ARG B O 1
ATOM 5532 N N . SER B 1 220 ? 100.234 3.293 15.837 1.00 22.21 244 SER B N 1
ATOM 5533 C CA . SER B 1 220 ? 99.321 2.652 14.886 1.00 22.53 244 SER B CA 1
ATOM 5534 C C . SER B 1 220 ? 100.081 1.619 14.055 1.00 22.27 244 SER B C 1
ATOM 5535 O O . SER B 1 220 ? 99.560 0.536 13.775 1.00 22.06 244 SER B O 1
ATOM 5538 N N . LEU B 1 221 ? 101.329 1.915 13.714 1.00 22.76 245 LEU B N 1
ATOM 5539 C CA . LEU B 1 221 ? 102.179 0.913 13.004 1.00 24.31 245 LEU B CA 1
ATOM 5540 C C . LEU B 1 221 ? 102.438 -0.355 13.847 1.00 25.30 245 LEU B C 1
ATOM 5541 O O . LEU B 1 221 ? 102.465 -1.470 13.312 1.00 27.52 245 LEU B O 1
ATOM 5546 N N . GLU B 1 222 ? 102.575 -0.195 15.171 1.00 25.34 246 GLU B N 1
ATOM 5547 C CA . GLU B 1 222 ? 102.743 -1.340 16.067 1.00 26.09 246 GLU B CA 1
ATOM 5548 C C . GLU B 1 222 ? 101.504 -2.234 16.048 1.00 25.16 246 GLU B C 1
ATOM 5549 O O . GLU B 1 222 ? 101.618 -3.459 16.071 1.00 23.24 246 GLU B O 1
ATOM 5555 N N . VAL B 1 223 ? 100.315 -1.630 16.001 1.00 25.14 247 VAL B N 1
ATOM 5556 C CA . VAL B 1 223 ? 99.079 -2.409 15.832 1.00 22.90 247 VAL B CA 1
ATOM 5557 C C . VAL B 1 223 ? 99.055 -3.157 14.481 1.00 24.52 247 VAL B C 1
ATOM 5558 O O . VAL B 1 223 ? 98.733 -4.343 14.440 1.00 24.30 247 VAL B O 1
ATOM 5562 N N . ILE B 1 224 ? 99.439 -2.473 13.395 1.00 23.91 248 ILE B N 1
ATOM 5563 C CA . ILE B 1 224 ? 99.553 -3.091 12.085 1.00 24.56 248 ILE B CA 1
ATOM 5564 C C . ILE B 1 224 ? 100.535 -4.268 12.117 1.00 27.29 248 ILE B C 1
ATOM 5565 O O . ILE B 1 224 ? 100.182 -5.368 11.678 1.00 25.75 248 ILE B O 1
ATOM 5570 N N . LYS B 1 225 ? 101.752 -4.052 12.647 1.00 27.37 249 LYS B N 1
ATOM 5571 C CA . LYS B 1 225 ? 102.798 -5.086 12.582 1.00 28.82 249 LYS B CA 1
ATOM 5572 C C . LYS B 1 225 ? 102.533 -6.269 13.516 1.00 28.92 249 LYS B C 1
ATOM 5573 O O . LYS B 1 225 ? 103.107 -7.328 13.337 1.00 28.30 249 LYS B O 1
ATOM 5579 N N . SER B 1 226 ? 101.696 -6.074 14.524 1.00 26.64 250 SER B N 1
ATOM 5580 C CA . SER B 1 226 ? 101.288 -7.130 15.436 1.00 30.41 250 SER B CA 1
ATOM 5581 C C . SER B 1 226 ? 100.566 -8.291 14.751 1.00 31.04 250 SER B C 1
ATOM 5582 O O . SER B 1 226 ? 100.621 -9.396 15.267 1.00 29.03 250 SER B O 1
ATOM 5585 N N . ASN B 1 227 ? 99.861 -8.026 13.639 1.00 30.67 251 ASN B N 1
ATOM 5586 C CA . ASN B 1 227 ? 99.067 -9.047 12.927 1.00 31.52 251 ASN B CA 1
ATOM 5587 C C . ASN B 1 227 ? 97.966 -9.638 13.804 1.00 30.77 251 ASN B C 1
ATOM 5588 O O . ASN B 1 227 ? 97.474 -10.732 13.523 1.00 33.08 251 ASN B O 1
ATOM 5593 N N . GLU B 1 228 ? 97.594 -8.944 14.875 1.00 28.15 252 GLU B N 1
ATOM 5594 C CA . GLU B 1 228 ? 96.541 -9.424 15.772 1.00 30.54 252 GLU B CA 1
ATOM 5595 C C . GLU B 1 228 ? 95.136 -9.066 15.295 1.00 28.99 252 GLU B C 1
ATOM 5596 O O . GLU B 1 228 ? 94.152 -9.598 15.811 1.00 27.55 252 GLU B O 1
ATOM 5602 N N . TYR B 1 229 ? 95.050 -8.112 14.377 1.00 28.27 253 TYR B N 1
ATOM 5603 C CA . TYR B 1 229 ? 93.786 -7.618 13.848 1.00 26.69 253 TYR B CA 1
ATOM 5604 C C . TYR B 1 229 ? 93.824 -7.713 12.321 1.00 27.65 253 TYR B C 1
ATOM 5605 O O . TYR B 1 229 ? 94.882 -7.548 11.717 1.00 27.57 253 TYR B O 1
ATOM 5614 N N . THR B 1 230 ? 92.655 -7.972 11.723 1.00 28.82 254 THR B N 1
ATOM 5615 C CA A THR B 1 230 ? 92.484 -8.084 10.273 0.50 28.04 254 THR B CA 1
ATOM 5616 C CA B THR B 1 230 ? 92.509 -8.047 10.273 0.50 30.50 254 THR B CA 1
ATOM 5617 C C . THR B 1 230 ? 91.252 -7.285 9.851 1.00 28.59 254 THR B C 1
ATOM 5618 O O . THR B 1 230 ? 90.288 -7.168 10.617 1.00 28.15 254 THR B O 1
ATOM 5625 N N . LEU B 1 231 ? 91.286 -6.742 8.641 1.00 26.11 255 LEU B N 1
ATOM 5626 C CA . LEU B 1 231 ? 90.172 -5.972 8.098 1.00 26.59 255 LEU B CA 1
ATOM 5627 C C . LEU B 1 231 ? 89.017 -6.932 7.797 1.00 23.70 255 LEU B C 1
ATOM 5628 O O . LEU B 1 231 ? 89.243 -8.032 7.316 1.00 23.15 255 LEU B O 1
ATOM 5633 N N . PHE B 1 232 ? 87.790 -6.517 8.085 1.00 20.61 256 PHE B N 1
ATOM 5634 C CA . PHE B 1 232 ? 86.614 -7.255 7.594 1.00 22.83 256 PHE B CA 1
ATOM 5635 C C . PHE B 1 232 ? 86.565 -7.193 6.059 1.00 25.13 256 PHE B C 1
ATOM 5636 O O . PHE B 1 232 ? 86.956 -6.177 5.446 1.00 24.32 256 PHE B O 1
ATOM 5644 N N . THR B 1 233 ? 86.090 -8.262 5.436 1.00 25.30 257 THR B N 1
ATOM 5645 C CA . THR B 1 233 ? 85.970 -8.257 3.968 1.00 28.82 257 THR B CA 1
ATOM 5646 C C . THR B 1 233 ? 84.645 -7.674 3.569 1.00 30.68 257 THR B C 1
ATOM 5647 O O . THR B 1 233 ? 84.496 -7.217 2.466 1.00 31.35 257 THR B O 1
ATOM 5651 N N . ASP B 1 234 ? 83.661 -7.714 4.456 1.00 33.86 258 ASP B N 1
ATOM 5652 C CA . ASP B 1 234 ? 82.407 -7.022 4.173 1.00 36.70 258 ASP B CA 1
ATOM 5653 C C . ASP B 1 234 ? 81.769 -6.358 5.409 1.00 33.22 258 ASP B C 1
ATOM 5654 O O . ASP B 1 234 ? 81.983 -6.765 6.566 1.00 35.00 258 ASP B O 1
ATOM 5659 N N . TYR B 1 235 ? 80.927 -5.381 5.109 1.00 24.50 259 TYR B N 1
ATOM 5660 C CA . TYR B 1 235 ? 80.358 -4.462 6.097 1.00 22.28 259 TYR B CA 1
ATOM 5661 C C . TYR B 1 235 ? 79.420 -5.110 7.104 1.00 23.23 259 TYR B C 1
ATOM 5662 O O . TYR B 1 235 ? 79.212 -4.569 8.216 1.00 20.80 259 TYR B O 1
ATOM 5671 N N . GLU B 1 236 ? 78.895 -6.282 6.744 1.00 22.47 260 GLU B N 1
ATOM 5672 C CA . GLU B 1 236 ? 77.961 -6.997 7.630 1.00 22.87 260 GLU B CA 1
ATOM 5673 C C . GLU B 1 236 ? 78.549 -7.328 9.003 1.00 22.10 260 GLU B C 1
ATOM 5674 O O . GLU B 1 236 ? 77.805 -7.433 9.978 1.00 19.24 260 GLU B O 1
ATOM 5680 N N . SER B 1 237 ? 79.872 -7.491 9.098 1.00 21.01 261 SER B N 1
ATOM 5681 C CA . SER B 1 237 ? 80.494 -7.792 10.392 1.00 21.67 261 SER B CA 1
ATOM 5682 C C . SER B 1 237 ? 80.261 -6.696 11.423 1.00 22.48 261 SER B C 1
ATOM 5683 O O . SER B 1 237 ? 80.276 -6.975 12.628 1.00 20.89 261 SER B O 1
ATOM 5686 N N . LEU B 1 238 ? 80.007 -5.462 10.962 1.00 20.19 262 LEU B N 1
ATOM 5687 C CA . LEU B 1 238 ? 79.771 -4.356 11.865 1.00 18.51 262 LEU B CA 1
ATOM 5688 C C . LEU B 1 238 ? 78.427 -4.446 12.582 1.00 18.13 262 LEU B C 1
ATOM 5689 O O . LEU B 1 238 ?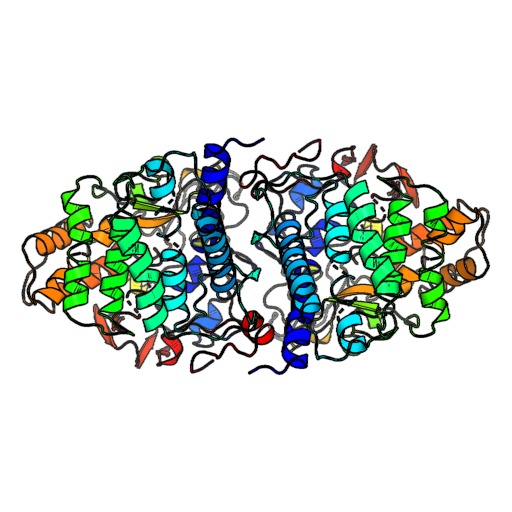 78.186 -3.710 13.540 1.00 19.61 262 LEU B O 1
ATOM 5694 N N . ARG B 1 239 ? 77.536 -5.333 12.114 1.00 18.29 263 ARG B N 1
ATOM 5695 C CA . ARG B 1 239 ? 76.222 -5.481 12.731 1.00 19.20 263 ARG B CA 1
ATOM 5696 C C . ARG B 1 239 ? 75.908 -6.944 13.085 1.00 17.99 263 ARG B C 1
ATOM 5697 O O . ARG B 1 239 ? 74.749 -7.305 13.268 1.00 19.20 263 ARG B O 1
ATOM 5705 N N . LEU B 1 240 ? 76.953 -7.773 13.178 1.00 18.24 264 LEU B N 1
ATOM 5706 C CA . LEU B 1 240 ? 76.808 -9.178 13.537 1.00 18.90 264 LEU B CA 1
ATOM 5707 C C . LEU B 1 240 ? 77.315 -9.386 14.962 1.00 17.92 264 LEU B C 1
ATOM 5708 O O . LEU B 1 240 ? 78.508 -9.232 15.214 1.00 17.40 264 LEU B O 1
ATOM 5713 N N . PRO B 1 241 ? 76.414 -9.734 15.899 1.00 19.33 265 PRO B N 1
ATOM 5714 C CA . PRO B 1 241 ? 76.901 -10.025 17.263 1.00 19.99 265 PRO B CA 1
ATOM 5715 C C . PRO B 1 241 ? 78.011 -11.099 17.344 1.00 17.66 265 PRO B C 1
ATOM 5716 O O . PRO B 1 241 ? 78.909 -10.973 18.170 1.00 16.94 265 PRO B O 1
ATOM 5720 N N . SER B 1 242 ? 77.989 -12.096 16.469 1.00 16.97 266 SER B N 1
ATOM 5721 C CA . SER B 1 242 ? 79.046 -13.120 16.458 1.00 19.20 266 SER B CA 1
ATOM 5722 C C . SER B 1 242 ? 80.458 -12.541 16.298 1.00 19.28 266 SER B C 1
ATOM 5723 O O . SER B 1 242 ? 81.418 -13.199 16.676 1.00 20.94 266 SER B O 1
ATOM 5726 N N . GLN B 1 243 ? 80.583 -11.338 15.723 1.00 19.49 267 GLN B N 1
ATOM 5727 C CA . GLN B 1 243 ? 81.878 -10.725 15.491 1.00 18.60 267 GLN B CA 1
ATOM 5728 C C . GLN B 1 243 ? 82.364 -9.862 16.660 1.00 19.16 267 GLN B C 1
ATOM 5729 O O . GLN B 1 243 ? 83.463 -9.351 16.602 1.00 22.13 267 GLN B O 1
ATOM 5735 N N . ASN B 1 244 ? 81.566 -9.750 17.730 1.00 19.81 268 ASN B N 1
ATOM 5736 C CA . ASN B 1 244 ? 81.915 -8.969 18.913 1.00 18.39 268 ASN B CA 1
ATOM 5737 C C . ASN B 1 244 ? 83.340 -9.294 19.380 1.00 17.90 268 ASN B C 1
ATOM 5738 O O . ASN B 1 244 ? 83.701 -10.476 19.503 1.00 16.63 268 ASN B O 1
ATOM 5743 N N . ASN B 1 245 ? 84.132 -8.243 19.575 1.00 16.95 269 ASN B N 1
ATOM 5744 C CA . ASN B 1 245 ? 85.502 -8.328 20.091 1.00 19.48 269 ASN B CA 1
ATOM 5745 C C . ASN B 1 245 ? 86.509 -9.048 19.194 1.00 22.22 269 ASN B C 1
ATOM 5746 O O . ASN B 1 245 ? 87.594 -9.333 19.671 1.00 26.10 269 ASN B O 1
ATOM 5751 N N . LYS B 1 246 ? 86.159 -9.345 17.928 1.00 21.43 270 LYS B N 1
ATOM 5752 C CA . LYS B 1 246 ? 87.017 -10.092 16.992 1.00 22.97 270 LYS B CA 1
ATOM 5753 C C . LYS B 1 246 ? 87.269 -9.285 15.735 1.00 21.49 270 LYS B C 1
ATOM 5754 O O . LYS B 1 246 ? 86.645 -8.252 15.507 1.00 19.59 270 LYS B O 1
ATOM 5760 N N . GLY B 1 247 ? 88.136 -9.817 14.875 1.00 22.08 271 GLY B N 1
ATOM 5761 C CA . GLY B 1 247 ? 88.371 -9.229 13.577 1.00 22.92 271 GLY B CA 1
ATOM 5762 C C . GLY B 1 247 ? 89.017 -7.872 13.694 1.00 21.93 271 GLY B C 1
ATOM 5763 O O . GLY B 1 247 ? 90.184 -7.779 14.048 1.00 21.15 271 GLY B O 1
ATOM 5764 N N . GLU B 1 248 ? 88.269 -6.823 13.381 1.00 19.87 272 GLU B N 1
ATOM 5765 C CA . GLU B 1 248 ? 88.795 -5.466 13.491 1.00 19.95 272 GLU B CA 1
ATOM 5766 C C . GLU B 1 248 ? 88.676 -4.900 14.888 1.00 21.32 272 GLU B C 1
ATOM 5767 O O . GLU B 1 248 ? 89.366 -3.945 15.208 1.00 21.33 272 GLU B O 1
ATOM 5773 N N . PHE B 1 249 ? 87.778 -5.441 15.713 1.00 21.34 273 PHE B N 1
ATOM 5774 C CA . PHE B 1 249 ? 87.352 -4.722 16.926 1.00 17.65 273 PHE B CA 1
ATOM 5775 C C . PHE B 1 249 ? 88.470 -4.784 17.972 1.00 19.54 273 PHE B C 1
ATOM 5776 O O . PHE B 1 249 ? 89.026 -5.857 18.230 1.00 17.81 273 PHE B O 1
ATOM 5784 N N . ILE B 1 250 ? 88.871 -3.613 18.462 1.00 19.33 274 ILE B N 1
ATOM 5785 C CA . ILE B 1 250 ? 90.010 -3.488 19.406 1.00 19.34 274 ILE B CA 1
ATOM 5786 C C . ILE B 1 250 ? 89.492 -3.161 20.831 1.00 19.57 274 ILE B C 1
ATOM 5787 O O . ILE B 1 250 ? 89.929 -3.749 21.820 1.00 21.98 274 ILE B O 1
ATOM 5792 N N . TYR B 1 251 ? 88.556 -2.231 20.926 1.00 19.65 275 TYR B N 1
ATOM 5793 C CA . TYR B 1 251 ? 87.906 -1.918 22.177 1.00 17.98 275 TYR B CA 1
ATOM 5794 C C . TYR B 1 251 ? 86.456 -1.541 21.921 1.00 17.50 275 TYR B C 1
ATOM 5795 O O . TYR B 1 251 ? 86.161 -0.724 21.070 1.00 19.02 275 TYR B O 1
ATOM 5804 N N . GLN B 1 252 ? 85.539 -2.176 22.644 1.00 18.38 276 GLN B N 1
ATOM 5805 C CA . GLN B 1 252 ? 84.131 -1.918 22.474 1.00 16.99 276 GLN B CA 1
ATOM 5806 C C . GLN B 1 252 ? 83.377 -1.819 23.791 1.00 19.39 276 GLN B C 1
ATOM 5807 O O . GLN B 1 252 ? 83.810 -2.361 24.810 1.00 19.59 276 GLN B O 1
ATOM 5813 N N . VAL B 1 253 ? 82.241 -1.146 23.724 1.00 17.47 277 VAL B N 1
ATOM 5814 C CA . VAL B 1 253 ? 81.185 -1.201 24.738 1.00 17.85 277 VAL B CA 1
ATOM 5815 C C . VAL B 1 253 ? 80.495 -2.567 24.564 1.00 20.08 277 VAL B C 1
ATOM 5816 O O . VAL B 1 253 ? 80.135 -2.946 23.422 1.00 20.23 277 VAL B O 1
ATOM 5820 N N . GLN B 1 254 ? 80.348 -3.291 25.675 1.00 19.05 278 GLN B N 1
ATOM 5821 C CA . GLN B 1 254 ? 79.861 -4.681 25.680 1.00 17.89 278 GLN B CA 1
ATOM 5822 C C . GLN B 1 254 ? 78.360 -4.740 25.885 1.00 18.94 278 GLN B C 1
ATOM 5823 O O . GLN B 1 254 ? 77.822 -4.154 26.827 1.00 18.52 278 GLN B O 1
ATOM 5829 N N . PHE B 1 255 ? 77.684 -5.439 24.992 1.00 17.08 279 PHE B N 1
ATOM 5830 C CA . PHE B 1 255 ? 76.261 -5.722 25.102 1.00 17.40 279 PHE B CA 1
ATOM 5831 C C . PHE B 1 255 ? 76.067 -7.253 24.935 1.00 17.24 279 PHE B C 1
ATOM 5832 O O . PHE B 1 255 ? 76.735 -7.910 24.126 1.00 19.71 279 PHE B O 1
ATOM 5840 N N . SER B 1 256 ? 75.243 -7.837 25.777 1.00 20.32 280 SER B N 1
ATOM 5841 C CA . SER B 1 256 ? 74.986 -9.268 25.699 1.00 21.28 280 SER B CA 1
ATOM 5842 C C . SER B 1 256 ? 73.614 -9.572 26.207 1.00 21.55 280 SER B C 1
ATOM 5843 O O . SER B 1 256 ? 73.045 -8.809 26.991 1.00 20.74 280 SER B O 1
ATOM 5846 N N . LEU B 1 257 ? 73.083 -10.712 25.789 1.00 20.55 281 LEU B N 1
ATOM 5847 C CA . LEU B 1 257 ? 71.774 -11.140 26.283 1.00 22.41 281 LEU B CA 1
ATOM 5848 C C . LEU B 1 257 ? 71.691 -11.242 27.831 1.00 22.82 281 LEU B C 1
ATOM 5849 O O . LEU B 1 257 ? 70.674 -10.868 28.419 1.00 23.87 281 LEU B O 1
ATOM 5854 N N . ASN B 1 258 ? 72.747 -11.756 28.464 1.00 23.65 282 ASN B N 1
ATOM 5855 C CA . ASN B 1 258 ? 72.795 -11.899 29.933 1.00 27.67 282 ASN B CA 1
ATOM 5856 C C . ASN B 1 258 ? 73.194 -10.617 30.700 1.00 24.72 282 ASN B C 1
ATOM 5857 O O . ASN B 1 258 ? 73.023 -10.559 31.916 1.00 25.04 282 ASN B O 1
ATOM 5862 N N . LYS B 1 259 ? 73.655 -9.572 30.006 1.00 23.84 283 LYS B N 1
ATOM 5863 C CA . LYS B 1 259 ? 73.970 -8.268 30.641 1.00 22.46 283 LYS B CA 1
ATOM 5864 C C . LYS B 1 259 ? 73.145 -7.129 30.025 1.00 21.05 283 LYS B C 1
ATOM 5865 O O . LYS B 1 259 ? 71.935 -7.257 29.967 1.00 19.76 283 LYS B O 1
ATOM 5871 N N . ARG B 1 260 ? 73.772 -6.023 29.620 1.00 20.24 284 ARG B N 1
ATOM 5872 C CA A ARG B 1 260 ? 73.065 -4.895 29.005 0.50 21.10 284 ARG B CA 1
ATOM 5873 C CA B ARG B 1 260 ? 73.075 -4.897 29.002 0.50 20.50 284 ARG B CA 1
ATOM 5874 C C . ARG B 1 260 ? 72.731 -5.225 27.564 1.00 19.62 284 ARG B C 1
ATOM 5875 O O . ARG B 1 260 ? 73.559 -5.782 26.853 1.00 18.11 284 ARG B O 1
ATOM 5890 N N . HIS B 1 261 ? 71.548 -4.832 27.134 1.00 20.97 285 HIS B N 1
ATOM 5891 C CA . HIS B 1 261 ? 71.128 -4.991 25.741 1.00 21.46 285 HIS B CA 1
ATOM 5892 C C . HIS B 1 261 ? 71.375 -3.698 25.006 1.00 22.09 285 HIS B C 1
ATOM 5893 O O . HIS B 1 261 ? 71.322 -2.617 25.602 1.00 21.35 285 HIS B O 1
ATOM 5900 N N . ASN B 1 262 ? 71.662 -3.800 23.709 1.00 18.60 286 ASN B N 1
ATOM 5901 C CA . ASN B 1 262 ? 72.010 -2.619 22.907 1.00 18.91 286 ASN B CA 1
ATOM 5902 C C . ASN B 1 262 ? 70.725 -1.980 22.406 1.00 19.93 286 ASN B C 1
ATOM 5903 O O . ASN B 1 262 ? 70.200 -2.356 21.356 1.00 18.03 286 ASN B O 1
ATOM 5908 N N . GLU B 1 263 ? 70.227 -1.019 23.167 1.00 22.27 287 GLU B N 1
ATOM 5909 C CA . GLU B 1 263 ? 69.020 -0.284 22.804 1.00 24.48 287 GLU B CA 1
ATOM 5910 C C . GLU B 1 263 ? 69.252 0.770 21.719 1.00 20.94 287 GLU B C 1
ATOM 5911 O O . GLU B 1 263 ? 68.294 1.231 21.125 1.00 23.26 287 GLU B O 1
ATOM 5917 N N . SER B 1 264 ? 70.500 1.137 21.443 1.00 18.93 288 SER B N 1
ATOM 5918 C CA . SER B 1 264 ? 70.816 2.092 20.388 1.00 20.69 288 SER B CA 1
ATOM 5919 C C . SER B 1 264 ? 70.489 1.565 18.994 1.00 19.92 288 SER B C 1
ATOM 5920 O O . SER B 1 264 ? 70.266 2.354 18.090 1.00 20.57 288 SER B O 1
ATOM 5923 N N . VAL B 1 265 ? 70.417 0.248 18.827 1.00 17.76 289 VAL B N 1
ATOM 5924 C CA . VAL B 1 265 ? 69.912 -0.351 17.572 1.00 18.75 289 VAL B CA 1
ATOM 5925 C C . VAL B 1 265 ? 68.606 0.352 17.107 1.00 17.74 289 VAL B C 1
ATOM 5926 O O . VAL B 1 265 ? 68.453 0.618 15.922 1.00 17.60 289 VAL B O 1
ATOM 5930 N N . ARG B 1 266 ? 67.718 0.710 18.053 1.00 20.60 290 ARG B N 1
ATOM 5931 C CA . ARG B 1 266 ? 66.404 1.368 17.746 1.00 23.53 290 ARG B CA 1
ATOM 5932 C C . ARG B 1 266 ? 66.498 2.848 17.348 1.00 21.91 290 ARG B C 1
ATOM 5933 O O . ARG B 1 266 ? 65.547 3.398 16.782 1.00 20.95 290 ARG B O 1
ATOM 5941 N N . ILE B 1 267 ? 67.623 3.485 17.675 1.00 21.18 291 ILE B N 1
ATOM 5942 C CA . ILE B 1 267 ? 67.899 4.899 17.376 1.00 23.71 291 ILE B CA 1
ATOM 5943 C C . ILE B 1 267 ? 67.879 5.151 15.870 1.00 24.20 291 ILE B C 1
ATOM 5944 O O . ILE B 1 267 ? 67.376 6.185 15.420 1.00 23.77 291 ILE B O 1
ATOM 5949 N N . PHE B 1 268 ? 68.404 4.194 15.106 1.00 22.81 292 PHE B N 1
ATOM 5950 C CA . PHE B 1 268 ? 68.591 4.339 13.638 1.00 20.99 292 PHE B CA 1
ATOM 5951 C C . PHE B 1 268 ? 67.388 3.916 12.823 1.00 21.36 292 PHE B C 1
ATOM 5952 O O . PHE B 1 268 ? 67.334 4.180 11.609 1.00 20.34 292 PHE B O 1
ATOM 5960 N N . LEU B 1 269 ? 66.414 3.289 13.480 1.00 19.35 293 LEU B N 1
ATOM 5961 C CA . LEU B 1 269 ? 65.273 2.732 12.769 1.00 19.51 293 LEU B CA 1
ATOM 5962 C C . LEU B 1 269 ? 64.217 3.821 12.514 1.00 23.92 293 LEU B C 1
ATOM 5963 O O . LEU B 1 269 ? 63.964 4.645 13.382 1.00 21.14 293 LEU B O 1
ATOM 5968 N N . PRO B 1 270 ? 63.574 3.800 11.340 1.00 26.14 294 PRO B N 1
ATOM 5969 C CA . PRO B 1 270 ? 62.659 4.880 10.957 1.00 26.39 294 PRO B CA 1
ATOM 5970 C C . PRO B 1 270 ? 61.495 4.988 11.930 1.00 26.41 294 PRO B C 1
ATOM 5971 O O . PRO B 1 270 ? 60.880 3.972 12.244 1.00 24.28 294 PRO B O 1
ATOM 5975 N N . SER B 1 271 ? 61.210 6.203 12.379 1.00 27.67 295 SER B N 1
ATOM 5976 C CA . SER B 1 271 ? 60.289 6.425 13.484 1.00 31.10 295 SER B CA 1
ATOM 5977 C C . SER B 1 271 ? 58.910 5.903 13.181 1.00 31.19 295 SER B C 1
ATOM 5978 O O . SER B 1 271 ? 58.387 6.068 12.059 1.00 32.56 295 SER B O 1
ATOM 5981 N N . ARG B 1 272 ? 58.347 5.220 14.173 1.00 35.14 296 ARG B N 1
ATOM 5982 C CA . ARG B 1 272 ? 56.989 4.676 14.084 1.00 37.14 296 ARG B CA 1
ATOM 5983 C C . ARG B 1 272 ? 56.693 3.967 12.737 1.00 37.22 296 ARG B C 1
ATOM 5984 O O . ARG B 1 272 ? 55.616 4.101 12.172 1.00 41.35 296 ARG B O 1
ATOM 5987 N N . SER B 1 273 ? 57.657 3.183 12.237 1.00 33.55 297 SER B N 1
ATOM 5988 C CA . SER B 1 273 ? 57.507 2.524 10.919 1.00 31.07 297 SER B CA 1
ATOM 5989 C C . SER B 1 273 ? 56.906 1.125 11.012 1.00 29.94 297 SER B C 1
ATOM 5990 O O . SER B 1 273 ? 56.447 0.608 10.004 1.00 27.85 297 SER B O 1
ATOM 5993 N N . GLY B 1 274 ? 56.997 0.482 12.181 1.00 29.10 298 GLY B N 1
ATOM 5994 C CA . GLY B 1 274 ? 56.544 -0.895 12.336 1.00 28.37 298 GLY B CA 1
ATOM 5995 C C . GLY B 1 274 ? 57.420 -1.978 11.713 1.00 26.43 298 GLY B C 1
ATOM 5996 O O . GLY B 1 274 ? 56.948 -3.107 11.520 1.00 28.22 298 GLY B O 1
ATOM 5997 N N . ILE B 1 275 ? 58.697 -1.680 11.454 1.00 24.61 299 ILE B N 1
ATOM 5998 C CA . ILE B 1 275 ? 59.575 -2.645 10.813 1.00 22.87 299 ILE B CA 1
ATOM 5999 C C . ILE B 1 275 ? 60.195 -3.642 11.783 1.00 23.17 299 ILE B C 1
ATOM 6000 O O . ILE B 1 275 ? 60.865 -4.569 11.348 1.00 24.15 299 ILE B O 1
ATOM 6005 N N . SER B 1 276 ? 60.079 -3.383 13.080 1.00 23.38 300 SER B N 1
ATOM 6006 C CA . SER B 1 276 ? 60.823 -4.117 14.074 1.00 23.73 300 SER B CA 1
ATOM 6007 C C . SER B 1 276 ? 59.916 -4.777 15.102 1.00 24.33 300 SER B C 1
ATOM 6008 O O . SER B 1 276 ? 58.751 -4.414 15.240 1.00 25.00 300 SER B O 1
ATOM 6011 N N . ALA B 1 277 ? 60.518 -5.704 15.840 1.00 23.62 301 ALA B N 1
ATOM 6012 C CA . ALA B 1 277 ? 59.925 -6.358 17.015 1.00 25.48 301 ALA B CA 1
ATOM 6013 C C . ALA B 1 277 ? 59.928 -5.446 18.246 1.00 24.71 301 ALA B C 1
ATOM 6014 O O . ALA B 1 277 ? 59.328 -5.781 19.276 1.00 25.07 301 ALA B O 1
ATOM 6016 N N . TYR B 1 278 ? 60.626 -4.317 18.185 1.00 23.90 302 TYR B N 1
ATOM 6017 C CA . TYR B 1 278 ? 60.603 -3.391 19.300 1.00 24.57 302 TYR B CA 1
ATOM 6018 C C . TYR B 1 278 ? 59.222 -2.777 19.413 1.00 26.66 302 TYR B C 1
ATOM 6019 O O . TYR B 1 278 ? 58.480 -2.702 18.417 1.00 25.23 302 TYR B O 1
ATOM 6028 N N . ASP B 1 279 ? 58.876 -2.355 20.624 1.00 28.89 303 ASP B N 1
ATOM 6029 C CA A ASP B 1 279 ? 57.559 -1.733 20.824 0.50 31.06 303 ASP B CA 1
ATOM 6030 C CA B ASP B 1 279 ? 57.602 -1.690 20.884 0.50 31.22 303 ASP B CA 1
ATOM 6031 C C . ASP B 1 279 ? 57.443 -0.426 20.029 1.00 30.62 303 ASP B C 1
ATOM 6032 O O . ASP B 1 279 ? 56.382 -0.139 19.543 1.00 33.04 303 ASP B O 1
ATOM 6041 N N . LEU B 1 280 ? 58.543 0.313 19.859 1.00 27.73 304 LEU B N 1
ATOM 6042 C CA . LEU B 1 280 ? 58.556 1.515 19.021 1.00 30.40 304 LEU B CA 1
ATOM 6043 C C . LEU B 1 280 ? 59.969 1.772 18.485 1.00 25.27 304 LEU B C 1
ATOM 6044 O O . LEU B 1 280 ? 60.941 1.575 19.210 1.00 28.04 304 LEU B O 1
ATOM 6049 N N . GLU B 1 281 ? 60.060 2.176 17.216 1.00 23.70 305 GLU B N 1
ATOM 6050 C CA . GLU B 1 281 ? 61.320 2.613 16.578 1.00 22.44 305 GLU B CA 1
ATOM 6051 C C . GLU B 1 281 ? 61.481 4.102 16.834 1.00 22.95 305 GLU B C 1
ATOM 6052 O O . GLU B 1 281 ? 60.512 4.848 16.755 1.00 25.03 305 GLU B O 1
ATOM 6058 N N . TYR B 1 282 ? 62.700 4.551 17.108 1.00 23.22 306 TYR B N 1
ATOM 6059 C CA . TYR B 1 282 ? 62.900 5.933 17.523 1.00 22.71 306 TYR B CA 1
ATOM 6060 C C . TYR B 1 282 ? 63.151 6.938 16.392 1.00 22.75 306 TYR B C 1
ATOM 6061 O O . TYR B 1 282 ? 62.657 8.041 16.475 1.00 23.27 306 TYR B O 1
ATOM 6070 N N . GLY B 1 283 ? 63.963 6.584 15.396 1.00 23.31 307 GLY B N 1
ATOM 6071 C CA . GLY B 1 283 ? 64.362 7.510 14.316 1.00 23.83 307 GLY B CA 1
ATOM 6072 C C . GLY B 1 283 ? 65.076 8.775 14.783 1.00 25.04 307 GLY B C 1
ATOM 6073 O O . GLY B 1 283 ? 64.892 9.857 14.221 1.00 25.03 307 GLY B O 1
ATOM 6074 N N . SER B 1 284 ? 65.858 8.630 15.843 1.00 24.14 308 SER B N 1
ATOM 6075 C CA . SER B 1 284 ? 66.580 9.728 16.486 1.00 22.20 308 SER B CA 1
ATOM 6076 C C . SER B 1 284 ? 67.839 10.140 15.707 1.00 20.67 308 SER B C 1
ATOM 6077 O O . SER B 1 284 ? 68.375 11.225 15.943 1.00 23.54 308 SER B O 1
ATOM 6080 N N . LEU B 1 285 ? 68.364 9.244 14.854 1.00 21.22 309 LEU B N 1
ATOM 6081 C CA . LEU B 1 285 ? 69.568 9.534 14.067 1.00 21.01 309 LEU B CA 1
ATOM 6082 C C . LEU B 1 285 ? 69.358 9.046 12.654 1.00 23.27 309 LEU B C 1
ATOM 6083 O O . LEU B 1 285 ? 69.349 7.828 12.389 1.00 20.93 309 LEU B O 1
ATOM 6088 N N . ILE B 1 286 ? 69.176 10.026 11.774 1.00 21.86 310 ILE B N 1
ATOM 6089 C CA . ILE B 1 286 ? 68.822 9.831 10.385 1.00 23.67 310 ILE B CA 1
ATOM 6090 C C . ILE B 1 286 ? 69.900 10.470 9.516 1.00 20.94 310 ILE B C 1
ATOM 6091 O O . ILE B 1 286 ? 70.265 11.600 9.755 1.00 26.06 310 ILE B O 1
ATOM 6096 N N . PRO B 1 287 ? 70.414 9.758 8.497 1.00 20.29 311 PRO B N 1
ATOM 6097 C CA . PRO B 1 287 ? 71.451 10.386 7.653 1.00 21.09 311 PRO B CA 1
ATOM 6098 C C . PRO B 1 287 ? 70.834 11.417 6.737 1.00 21.40 311 PRO B C 1
ATOM 6099 O O . PRO B 1 287 ? 69.673 11.240 6.319 1.00 24.95 311 PRO B O 1
ATOM 6103 N N . THR B 1 288 ? 71.586 12.463 6.395 1.00 24.27 312 THR B N 1
ATOM 6104 C CA . THR B 1 288 ? 71.075 13.441 5.433 1.00 24.49 312 THR B CA 1
ATOM 6105 C C . THR B 1 288 ? 71.170 12.877 4.025 1.00 25.15 312 THR B C 1
ATOM 6106 O O . THR B 1 288 ? 72.074 12.096 3.700 1.00 20.81 312 THR B O 1
ATOM 6110 N N . LYS B 1 289 ? 70.237 13.298 3.177 1.00 26.79 313 LYS B N 1
ATOM 6111 C CA . LYS B 1 289 ? 70.297 12.989 1.762 1.00 28.24 313 LYS B CA 1
ATOM 6112 C C . LYS B 1 289 ? 71.594 13.513 1.118 1.00 28.73 313 LYS B C 1
ATOM 6113 O O . LYS B 1 289 ? 72.196 12.828 0.268 1.00 27.86 313 LYS B O 1
ATOM 6116 N N . GLU B 1 290 ? 72.028 14.708 1.537 1.00 28.49 314 GLU B N 1
ATOM 6117 C CA . GLU B 1 290 ? 73.224 15.329 0.982 1.00 29.19 314 GLU B CA 1
ATOM 6118 C C . GLU B 1 290 ? 74.455 14.480 1.300 1.00 27.17 314 GLU B C 1
ATOM 6119 O O . GLU B 1 290 ? 75.301 14.276 0.424 1.00 27.70 314 GLU B O 1
ATOM 6125 N N . PHE B 1 291 ? 74.543 13.951 2.526 1.00 24.89 315 PHE B N 1
ATOM 6126 C CA . PHE B 1 291 ? 75.689 13.092 2.853 1.00 23.22 315 PHE B CA 1
ATOM 6127 C C . PHE B 1 291 ? 75.668 11.754 2.113 1.00 21.14 315 PHE B C 1
ATOM 6128 O O . PHE B 1 291 ? 76.690 11.352 1.545 1.00 21.47 315 PHE B O 1
ATOM 6136 N N . VAL B 1 292 ? 74.528 11.071 2.113 1.00 21.28 316 VAL B N 1
ATOM 6137 C CA . VAL B 1 292 ? 74.403 9.810 1.389 1.00 22.42 316 VAL B CA 1
ATOM 6138 C C . VAL B 1 292 ? 74.772 9.986 -0.089 1.00 25.92 316 VAL B C 1
ATOM 6139 O O . VAL B 1 292 ? 75.509 9.169 -0.638 1.00 25.52 316 VAL B O 1
ATOM 6143 N N . GLU B 1 293 ? 74.299 11.077 -0.701 1.00 27.47 317 GLU B N 1
ATOM 6144 C CA . GLU B 1 293 ? 74.522 11.324 -2.134 1.00 29.05 317 GLU B CA 1
ATOM 6145 C C . GLU B 1 293 ? 75.910 11.891 -2.473 1.00 29.41 317 GLU B C 1
ATOM 6146 O O . GLU B 1 293 ? 76.225 12.043 -3.657 1.00 30.51 317 GLU B O 1
ATOM 6152 N N . SER B 1 294 ? 76.719 12.181 -1.452 1.00 26.53 318 SER B N 1
ATOM 6153 C CA . SER B 1 294 ? 78.122 12.646 -1.602 1.00 25.69 318 SER B CA 1
ATOM 6154 C C . SER B 1 294 ? 79.121 11.523 -1.853 1.00 26.91 318 SER B C 1
ATOM 6155 O O . SER B 1 294 ? 80.279 11.808 -2.185 1.00 25.23 318 SER B O 1
ATOM 6158 N N . PHE B 1 295 ? 78.703 10.262 -1.690 1.00 24.14 319 PHE B N 1
ATOM 6159 C CA . PHE B 1 295 ? 79.602 9.127 -1.937 1.00 26.79 319 PHE B CA 1
ATOM 6160 C C . PHE B 1 295 ? 79.930 9.025 -3.439 1.00 27.40 319 PHE B C 1
ATOM 6161 O O . PHE B 1 295 ? 79.147 9.444 -4.278 1.00 25.59 319 PHE B O 1
ATOM 6169 N N . GLU B 1 296 ? 81.083 8.440 -3.746 1.00 29.06 320 GLU B N 1
ATOM 6170 C CA . GLU B 1 296 ? 81.560 8.215 -5.113 1.00 32.88 320 GLU B CA 1
ATOM 6171 C C . GLU B 1 296 ? 80.550 7.311 -5.838 1.00 32.91 320 GLU B C 1
ATOM 6172 O O . GLU B 1 296 ? 79.960 6.439 -5.192 1.00 31.66 320 GLU B O 1
ATOM 6178 N N . LYS B 1 297 ? 80.312 7.517 -7.138 1.00 34.41 321 LYS B N 1
ATOM 6179 C CA . LYS B 1 297 ? 79.365 6.659 -7.875 1.00 34.68 321 LYS B CA 1
ATOM 6180 C C . LYS B 1 297 ? 79.885 5.201 -7.856 1.00 34.63 321 LYS B C 1
ATOM 6181 O O . LYS B 1 297 ? 81.092 4.967 -7.977 1.00 33.34 321 LYS B O 1
ATOM 6183 N N . GLY B 1 298 ? 78.980 4.252 -7.624 1.00 33.55 322 GLY B N 1
ATOM 6184 C CA . GLY B 1 298 ? 79.326 2.828 -7.509 1.00 34.72 322 GLY B CA 1
ATOM 6185 C C . GLY B 1 298 ? 79.934 2.376 -6.183 1.00 33.29 322 GLY B C 1
ATOM 6186 O O . GLY B 1 298 ? 80.383 1.237 -6.055 1.00 34.46 322 GLY B O 1
ATOM 6187 N N . ASP B 1 299 ? 79.958 3.251 -5.183 1.00 30.53 323 ASP B N 1
ATOM 6188 C CA . ASP B 1 299 ? 80.509 2.902 -3.861 1.00 26.12 323 ASP B CA 1
ATOM 6189 C C . ASP B 1 299 ? 79.618 1.834 -3.237 1.00 26.17 323 ASP B C 1
ATOM 6190 O O . ASP B 1 299 ? 78.393 2.033 -3.114 1.00 26.13 323 ASP B O 1
ATOM 6195 N N . LYS B 1 300 ? 80.206 0.696 -2.852 1.00 26.20 324 LYS B N 1
ATOM 6196 C CA . LYS B 1 300 ? 79.424 -0.390 -2.214 1.00 25.56 324 LYS B CA 1
ATOM 6197 C C . LYS B 1 300 ? 78.736 0.086 -0.920 1.00 23.44 324 LYS B C 1
ATOM 6198 O O . LYS B 1 300 ? 77.652 -0.408 -0.570 1.00 23.16 324 LYS B O 1
ATOM 6204 N N . ARG B 1 301 ? 79.325 1.065 -0.227 1.00 21.18 325 ARG B N 1
ATOM 6205 C CA . ARG B 1 301 ? 78.734 1.555 1.010 1.00 21.34 325 ARG B CA 1
ATOM 6206 C C . ARG B 1 301 ? 77.323 2.127 0.812 1.00 22.44 325 ARG B C 1
ATOM 6207 O O . ARG B 1 301 ? 76.517 2.061 1.735 1.00 20.05 325 ARG B O 1
ATOM 6215 N N . THR B 1 302 ? 77.032 2.649 -0.384 1.00 21.11 326 THR B N 1
ATOM 6216 C CA . THR B 1 302 ? 75.710 3.238 -0.687 1.00 24.59 326 THR B CA 1
ATOM 6217 C C . THR B 1 302 ? 74.797 2.275 -1.456 1.00 24.72 326 THR B C 1
ATOM 6218 O O . THR B 1 302 ? 73.705 2.664 -1.864 1.00 24.54 326 THR B O 1
ATOM 6222 N N . GLU B 1 303 ? 75.219 1.020 -1.649 1.00 24.25 327 GLU B N 1
ATOM 6223 C CA . GLU B 1 303 ? 74.288 -0.008 -2.170 1.00 24.74 327 GLU B CA 1
ATOM 6224 C C . GLU B 1 303 ? 73.305 -0.375 -1.072 1.00 23.96 327 GLU B C 1
ATOM 6225 O O . GLU B 1 303 ? 73.640 -0.341 0.117 1.00 23.62 327 GLU B O 1
ATOM 6231 N N . GLU B 1 304 ? 72.086 -0.707 -1.465 1.00 22.40 328 GLU B N 1
ATOM 6232 C CA . GLU B 1 304 ? 71.025 -0.993 -0.502 1.00 21.12 328 GLU B CA 1
ATOM 6233 C C . GLU B 1 304 ? 71.431 -2.079 0.478 1.00 22.37 328 GLU B C 1
ATOM 6234 O O . GLU B 1 304 ? 71.975 -3.109 0.074 1.00 23.21 328 GLU B O 1
ATOM 6240 N N . LYS B 1 305 ? 71.158 -1.821 1.759 1.00 20.31 329 LYS B N 1
ATOM 6241 C CA . LYS B 1 305 ? 71.467 -2.719 2.886 1.00 23.14 329 LYS B CA 1
ATOM 6242 C C . LYS B 1 305 ? 72.948 -3.021 3.116 1.00 21.62 329 LYS B C 1
ATOM 6243 O O . LYS B 1 305 ? 73.327 -4.071 3.596 1.00 24.47 329 LYS B O 1
ATOM 6249 N N . GLN B 1 306 ? 73.777 -2.034 2.782 1.00 23.83 330 GLN B N 1
ATOM 6250 C CA . GLN B 1 306 ? 75.142 -1.975 3.246 1.00 24.35 330 GLN B CA 1
ATOM 6251 C C . GLN B 1 306 ? 75.115 -0.985 4.424 1.00 20.63 330 GLN B C 1
ATOM 6252 O O . GLN B 1 306 ? 74.656 -1.370 5.484 1.00 20.09 330 GLN B O 1
ATOM 6258 N N . TYR B 1 307 ? 75.555 0.258 4.237 1.00 22.95 331 TYR B N 1
ATOM 6259 C CA . TYR B 1 307 ? 75.509 1.271 5.304 1.00 20.71 331 TYR B CA 1
ATOM 6260 C C . TYR B 1 307 ? 74.147 1.940 5.411 1.00 21.04 331 TYR B C 1
ATOM 6261 O O . TYR B 1 307 ? 73.790 2.442 6.479 1.00 17.73 331 TYR B O 1
ATOM 6270 N N . PHE B 1 308 ? 73.365 1.934 4.321 1.00 20.57 332 PHE B N 1
ATOM 6271 C CA . PHE B 1 308 ? 72.044 2.545 4.339 1.00 17.90 332 PHE B CA 1
ATOM 6272 C C . PHE B 1 308 ? 70.962 1.622 3.806 1.00 20.31 332 PHE B C 1
ATOM 6273 O O . PHE B 1 308 ? 71.249 0.667 3.080 1.00 21.34 332 PHE B O 1
ATOM 6281 N N . PHE B 1 309 ? 69.714 1.943 4.147 1.00 19.47 333 PHE B N 1
ATOM 6282 C CA . PHE B 1 309 ? 68.566 1.241 3.602 1.00 22.33 333 PHE B CA 1
ATOM 6283 C C . PHE B 1 309 ? 67.408 2.192 3.398 1.00 21.65 333 PHE B C 1
ATOM 6284 O O . PHE B 1 309 ? 67.354 3.281 4.004 1.00 22.55 333 PHE B O 1
ATOM 6292 N N . THR B 1 310 ? 66.518 1.778 2.500 1.00 23.63 334 THR B N 1
ATOM 6293 C CA . THR B 1 310 ? 65.367 2.577 2.065 1.00 23.05 334 THR B CA 1
ATOM 6294 C C . THR B 1 310 ? 64.061 1.797 1.977 1.00 25.58 334 THR B C 1
ATOM 6295 O O . THR B 1 310 ? 63.039 2.380 1.645 1.00 22.62 334 THR B O 1
ATOM 6299 N N . ASN B 1 311 ? 64.098 0.497 2.255 1.00 24.97 335 ASN B N 1
ATOM 6300 C CA . ASN B 1 311 ? 62.902 -0.341 2.304 1.00 24.57 335 ASN B CA 1
ATOM 6301 C C . ASN B 1 311 ? 63.125 -1.479 3.291 1.00 21.70 335 ASN B C 1
ATOM 6302 O O . ASN B 1 311 ? 64.259 -1.887 3.520 1.00 24.73 335 ASN B O 1
ATOM 6307 N N . TYR B 1 312 ? 62.051 -1.943 3.924 1.00 23.99 336 TYR B N 1
ATOM 6308 C CA . TYR B 1 312 ? 62.091 -3.142 4.787 1.00 25.93 336 TYR B CA 1
ATOM 6309 C C . TYR B 1 312 ? 60.677 -3.602 5.062 1.00 28.77 336 TYR B C 1
ATOM 6310 O O . TYR B 1 312 ? 59.796 -2.752 5.198 1.00 30.98 336 TYR B O 1
ATOM 6319 N N . LYS B 1 313 ? 60.457 -4.900 5.209 1.00 28.27 337 LYS B N 1
ATOM 6320 C CA . LYS B 1 313 ? 59.085 -5.404 5.463 1.00 30.59 337 LYS B CA 1
ATOM 6321 C C . LYS B 1 313 ? 58.539 -4.913 6.835 1.00 28.69 337 LYS B C 1
ATOM 6322 O O . LYS B 1 313 ? 59.306 -4.717 7.824 1.00 22.60 337 LYS B O 1
ATOM 6325 N N . GLY B 1 314 ? 57.224 -4.719 6.895 1.00 28.47 338 GLY B N 1
ATOM 6326 C CA . GLY B 1 314 ? 56.528 -4.523 8.158 1.00 26.81 338 GLY B CA 1
ATOM 6327 C C . GLY B 1 314 ? 56.641 -5.798 9.003 1.00 27.78 338 GLY B C 1
ATOM 6328 O O . GLY B 1 314 ? 56.591 -6.905 8.475 1.00 30.62 338 GLY B O 1
ATOM 6329 N N . HIS B 1 315 ? 56.798 -5.634 10.310 1.00 26.50 339 HIS B N 1
ATOM 6330 C CA . HIS B 1 315 ? 56.880 -6.748 11.237 1.00 27.94 339 HIS B CA 1
ATOM 6331 C C . HIS B 1 315 ? 55.491 -7.381 11.498 1.00 30.21 339 HIS B C 1
ATOM 6332 O O . HIS B 1 315 ? 54.498 -6.648 11.579 1.00 30.22 339 HIS B O 1
ATOM 6339 N N . PRO B 1 316 ? 55.411 -8.725 11.625 1.00 32.49 340 PRO B N 1
ATOM 6340 C CA . PRO B 1 316 ? 54.078 -9.372 11.811 1.00 35.83 340 PRO B CA 1
ATOM 6341 C C . PRO B 1 316 ? 53.300 -8.962 13.060 1.00 36.70 340 PRO B C 1
ATOM 6342 O O . PRO B 1 316 ? 52.081 -9.059 13.056 1.00 41.18 340 PRO B O 1
ATOM 6346 N N . SER B 1 317 ? 53.994 -8.506 14.099 1.00 36.39 341 SER B N 1
ATOM 6347 C CA . SER B 1 317 ? 53.350 -7.933 15.290 1.00 38.14 341 SER B CA 1
ATOM 6348 C C . SER B 1 317 ? 52.721 -6.530 15.090 1.00 39.17 341 SER B C 1
ATOM 6349 O O . SER B 1 317 ? 51.960 -6.076 15.943 1.00 40.94 341 SER B O 1
ATOM 6352 N N . LYS B 1 318 ? 53.042 -5.852 13.988 1.00 35.19 342 LYS B N 1
ATOM 6353 C CA . LYS B 1 318 ? 52.636 -4.474 13.775 1.00 32.57 342 LYS B CA 1
ATOM 6354 C C . LYS B 1 318 ? 51.586 -4.291 12.684 1.00 34.12 342 LYS B C 1
ATOM 6355 O O . LYS B 1 318 ? 51.008 -3.232 12.589 1.00 33.67 342 LYS B O 1
ATOM 6361 N N . PHE B 1 319 ? 51.387 -5.281 11.832 1.00 35.61 343 PHE B N 1
ATOM 6362 C CA . PHE B 1 319 ? 50.399 -5.196 10.772 1.00 39.89 343 PHE B CA 1
ATOM 6363 C C . PHE B 1 319 ? 49.517 -6.425 10.802 1.00 45.22 343 PHE B C 1
ATOM 6364 O O . PHE B 1 319 ? 49.982 -7.523 11.127 1.00 47.05 343 PHE B O 1
ATOM 6372 N N . SER B 1 320 ? 48.251 -6.232 10.438 1.00 49.21 344 SER B N 1
ATOM 6373 C CA . SER B 1 320 ? 47.272 -7.311 10.376 1.00 51.94 344 SER B CA 1
ATOM 6374 C C . SER B 1 320 ? 47.667 -8.325 9.292 1.00 54.69 344 SER B C 1
ATOM 6375 O O . SER B 1 320 ? 48.281 -7.931 8.287 1.00 54.33 344 SER B O 1
ATOM 6378 N N . PRO B 1 321 ? 47.325 -9.625 9.483 1.00 56.54 345 PRO B N 1
ATOM 6379 C CA . PRO B 1 321 ? 47.713 -10.656 8.493 1.00 57.94 345 PRO B CA 1
ATOM 6380 C C . PRO B 1 321 ? 47.200 -10.373 7.067 1.00 57.71 345 PRO B C 1
ATOM 6381 O O . PRO B 1 321 ? 46.076 -9.884 6.897 1.00 57.11 345 PRO B O 1
ATOM 6385 N N . GLY B 1 322 ? 48.044 -10.650 6.072 1.00 56.33 346 GLY B N 1
ATOM 6386 C CA . GLY B 1 322 ? 47.762 -10.300 4.682 1.00 56.52 346 GLY B CA 1
ATOM 6387 C C . GLY B 1 322 ? 47.969 -8.839 4.275 1.00 55.62 346 GLY B C 1
ATOM 6388 O O . GLY B 1 322 ? 47.658 -8.462 3.134 1.00 55.79 346 GLY B O 1
ATOM 6389 N N . ALA B 1 323 ? 48.491 -8.002 5.172 1.00 53.63 347 ALA B N 1
ATOM 6390 C CA . ALA B 1 323 ? 48.839 -6.630 4.794 1.00 51.94 347 ALA B CA 1
ATOM 6391 C C . ALA B 1 323 ? 49.959 -6.680 3.734 1.00 49.13 347 ALA B C 1
ATOM 6392 O O . ALA B 1 323 ? 50.872 -7.502 3.816 1.00 47.12 347 ALA B O 1
ATOM 6394 N N . ALA B 1 324 ? 49.835 -5.833 2.713 1.00 48.24 348 ALA B N 1
ATOM 6395 C CA . ALA B 1 324 ? 50.861 -5.653 1.689 1.00 46.59 348 ALA B CA 1
ATOM 6396 C C . ALA B 1 324 ? 52.220 -5.258 2.319 1.00 44.88 348 ALA B C 1
ATOM 6397 O O . ALA B 1 324 ? 53.268 -5.680 1.835 1.00 46.70 348 ALA B O 1
ATOM 6399 N N . GLU B 1 325 ? 52.178 -4.482 3.404 1.00 42.36 349 GLU B N 1
ATOM 6400 C CA . GLU B 1 325 ? 53.389 -4.042 4.139 1.00 41.94 349 GLU B CA 1
ATOM 6401 C C . GLU B 1 325 ? 54.228 -5.204 4.632 1.00 38.95 349 GLU B C 1
ATOM 6402 O O . GLU B 1 325 ? 55.449 -5.088 4.704 1.00 38.67 349 GLU B O 1
ATOM 6408 N N . LEU B 1 326 ? 53.576 -6.323 4.953 1.00 39.08 350 LEU B N 1
ATOM 6409 C CA . LEU B 1 326 ? 54.273 -7.540 5.379 1.00 40.73 350 LEU B CA 1
ATOM 6410 C C . LEU B 1 326 ? 55.155 -8.127 4.285 1.00 41.48 350 LEU B C 1
ATOM 6411 O O . LEU B 1 326 ? 56.073 -8.872 4.596 1.00 45.18 350 LEU B O 1
ATOM 6416 N N . GLU B 1 327 ? 54.867 -7.820 3.023 1.00 45.43 351 GLU B N 1
ATOM 6417 C CA . GLU B 1 327 ? 55.669 -8.296 1.888 1.00 46.87 351 GLU B CA 1
ATOM 6418 C C . GLU B 1 327 ? 56.813 -7.320 1.597 1.00 41.94 351 GLU B C 1
ATOM 6419 O O . GLU B 1 327 ? 57.944 -7.728 1.329 1.00 40.88 351 GLU B O 1
ATOM 6425 N N . PHE B 1 328 ? 56.485 -6.030 1.635 1.00 37.90 352 PHE B N 1
ATOM 6426 C CA . PHE B 1 328 ? 57.381 -4.971 1.191 1.00 36.96 352 PHE B CA 1
ATOM 6427 C C . PHE B 1 328 ? 56.892 -3.606 1.677 1.00 34.33 352 PHE B C 1
ATOM 6428 O O . PHE B 1 328 ? 55.688 -3.349 1.717 1.00 32.84 352 PHE B O 1
ATOM 6444 N N . ASP B 1 330 ? 58.334 0.517 1.292 1.00 28.46 354 ASP B N 1
ATOM 6445 C CA . ASP B 1 330 ? 59.245 1.568 0.935 1.00 30.53 354 ASP B CA 1
ATOM 6446 C C . ASP B 1 330 ? 59.235 2.507 2.118 1.00 32.00 354 ASP B C 1
ATOM 6447 O O . ASP B 1 330 ? 58.159 2.903 2.582 1.00 32.61 354 ASP B O 1
ATOM 6452 N N . LEU B 1 331 ? 60.419 2.853 2.605 1.00 29.17 355 LEU B N 1
ATOM 6453 C CA . LEU B 1 331 ? 60.563 3.798 3.735 1.00 30.46 355 LEU B CA 1
ATOM 6454 C C . LEU B 1 331 ? 60.582 5.294 3.333 1.00 32.00 355 LEU B C 1
ATOM 6455 O O . LEU B 1 331 ? 60.609 6.167 4.203 1.00 31.75 355 LEU B O 1
ATOM 6460 N N . ASN B 1 332 ? 60.586 5.583 2.027 1.00 34.96 356 ASN B N 1
ATOM 6461 C CA . ASN B 1 332 ? 60.573 6.954 1.519 1.00 36.83 356 ASN B CA 1
ATOM 6462 C C . ASN B 1 332 ? 61.714 7.827 2.075 1.00 37.18 356 ASN B C 1
ATOM 6463 O O . ASN B 1 332 ? 61.530 9.004 2.388 1.00 35.34 356 ASN B O 1
ATOM 6468 N N . GLY B 1 333 ? 62.896 7.242 2.209 1.00 32.57 357 GLY B N 1
ATOM 6469 C CA . GLY B 1 333 ? 64.030 8.008 2.672 1.00 31.31 357 GLY B CA 1
ATOM 6470 C C . GLY B 1 333 ? 65.206 7.106 2.928 1.00 28.74 357 GLY B C 1
ATOM 6471 O O . GLY B 1 333 ? 65.064 5.886 2.856 1.00 27.13 357 GLY B O 1
ATOM 6472 N N . TYR B 1 334 ? 66.359 7.717 3.195 1.00 24.79 358 TYR B N 1
ATOM 6473 C CA . TYR B 1 334 ? 67.568 6.978 3.594 1.00 23.62 358 TYR B CA 1
ATOM 6474 C C . TYR B 1 334 ? 67.612 6.834 5.101 1.00 22.00 358 TYR B C 1
ATOM 6475 O O . TYR B 1 334 ? 67.355 7.792 5.840 1.00 23.41 358 TYR B O 1
ATOM 6484 N N . TYR B 1 335 ? 67.974 5.646 5.556 1.00 21.54 359 TYR B N 1
ATOM 6485 C CA . TYR B 1 335 ? 68.160 5.359 6.973 1.00 18.87 359 TYR B CA 1
ATOM 6486 C C . TYR B 1 335 ? 69.467 4.592 7.108 1.00 18.27 359 TYR B C 1
ATOM 6487 O O . TYR B 1 335 ? 69.925 3.943 6.147 1.00 19.98 359 TYR B O 1
ATOM 6496 N N . ILE B 1 336 ? 70.091 4.695 8.278 1.00 21.15 360 ILE B N 1
ATOM 6497 C CA . ILE B 1 336 ? 71.326 3.978 8.573 1.00 18.51 360 ILE B CA 1
ATOM 6498 C C . ILE B 1 336 ? 71.046 2.488 8.871 1.00 17.85 360 ILE B C 1
ATOM 6499 O O . ILE B 1 336 ? 70.258 2.166 9.751 1.00 20.17 360 ILE B O 1
ATOM 6504 N N . TYR B 1 337 ? 71.689 1.601 8.095 1.00 19.78 361 TYR B N 1
ATOM 6505 C CA . TYR B 1 337 ? 71.581 0.133 8.192 1.00 18.70 361 TYR B CA 1
ATOM 6506 C C . TYR B 1 337 ? 72.839 -0.459 8.776 1.00 20.08 361 TYR B C 1
ATOM 6507 O O . TYR B 1 337 ? 72.909 -1.666 8.995 1.00 18.63 361 TYR B O 1
ATOM 6516 N N . LYS B 1 338 ? 73.836 0.399 9.009 1.00 18.42 362 LYS B N 1
ATOM 6517 C CA . LYS B 1 338 ? 75.175 -0.009 9.378 1.00 20.86 362 LYS B CA 1
ATOM 6518 C C . LYS B 1 338 ? 75.203 -0.856 10.658 1.00 18.77 362 LYS B C 1
ATOM 6519 O O . LYS B 1 338 ? 76.036 -1.761 10.765 1.00 19.32 362 LYS B O 1
ATOM 6525 N N . PHE B 1 339 ? 74.267 -0.587 11.576 1.00 16.58 363 PHE B N 1
ATOM 6526 C CA . PHE B 1 339 ? 74.182 -1.238 12.885 1.00 18.62 363 PHE B CA 1
ATOM 6527 C C . PHE B 1 339 ? 72.907 -2.054 13.056 1.00 21.23 363 PHE B C 1
ATOM 6528 O O . PHE B 1 339 ? 72.421 -2.261 14.182 1.00 19.21 363 PHE B O 1
ATOM 6536 N N . PHE B 1 340 ? 72.378 -2.515 11.935 1.00 18.43 364 PHE B N 1
ATOM 6537 C CA . PHE B 1 340 ? 71.108 -3.208 11.911 1.00 17.66 364 PHE B CA 1
ATOM 6538 C C . PHE B 1 340 ? 71.307 -4.667 12.344 1.00 18.81 364 PHE B C 1
ATOM 6539 O O . PHE B 1 340 ? 71.591 -5.535 11.523 1.00 19.45 364 PHE B O 1
ATOM 6547 N N . ASP B 1 341 ? 71.255 -4.888 13.667 1.00 21.16 365 ASP B N 1
ATOM 6548 C CA . ASP B 1 341 ? 71.260 -6.231 14.271 1.00 17.38 365 ASP B CA 1
ATOM 6549 C C . ASP B 1 341 ? 69.969 -6.939 13.849 1.00 17.89 365 ASP B C 1
ATOM 6550 O O . ASP B 1 341 ? 68.904 -6.760 14.446 1.00 16.72 365 ASP B O 1
ATOM 6555 N N . GLN B 1 342 ? 70.070 -7.739 12.801 1.00 17.67 366 GLN B N 1
ATOM 6556 C CA . GLN B 1 342 ? 68.894 -8.301 12.144 1.00 18.54 366 GLN B CA 1
ATOM 6557 C C . GLN B 1 342 ? 68.022 -9.197 13.012 1.00 19.18 366 GLN B C 1
ATOM 6558 O O . GLN B 1 342 ? 66.771 -9.099 12.969 1.00 18.37 366 GLN B O 1
ATOM 6564 N N . VAL B 1 343 ? 68.681 -10.049 13.791 1.00 17.95 367 VAL B N 1
ATOM 6565 C CA . VAL B 1 343 ? 68.002 -10.901 14.774 1.00 18.05 367 VAL B CA 1
ATOM 6566 C C . VAL B 1 343 ? 67.245 -10.079 15.799 1.00 19.65 367 VAL B C 1
ATOM 6567 O O . VAL B 1 343 ? 66.094 -10.414 16.121 1.00 18.24 367 VAL B O 1
ATOM 6571 N N . ALA B 1 344 ? 67.866 -8.993 16.298 1.00 18.42 368 ALA B N 1
ATOM 6572 C CA . ALA B 1 344 ? 67.199 -8.130 17.264 1.00 21.02 368 ALA B CA 1
ATOM 6573 C C . ALA B 1 344 ? 65.950 -7.460 16.658 1.00 19.67 368 ALA B C 1
ATOM 6574 O O . ALA B 1 344 ? 64.857 -7.496 17.268 1.00 17.82 368 ALA B O 1
ATOM 6576 N N . VAL B 1 345 ? 66.107 -6.906 15.466 1.00 20.71 369 VAL B N 1
ATOM 6577 C CA . VAL B 1 345 ? 65.043 -6.122 14.818 1.00 20.33 369 VAL B CA 1
ATOM 6578 C C . VAL B 1 345 ? 63.886 -7.043 14.389 1.00 23.03 369 VAL B C 1
ATOM 6579 O O . VAL B 1 345 ? 62.723 -6.719 14.612 1.00 23.78 369 VAL B O 1
ATOM 6583 N N . ASP B 1 346 ? 64.214 -8.208 13.830 1.00 23.23 370 ASP B N 1
ATOM 6584 C CA . ASP B 1 346 ? 63.206 -9.123 13.272 1.00 24.21 370 ASP B CA 1
ATOM 6585 C C . ASP B 1 346 ? 62.521 -9.993 14.313 1.00 25.00 370 ASP B C 1
ATOM 6586 O O . ASP B 1 346 ? 61.357 -10.347 14.143 1.00 22.93 370 ASP B O 1
ATOM 6591 N N . ASN B 1 347 ? 63.241 -10.370 15.362 1.00 24.51 371 ASN B N 1
ATOM 6592 C CA A ASN B 1 347 ? 62.787 -11.444 16.243 0.50 24.42 371 ASN B CA 1
ATOM 6593 C CA B ASN B 1 347 ? 62.779 -11.433 16.249 0.50 25.47 371 ASN B CA 1
ATOM 6594 C C . ASN B 1 347 ? 62.790 -11.062 17.726 1.00 23.46 371 ASN B C 1
ATOM 6595 O O . ASN B 1 347 ? 61.746 -11.047 18.351 1.00 25.03 371 ASN B O 1
ATOM 6604 N N . THR B 1 348 ? 63.958 -10.740 18.266 1.00 20.08 372 THR B N 1
ATOM 6605 C CA . THR B 1 348 ? 64.117 -10.691 19.717 1.00 20.06 372 THR B CA 1
ATOM 6606 C C . THR B 1 348 ? 63.858 -9.400 20.453 1.00 20.47 372 THR B C 1
ATOM 6607 O O . THR B 1 348 ? 63.551 -9.473 21.617 1.00 16.08 372 THR B O 1
ATOM 6611 N N . ALA B 1 349 ? 64.043 -8.250 19.782 1.00 22.38 373 ALA B N 1
ATOM 6612 C CA . ALA B 1 349 ? 64.111 -6.915 20.392 1.00 22.21 373 ALA B CA 1
ATOM 6613 C C . ALA B 1 349 ? 65.138 -6.836 21.555 1.00 24.21 373 ALA B C 1
ATOM 6614 O O . ALA B 1 349 ? 64.979 -6.039 22.473 1.00 19.81 373 ALA B O 1
ATOM 6616 N N . LYS B 1 350 ? 66.193 -7.650 21.487 1.00 19.98 374 LYS B N 1
ATOM 6617 C CA . LYS B 1 350 ? 67.211 -7.681 22.537 1.00 22.11 374 LYS B CA 1
ATOM 6618 C C . LYS B 1 350 ? 68.556 -7.821 21.856 1.00 20.84 374 LYS B C 1
ATOM 6619 O O . LYS B 1 350 ? 69.057 -8.924 21.677 1.00 20.01 374 LYS B O 1
ATOM 6625 N N . SER B 1 351 ? 69.143 -6.699 21.484 1.00 20.56 375 SER B N 1
ATOM 6626 C CA . SER B 1 351 ? 70.406 -6.725 20.739 1.00 16.38 375 SER B CA 1
ATOM 6627 C C . SER B 1 351 ? 71.620 -6.997 21.623 1.00 15.33 375 SER B C 1
ATOM 6628 O O . SER B 1 351 ? 71.829 -6.361 22.648 1.00 16.29 375 SER B O 1
ATOM 6631 N N . ASP B 1 352 ? 72.461 -7.895 21.146 1.00 17.18 376 ASP B N 1
ATOM 6632 C CA . ASP B 1 352 ? 73.751 -8.233 21.768 1.00 14.10 376 ASP B CA 1
ATOM 6633 C C . ASP B 1 352 ? 74.915 -7.862 20.851 1.00 15.94 376 ASP B C 1
ATOM 6634 O O . ASP B 1 352 ? 75.990 -8.481 20.866 1.00 15.61 376 ASP B O 1
ATOM 6639 N N . LEU B 1 353 ? 74.685 -6.796 20.095 1.00 18.68 377 LEU B N 1
ATOM 6640 C CA . LEU B 1 353 ? 75.683 -6.188 19.226 1.00 17.44 377 LEU B CA 1
ATOM 6641 C C . LEU B 1 353 ? 76.509 -5.176 20.002 1.00 17.21 377 LEU B C 1
ATOM 6642 O O . LEU B 1 353 ? 75.979 -4.192 20.546 1.00 17.77 377 LEU B O 1
ATOM 6647 N N . ASN B 1 354 ? 77.831 -5.381 20.013 1.00 15.81 378 ASN B N 1
ATOM 6648 C CA . ASN B 1 354 ? 78.710 -4.426 20.637 1.00 15.41 378 ASN B CA 1
ATOM 6649 C C . ASN B 1 354 ? 78.752 -3.095 19.873 1.00 16.11 378 ASN B C 1
ATOM 6650 O O . ASN B 1 354 ? 78.426 -3.043 18.677 1.00 18.24 378 ASN B O 1
ATOM 6655 N N . TRP B 1 355 ? 79.174 -2.041 20.566 1.00 17.22 379 TRP B N 1
ATOM 6656 C CA . TRP B 1 355 ? 79.436 -0.715 19.987 1.00 18.36 379 TRP B CA 1
ATOM 6657 C C . TRP B 1 355 ? 80.921 -0.387 20.114 1.00 19.46 379 TRP B C 1
ATOM 6658 O O . TRP B 1 355 ? 81.480 -0.343 21.232 1.00 18.80 379 TRP B O 1
ATOM 6669 N N . SER B 1 356 ? 81.551 -0.123 18.976 1.00 18.88 380 SER B N 1
ATOM 6670 C CA . SER B 1 356 ? 83.006 0.086 18.937 1.00 20.12 380 SER B CA 1
ATOM 6671 C C . SER B 1 356 ? 83.443 1.393 19.533 1.00 20.25 380 SER B C 1
ATOM 6672 O O . SER B 1 356 ? 82.762 2.414 19.359 1.00 19.73 380 SER B O 1
ATOM 6675 N N . VAL B 1 357 ? 84.565 1.355 20.248 1.00 18.58 381 VAL B N 1
ATOM 6676 C CA . VAL B 1 357 ? 85.300 2.558 20.625 1.00 16.72 381 VAL B CA 1
ATOM 6677 C C . VAL B 1 357 ? 86.496 2.669 19.639 1.00 18.11 381 VAL B C 1
ATOM 6678 O O . VAL B 1 357 ? 86.712 3.707 19.040 1.00 17.64 381 VAL B O 1
ATOM 6682 N N . TYR B 1 358 ? 87.263 1.594 19.476 1.00 17.69 382 TYR B N 1
ATOM 6683 C CA . TYR B 1 358 ? 88.311 1.530 18.440 1.00 17.57 382 TYR B CA 1
ATOM 6684 C C . TYR B 1 358 ? 88.194 0.246 17.628 1.00 19.98 382 TYR B C 1
ATOM 6685 O O . TYR B 1 358 ? 88.016 -0.838 18.187 1.00 21.49 382 TYR B O 1
ATOM 6694 N N . ARG B 1 359 ? 88.327 0.386 16.309 1.00 22.18 383 ARG B N 1
ATOM 6695 C CA . ARG B 1 359 ? 88.464 -0.745 15.395 1.00 18.44 383 ARG B CA 1
ATOM 6696 C C . ARG B 1 359 ? 89.605 -0.516 14.410 1.00 18.48 383 ARG B C 1
ATOM 6697 O O . ARG B 1 359 ? 90.038 0.608 14.166 1.00 15.56 383 ARG B O 1
ATOM 6705 N N . TYR B 1 360 ? 90.073 -1.608 13.841 1.00 18.09 384 TYR B N 1
ATOM 6706 C CA . TYR B 1 360 ? 91.268 -1.624 13.015 1.00 18.98 384 TYR B CA 1
ATOM 6707 C C . TYR B 1 360 ? 91.252 -0.633 11.849 1.00 20.94 384 TYR B C 1
ATOM 6708 O O . TYR B 1 360 ? 92.253 0.057 11.627 1.00 19.66 384 TYR B O 1
ATOM 6717 N N . THR B 1 361 ? 90.134 -0.530 11.132 1.00 19.20 385 THR B N 1
ATOM 6718 C CA . THR B 1 361 ? 90.034 0.437 10.016 1.00 21.72 385 THR B CA 1
ATOM 6719 C C . THR B 1 361 ? 90.410 1.851 10.454 1.00 23.33 385 THR B C 1
ATOM 6720 O O . THR B 1 361 ? 91.202 2.526 9.784 1.00 20.81 385 THR B O 1
ATOM 6724 N N . ASP B 1 362 ? 89.884 2.264 11.613 1.00 20.97 386 ASP B N 1
ATOM 6725 C CA . ASP B 1 362 ? 90.235 3.557 12.212 1.00 22.72 386 ASP B CA 1
ATOM 6726 C C . ASP B 1 362 ? 91.758 3.684 12.415 1.00 23.18 386 ASP B C 1
ATOM 6727 O O . ASP B 1 362 ? 92.384 4.674 11.962 1.00 19.96 386 ASP B O 1
ATOM 6732 N N . VAL B 1 363 ? 92.351 2.689 13.073 1.00 22.09 387 VAL B N 1
ATOM 6733 C CA . VAL B 1 363 ? 93.794 2.689 13.330 1.00 21.13 387 VAL B CA 1
ATOM 6734 C C . VAL B 1 363 ? 94.616 2.793 12.037 1.00 20.23 387 VAL B C 1
ATOM 6735 O O . VAL B 1 363 ? 95.612 3.532 11.994 1.00 19.57 387 VAL B O 1
ATOM 6739 N N . LEU B 1 364 ? 94.186 2.098 10.996 1.00 19.29 388 LEU B N 1
ATOM 6740 C CA . LEU B 1 364 ? 94.860 2.165 9.694 1.00 19.87 388 LEU B CA 1
ATOM 6741 C C . LEU B 1 364 ? 94.818 3.581 9.125 1.00 19.18 388 LEU B C 1
ATOM 6742 O O . LEU B 1 364 ? 95.834 4.097 8.679 1.00 20.85 388 LEU B O 1
ATOM 6747 N N . LEU B 1 365 ? 93.642 4.208 9.174 1.00 17.23 389 LEU B N 1
ATOM 6748 C CA . LEU B 1 365 ? 93.482 5.540 8.652 1.00 19.49 389 LEU B CA 1
ATOM 6749 C C . LEU B 1 365 ? 94.262 6.560 9.504 1.00 21.67 389 LEU B C 1
ATOM 6750 O O . LEU B 1 365 ? 94.822 7.491 8.954 1.00 20.98 389 LEU B O 1
ATOM 6763 N N . TYR B 1 367 ? 97.111 5.877 10.988 1.00 22.21 391 TYR B N 1
ATOM 6764 C CA . TYR B 1 367 ? 98.501 5.711 10.559 1.00 24.30 391 TYR B CA 1
ATOM 6765 C C . TYR B 1 367 ? 98.771 6.543 9.309 1.00 24.30 391 TYR B C 1
ATOM 6766 O O . TYR B 1 367 ? 99.771 7.284 9.261 1.00 25.77 391 TYR B O 1
ATOM 6775 N N . ALA B 1 368 ? 97.903 6.405 8.308 1.00 22.61 392 ALA B N 1
ATOM 6776 C CA . ALA B 1 368 ? 98.073 7.135 7.037 1.00 24.22 392 ALA B CA 1
ATOM 6777 C C . ALA B 1 368 ? 98.046 8.653 7.233 1.00 23.36 392 ALA B C 1
ATOM 6778 O O . ALA B 1 368 ? 98.806 9.378 6.596 1.00 24.63 392 ALA B O 1
ATOM 6780 N N . GLU B 1 369 ? 97.143 9.121 8.083 1.00 22.41 393 GLU B N 1
ATOM 6781 C CA . GLU B 1 369 ? 97.050 10.543 8.379 1.00 23.17 393 GLU B CA 1
ATOM 6782 C C . GLU B 1 369 ? 98.314 11.032 9.114 1.00 21.61 393 GLU B C 1
ATOM 6783 O O . GLU B 1 369 ? 98.939 11.997 8.695 1.00 26.20 393 GLU B O 1
ATOM 6789 N N . ALA B 1 370 ? 98.699 10.346 10.167 1.00 23.08 394 ALA B N 1
ATOM 6790 C CA . ALA B 1 370 ? 99.869 10.773 10.945 1.00 23.59 394 ALA B CA 1
ATOM 6791 C C . ALA B 1 370 ? 101.160 10.683 10.121 1.00 27.31 394 ALA B C 1
ATOM 6792 O O . ALA B 1 370 ? 102.024 11.574 10.198 1.00 26.81 394 ALA B O 1
ATOM 6794 N N . GLN B 1 371 ? 101.280 9.637 9.307 1.00 26.84 395 GLN B N 1
ATOM 6795 C CA . GLN B 1 371 ? 102.483 9.408 8.497 1.00 26.30 395 GLN B CA 1
ATOM 6796 C C . GLN B 1 371 ? 102.673 10.482 7.445 1.00 27.42 395 GLN B C 1
ATOM 6797 O O . GLN B 1 371 ? 103.773 11.022 7.325 1.00 29.80 395 GLN B O 1
ATOM 6803 N N . VAL B 1 372 ? 101.611 10.811 6.704 1.00 28.07 396 VAL B N 1
ATOM 6804 C CA . VAL B 1 372 ? 101.706 11.847 5.688 1.00 29.43 396 VAL B CA 1
ATOM 6805 C C . VAL B 1 372 ? 102.042 13.209 6.315 1.00 30.49 396 VAL B C 1
ATOM 6806 O O . VAL B 1 372 ? 102.844 13.960 5.748 1.00 29.64 396 VAL B O 1
ATOM 6810 N N . ASN B 1 373 ? 101.478 13.486 7.495 1.00 27.02 397 ASN B N 1
ATOM 6811 C CA . ASN B 1 373 ? 101.788 14.711 8.238 1.00 27.33 397 ASN B CA 1
ATOM 6812 C C . ASN B 1 373 ? 103.240 14.706 8.765 1.00 28.57 397 ASN B C 1
ATOM 6813 O O . ASN B 1 373 ? 103.940 15.681 8.605 1.00 31.78 397 ASN B O 1
ATOM 6818 N N . ALA B 1 374 ? 103.689 13.598 9.344 1.00 27.32 398 ALA B N 1
ATOM 6819 C CA . ALA B 1 374 ? 105.059 13.497 9.888 1.00 28.19 398 ALA B CA 1
ATOM 6820 C C . ALA B 1 374 ? 106.151 13.630 8.815 1.00 30.67 398 ALA B C 1
ATOM 6821 O O . ALA B 1 374 ? 107.104 14.404 8.995 1.00 31.01 398 ALA B O 1
ATOM 6823 N N . ASP B 1 375 ? 105.971 12.909 7.706 1.00 31.91 399 ASP B N 1
ATOM 6824 C CA . ASP B 1 375 ? 106.942 12.796 6.618 1.00 32.92 399 ASP B CA 1
ATOM 6825 C C . ASP B 1 375 ? 106.757 13.746 5.427 1.00 33.54 399 ASP B C 1
ATOM 6826 O O . ASP B 1 375 ? 107.668 13.873 4.600 1.00 34.02 399 ASP B O 1
ATOM 6831 N N . GLY B 1 376 ? 105.591 14.377 5.317 1.00 31.12 400 GLY B N 1
ATOM 6832 C CA . GLY B 1 376 ? 105.268 15.283 4.219 1.00 31.83 400 GLY B CA 1
ATOM 6833 C C . GLY B 1 376 ? 104.917 14.612 2.897 1.00 33.63 400 GLY B C 1
ATOM 6834 O O . GLY B 1 376 ? 104.638 15.305 1.911 1.00 37.59 400 GLY B O 1
ATOM 6835 N N . THR B 1 377 ? 104.924 13.277 2.877 1.00 34.61 401 THR B N 1
ATOM 6836 C CA . THR B 1 377 ? 104.707 12.487 1.672 1.00 36.97 401 THR B CA 1
ATOM 6837 C C . THR B 1 377 ? 104.180 11.097 2.074 1.00 35.23 401 THR B C 1
ATOM 6838 O O . THR B 1 377 ? 104.662 10.515 3.053 1.00 33.32 401 THR B O 1
ATOM 6842 N N . PRO B 1 378 ? 103.183 10.563 1.344 1.00 34.01 402 PRO B N 1
ATOM 6843 C CA . PRO B 1 378 ? 102.731 9.204 1.703 1.00 33.84 402 PRO B CA 1
ATOM 6844 C C . PRO B 1 378 ? 103.788 8.107 1.426 1.00 33.82 402 PRO B C 1
ATOM 6845 O O . PRO B 1 378 ? 104.430 8.147 0.392 1.00 35.85 402 PRO B O 1
ATOM 6849 N N . ASN B 1 379 ? 103.977 7.173 2.356 1.00 31.98 403 ASN B N 1
ATOM 6850 C CA . ASN B 1 379 ? 104.771 5.967 2.090 1.00 34.89 403 ASN B CA 1
ATOM 6851 C C . ASN B 1 379 ? 103.860 4.879 1.525 1.00 35.31 403 ASN B C 1
ATOM 6852 O O . ASN B 1 379 ? 102.634 5.045 1.483 1.00 31.86 403 ASN B O 1
ATOM 6857 N N . GLN B 1 380 ? 104.467 3.784 1.080 1.00 34.54 404 GLN B N 1
ATOM 6858 C CA . GLN B 1 380 ? 103.727 2.680 0.480 1.00 36.59 404 GLN B CA 1
ATOM 6859 C C . GLN B 1 380 ? 102.690 2.074 1.436 1.00 35.63 404 GLN B C 1
ATOM 6860 O O . GLN B 1 380 ? 101.598 1.699 1.003 1.00 34.11 404 GLN B O 1
ATOM 6866 N N . GLN B 1 381 ? 103.026 1.982 2.725 1.00 33.72 405 GLN B N 1
ATOM 6867 C CA . GLN B 1 381 ? 102.073 1.469 3.718 1.00 31.32 405 GLN B CA 1
ATOM 6868 C C . GLN B 1 381 ? 100.795 2.321 3.781 1.00 28.67 405 GLN B C 1
ATOM 6869 O O . GLN B 1 381 ? 99.698 1.767 3.871 1.00 28.04 405 GLN B O 1
ATOM 6875 N N . SER B 1 382 ? 100.942 3.652 3.743 1.00 28.11 406 SER B N 1
ATOM 6876 C CA . SER B 1 382 ? 99.763 4.539 3.743 1.00 27.42 406 SER B CA 1
ATOM 6877 C C . SER B 1 382 ? 98.940 4.432 2.437 1.00 27.39 406 SER B C 1
ATOM 6878 O O . SER B 1 382 ? 97.713 4.471 2.471 1.00 25.81 406 SER B O 1
ATOM 6881 N N . ILE B 1 383 ? 99.628 4.283 1.304 1.00 28.11 407 ILE B N 1
ATOM 6882 C CA . ILE B 1 383 ? 98.970 4.157 0.012 1.00 30.88 407 ILE B CA 1
ATOM 6883 C C . ILE B 1 383 ? 98.127 2.879 -0.021 1.00 29.84 407 ILE B C 1
ATOM 6884 O O . ILE B 1 383 ? 96.947 2.922 -0.395 1.00 32.83 407 ILE B O 1
ATOM 6889 N N . ASP B 1 384 ? 98.729 1.774 0.426 1.00 28.82 408 ASP B N 1
ATOM 6890 C CA . ASP B 1 384 ? 98.060 0.476 0.495 1.00 28.65 408 ASP B CA 1
ATOM 6891 C C . ASP B 1 384 ? 96.845 0.487 1.422 1.00 27.54 408 ASP B C 1
ATOM 6892 O O . ASP B 1 384 ? 95.864 -0.161 1.118 1.00 24.61 408 ASP B O 1
ATOM 6897 N N . ILE B 1 385 ? 96.918 1.220 2.543 1.00 27.75 409 ILE B N 1
ATOM 6898 C CA . ILE B 1 385 ? 95.776 1.360 3.478 1.00 26.05 409 ILE B CA 1
ATOM 6899 C C . ILE B 1 385 ? 94.584 1.996 2.764 1.00 24.13 409 ILE B C 1
ATOM 6900 O O . ILE B 1 385 ? 93.471 1.466 2.796 1.00 24.05 409 ILE B O 1
ATOM 6905 N N . VAL B 1 386 ? 94.841 3.113 2.094 1.00 24.18 410 VAL B N 1
ATOM 6906 C CA . VAL B 1 386 ? 93.800 3.834 1.387 1.00 26.17 410 VAL B CA 1
ATOM 6907 C C . VAL B 1 386 ? 93.194 2.947 0.284 1.00 27.11 410 VAL B C 1
ATOM 6908 O O . VAL B 1 386 ? 91.980 2.860 0.190 1.00 27.85 410 VAL B O 1
ATOM 6912 N N . ASN B 1 387 ? 94.028 2.236 -0.473 1.00 28.65 411 ASN B N 1
ATOM 6913 C CA . ASN B 1 387 ? 93.546 1.347 -1.554 1.00 30.82 411 ASN B CA 1
ATOM 6914 C C . ASN B 1 387 ? 92.840 0.071 -1.084 1.00 29.60 411 ASN B C 1
ATOM 6915 O O . ASN B 1 387 ? 91.950 -0.390 -1.776 1.00 27.59 411 ASN B O 1
ATOM 6920 N N . GLN B 1 388 ? 93.218 -0.477 0.072 1.00 27.19 412 GLN B N 1
ATOM 6921 C CA . GLN B 1 388 ? 92.485 -1.603 0.689 1.00 28.92 412 GLN B CA 1
ATOM 6922 C C . GLN B 1 388 ? 91.079 -1.171 1.153 1.00 26.56 412 GLN B C 1
ATOM 6923 O O . GLN B 1 388 ? 90.131 -1.913 0.991 1.00 29.01 412 GLN B O 1
ATOM 6929 N N . ILE B 1 389 ? 90.962 0.020 1.732 1.00 23.75 413 ILE B N 1
ATOM 6930 C CA . ILE B 1 389 ? 89.654 0.560 2.162 1.00 23.26 413 ILE B CA 1
ATOM 6931 C C . ILE B 1 389 ? 88.785 0.951 0.970 1.00 22.89 413 ILE B C 1
ATOM 6932 O O . ILE B 1 389 ? 87.612 0.665 0.968 1.00 24.05 413 ILE B O 1
ATOM 6937 N N . ARG B 1 390 ? 89.377 1.591 -0.039 1.00 26.11 414 ARG B N 1
ATOM 6938 C CA . ARG B 1 390 ? 88.690 1.870 -1.322 1.00 27.33 414 ARG B CA 1
ATOM 6939 C C . ARG B 1 390 ? 88.274 0.569 -2.029 1.00 27.14 414 ARG B C 1
ATOM 6940 O O . ARG B 1 390 ? 87.123 0.436 -2.459 1.00 27.18 414 ARG B O 1
ATOM 6948 N N . GLY B 1 391 ? 89.190 -0.397 -2.070 1.00 27.67 415 GLY B N 1
ATOM 6949 C CA . GLY B 1 391 ? 88.952 -1.714 -2.676 1.00 28.41 415 GLY B CA 1
ATOM 6950 C C . GLY B 1 391 ? 87.759 -2.435 -2.081 1.00 27.70 415 GLY B C 1
ATOM 6951 O O . GLY B 1 391 ? 86.917 -2.949 -2.811 1.00 26.53 415 GLY B O 1
ATOM 6952 N N . ARG B 1 392 ? 87.668 -2.429 -0.753 1.00 25.09 416 ARG B N 1
ATOM 6953 C CA . ARG B 1 392 ? 86.517 -3.013 -0.038 1.00 25.84 416 ARG B CA 1
ATOM 6954 C C . ARG B 1 392 ? 85.175 -2.350 -0.428 1.00 23.24 416 ARG B C 1
ATOM 6955 O O . ARG B 1 392 ? 84.112 -3.001 -0.442 1.00 23.45 416 ARG B O 1
ATOM 6963 N N . ALA B 1 393 ? 85.249 -1.058 -0.737 1.00 24.31 417 ALA B N 1
ATOM 6964 C CA . ALA B 1 393 ? 84.114 -0.246 -1.168 1.00 24.40 417 ALA B CA 1
ATOM 6965 C C . ALA B 1 393 ? 83.849 -0.393 -2.667 1.00 27.71 417 ALA B C 1
ATOM 6966 O O . ALA B 1 393 ? 82.944 0.241 -3.196 1.00 27.65 417 ALA B O 1
ATOM 6968 N N . GLY B 1 394 ? 84.620 -1.258 -3.341 1.00 28.26 418 GLY B N 1
ATOM 6969 C CA . GLY B 1 394 ? 84.460 -1.522 -4.756 1.00 28.96 418 GLY B CA 1
ATOM 6970 C C . GLY B 1 394 ? 84.927 -0.371 -5.626 1.00 30.17 418 GLY B C 1
ATOM 6971 O O . GLY B 1 394 ? 84.486 -0.258 -6.754 1.00 28.57 418 GLY B O 1
ATOM 6972 N N . LEU B 1 395 ? 85.803 0.482 -5.096 1.00 28.95 419 LEU B N 1
ATOM 6973 C CA . LEU B 1 395 ? 86.352 1.611 -5.844 1.00 31.35 419 LEU B CA 1
ATOM 6974 C C . LEU B 1 395 ? 87.771 1.292 -6.319 1.00 33.40 419 LEU B C 1
ATOM 6975 O O . LEU B 1 395 ? 88.477 0.492 -5.700 1.00 32.38 419 LEU B O 1
ATOM 6980 N N . ALA B 1 396 ? 88.172 1.934 -7.417 1.00 33.57 420 ALA B N 1
ATOM 6981 C CA . ALA B 1 396 ? 89.484 1.731 -8.018 1.00 34.86 420 ALA B CA 1
ATOM 6982 C C . ALA B 1 396 ? 90.547 2.383 -7.147 1.00 34.16 420 ALA B C 1
ATOM 6983 O O . ALA B 1 396 ? 90.229 3.280 -6.360 1.00 33.79 420 ALA B O 1
ATOM 6985 N N . PRO B 1 397 ? 91.822 1.968 -7.305 1.00 35.89 421 PRO B N 1
ATOM 6986 C CA . PRO B 1 397 ? 92.905 2.562 -6.504 1.00 36.75 421 PRO B CA 1
ATOM 6987 C C . PRO B 1 397 ? 92.992 4.089 -6.620 1.00 36.48 421 PRO B C 1
ATOM 6988 O O . PRO B 1 397 ? 92.570 4.644 -7.612 1.00 35.23 421 PRO B O 1
ATOM 6992 N N . PHE B 1 398 ? 93.490 4.750 -5.578 1.00 35.93 422 PHE B N 1
ATOM 6993 C CA . PHE B 1 398 ? 93.570 6.200 -5.566 1.00 38.49 422 PHE B CA 1
ATOM 6994 C C . PHE B 1 398 ? 94.580 6.726 -6.603 1.00 41.33 422 PHE B C 1
ATOM 6995 O O . PHE B 1 398 ? 95.649 6.138 -6.755 1.00 43.33 422 PHE B O 1
ATOM 7003 N N . LYS B 1 399 ? 94.234 7.804 -7.320 1.00 44.27 423 LYS B N 1
ATOM 7004 C CA . LYS B 1 399 ? 95.187 8.460 -8.246 1.00 45.93 423 LYS B CA 1
ATOM 7005 C C . LYS B 1 399 ? 96.052 9.449 -7.445 1.00 46.36 423 LYS B C 1
ATOM 7006 O O . LYS B 1 399 ? 95.587 10.520 -7.038 1.00 47.43 423 LYS B O 1
ATOM 7008 N N . GLN B 1 400 ? 97.306 9.083 -7.217 1.00 46.52 424 GLN B N 1
ATOM 7009 C CA . GLN B 1 400 ? 98.223 9.939 -6.460 1.00 49.39 424 GLN B CA 1
ATOM 7010 C C . GLN B 1 400 ? 98.607 11.195 -7.240 1.00 49.34 424 GLN B C 1
ATOM 7011 O O . GLN B 1 400 ? 98.908 11.126 -8.431 1.00 48.44 424 GLN B O 1
ATOM 7017 N N . THR B 1 401 ? 98.555 12.338 -6.563 1.00 48.03 425 THR B N 1
ATOM 7018 C CA . THR B 1 401 ? 99.046 13.596 -7.112 1.00 48.56 425 THR B CA 1
ATOM 7019 C C . THR B 1 401 ? 100.028 14.199 -6.099 1.00 48.66 425 THR B C 1
ATOM 7020 O O . THR B 1 401 ? 101.238 14.041 -6.256 1.00 53.74 425 THR B O 1
ATOM 7024 N N . ASN B 1 402 ? 99.528 14.832 -5.045 1.00 44.41 426 ASN B N 1
ATOM 7025 C CA . ASN B 1 402 ? 100.382 15.459 -4.035 1.00 42.63 426 ASN B CA 1
ATOM 7026 C C . ASN B 1 402 ? 99.961 15.033 -2.613 1.00 39.39 426 ASN B C 1
ATOM 7027 O O . ASN B 1 402 ? 98.874 14.473 -2.418 1.00 36.52 426 ASN B O 1
ATOM 7032 N N . ALA B 1 403 ? 100.839 15.298 -1.643 1.00 35.43 427 ALA B N 1
ATOM 7033 C CA . ALA B 1 403 ? 100.611 14.978 -0.234 1.00 35.10 427 ALA B CA 1
ATOM 7034 C C . ALA B 1 403 ? 99.290 15.535 0.320 1.00 32.48 427 ALA B C 1
ATOM 7035 O O . ALA B 1 403 ? 98.634 14.878 1.111 1.00 28.98 427 ALA B O 1
ATOM 7037 N N . SER B 1 404 ? 98.946 16.759 -0.066 1.00 32.68 428 SER B N 1
ATOM 7038 C CA A SER B 1 404 ? 97.748 17.417 0.436 0.50 34.48 428 SER B CA 1
ATOM 7039 C CA B SER B 1 404 ? 97.742 17.420 0.438 0.50 33.52 428 SER B CA 1
ATOM 7040 C C . SER B 1 404 ? 96.488 16.694 -0.070 1.00 32.37 428 SER B C 1
ATOM 7041 O O . SER B 1 404 ? 95.560 16.457 0.682 1.00 31.86 428 SER B O 1
ATOM 7046 N N . ALA B 1 405 ? 96.482 16.334 -1.349 1.00 34.48 429 ALA B N 1
ATOM 7047 C CA . ALA B 1 405 ? 95.396 15.558 -1.931 1.00 34.69 429 ALA B CA 1
ATOM 7048 C C . ALA B 1 405 ? 95.325 14.199 -1.249 1.00 34.09 429 ALA B C 1
ATOM 7049 O O . ALA B 1 405 ? 94.238 13.700 -1.010 1.00 33.09 429 ALA B O 1
ATOM 7051 N N . PHE B 1 406 ? 96.472 13.608 -0.926 1.00 32.96 430 PHE B N 1
ATOM 7052 C CA . PHE B 1 406 ? 96.453 12.294 -0.265 1.00 31.73 430 PHE B CA 1
ATOM 7053 C C . PHE B 1 406 ? 95.823 12.391 1.136 1.00 31.44 430 PHE B C 1
ATOM 7054 O O . PHE B 1 406 ? 94.973 11.575 1.488 1.00 30.20 430 PHE B O 1
ATOM 7062 N N . LEU B 1 407 ? 96.236 13.394 1.919 1.00 30.65 431 LEU B N 1
ATOM 7063 C CA . LEU B 1 407 ? 95.604 13.677 3.221 1.00 27.20 431 LEU B CA 1
ATOM 7064 C C . LEU B 1 407 ? 94.078 13.851 3.111 1.00 25.86 431 LEU B C 1
ATOM 7065 O O . LEU B 1 407 ? 93.325 13.298 3.912 1.00 24.47 431 LEU B O 1
ATOM 7070 N N . GLU B 1 408 ? 93.617 14.587 2.102 1.00 25.09 432 GLU B N 1
ATOM 7071 C CA . GLU B 1 408 ? 92.179 14.767 1.933 1.00 26.37 432 GLU B CA 1
ATOM 7072 C C . GLU B 1 408 ? 91.456 13.470 1.548 1.00 26.16 432 GLU B C 1
ATOM 7073 O O . GLU B 1 408 ? 90.310 13.279 1.942 1.00 23.96 432 GLU B O 1
ATOM 7079 N N . GLU B 1 409 ? 92.133 12.587 0.812 1.00 25.60 433 GLU B N 1
ATOM 7080 C CA . GLU B 1 409 ? 91.592 11.260 0.506 1.00 25.19 433 GLU B CA 1
ATOM 7081 C C . GLU B 1 409 ? 91.456 10.413 1.789 1.00 25.99 433 GLU B C 1
ATOM 7082 O O . GLU B 1 409 ? 90.464 9.681 1.959 1.00 26.44 433 GLU B O 1
ATOM 7088 N N . VAL B 1 410 ? 92.431 10.524 2.686 1.00 26.16 434 VAL B N 1
ATOM 7089 C CA . VAL B 1 410 ? 92.390 9.820 3.962 1.00 24.72 434 VAL B CA 1
ATOM 7090 C C . VAL B 1 410 ? 91.175 10.303 4.753 1.00 24.63 434 VAL B C 1
ATOM 7091 O O . VAL B 1 410 ? 90.442 9.490 5.298 1.00 21.92 434 VAL B O 1
ATOM 7095 N N . TRP B 1 411 ? 90.985 11.620 4.784 1.00 23.82 435 TRP B N 1
ATOM 7096 C CA . TRP B 1 411 ? 89.826 12.220 5.428 1.00 22.26 435 TRP B CA 1
ATOM 7097 C C . TRP B 1 411 ? 88.541 11.718 4.764 1.00 24.79 435 TRP B C 1
ATOM 7098 O O . TRP B 1 411 ? 87.608 11.343 5.474 1.00 22.59 435 TRP B O 1
ATOM 7109 N N . ASP B 1 412 ? 88.479 11.712 3.424 1.00 22.37 436 ASP B N 1
ATOM 7110 C CA . ASP B 1 412 ? 87.298 11.171 2.729 1.00 22.68 436 ASP B CA 1
ATOM 7111 C C . ASP B 1 412 ? 86.953 9.767 3.214 1.00 23.32 436 ASP B C 1
ATOM 7112 O O . ASP B 1 412 ? 85.805 9.496 3.587 1.00 23.21 436 ASP B O 1
ATOM 7117 N N . GLN B 1 413 ? 87.944 8.891 3.292 1.00 23.20 437 GLN B N 1
ATOM 7118 C CA . GLN B 1 413 ? 87.668 7.520 3.723 1.00 21.35 437 GLN B CA 1
ATOM 7119 C C . GLN B 1 413 ? 87.274 7.429 5.189 1.00 22.81 437 GLN B C 1
ATOM 7120 O O . GLN B 1 413 ? 86.436 6.582 5.557 1.00 23.19 437 GLN B O 1
ATOM 7126 N N . ARG B 1 414 ? 87.776 8.353 6.016 1.00 21.89 438 ARG B N 1
ATOM 7127 C CA . ARG B 1 414 ? 87.302 8.446 7.394 1.00 20.52 438 ARG B CA 1
ATOM 7128 C C . ARG B 1 414 ? 85.814 8.799 7.438 1.00 19.79 438 ARG B C 1
ATOM 7129 O O . ARG B 1 414 ? 85.042 8.130 8.111 1.00 19.13 438 ARG B O 1
ATOM 7137 N N . TYR B 1 415 ? 85.398 9.788 6.670 1.00 20.42 439 TYR B N 1
ATOM 7138 C CA . TYR B 1 415 ? 83.983 10.145 6.611 1.00 21.20 439 TYR B CA 1
ATOM 7139 C C . TYR B 1 415 ? 83.089 9.008 6.078 1.00 21.66 439 TYR B C 1
ATOM 7140 O O . TYR B 1 415 ? 82.042 8.707 6.649 1.00 24.62 439 TYR B O 1
ATOM 7149 N N . PHE B 1 416 ? 83.489 8.440 4.957 1.00 22.35 440 PHE B N 1
ATOM 7150 C CA . PHE B 1 416 ?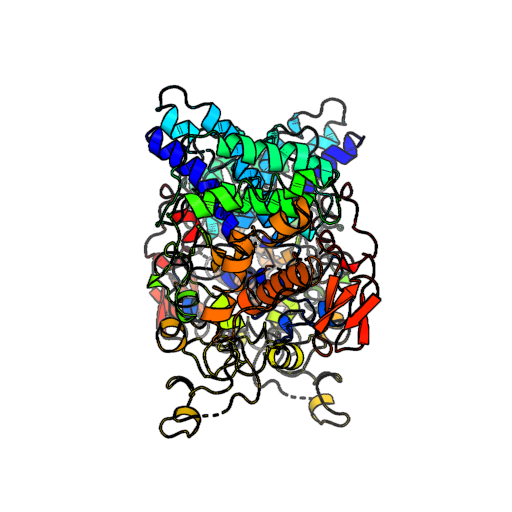 82.701 7.437 4.245 1.00 23.01 440 PHE B CA 1
ATOM 7151 C C . PHE B 1 416 ? 82.689 6.073 4.927 1.00 23.37 440 PHE B C 1
ATOM 7152 O O . PHE B 1 416 ? 81.626 5.436 5.013 1.00 20.86 440 PHE B O 1
ATOM 7160 N N . ASP B 1 417 ? 83.853 5.647 5.408 1.00 20.97 441 ASP B N 1
ATOM 7161 C CA . ASP B 1 417 ? 83.988 4.352 6.086 1.00 19.77 441 ASP B CA 1
ATOM 7162 C C . ASP B 1 417 ? 83.553 4.370 7.522 1.00 19.89 441 ASP B C 1
ATOM 7163 O O . ASP B 1 417 ? 82.964 3.386 7.977 1.00 17.59 441 ASP B O 1
ATOM 7168 N N . LEU B 1 418 ? 83.849 5.463 8.242 1.00 20.20 442 LEU B N 1
ATOM 7169 C CA . LEU B 1 418 ? 83.565 5.543 9.694 1.00 19.85 442 LEU B CA 1
ATOM 7170 C C . LEU B 1 418 ? 82.329 6.364 10.059 1.00 20.94 442 LEU B C 1
ATOM 7171 O O . LEU B 1 418 ? 82.144 6.676 11.234 1.00 21.31 442 LEU B O 1
ATOM 7176 N N . CYS B 1 419 ? 81.475 6.692 9.084 1.00 18.79 443 CYS B N 1
ATOM 7177 C CA . CYS B 1 419 ? 80.307 7.543 9.374 1.00 19.45 443 CYS B CA 1
ATOM 7178 C C . CYS B 1 419 ? 79.420 6.933 10.470 1.00 17.55 443 CYS B C 1
ATOM 7179 O O . CYS B 1 419 ? 79.212 5.693 10.525 1.00 16.98 443 CYS B O 1
ATOM 7182 N N . TYR B 1 420 ? 78.940 7.816 11.350 1.00 16.92 444 TYR B N 1
ATOM 7183 C CA . TYR B 1 420 ? 78.001 7.479 12.427 1.00 19.97 444 TYR B CA 1
ATOM 7184 C C . TYR B 1 420 ? 78.589 6.558 13.523 1.00 20.21 444 TYR B C 1
ATOM 7185 O O . TYR B 1 420 ? 77.840 5.882 14.236 1.00 20.16 444 TYR B O 1
ATOM 7194 N N . GLU B 1 421 ? 79.926 6.542 13.646 1.00 20.06 445 GLU B N 1
ATOM 7195 C CA . GLU B 1 421 ? 80.628 5.762 14.666 1.00 17.95 445 GLU B CA 1
ATOM 7196 C C . GLU B 1 421 ? 81.251 6.668 15.751 1.00 19.34 445 GLU B C 1
ATOM 7197 O O . GLU B 1 421 ? 82.161 6.245 16.410 1.00 20.04 445 GLU B O 1
ATOM 7203 N N . ASN B 1 422 ? 80.763 7.902 15.898 1.00 19.77 446 ASN B N 1
ATOM 7204 C CA . ASN B 1 422 ? 81.269 8.889 16.849 1.00 17.77 446 ASN B CA 1
ATOM 7205 C C . ASN B 1 422 ? 82.785 9.235 16.646 1.00 19.15 446 ASN B C 1
ATOM 7206 O O . ASN B 1 422 ? 83.517 9.450 17.622 1.00 18.75 446 ASN B O 1
ATOM 7211 N N . LYS B 1 423 ? 83.220 9.285 15.387 1.00 18.98 447 LYS B N 1
ATOM 7212 C CA . LYS B 1 423 ? 84.565 9.724 14.986 1.00 21.71 447 LYS B CA 1
ATOM 7213 C C . LYS B 1 423 ? 84.626 11.060 14.228 1.00 21.12 447 LYS B C 1
ATOM 7214 O O . LYS B 1 423 ? 85.600 11.803 14.340 1.00 21.08 447 LYS B O 1
ATOM 7228 N N . TRP B 1 425 ? 82.830 14.063 14.263 1.00 19.72 449 TRP B N 1
ATOM 7229 C CA . TRP B 1 425 ? 82.863 15.293 15.041 1.00 19.68 449 TRP B CA 1
ATOM 7230 C C . TRP B 1 425 ? 84.265 15.573 15.597 1.00 19.52 449 TRP B C 1
ATOM 7231 O O . TRP B 1 425 ? 84.759 16.692 15.464 1.00 18.11 449 TRP B O 1
ATOM 7242 N N . PHE B 1 426 ? 84.892 14.559 16.210 1.00 20.24 450 PHE B N 1
ATOM 7243 C CA . PHE B 1 426 ? 86.252 14.693 16.698 1.00 20.16 450 PHE B CA 1
ATOM 7244 C C . PHE B 1 426 ? 87.244 15.006 15.577 1.00 19.66 450 PHE B C 1
ATOM 7245 O O . PHE B 1 426 ? 88.160 15.814 15.779 1.00 19.47 450 PHE B O 1
ATOM 7253 N N . ASP B 1 427 ? 87.048 14.410 14.399 1.00 20.61 451 ASP B N 1
ATOM 7254 C CA . ASP B 1 427 ? 87.903 14.756 13.259 1.00 22.79 451 ASP B CA 1
ATOM 7255 C C . ASP B 1 427 ? 87.774 16.217 12.918 1.00 20.92 451 ASP B C 1
ATOM 7256 O O . ASP B 1 427 ? 88.798 16.874 12.648 1.00 21.06 451 ASP B O 1
ATOM 7269 N N . LEU B 1 429 ? 86.833 18.757 14.869 1.00 19.28 453 LEU B N 1
ATOM 7270 C CA . LEU B 1 429 ? 87.487 19.621 15.853 1.00 21.43 453 LEU B CA 1
ATOM 7271 C C . LEU B 1 429 ? 89.001 19.660 15.744 1.00 22.89 453 LEU B C 1
ATOM 7272 O O . LEU B 1 429 ? 89.597 20.702 15.970 1.00 24.14 453 LEU B O 1
ATOM 7277 N N . ARG B 1 430 ? 89.634 18.524 15.470 1.00 23.23 454 ARG B N 1
ATOM 7278 C CA . ARG B 1 430 ? 91.104 18.496 15.440 1.00 21.46 454 ARG B CA 1
ATOM 7279 C C . ARG B 1 430 ? 91.740 19.027 14.157 1.00 22.81 454 ARG B C 1
ATOM 7280 O O . ARG B 1 430 ? 92.903 19.463 14.170 1.00 22.32 454 ARG B O 1
ATOM 7288 N N . THR B 1 431 ? 90.987 18.987 13.064 1.00 24.28 455 THR B N 1
ATOM 7289 C CA . THR B 1 431 ? 91.394 19.597 11.808 1.00 25.86 455 THR B CA 1
ATOM 7290 C C . THR B 1 431 ? 90.793 20.994 11.629 1.00 25.06 455 THR B C 1
ATOM 7291 O O . THR B 1 431 ? 91.323 21.787 10.857 1.00 27.03 455 THR B O 1
ATOM 7295 N N . ARG B 1 432 ? 89.691 21.293 12.324 1.00 24.39 456 ARG B N 1
ATOM 7296 C CA . ARG B 1 432 ? 88.930 22.507 12.081 1.00 24.72 456 ARG B CA 1
ATOM 7297 C C . ARG B 1 432 ? 88.581 22.674 10.605 1.00 24.32 456 ARG B C 1
ATOM 7298 O O . ARG B 1 432 ? 88.565 23.792 10.089 1.00 23.44 456 ARG B O 1
ATOM 7306 N N . LYS B 1 433 ? 88.330 21.540 9.942 1.00 25.38 457 LYS B N 1
ATOM 7307 C CA . LYS B 1 433 ? 87.800 21.486 8.578 1.00 26.85 457 LYS B CA 1
ATOM 7308 C C . LYS B 1 433 ? 86.536 20.620 8.601 1.00 24.86 457 LYS B C 1
ATOM 7309 O O . LYS B 1 433 ? 86.393 19.714 9.433 1.00 25.53 457 LYS B O 1
ATOM 7315 N N . ILE B 1 434 ? 85.638 20.932 7.673 1.00 24.86 458 ILE B N 1
ATOM 7316 C CA . ILE B 1 434 ? 84.368 20.244 7.489 1.00 25.65 458 ILE B CA 1
ATOM 7317 C C . ILE B 1 434 ? 84.247 19.923 6.016 1.00 24.16 458 ILE B C 1
ATOM 7318 O O . ILE B 1 434 ? 84.436 20.796 5.178 1.00 24.20 458 ILE B O 1
ATOM 7323 N N . ARG B 1 435 ? 84.013 18.661 5.698 1.00 24.57 459 ARG B N 1
ATOM 7324 C CA . ARG B 1 435 ? 83.830 18.251 4.312 1.00 24.61 459 ARG B CA 1
ATOM 7325 C C . ARG B 1 435 ? 82.461 18.721 3.803 1.00 25.69 459 ARG B C 1
ATOM 7326 O O . ARG B 1 435 ? 81.418 18.295 4.304 1.00 28.24 459 ARG B O 1
ATOM 7334 N N . ASP B 1 436 ? 82.467 19.544 2.778 1.00 25.55 460 ASP B N 1
ATOM 7335 C CA . ASP B 1 436 ? 81.216 20.005 2.153 1.00 27.91 460 ASP B CA 1
ATOM 7336 C C . ASP B 1 436 ? 80.671 18.920 1.208 1.00 28.66 460 ASP B C 1
ATOM 7337 O O . ASP B 1 436 ? 81.396 18.424 0.317 1.00 29.78 460 ASP B O 1
ATOM 7342 N N . ASP B 1 437 ? 79.399 18.569 1.386 1.00 27.95 461 ASP B N 1
ATOM 7343 C CA . ASP B 1 437 ? 78.819 17.434 0.671 1.00 30.58 461 ASP B CA 1
ATOM 7344 C C . ASP B 1 437 ? 78.732 17.629 -0.846 1.00 32.86 461 ASP B C 1
ATOM 7345 O O . ASP B 1 437 ? 79.054 16.718 -1.587 1.00 33.32 461 ASP B O 1
ATOM 7350 N N . LYS B 1 438 ? 78.295 18.811 -1.265 1.00 33.31 462 LYS B N 1
ATOM 7351 C CA . LYS B 1 438 ? 78.079 19.124 -2.683 1.00 38.40 462 LYS B CA 1
ATOM 7352 C C . LYS B 1 438 ? 79.393 19.121 -3.494 1.00 40.26 462 LYS B C 1
ATOM 7353 O O . LYS B 1 438 ? 79.477 18.457 -4.520 1.00 43.55 462 LYS B O 1
ATOM 7355 N N . SER B 1 439 ? 80.403 19.847 -3.012 1.00 38.40 463 SER B N 1
ATOM 7356 C CA . SER B 1 439 ? 81.680 20.010 -3.712 1.00 37.80 463 SER B CA 1
ATOM 7357 C C . SER B 1 439 ? 82.753 19.004 -3.331 1.00 36.49 463 SER B C 1
ATOM 7358 O O . SER B 1 439 ? 83.756 18.868 -4.052 1.00 34.53 463 SER B O 1
ATOM 7361 N N . GLY B 1 440 ? 82.598 18.339 -2.192 1.00 32.93 464 GLY B N 1
ATOM 7362 C CA . GLY B 1 440 ? 83.678 17.502 -1.660 1.00 33.01 464 GLY B CA 1
ATOM 7363 C C . GLY B 1 440 ? 84.863 18.261 -1.087 1.00 33.04 464 GLY B C 1
ATOM 7364 O O . GLY B 1 440 ? 85.839 17.633 -0.665 1.00 36.34 464 GLY B O 1
ATOM 7365 N N . GLU B 1 441 ? 84.800 19.592 -1.024 1.00 33.41 465 GLU B N 1
ATOM 7366 C CA . GLU B 1 441 ? 85.915 20.377 -0.466 1.00 32.73 465 GLU B CA 1
ATOM 7367 C C . GLU B 1 441 ? 85.922 20.434 1.051 1.00 33.32 465 GLU B C 1
ATOM 7368 O O . GLU B 1 441 ? 84.867 20.436 1.700 1.00 33.58 465 GLU B O 1
ATOM 7374 N N . TYR B 1 442 ? 87.123 20.489 1.622 1.00 30.73 466 TYR B N 1
ATOM 7375 C CA . TYR B 1 442 ? 87.264 20.693 3.045 1.00 30.13 466 TYR B CA 1
ATOM 7376 C C . TYR B 1 442 ? 87.271 22.181 3.320 1.00 31.74 466 TYR B C 1
ATOM 7377 O O . TYR B 1 442 ? 88.197 22.865 2.932 1.00 36.06 466 TYR B O 1
ATOM 7386 N N . VAL B 1 443 ? 86.203 22.687 3.933 1.00 30.09 467 VAL B N 1
ATOM 7387 C CA . VAL B 1 443 ? 86.085 24.099 4.226 1.00 30.95 467 VAL B CA 1
ATOM 7388 C C . VAL B 1 443 ? 86.409 24.366 5.708 1.00 29.61 467 VAL B C 1
ATOM 7389 O O . VAL B 1 443 ? 86.344 23.473 6.558 1.00 27.69 467 VAL B O 1
ATOM 7393 N N . ASP B 1 444 ? 86.808 25.590 6.008 1.00 31.91 468 ASP B N 1
ATOM 7394 C CA . ASP B 1 444 ? 87.089 25.970 7.397 1.00 30.42 468 ASP B CA 1
ATOM 7395 C C . ASP B 1 444 ? 85.845 25.817 8.273 1.00 28.99 468 ASP B C 1
ATOM 7396 O O . ASP B 1 444 ? 84.739 26.213 7.897 1.00 29.32 468 ASP B O 1
ATOM 7401 N N . PHE B 1 445 ? 86.049 25.244 9.456 1.00 28.92 469 PHE B N 1
ATOM 7402 C CA . PHE B 1 445 ? 84.983 24.998 10.409 1.00 26.72 469 PHE B CA 1
ATOM 7403 C C . PHE B 1 445 ? 84.344 26.321 10.781 1.00 27.52 469 PHE B C 1
ATOM 7404 O O . PHE B 1 445 ? 83.123 26.435 10.809 1.00 27.75 469 PHE B O 1
ATOM 7412 N N . ILE B 1 446 ? 85.172 27.303 11.107 1.00 27.61 470 ILE B N 1
ATOM 7413 C CA . ILE B 1 446 ? 84.682 28.636 11.451 1.00 28.57 470 ILE B CA 1
ATOM 7414 C C . ILE B 1 446 ? 84.302 29.296 10.129 1.00 31.15 470 ILE B C 1
ATOM 7415 O O . ILE B 1 446 ? 85.157 29.505 9.273 1.00 30.39 470 ILE B O 1
ATOM 7420 N N . GLY B 1 447 ?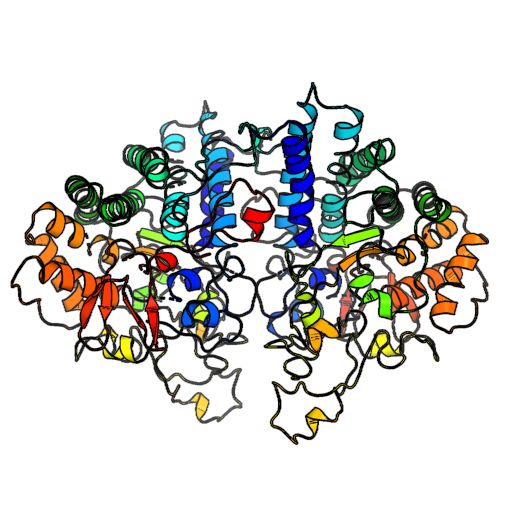 83.003 29.556 9.961 1.00 33.20 471 GLY B N 1
ATOM 7421 C CA . GLY B 1 447 ? 82.446 30.058 8.719 1.00 35.63 471 GLY B CA 1
ATOM 7422 C C . GLY B 1 447 ? 81.587 29.063 7.963 1.00 35.36 471 GLY B C 1
ATOM 7423 O O . GLY B 1 447 ? 80.846 29.484 7.093 1.00 39.22 471 GLY B O 1
ATOM 7424 N N . TYR B 1 448 ? 81.652 27.760 8.275 1.00 36.09 472 TYR B N 1
ATOM 7425 C CA . TYR B 1 448 ? 80.853 26.762 7.544 1.00 35.58 472 TYR B CA 1
ATOM 7426 C C . TYR B 1 448 ? 79.346 27.009 7.720 1.00 37.69 472 TYR B C 1
ATOM 7427 O O . TYR B 1 448 ? 78.875 27.279 8.840 1.00 34.42 472 TYR B O 1
ATOM 7436 N N . LYS B 1 449 ? 78.624 26.961 6.591 1.00 39.97 473 LYS B N 1
ATOM 7437 C CA . LYS B 1 449 ? 77.173 27.184 6.514 1.00 40.23 473 LYS B CA 1
ATOM 7438 C C . LYS B 1 449 ? 76.524 25.817 6.324 1.00 41.11 473 LYS B C 1
ATOM 7439 O O . LYS B 1 449 ? 76.853 25.090 5.372 1.00 39.97 473 LYS B O 1
ATOM 7443 N N . THR B 1 450 ? 75.638 25.453 7.254 1.00 40.18 474 THR B N 1
ATOM 7444 C CA . THR B 1 450 ? 74.962 24.156 7.233 1.00 38.37 474 THR B CA 1
ATOM 7445 C C . THR B 1 450 ? 73.857 24.117 6.176 1.00 39.33 474 THR B C 1
ATOM 7446 O O . THR B 1 450 ? 73.461 25.164 5.633 1.00 40.30 474 THR B O 1
ATOM 7450 N N . ASN B 1 451 ? 73.337 22.904 5.934 1.00 38.24 475 ASN B N 1
ATOM 7451 C CA . ASN B 1 451 ? 72.135 22.694 5.096 1.00 39.43 475 ASN B CA 1
ATOM 7452 C C . ASN B 1 451 ? 70.982 23.635 5.468 1.00 40.65 475 ASN B C 1
ATOM 7453 O O . ASN B 1 451 ? 70.193 23.996 4.614 1.00 40.36 475 ASN B O 1
ATOM 7458 N N . TRP B 1 452 ? 70.884 24.009 6.745 1.00 41.65 476 TRP B N 1
ATOM 7459 C CA . TRP B 1 452 ? 69.760 24.803 7.239 1.00 42.70 476 TRP B CA 1
ATOM 7460 C C . TRP B 1 452 ? 70.100 26.284 7.487 1.00 41.56 476 TRP B C 1
ATOM 7461 O O . TRP B 1 452 ? 69.376 26.962 8.207 1.00 42.71 476 TRP B O 1
ATOM 7472 N N . GLY B 1 453 ? 71.187 26.785 6.898 1.00 40.41 477 GLY B N 1
ATOM 7473 C CA . GLY B 1 453 ? 71.487 28.230 6.903 1.00 39.96 477 GLY B CA 1
ATOM 7474 C C . GLY B 1 453 ? 72.279 28.772 8.097 1.00 39.63 477 GLY B C 1
ATOM 7475 O O . GLY B 1 453 ? 72.493 29.991 8.201 1.00 37.29 477 GLY B O 1
ATOM 7476 N N . LYS B 1 454 ? 72.731 27.897 8.995 1.00 36.42 478 LYS B N 1
ATOM 7477 C CA . LYS B 1 454 ? 73.450 28.353 10.203 1.00 35.72 478 LYS B CA 1
ATOM 7478 C C . LYS B 1 454 ? 74.956 28.365 9.960 1.00 33.06 478 LYS B C 1
ATOM 7479 O O . LYS B 1 454 ? 75.481 27.520 9.239 1.00 32.27 478 LYS B O 1
ATOM 7485 N N . VAL B 1 455 ? 75.630 29.345 10.553 1.00 31.19 479 VAL B N 1
ATOM 7486 C CA . VAL B 1 455 ? 77.073 29.530 10.396 1.00 30.71 479 VAL B CA 1
ATOM 7487 C C . VAL B 1 455 ? 77.808 29.200 11.694 1.00 28.22 479 VAL B C 1
ATOM 7488 O O . VAL B 1 455 ? 77.502 29.749 12.747 1.00 28.18 479 VAL B O 1
ATOM 7492 N N . TYR B 1 456 ? 78.789 28.302 11.601 1.00 26.30 480 TYR B N 1
ATOM 7493 C CA . TYR B 1 456 ? 79.539 27.848 12.760 1.00 26.83 480 TYR B CA 1
ATOM 7494 C C . TYR B 1 456 ? 80.532 28.919 13.125 1.00 25.84 480 TYR B C 1
ATOM 7495 O O . TYR B 1 456 ? 81.104 29.547 12.236 1.00 27.02 480 TYR B O 1
ATOM 7504 N N . THR B 1 457 ? 80.717 29.120 14.428 1.00 26.17 481 THR B N 1
ATOM 7505 C CA . THR B 1 457 ? 81.641 30.096 14.960 1.00 26.89 481 THR B CA 1
ATOM 7506 C C . THR B 1 457 ? 82.592 29.368 15.911 1.00 26.85 481 THR B C 1
ATOM 7507 O O . THR B 1 457 ? 82.527 28.149 16.048 1.00 27.18 481 THR B O 1
ATOM 7511 N N . GLU B 1 458 ? 83.464 30.126 16.573 1.00 28.17 482 GLU B N 1
ATOM 7512 C CA . GLU B 1 458 ? 84.354 29.608 17.622 1.00 29.00 482 GLU B CA 1
ATOM 7513 C C . GLU B 1 458 ? 83.566 28.851 18.693 1.00 25.76 482 GLU B C 1
ATOM 7514 O O . GLU B 1 458 ? 84.028 27.842 19.212 1.00 22.16 482 GLU B O 1
ATOM 7520 N N . THR B 1 459 ? 82.383 29.345 19.021 1.00 26.40 483 THR B N 1
ATOM 7521 C CA . THR B 1 459 ? 81.526 28.735 20.071 1.00 25.20 483 THR B CA 1
ATOM 7522 C C . THR B 1 459 ? 81.291 27.247 19.905 1.00 23.43 483 THR B C 1
ATOM 7523 O O . THR B 1 459 ? 81.376 26.501 20.891 1.00 22.58 483 THR B O 1
ATOM 7527 N N . GLN B 1 460 ? 81.080 26.830 18.653 1.00 24.10 484 GLN B N 1
ATOM 7528 C CA . GLN B 1 460 ? 80.742 25.440 18.301 1.00 22.33 484 GLN B CA 1
ATOM 7529 C C . GLN B 1 460 ? 81.931 24.472 18.369 1.00 22.33 484 GLN B C 1
ATOM 7530 O O . GLN B 1 460 ? 81.740 23.257 18.289 1.00 20.44 484 GLN B O 1
ATOM 7536 N N . LEU B 1 461 ? 83.143 24.992 18.550 1.00 21.72 485 LEU B N 1
ATOM 7537 C CA . LEU B 1 461 ? 84.336 24.144 18.749 1.00 23.55 485 LEU B CA 1
ATOM 7538 C C . LEU B 1 461 ? 84.323 23.284 20.042 1.00 20.92 485 LEU B C 1
ATOM 7539 O O . LEU B 1 461 ? 85.032 22.282 20.113 1.00 23.05 485 LEU B O 1
ATOM 7544 N N . LEU B 1 462 ? 83.506 23.667 21.028 1.00 19.89 486 LEU B N 1
ATOM 7545 C CA . LEU B 1 462 ? 83.282 22.885 22.229 1.00 17.12 486 LEU B CA 1
ATOM 7546 C C . LEU B 1 462 ? 81.816 22.899 22.605 1.00 21.89 486 LEU B C 1
ATOM 7547 O O . LEU B 1 462 ? 81.055 23.763 22.121 1.00 23.34 486 LEU B O 1
ATOM 7552 N N . PHE B 1 463 ? 81.450 21.974 23.500 1.00 17.74 487 PHE B N 1
ATOM 7553 C CA . PHE B 1 463 ? 80.116 21.892 24.073 1.00 17.71 487 PHE B CA 1
ATOM 7554 C C . PHE B 1 463 ? 80.168 22.583 25.435 1.00 21.77 487 PHE B C 1
ATOM 7555 O O . PHE B 1 463 ? 81.247 22.709 26.038 1.00 20.57 487 PHE B O 1
ATOM 7563 N N . PRO B 1 464 ? 79.011 23.068 25.914 1.00 20.53 488 PRO B N 1
ATOM 7564 C CA . PRO B 1 464 ? 78.977 23.764 27.199 1.00 20.16 488 PRO B CA 1
ATOM 7565 C C . PRO B 1 464 ? 79.179 22.858 28.394 1.00 19.39 488 PRO B C 1
ATOM 7566 O O . PRO B 1 464 ? 78.804 21.688 28.364 1.00 17.34 488 PRO B O 1
ATOM 7570 N N . ILE B 1 465 ? 79.727 23.430 29.455 1.00 22.12 489 ILE B N 1
ATOM 7571 C CA . ILE B 1 465 ? 79.743 22.776 30.762 1.00 21.00 489 ILE B CA 1
ATOM 7572 C C . ILE B 1 465 ? 78.277 22.756 31.222 1.00 21.30 489 ILE B C 1
ATOM 7573 O O . ILE B 1 465 ? 77.610 23.789 31.123 1.00 21.82 489 ILE B O 1
ATOM 7578 N N . PRO B 1 466 ? 77.759 21.603 31.705 1.00 19.50 490 PRO B N 1
ATOM 7579 C CA . PRO B 1 466 ? 76.330 21.545 32.086 1.00 20.26 490 PRO B CA 1
ATOM 7580 C C . PRO B 1 466 ? 75.944 22.515 33.166 1.00 20.43 490 PRO B C 1
ATOM 7581 O O . PRO B 1 466 ? 76.681 22.704 34.144 1.00 21.64 490 PRO B O 1
ATOM 7585 N N . LEU B 1 467 ? 74.778 23.130 32.988 1.00 21.87 491 LEU B N 1
ATOM 7586 C CA . LEU B 1 467 ? 74.245 24.017 34.000 1.00 22.42 491 LEU B CA 1
ATOM 7587 C C . LEU B 1 467 ? 74.208 23.388 35.404 1.00 22.06 491 LEU B C 1
ATOM 7588 O O . LEU B 1 467 ? 74.564 24.073 36.379 1.00 21.57 491 LEU B O 1
ATOM 7593 N N . SER B 1 468 ? 73.782 22.124 35.518 1.00 22.20 492 SER B N 1
ATOM 7594 C CA . SER B 1 468 ? 73.680 21.503 36.864 1.00 22.29 492 SER B CA 1
ATOM 7595 C C . SER B 1 468 ? 75.018 21.489 37.612 1.00 21.15 492 SER B C 1
ATOM 7596 O O . SER B 1 468 ? 75.083 21.750 38.814 1.00 24.67 492 SER B O 1
ATOM 7599 N N . GLU B 1 469 ? 76.085 21.243 36.860 1.00 19.88 493 GLU B N 1
ATOM 7600 C CA . GLU B 1 469 ? 77.442 21.183 37.383 1.00 21.35 493 GLU B CA 1
ATOM 7601 C C . GLU B 1 469 ? 77.951 22.546 37.789 1.00 20.88 493 GLU B C 1
ATOM 7602 O O . GLU B 1 469 ? 78.601 22.680 38.844 1.00 20.76 493 GLU B O 1
ATOM 7608 N N . ARG B 1 470 ? 77.609 23.573 36.993 1.00 22.92 494 ARG B N 1
ATOM 7609 C CA . ARG B 1 470 ? 78.033 24.944 37.310 1.00 23.01 494 ARG B CA 1
ATOM 7610 C C . ARG B 1 470 ? 77.305 25.512 38.508 1.00 24.00 494 ARG B C 1
ATOM 7611 O O . ARG B 1 470 ? 77.890 26.278 39.272 1.00 24.59 494 ARG B O 1
ATOM 7619 N N . GLN B 1 471 ? 76.028 25.140 38.672 1.00 24.23 495 GLN B N 1
ATOM 7620 C CA . GLN B 1 471 ? 75.227 25.616 39.809 1.00 24.84 495 GLN B CA 1
ATOM 7621 C C . GLN B 1 471 ? 75.646 24.905 41.106 1.00 23.28 495 GLN B C 1
ATOM 7622 O O . GLN B 1 471 ? 75.661 25.519 42.174 1.00 28.91 495 GLN B O 1
ATOM 7628 N N . ALA B 1 472 ? 76.028 23.633 40.993 1.00 26.08 496 ALA B N 1
ATOM 7629 C CA . ALA B 1 472 ? 76.622 22.856 42.105 1.00 26.54 496 ALA B CA 1
ATOM 7630 C C . ALA B 1 472 ? 78.056 23.335 42.486 1.00 29.22 496 ALA B C 1
ATOM 7631 O O . ALA B 1 472 ? 78.496 23.198 43.638 1.00 32.02 496 ALA B O 1
ATOM 7633 N N . ASN B 1 473 ? 78.778 23.875 41.510 1.00 24.90 497 ASN B N 1
ATOM 7634 C CA . ASN B 1 473 ? 80.158 24.305 41.690 1.00 25.47 497 ASN B CA 1
ATOM 7635 C C . ASN B 1 473 ? 80.411 25.580 40.860 1.00 25.59 497 ASN B C 1
ATOM 7636 O O . ASN B 1 473 ? 80.806 25.499 39.705 1.00 23.71 497 ASN B O 1
ATOM 7641 N N . PRO B 1 474 ? 80.214 26.756 41.470 1.00 27.43 498 PRO B N 1
ATOM 7642 C CA . PRO B 1 474 ? 80.455 27.999 40.745 1.00 29.44 498 PRO B CA 1
ATOM 7643 C C . PRO B 1 474 ? 81.934 28.314 40.446 1.00 25.19 498 PRO B C 1
ATOM 7644 O O . PRO B 1 474 ? 82.200 29.315 39.794 1.00 24.92 498 PRO B O 1
ATOM 7648 N N . ASN B 1 475 ? 82.880 27.498 40.917 1.00 25.60 499 ASN B N 1
ATOM 7649 C CA . ASN B 1 475 ? 84.290 27.597 40.461 1.00 24.04 499 ASN B CA 1
ATOM 7650 C C . ASN B 1 475 ? 84.526 27.056 39.051 1.00 22.20 499 ASN B C 1
ATOM 7651 O O . ASN B 1 475 ? 85.641 27.176 38.527 1.00 21.52 499 ASN B O 1
ATOM 7656 N N . LEU B 1 476 ? 83.511 26.435 38.442 1.00 20.30 500 LEU B N 1
ATOM 7657 C CA . LEU B 1 476 ? 83.653 25.955 37.091 1.00 19.63 500 LEU B CA 1
ATOM 7658 C C . LEU B 1 476 ? 83.271 27.135 36.186 1.00 23.88 500 LEU B C 1
ATOM 7659 O O . LEU B 1 476 ? 82.151 27.666 36.266 1.00 21.54 500 LEU B O 1
ATOM 7664 N N . THR B 1 477 ? 84.211 27.569 35.359 1.00 20.93 501 THR B N 1
ATOM 7665 C CA . THR B 1 477 ? 83.913 28.529 34.325 1.00 23.05 501 THR B CA 1
ATOM 7666 C C . THR B 1 477 ? 83.117 27.836 33.201 1.00 24.75 501 THR B C 1
ATOM 7667 O O . THR B 1 477 ? 82.945 26.592 33.182 1.00 26.15 501 THR B O 1
ATOM 7671 N N . GLN B 1 478 ? 82.673 28.649 32.243 1.00 26.96 502 GLN B N 1
ATOM 7672 C CA . GLN B 1 478 ? 81.943 28.183 31.095 1.00 25.82 502 GLN B CA 1
ATOM 7673 C C . GLN B 1 478 ? 82.747 28.386 29.811 1.00 25.35 502 GLN B C 1
ATOM 7674 O O . GLN B 1 478 ? 83.635 29.233 29.727 1.00 27.26 502 GLN B O 1
ATOM 7680 N N . ASN B 1 479 ? 82.429 27.598 28.799 1.00 23.09 503 ASN B N 1
ATOM 7681 C CA . ASN B 1 479 ? 83.041 27.765 27.501 1.00 23.81 503 ASN B CA 1
ATOM 7682 C C . ASN B 1 479 ? 82.470 28.987 26.812 1.00 25.85 503 ASN B C 1
ATOM 7683 O O . ASN B 1 479 ? 81.297 29.301 26.969 1.00 27.42 503 ASN B O 1
ATOM 7688 N N . GLN B 1 480 ? 83.320 29.691 26.074 1.00 26.84 504 GLN B N 1
ATOM 7689 C CA . GLN B 1 480 ? 82.925 30.914 25.365 1.00 31.34 504 GLN B CA 1
ATOM 7690 C C . GLN B 1 480 ? 81.681 30.706 24.464 1.00 30.39 504 GLN B C 1
ATOM 7691 O O . GLN B 1 480 ? 81.543 29.664 23.790 1.00 25.26 504 GLN B O 1
ATOM 7697 N N . GLY B 1 481 ? 80.766 31.689 24.507 1.00 25.77 505 GLY B N 1
ATOM 7698 C CA . GLY B 1 481 ? 79.512 31.641 23.762 1.00 25.60 505 GLY B CA 1
ATOM 7699 C C . GLY B 1 481 ? 78.305 31.039 24.465 1.00 26.58 505 GLY B C 1
ATOM 7700 O O . GLY B 1 481 ? 77.173 31.110 23.954 1.00 28.39 505 GLY B O 1
ATOM 7701 N N . TYR B 1 482 ? 78.515 30.424 25.626 1.00 22.66 506 TYR B N 1
ATOM 7702 C CA . TYR B 1 482 ? 77.432 29.801 26.352 1.00 24.46 506 TYR B CA 1
ATOM 7703 C C . TYR B 1 482 ? 77.195 30.427 27.720 1.00 26.99 506 TYR B C 1
ATOM 7704 O O . TYR B 1 482 ? 77.922 31.276 28.190 1.00 29.74 506 TYR B O 1
#

Radius of gyration: 29.68 Å; Cα contacts (8 Å, |Δi|>4): 1702; chains: 2; bounding box: 77×46×81 Å

Solvent-accessible surface area: 34106 Å² total